Protein AF-A0A395NUU6-F1 (afdb_monomer_lite)

Organism: Trichoderma arundinaceum (NCBI:txid490622)

Secondary structure (DSSP, 8-state):
-EEEETTT--EEEEES--S--B----TT----BEEP---EEEE----TTPPPHHHHHSS--HHHHTSHHHHHHHHHHHHHHHTT-SEEEEHHHHS-TT-HHHHHHHHHHHHHHHHH-SEEEEEETT--SPSSPPTT--TTSS-GGGGBSTHHHHHHS-S-EEEEETT--EEEETTTTHHHHHHHH---HHHHTT--GGGS-HHHHHHTTTT-B-SSSTHHHHTTGGGGT------TT-TTHHHHHHHHHHHHH---GGGG------TTS-------S-B-SS-SSGGGGTTGGGEE--SSPPTTPPPPEEETTEEEEEEEEEE-TT-SSTTEEEEEEEEEESSSTT-EEEEEEEESSTT-SEEEEE-TT--EEEE-B-TTSPBP-SS--TTS-EEEEEETTT--EEEEEEEEEEEEEPP-S--PPSS-----S-SS-SS--EEEEEEESGGGB-TTT-PBPPPPTT--SPP-EEEEEEETTEEEEEEEEEEEETTEEEEEEEEEEE-SS--HHHHHHHHHHHHT-TT--S----S-----------------------S---TTHHHHHHHHHHHHHTTS--PPPEEEETTSTT-SHHHHHHHHHHHHHHT--EEEESTTTTSTTT----HHHHHHHHHHHHHTT-EEES-STT-S-EEEE--S-GGG----EEEEE-SSTTSBHHHHHHHHHHHHHT---TT-PPEEEEEEEBSB-TTS--HHHIIIIIHHHHHHHH--EEEEEEEE--BSSSS-B-EEEEEEEEPPPTT--PBP-PPP-PPTTGGGSEEEEEEEEEE-GGGHHHHHHHHHHHHHHH-TTPEEEEEEEEE-SSTT-EEEEEEEEETT--EEEEEEEE---SS-S-HHHHHHHHHHHHHHHHHHHHTT--SS-HHHHHHHHHHHHHSBSEEE---S--TTS-SSSSSSHHHHTTTTT--TTTS---BPP-SSS-SSS-HHHHHHHHHHHHH-TT-EEEGGGTEEE------

Foldseek 3Di:
DWWAFLPPRDIDAADADPDDFDFDDDPDDTDTHHHDDAEEEEDEDDDFQAQAQVCSVDPDNPVNCPGPNNVVSNVVSVVRVVVPGRIYHYPRRRFDPVDQVSVLVCLLCVLVVLQRHPEYEYEQALADDADDDDPPDDPSRDGLLLQALLSLSNQQRHQWYWYAYNVRDTRGILLVCVVRSCVSQVDDSCSNNVHDLVQFAPLLLLLSLQRHDDPAQLVSLSSCCVSLVHRDRDDRPPHLVSQVVSLLRSLVVDQRLCQQAFFDADPVSDDDPDPVPFAASHDSGSNRSNVVNQKGADPDDDPPADRWDQDPFFIWHKWWKFFDPPDPPRFKIKTWGRIAGHPQAFKTWIFIWGHDDPPALEIGTDPRHHTWIKFDADPVRDGDRDDDDRQAWDAWIAGVPVRDITGTIDIDTGGHGHDPDDPDPPADDDDDPPPDDDDKPKDWDDKPPCVQADPPHRGGNHDDPPDPDKDKMWIWIAIPNWIKIKIWIWDQDPVGTHIFIDIDTDPDPDDRVRVVVVVVVVVPDPDDDDDPPPPDRPPPPPPPDDDDDDDDDDDDDDDDDDPCPVVVVVVVVVVVLPVPDPQPAQEAECVFFQSACLLLLLLLLLCLAVLHKHKYAQRSVVDPPLHFDALLSLQLLVVSCVQQVWDKDQSDGSGRMMITGGRHHLCSRPAQEEETEGPFQQREQQSSCLSCVSSQQFNAYPVQAWRKYKYKHAQEHPPGDHPCCCVPPQVVCCCVFFVWDKDKDWQAHAYPWDPGHMTMMMMTTRHDHFPAFGAGDAFPQQDPPQQLQFAAKEKAWAAAPVCQVLLVVLLCVLLCVLRVNHHYHHPHDHHNVDQQWTKMKMWTAGPRGQIEIDMDTGHDDPDDPDPSVVSNVVSNVRSVVRSVQSLLVWSYGLVSLLSCLLVQQRGAFKDFTGSSPPPVDDRDDDPPNVVSVCRVPDPVVPDPWDWDDLPGQWADGDSSNSSSNNSSCSSRVVWIATDGRRMIRHPRDGD

Sequence (991 aa):
MRLLNTKTLQFEQFSNHGGYNTLLKKGSDLVGKRATPRYAILSHTWGEGEVILQDMQSRDRSAAKKKHGWRKLEDSCKRAT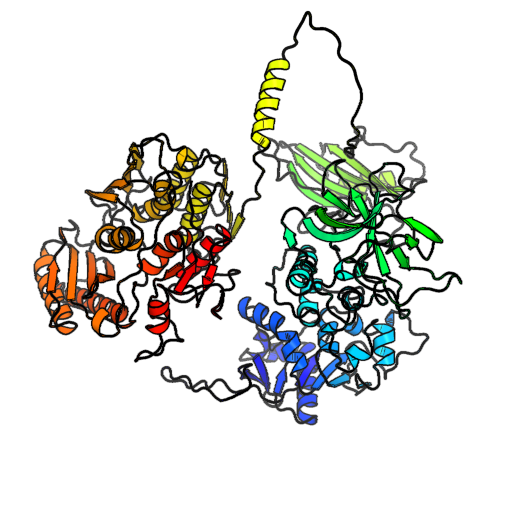RDGFDYIWIDTCCIDKTNAAELAEAINSMFQWYKDSALCYAFLEDCQGPLPYRKTSSSADIPRWYSRGWTLQELIAPKIVHFYSMEWQFLGTKDTHAAEISRVTGIDTYALGGGDVSRISVARRMSWVANRKTTRLEDMAYSVMGIFDISMPLLYGEGPKAFTRLQEEIMQKTDDQSVFCWNQVDAKGSFRGDNSEGNGLLAFSPSFFASASSIARFYSPRPGRRQTVVTSQGAVVNLLLCHDISSRSNDGFFAILDCQIGHVPGVLAGIRLKRKDASGNDFIRIDTSQIFQFARLERDGSVAVEGFDPTKEQRELVEVKSRAVCRNWSPRTIRVLQSSLPQLPPGFWLISPQTVSSSAEVSIQMAYPVKFWSSHNWLMQPPTAAALTPKTGAVQLKYNGRQYFLIFGAANTREGLKPWCAIEQSSGPATLEQWFTQFKAEMDKPNGGATRSPETEIDVKIRQTKVSGNDILAHNLNDDMPPHYEEYHAIQFMINRLQLQKMKPIVLDGRTGEGGGQLVRLAVALAALTSQPVKVANVRGNRPRGGGLKNQHVAAIEWLAKVTEADVEGLSVGSKTFTFTPKRPPTDLFQRNISIRTESGAASTMLVLQAMLPFLLFASNETNDPVVVELSGGTNTSFSPSYEYFDQVLLPTLEERFGVAVERQLKGRGWSLGPLSRGSIWLKIHPIAKGEKLKFVPPPRYIFPESYEVRSVDVSIITPMHSHKKLQETVVEHIGALWPSADITFKVVEDSCSNGRWSVLLVAQSVDGIRWAKDILTSSPKNIKGYDNFITLLSKKLCKSLYEEVSLGGQVDEHLQDQLICFQALCDGPSSFPRGDDPANEPLGGSLGPLIDAMGELNVEESKMRREKTLAPFGHGSTHAKTARWVVSELLPRAVFYNRGDLVKGVGFSM

Structure (mmCIF, N/CA/C/O backbone):
data_AF-A0A395NUU6-F1
#
_entry.id   AF-A0A395NUU6-F1
#
loop_
_atom_site.group_PDB
_atom_site.id
_atom_site.type_symbol
_atom_site.label_atom_id
_atom_site.label_alt_id
_atom_site.label_comp_id
_atom_site.label_asym_id
_atom_site.label_entity_id
_atom_site.label_seq_id
_atom_site.pdbx_PDB_ins_code
_atom_site.Cartn_x
_atom_site.Cartn_y
_atom_site.Cartn_z
_atom_site.occupancy
_atom_site.B_iso_or_equiv
_atom_site.auth_seq_id
_atom_site.auth_comp_id
_atom_site.auth_asym_id
_atom_site.auth_atom_id
_atom_site.pdbx_PDB_model_num
ATOM 1 N N . MET A 1 1 ? 11.271 -20.361 -4.073 1.00 86.50 1 MET A N 1
ATOM 2 C CA . MET A 1 1 ? 12.070 -20.803 -2.908 1.00 86.50 1 MET A CA 1
ATOM 3 C C . MET A 1 1 ? 13.522 -21.035 -3.320 1.00 86.50 1 MET A C 1
ATOM 5 O O . MET A 1 1 ? 13.752 -21.494 -4.433 1.00 86.50 1 MET A O 1
ATOM 9 N N . ARG A 1 2 ? 14.498 -20.712 -2.463 1.00 92.88 2 ARG A N 1
ATOM 10 C CA . ARG A 1 2 ? 15.926 -21.035 -2.661 1.00 92.88 2 ARG A CA 1
ATOM 11 C C . ARG A 1 2 ? 16.290 -22.214 -1.757 1.00 92.88 2 ARG A C 1
ATOM 13 O O . ARG A 1 2 ? 15.954 -22.162 -0.580 1.00 92.88 2 ARG A O 1
ATOM 20 N N . LEU A 1 3 ? 16.941 -23.247 -2.287 1.00 94.81 3 LEU A N 1
ATOM 21 C CA . LEU A 1 3 ? 17.403 -24.418 -1.530 1.00 94.81 3 LEU A CA 1
ATOM 22 C C . LEU A 1 3 ? 18.924 -24.548 -1.625 1.00 94.81 3 LEU A C 1
ATOM 24 O O . LEU A 1 3 ? 19.522 -24.143 -2.622 1.00 94.81 3 LEU A O 1
ATOM 28 N N . LEU A 1 4 ? 19.539 -25.126 -0.597 1.00 96.00 4 LEU A N 1
ATOM 29 C CA . LEU A 1 4 ? 20.962 -25.442 -0.553 1.00 96.00 4 LEU A CA 1
ATOM 30 C C . LEU A 1 4 ? 21.173 -26.907 -0.949 1.00 96.00 4 LEU A C 1
ATOM 32 O O . LEU A 1 4 ? 20.587 -27.802 -0.339 1.00 96.00 4 LEU A O 1
ATOM 36 N N . ASN A 1 5 ? 22.018 -27.156 -1.947 1.00 95.81 5 ASN A N 1
ATOM 37 C CA . ASN A 1 5 ? 22.443 -28.506 -2.297 1.00 95.81 5 ASN A CA 1
ATOM 38 C C . ASN A 1 5 ? 23.344 -29.070 -1.186 1.00 95.81 5 ASN A C 1
ATOM 40 O O . ASN A 1 5 ? 24.352 -28.458 -0.821 1.00 95.81 5 ASN A O 1
ATOM 44 N N . THR A 1 6 ? 22.990 -30.236 -0.657 1.00 95.94 6 THR A N 1
ATOM 45 C CA . THR A 1 6 ? 23.609 -30.819 0.543 1.00 95.94 6 THR A CA 1
ATOM 46 C C . THR A 1 6 ? 25.033 -31.328 0.311 1.00 95.94 6 THR A C 1
ATOM 48 O O . THR A 1 6 ? 25.806 -31.424 1.263 1.00 95.94 6 THR A O 1
ATOM 51 N N . LYS A 1 7 ? 25.410 -31.603 -0.945 1.00 91.88 7 LYS A N 1
ATOM 52 C CA . LYS A 1 7 ? 26.741 -32.101 -1.329 1.00 91.88 7 LYS A CA 1
ATOM 53 C C . LYS A 1 7 ? 27.660 -30.978 -1.801 1.00 91.88 7 LYS A C 1
ATOM 55 O O . LYS A 1 7 ? 28.822 -30.927 -1.411 1.00 91.88 7 LYS A O 1
ATOM 60 N N . THR A 1 8 ? 27.154 -30.077 -2.645 1.00 91.88 8 THR A N 1
ATOM 61 C CA . THR A 1 8 ? 27.971 -29.019 -3.269 1.00 91.88 8 THR A CA 1
ATOM 62 C C . THR A 1 8 ? 27.975 -27.709 -2.484 1.00 91.88 8 THR A C 1
ATOM 64 O O . THR A 1 8 ? 28.828 -26.852 -2.726 1.00 91.88 8 THR A O 1
ATOM 67 N N . LEU A 1 9 ? 27.032 -27.525 -1.552 1.00 91.31 9 LEU A N 1
ATOM 68 C CA . LEU A 1 9 ? 26.801 -26.267 -0.835 1.00 91.31 9 LEU A CA 1
ATOM 69 C C . LEU A 1 9 ? 26.593 -25.073 -1.788 1.00 91.31 9 LEU A C 1
ATOM 71 O O . LEU A 1 9 ? 27.064 -23.954 -1.536 1.00 91.31 9 LEU A O 1
ATOM 75 N N . GLN A 1 10 ? 25.928 -25.326 -2.917 1.00 91.19 10 GLN A N 1
ATOM 76 C CA . GLN A 1 10 ? 25.484 -24.317 -3.876 1.00 91.19 10 GLN A CA 1
ATOM 77 C C . GLN A 1 10 ? 23.978 -24.095 -3.749 1.00 91.19 10 GLN A C 1
ATOM 79 O O . GLN A 1 10 ? 23.233 -25.015 -3.413 1.00 91.19 10 GLN A O 1
ATOM 84 N N . PHE A 1 11 ? 23.534 -22.865 -4.006 1.00 92.50 11 PHE A N 1
ATOM 85 C CA . PHE A 1 11 ? 22.114 -22.537 -3.988 1.00 92.50 11 PHE A CA 1
ATOM 86 C C . PHE A 1 11 ? 21.472 -22.764 -5.350 1.00 92.50 11 PHE A C 1
ATOM 88 O O . PHE A 1 11 ? 22.018 -22.356 -6.372 1.00 92.50 11 PHE A O 1
ATOM 95 N N . GLU A 1 12 ? 20.264 -23.310 -5.334 1.00 90.94 12 GLU A N 1
ATOM 96 C CA . GLU A 1 12 ? 19.399 -23.437 -6.503 1.00 90.94 12 GLU A CA 1
ATOM 97 C C . GLU A 1 12 ? 18.026 -22.818 -6.210 1.00 90.94 12 GLU A C 1
ATOM 99 O O . GLU A 1 12 ? 17.554 -22.812 -5.068 1.00 90.94 12 GLU A O 1
ATOM 104 N N . GLN A 1 13 ? 17.389 -22.256 -7.239 1.00 87.00 13 GLN A N 1
ATOM 105 C CA . GLN A 1 13 ? 16.101 -21.575 -7.117 1.00 87.00 13 GLN A CA 1
ATOM 106 C C . GLN A 1 13 ? 14.992 -22.381 -7.796 1.00 87.00 13 GLN A C 1
ATOM 108 O O . GLN A 1 13 ? 15.117 -22.791 -8.947 1.00 87.00 13 GLN A O 1
ATOM 113 N N . PHE A 1 14 ? 13.884 -22.553 -7.078 1.00 83.81 14 PHE A N 1
ATOM 114 C CA . PHE A 1 14 ? 12.737 -23.362 -7.484 1.00 83.81 14 PHE A CA 1
ATOM 115 C C . PHE A 1 14 ? 11.428 -22.574 -7.363 1.00 83.81 14 PHE A C 1
ATOM 117 O O . PHE A 1 14 ? 11.311 -21.653 -6.542 1.00 83.81 14 PHE A O 1
ATOM 124 N N . SER A 1 15 ? 10.432 -22.925 -8.177 1.00 71.69 15 SER A N 1
ATOM 125 C CA . SER A 1 15 ? 9.088 -22.334 -8.139 1.00 71.69 15 SER A CA 1
ATOM 126 C C . SER A 1 15 ? 8.130 -23.155 -7.275 1.00 71.69 15 SER A C 1
ATOM 128 O O . SER A 1 15 ? 8.005 -24.358 -7.475 1.00 71.69 15 SER A O 1
ATOM 130 N N . ASN A 1 16 ? 7.383 -22.490 -6.386 1.00 56.59 16 ASN A N 1
ATOM 131 C CA . ASN A 1 16 ? 6.446 -23.120 -5.439 1.00 56.59 16 ASN A CA 1
ATOM 132 C C . ASN A 1 16 ? 5.157 -23.679 -6.088 1.00 56.59 16 ASN A C 1
ATOM 134 O O . ASN A 1 16 ? 4.269 -24.130 -5.372 1.00 56.59 16 ASN A O 1
ATOM 138 N N . HIS A 1 17 ? 5.009 -23.629 -7.416 1.00 48.84 17 HIS A N 1
ATOM 139 C CA . HIS A 1 17 ? 3.839 -24.177 -8.101 1.00 48.84 17 HIS A CA 1
ATOM 140 C C . HIS A 1 17 ? 4.092 -25.646 -8.445 1.00 48.84 17 HIS A C 1
ATOM 142 O O . HIS A 1 17 ? 4.940 -25.963 -9.278 1.00 48.84 17 HIS A O 1
ATOM 148 N N . GLY A 1 18 ? 3.373 -26.545 -7.772 1.00 40.19 18 GLY A N 1
ATOM 149 C CA . GLY A 1 18 ? 3.310 -27.946 -8.165 1.00 40.19 18 GLY A CA 1
ATOM 150 C C . GLY A 1 18 ? 2.692 -28.064 -9.559 1.00 40.19 18 GLY A C 1
ATOM 151 O O . GLY A 1 18 ? 1.543 -27.679 -9.750 1.00 40.19 18 GLY A O 1
ATOM 152 N N . GLY A 1 19 ? 3.462 -28.590 -10.513 1.00 35.91 19 GLY A N 1
ATOM 153 C CA . GLY A 1 19 ? 3.001 -28.912 -11.865 1.00 35.91 19 GLY A CA 1
ATOM 154 C C . GLY A 1 19 ? 3.701 -28.124 -12.978 1.00 35.91 19 GLY A C 1
ATOM 155 O O . GLY A 1 19 ? 3.425 -26.949 -13.177 1.00 35.91 19 GLY A O 1
ATOM 156 N N . TYR A 1 20 ? 4.527 -28.849 -13.741 1.00 32.94 20 TYR A N 1
ATOM 157 C CA . TYR A 1 20 ? 5.114 -28.540 -15.058 1.00 32.94 20 TYR A CA 1
ATOM 158 C C . TYR A 1 20 ? 6.235 -27.484 -15.152 1.00 32.94 20 TYR A C 1
ATOM 160 O O . TYR A 1 20 ? 6.091 -26.316 -14.801 1.00 32.94 20 TYR A O 1
ATOM 168 N N . ASN A 1 21 ? 7.368 -27.919 -15.726 1.00 36.66 21 ASN A N 1
ATOM 169 C CA . ASN A 1 21 ? 8.485 -27.071 -16.149 1.00 36.66 21 ASN A CA 1
ATOM 170 C C . ASN A 1 21 ? 8.002 -26.069 -17.208 1.00 36.66 21 ASN A C 1
ATOM 172 O O . ASN A 1 21 ? 7.745 -26.453 -18.346 1.00 36.66 21 ASN A O 1
ATOM 176 N N . THR A 1 22 ? 7.911 -24.787 -16.864 1.00 38.53 22 THR A N 1
ATOM 177 C CA . THR A 1 22 ? 7.628 -23.723 -17.838 1.00 38.53 22 THR A CA 1
ATOM 178 C C . THR A 1 22 ? 8.951 -23.140 -18.342 1.00 38.53 22 THR A C 1
ATOM 180 O O . THR A 1 22 ? 9.714 -22.543 -17.579 1.00 38.53 22 THR A O 1
ATOM 183 N N . LEU A 1 23 ? 9.255 -23.344 -19.628 1.00 34.75 23 LEU A N 1
ATOM 184 C CA . LEU A 1 23 ? 10.410 -22.745 -20.303 1.00 34.75 23 LEU A CA 1
ATOM 185 C C . LEU A 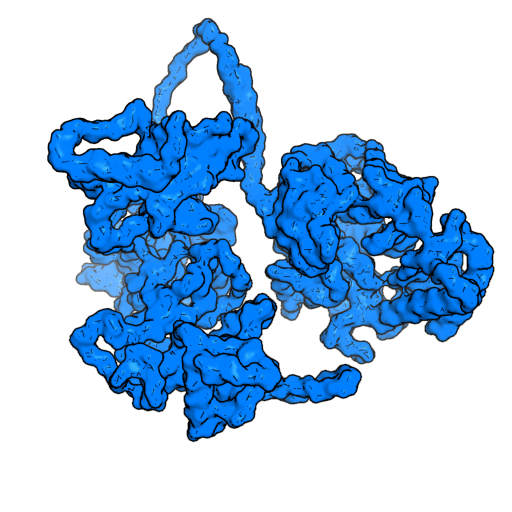1 23 ? 10.058 -21.308 -20.711 1.00 34.75 23 LEU A C 1
ATOM 187 O O . LEU A 1 23 ? 9.191 -21.103 -21.552 1.00 34.75 23 LEU A O 1
ATOM 191 N N . LEU A 1 24 ? 10.740 -20.314 -20.137 1.00 35.94 24 LEU A N 1
ATOM 192 C CA . LEU A 1 24 ? 10.651 -18.914 -20.564 1.00 35.94 24 LEU A CA 1
ATOM 193 C C . LEU A 1 24 ? 11.869 -18.579 -21.434 1.00 35.94 24 LEU A C 1
ATOM 195 O O . LEU A 1 24 ? 13.008 -18.714 -20.988 1.00 35.94 24 LEU A O 1
ATOM 199 N N . LYS A 1 25 ? 11.640 -18.136 -22.675 1.00 33.53 25 LYS A N 1
ATOM 200 C CA . LYS A 1 25 ? 12.690 -17.633 -23.575 1.00 33.53 25 LYS A CA 1
ATOM 201 C C . LYS A 1 25 ? 12.924 -16.138 -23.323 1.00 33.53 25 LYS A C 1
ATOM 203 O O . LYS A 1 25 ? 12.034 -15.325 -23.549 1.00 33.53 25 LYS A O 1
ATOM 208 N N . LYS A 1 26 ? 14.152 -15.764 -22.957 1.00 31.41 26 LYS A N 1
ATOM 209 C CA . LYS A 1 26 ? 14.746 -14.457 -23.285 1.00 31.41 26 LYS A CA 1
ATOM 210 C C . LYS A 1 26 ? 16.257 -14.624 -23.468 1.00 31.41 26 LYS A C 1
ATOM 212 O O . LYS A 1 26 ? 16.830 -15.576 -22.952 1.00 31.41 26 LYS A O 1
ATOM 217 N N . GLY A 1 27 ? 16.842 -13.748 -24.282 1.00 39.34 27 GLY A N 1
ATOM 218 C CA . GLY A 1 27 ? 18.184 -13.843 -24.864 1.00 39.34 27 GLY A CA 1
ATOM 219 C C . GLY A 1 27 ? 19.273 -14.470 -23.985 1.00 39.34 27 GLY A C 1
ATOM 220 O O . GLY A 1 27 ? 19.503 -14.046 -22.859 1.00 39.34 27 GLY A O 1
ATOM 221 N N . SER A 1 28 ? 19.921 -15.470 -24.583 1.00 37.91 28 SER A N 1
ATOM 222 C CA . SER A 1 28 ? 21.239 -16.048 -24.290 1.00 37.91 28 SER A CA 1
ATOM 223 C C . SER A 1 28 ? 21.577 -16.610 -22.906 1.00 37.91 28 SER A C 1
ATOM 225 O O . SER A 1 28 ? 22.731 -16.968 -22.750 1.00 37.91 28 SER A O 1
ATOM 227 N N . ASP A 1 29 ? 20.641 -16.814 -21.974 1.00 35.19 29 ASP A N 1
ATOM 228 C CA . ASP A 1 29 ? 20.849 -17.738 -20.841 1.00 35.19 29 ASP A CA 1
ATOM 229 C C . ASP A 1 29 ? 19.516 -18.358 -20.375 1.00 35.19 29 ASP A C 1
ATOM 231 O O . ASP A 1 29 ? 18.651 -17.703 -19.790 1.00 35.19 29 ASP A O 1
ATOM 235 N N . LEU A 1 30 ? 19.327 -19.651 -20.658 1.00 33.25 30 LEU A N 1
ATOM 236 C CA . LEU A 1 30 ? 18.147 -20.430 -20.269 1.00 33.25 30 LEU A CA 1
ATOM 237 C C . LEU A 1 30 ? 18.198 -20.775 -18.767 1.00 33.25 30 LEU A C 1
ATOM 239 O O . LEU A 1 30 ? 18.748 -21.807 -18.391 1.00 33.25 30 LEU A O 1
ATOM 243 N N . VAL A 1 31 ? 17.575 -19.973 -17.897 1.00 39.28 31 VAL A N 1
ATOM 244 C CA . VAL A 1 31 ? 17.275 -20.397 -16.512 1.00 39.28 31 VAL A CA 1
ATOM 245 C C . VAL A 1 31 ? 15.834 -20.907 -16.452 1.00 39.28 31 VAL A C 1
ATOM 247 O O . VAL A 1 31 ? 14.892 -20.153 -16.213 1.00 39.28 31 VAL A O 1
ATOM 250 N N . GLY A 1 32 ? 15.646 -22.205 -16.701 1.00 41.25 32 GLY A N 1
ATOM 251 C CA . GLY A 1 32 ? 14.358 -22.864 -16.477 1.00 41.25 32 GLY A CA 1
ATOM 252 C C . GLY A 1 32 ? 13.996 -22.838 -14.989 1.00 41.25 32 GLY A C 1
ATOM 253 O O . GLY A 1 32 ? 14.794 -23.265 -14.154 1.00 41.25 32 GLY A O 1
ATOM 254 N N . LYS A 1 33 ? 12.799 -22.352 -14.635 1.00 46.56 33 LYS A N 1
ATOM 255 C CA . LYS A 1 33 ? 12.285 -22.483 -13.264 1.00 46.56 33 LYS A CA 1
ATOM 256 C C . LYS A 1 33 ? 11.909 -23.948 -13.037 1.00 46.56 33 LYS A C 1
ATOM 258 O O . LYS A 1 33 ? 10.952 -24.443 -13.624 1.00 46.56 33 LYS A O 1
ATOM 263 N N . ARG A 1 34 ? 12.707 -24.644 -12.226 1.00 62.06 34 ARG A N 1
ATOM 264 C CA . ARG A 1 34 ? 12.491 -26.047 -11.855 1.00 62.06 34 ARG A CA 1
ATOM 265 C C . ARG A 1 34 ? 11.390 -26.143 -10.796 1.00 62.06 34 ARG A C 1
ATOM 267 O O . ARG A 1 34 ? 11.335 -25.312 -9.882 1.00 62.06 34 ARG A O 1
ATOM 274 N N . ALA A 1 35 ? 10.546 -27.168 -10.898 1.00 76.19 35 ALA A N 1
ATOM 275 C CA . ALA A 1 35 ? 9.620 -27.534 -9.827 1.00 76.19 35 ALA A CA 1
ATOM 276 C C . ALA A 1 35 ? 10.393 -27.826 -8.528 1.00 76.19 35 ALA A C 1
ATOM 278 O O . ALA A 1 35 ? 11.500 -28.368 -8.580 1.00 76.19 35 ALA A O 1
ATOM 279 N N . THR A 1 36 ? 9.830 -27.457 -7.374 1.00 83.44 36 THR A N 1
ATOM 280 C CA . THR A 1 36 ? 10.484 -27.681 -6.076 1.00 83.44 36 THR A CA 1
ATOM 281 C C . THR A 1 36 ? 10.705 -29.183 -5.836 1.00 83.44 36 THR A C 1
ATOM 283 O O . THR A 1 36 ? 9.731 -29.939 -5.844 1.00 83.44 36 THR A O 1
ATOM 286 N N . PRO A 1 37 ? 11.958 -29.640 -5.640 1.00 91.12 37 PRO A N 1
ATOM 287 C CA . PRO A 1 37 ? 12.264 -31.045 -5.397 1.00 91.12 37 PRO A CA 1
ATOM 288 C C . PRO A 1 37 ? 11.830 -31.455 -3.989 1.00 91.12 37 PRO A C 1
ATOM 290 O O . PRO A 1 37 ? 11.448 -30.624 -3.174 1.00 91.12 37 PRO A O 1
ATOM 293 N N . ARG A 1 38 ? 11.943 -32.741 -3.658 1.00 94.00 38 ARG A N 1
ATOM 294 C CA . ARG A 1 38 ? 11.829 -33.202 -2.269 1.00 94.00 38 ARG A CA 1
ATOM 295 C C . ARG A 1 38 ? 13.014 -32.652 -1.456 1.00 94.00 38 ARG A C 1
ATOM 297 O O . ARG A 1 38 ? 14.159 -32.870 -1.842 1.00 94.00 38 ARG A O 1
ATOM 304 N N . TYR A 1 39 ? 12.753 -31.968 -0.341 1.00 97.31 39 TYR A N 1
ATOM 305 C CA . TYR A 1 39 ? 13.791 -31.343 0.492 1.00 97.31 39 TYR A CA 1
ATOM 306 C C . TYR A 1 39 ? 13.578 -31.591 1.989 1.00 97.31 39 TYR A C 1
ATOM 308 O O . TYR A 1 39 ? 12.451 -31.815 2.446 1.00 97.31 39 TYR A O 1
ATOM 316 N N . ALA A 1 40 ? 14.676 -31.515 2.743 1.00 98.12 40 ALA A N 1
ATOM 317 C CA . ALA A 1 40 ? 14.659 -31.405 4.198 1.00 98.12 40 ALA A CA 1
ATOM 318 C C . ALA A 1 40 ? 14.665 -29.930 4.632 1.00 98.12 40 ALA A C 1
ATOM 320 O O . ALA A 1 40 ? 15.119 -29.057 3.892 1.00 98.12 40 ALA A O 1
ATOM 321 N N . ILE A 1 41 ? 14.196 -29.627 5.837 1.00 98.25 41 ILE A N 1
ATOM 322 C CA . ILE A 1 41 ? 14.189 -28.264 6.381 1.00 98.25 41 ILE A CA 1
ATOM 323 C C . ILE A 1 41 ? 14.791 -28.237 7.787 1.00 98.25 41 ILE A C 1
ATOM 325 O O . ILE A 1 41 ? 14.588 -29.168 8.563 1.00 98.25 41 ILE A O 1
ATOM 329 N N . LEU A 1 42 ? 15.553 -27.193 8.115 1.00 97.75 42 LEU A N 1
ATOM 330 C CA . LEU A 1 42 ? 16.137 -27.010 9.444 1.00 97.75 42 LEU A CA 1
ATOM 331 C C . LEU A 1 42 ? 15.318 -26.010 10.264 1.00 97.75 42 LEU A C 1
ATOM 333 O O . LEU A 1 42 ? 15.192 -24.855 9.870 1.00 97.75 42 LEU A O 1
ATOM 337 N N . SER A 1 43 ? 14.859 -26.448 11.433 1.00 96.94 43 SER A N 1
ATOM 338 C CA . SER A 1 43 ? 14.340 -25.608 12.510 1.00 96.94 43 SER A CA 1
ATOM 339 C C . SER A 1 43 ? 15.389 -25.497 13.614 1.00 96.94 43 SER A C 1
ATOM 341 O O . SER A 1 43 ? 15.873 -26.501 14.142 1.00 96.94 43 SER A O 1
ATOM 343 N N . HIS A 1 44 ? 15.752 -24.273 13.990 1.00 92.94 44 HIS A N 1
ATOM 344 C CA . HIS A 1 44 ? 16.791 -24.028 14.992 1.00 92.94 44 HIS A CA 1
ATOM 345 C C . HIS A 1 44 ? 16.591 -22.703 15.723 1.00 92.94 44 HIS A C 1
ATOM 347 O O . HIS A 1 44 ? 15.786 -21.855 15.344 1.00 92.94 44 HIS A O 1
ATOM 353 N N . THR A 1 45 ? 17.372 -22.488 16.774 1.00 89.50 45 THR A N 1
ATOM 354 C CA . THR A 1 45 ? 17.512 -21.162 17.379 1.00 89.50 45 THR A CA 1
ATOM 355 C C . THR A 1 45 ? 18.777 -20.491 16.872 1.00 89.50 45 THR A C 1
ATOM 357 O O . THR A 1 45 ? 19.815 -21.141 16.805 1.00 89.50 45 THR A O 1
ATOM 360 N N . TRP A 1 46 ? 18.713 -19.200 16.544 1.00 83.00 46 TRP A N 1
ATOM 361 C CA . TRP A 1 46 ? 19.907 -18.468 16.119 1.00 83.00 46 TRP A CA 1
ATOM 362 C C . TRP A 1 46 ? 20.862 -18.265 17.304 1.00 83.00 46 TRP A C 1
ATOM 364 O O . TRP A 1 46 ? 20.443 -17.854 18.398 1.00 83.00 46 TRP A O 1
ATOM 374 N N . GLY A 1 47 ? 22.135 -18.567 17.073 1.00 78.62 47 GLY A N 1
ATOM 375 C CA . GLY A 1 47 ? 23.256 -18.333 17.976 1.00 78.62 47 GLY A CA 1
ATOM 376 C C . GLY A 1 47 ? 24.169 -17.209 17.483 1.00 78.62 47 GLY A C 1
ATOM 377 O O . GLY A 1 47 ? 23.846 -16.466 16.552 1.00 78.62 47 GLY A O 1
ATOM 378 N N . GLU A 1 48 ? 25.329 -17.067 18.117 1.00 75.88 48 GLU A N 1
ATOM 379 C CA . GLU A 1 48 ? 26.362 -16.146 17.643 1.00 75.88 48 GLU A CA 1
ATOM 380 C C . GLU A 1 48 ? 27.079 -16.715 16.413 1.00 75.88 48 GLU A C 1
ATOM 382 O O . GLU A 1 48 ? 27.384 -17.905 16.333 1.00 75.88 48 GLU A O 1
ATOM 387 N N . GLY A 1 49 ? 27.365 -15.854 15.433 1.00 83.25 49 GLY A N 1
ATOM 388 C CA . GLY A 1 49 ? 28.097 -16.262 14.235 1.00 83.25 49 GLY A CA 1
ATOM 389 C C . GLY A 1 49 ? 27.319 -17.220 13.327 1.00 83.25 49 GLY A C 1
ATOM 390 O O . GLY A 1 49 ? 27.902 -18.160 12.795 1.00 83.25 49 GLY A O 1
ATOM 391 N N . GLU A 1 50 ? 26.018 -17.003 13.126 1.00 88.25 50 GLU A N 1
ATOM 392 C CA . GLU A 1 50 ? 25.271 -17.708 12.076 1.00 88.25 50 GLU A CA 1
ATOM 393 C C . GLU A 1 50 ? 25.847 -17.422 10.683 1.00 88.25 50 GLU A C 1
ATOM 395 O O . GLU A 1 50 ? 26.292 -16.307 10.385 1.00 88.25 50 GLU A O 1
ATOM 400 N N . VAL A 1 51 ? 25.795 -18.433 9.815 1.00 90.00 51 VAL A N 1
ATOM 401 C CA . VAL A 1 51 ? 26.138 -18.284 8.398 1.00 90.00 51 VAL A CA 1
ATOM 402 C C . VAL A 1 51 ? 24.932 -17.713 7.659 1.00 90.00 51 VAL A C 1
ATOM 404 O O . VAL A 1 51 ? 23.852 -18.304 7.675 1.00 90.00 51 VAL A O 1
ATOM 407 N N . ILE A 1 52 ? 25.115 -16.564 7.012 1.00 91.25 52 ILE A N 1
ATOM 408 C CA . ILE A 1 52 ? 24.085 -15.892 6.210 1.00 91.25 52 ILE A CA 1
ATOM 409 C C . ILE A 1 52 ? 24.285 -16.145 4.713 1.00 91.25 52 ILE A C 1
ATOM 411 O O . ILE A 1 52 ? 25.318 -16.661 4.285 1.00 91.25 52 ILE A O 1
ATOM 415 N N . LEU A 1 53 ? 23.302 -15.769 3.891 1.00 90.56 53 LEU A N 1
ATOM 416 C CA . LEU A 1 53 ? 23.355 -15.957 2.436 1.00 90.56 53 LEU A CA 1
ATOM 417 C C . LEU A 1 53 ? 24.636 -15.362 1.823 1.00 90.56 53 LEU A C 1
ATOM 419 O O . LEU A 1 53 ? 25.303 -16.007 1.016 1.00 90.56 53 LEU A O 1
ATOM 423 N N . GLN A 1 54 ? 25.006 -14.155 2.251 1.00 89.56 54 GLN A N 1
ATOM 424 C CA . GLN A 1 54 ? 26.163 -13.417 1.744 1.00 89.56 54 GLN A CA 1
ATOM 425 C C . GLN A 1 54 ? 27.483 -14.149 2.026 1.00 89.56 54 GLN A C 1
ATOM 427 O O . GLN A 1 54 ? 28.369 -14.169 1.172 1.00 89.56 54 GLN A O 1
ATOM 432 N N . ASP A 1 55 ? 27.595 -14.818 3.178 1.00 89.00 55 ASP A N 1
ATOM 433 C CA . ASP A 1 55 ? 28.773 -15.626 3.517 1.00 89.00 55 ASP A CA 1
ATOM 434 C C . ASP A 1 55 ? 28.960 -16.786 2.529 1.00 89.00 55 ASP A C 1
ATOM 436 O O . ASP A 1 55 ? 30.078 -17.127 2.146 1.00 89.00 55 ASP A O 1
ATOM 440 N N . MET A 1 56 ? 27.846 -17.388 2.106 1.00 88.56 56 MET A N 1
ATOM 441 C CA . MET A 1 56 ? 27.817 -18.532 1.197 1.00 88.56 56 MET A CA 1
ATOM 442 C C . MET A 1 56 ? 28.001 -18.124 -0.273 1.00 88.56 56 MET A C 1
ATOM 444 O O . MET A 1 56 ? 28.482 -18.926 -1.078 1.00 88.56 56 MET A O 1
ATOM 448 N N . GLN A 1 57 ? 27.643 -16.889 -0.633 1.00 86.81 57 GLN A N 1
ATOM 449 C CA . GLN A 1 57 ? 27.827 -16.327 -1.977 1.00 86.81 57 GLN A CA 1
ATOM 450 C C . GLN A 1 57 ? 29.233 -15.754 -2.216 1.00 86.81 57 GLN A C 1
ATOM 452 O O . GLN A 1 57 ? 29.613 -15.541 -3.368 1.00 86.81 57 GLN A O 1
ATOM 457 N N . SER A 1 58 ? 30.017 -15.523 -1.158 1.00 83.31 58 SER A N 1
ATOM 458 C CA . SER A 1 58 ? 31.405 -15.071 -1.288 1.00 83.31 58 SER A CA 1
ATOM 459 C C . SER A 1 58 ? 32.250 -16.066 -2.093 1.00 83.31 58 SER A C 1
ATOM 461 O O . SER A 1 58 ? 32.182 -17.279 -1.873 1.00 83.31 58 SER A O 1
ATOM 463 N N . ARG A 1 59 ? 33.093 -15.543 -3.000 1.00 78.75 59 ARG A N 1
ATOM 464 C CA . ARG A 1 59 ? 34.094 -16.340 -3.739 1.00 78.75 59 ARG A CA 1
ATOM 465 C C . ARG A 1 59 ? 35.109 -16.980 -2.792 1.00 78.75 59 ARG A C 1
ATOM 467 O O . ARG A 1 59 ? 35.534 -18.104 -3.034 1.00 78.75 59 ARG A O 1
ATOM 474 N N . ASP A 1 60 ? 35.456 -16.280 -1.712 1.00 85.00 60 ASP A N 1
ATOM 475 C CA . ASP A 1 60 ? 36.248 -16.825 -0.613 1.00 85.00 60 ASP A CA 1
ATOM 476 C C . ASP A 1 60 ? 35.357 -17.080 0.612 1.00 85.00 60 ASP A C 1
ATOM 478 O O . ASP A 1 60 ? 34.864 -16.152 1.257 1.00 85.00 60 ASP A O 1
ATOM 482 N N . ARG A 1 61 ? 35.162 -18.361 0.941 1.00 87.44 61 ARG A N 1
ATOM 483 C CA . ARG A 1 61 ? 34.378 -18.813 2.102 1.00 87.44 61 ARG A CA 1
ATOM 484 C C . ARG A 1 61 ? 35.242 -19.034 3.353 1.00 87.44 61 ARG A C 1
ATOM 486 O O . ARG A 1 61 ? 34.736 -19.544 4.349 1.00 87.44 61 ARG A O 1
ATOM 493 N N . SER A 1 62 ? 36.532 -18.684 3.337 1.00 87.25 62 SER A N 1
ATOM 494 C CA . SER A 1 62 ? 37.457 -18.894 4.463 1.00 87.25 62 SER A CA 1
ATOM 495 C C . SER A 1 62 ? 36.981 -18.221 5.757 1.00 87.25 62 SER A C 1
ATOM 497 O O . SER A 1 62 ? 37.030 -18.829 6.826 1.00 87.25 62 SER A O 1
ATOM 499 N N . ALA A 1 63 ? 36.453 -16.997 5.663 1.00 85.50 63 ALA A N 1
ATOM 500 C CA . ALA A 1 63 ? 35.882 -16.269 6.794 1.00 85.50 63 ALA A CA 1
ATOM 501 C C . ALA A 1 63 ? 34.580 -16.913 7.299 1.00 85.50 63 ALA A C 1
ATOM 503 O O . ALA A 1 63 ? 34.393 -17.055 8.506 1.00 85.50 63 ALA A O 1
ATOM 504 N N . ALA A 1 64 ? 33.713 -17.364 6.386 1.00 87.50 64 ALA A N 1
ATOM 505 C CA . ALA A 1 64 ? 32.475 -18.066 6.722 1.00 87.50 64 ALA A CA 1
ATOM 506 C C . ALA A 1 64 ? 32.751 -19.376 7.474 1.00 87.50 64 ALA A C 1
ATOM 508 O O . ALA A 1 64 ? 32.114 -19.643 8.486 1.00 87.50 64 ALA A O 1
ATOM 509 N N . LYS A 1 65 ? 33.761 -20.143 7.039 1.00 89.69 65 LYS A N 1
ATOM 510 C CA . LYS A 1 65 ? 34.193 -21.404 7.668 1.00 89.69 65 LYS A CA 1
ATOM 511 C C . LYS A 1 65 ? 34.676 -21.256 9.111 1.00 89.69 65 LYS A C 1
ATOM 513 O O . LYS A 1 65 ? 34.666 -22.233 9.851 1.00 89.69 65 LYS A O 1
ATOM 518 N N . LYS A 1 66 ? 35.100 -20.055 9.516 1.00 88.81 66 LYS A N 1
ATOM 519 C CA . LYS A 1 66 ? 35.517 -19.756 10.896 1.00 88.81 66 LYS A CA 1
ATOM 520 C C . LYS A 1 66 ? 34.339 -19.434 11.818 1.00 88.81 66 LYS A C 1
ATOM 522 O O . LYS A 1 66 ? 34.526 -19.367 13.029 1.00 88.81 66 LYS A O 1
ATOM 527 N N . LYS A 1 67 ? 33.142 -19.200 11.270 1.00 89.44 67 LYS A N 1
ATOM 528 C CA . LYS A 1 67 ? 31.950 -18.900 12.065 1.00 89.44 67 LYS A CA 1
ATOM 529 C C . LYS A 1 67 ? 31.445 -20.157 12.773 1.00 89.44 67 LYS A C 1
ATOM 531 O O . LYS A 1 67 ? 31.398 -21.227 12.172 1.00 89.44 67 LYS A O 1
ATOM 536 N N . HIS A 1 68 ? 30.986 -20.011 14.016 1.00 83.12 68 HIS A N 1
ATOM 537 C CA . HIS A 1 68 ? 30.417 -21.117 14.795 1.00 83.12 68 HIS A CA 1
ATOM 538 C C . HIS A 1 68 ? 29.246 -21.801 14.062 1.00 83.12 68 HIS A C 1
ATOM 540 O O . HIS A 1 68 ? 29.178 -23.028 13.988 1.00 83.12 68 HIS A O 1
ATOM 546 N N . GLY A 1 69 ? 28.383 -21.017 13.403 1.00 87.56 69 GLY A N 1
ATOM 547 C CA . GLY A 1 69 ? 27.260 -21.531 12.619 1.00 87.56 69 GLY A CA 1
ATOM 548 C C . GLY A 1 69 ? 27.647 -22.362 11.388 1.00 87.56 69 GLY A C 1
ATOM 549 O O . GLY A 1 69 ? 26.790 -23.065 10.854 1.00 87.56 69 GLY A O 1
ATOM 550 N N . TRP A 1 70 ? 28.911 -22.335 10.934 1.00 92.12 70 TRP A N 1
ATOM 551 C CA . TRP A 1 70 ? 29.352 -23.127 9.777 1.00 92.12 70 TRP A CA 1
ATOM 552 C C . TRP A 1 70 ? 29.254 -24.623 10.044 1.00 92.12 70 TRP A C 1
ATOM 554 O O . TRP A 1 70 ? 28.739 -25.368 9.212 1.00 92.12 70 TRP A O 1
ATOM 564 N N . ARG A 1 71 ? 29.695 -25.057 11.229 1.00 90.00 71 ARG A N 1
ATOM 565 C CA . ARG A 1 71 ? 29.626 -26.465 11.629 1.00 90.00 71 ARG A CA 1
ATOM 566 C C . ARG A 1 71 ? 28.182 -26.957 11.653 1.00 90.00 71 ARG A C 1
ATOM 568 O O . ARG A 1 71 ? 27.887 -28.004 11.092 1.00 90.00 71 ARG A O 1
ATOM 575 N N . LYS A 1 72 ? 27.271 -26.158 12.215 1.00 91.19 72 LYS A N 1
ATOM 576 C CA . LYS A 1 72 ? 25.834 -26.458 12.226 1.00 91.19 72 LYS A CA 1
ATOM 577 C C . LYS A 1 72 ? 25.272 -26.614 10.809 1.00 91.19 72 LYS A C 1
ATOM 579 O O . LYS A 1 72 ? 24.552 -27.576 10.554 1.00 91.19 72 LYS A O 1
ATOM 584 N N . LEU A 1 73 ? 25.609 -25.710 9.884 1.00 94.19 73 LEU A N 1
ATOM 585 C CA . LEU A 1 73 ? 25.189 -25.795 8.479 1.00 94.19 73 LEU A CA 1
ATOM 586 C C . LEU A 1 73 ? 25.721 -27.068 7.807 1.00 94.19 73 LEU A C 1
ATOM 588 O O . LEU A 1 73 ? 24.963 -27.779 7.147 1.00 94.19 73 LEU A O 1
ATOM 592 N N . GLU A 1 74 ? 27.008 -27.367 7.987 1.00 93.44 74 GLU A N 1
ATOM 593 C CA . GLU A 1 74 ? 27.653 -28.534 7.384 1.00 93.44 74 GLU A CA 1
ATOM 594 C C . GLU A 1 74 ? 27.069 -29.846 7.924 1.00 93.44 74 GLU A C 1
ATOM 596 O O . GLU A 1 74 ? 26.716 -30.733 7.147 1.00 93.44 74 GLU A O 1
ATOM 601 N N . ASP A 1 75 ? 26.897 -29.954 9.239 1.00 94.19 75 ASP A N 1
ATOM 602 C CA . ASP A 1 75 ? 26.337 -31.145 9.873 1.00 94.19 75 ASP A CA 1
ATOM 603 C C . ASP A 1 75 ? 24.847 -31.328 9.524 1.00 94.19 75 ASP A C 1
ATOM 605 O O . ASP A 1 75 ? 24.412 -32.459 9.291 1.00 94.19 75 ASP A O 1
ATOM 609 N N . SER A 1 76 ? 24.096 -30.232 9.331 1.00 95.38 76 SER A N 1
ATOM 610 C CA . SER A 1 76 ? 22.733 -30.277 8.771 1.00 95.38 76 SER A CA 1
ATOM 611 C C . SER A 1 76 ? 22.718 -30.863 7.357 1.00 95.38 76 SER A C 1
ATOM 613 O O . SER A 1 76 ? 21.883 -31.711 7.041 1.00 95.38 76 SER A O 1
ATOM 615 N N . CYS A 1 77 ? 23.660 -30.453 6.500 1.00 96.69 77 CYS A N 1
ATOM 616 C CA . CYS A 1 77 ? 23.776 -30.961 5.131 1.00 96.69 77 CYS A CA 1
ATOM 617 C C . CYS A 1 77 ? 24.205 -32.435 5.099 1.00 96.69 77 CYS A C 1
ATOM 619 O O . CYS A 1 77 ? 23.647 -33.225 4.332 1.00 96.69 77 CYS A O 1
ATOM 621 N N . LYS A 1 78 ? 25.148 -32.839 5.962 1.00 96.31 78 LYS A N 1
ATOM 622 C CA . LYS A 1 78 ? 25.551 -34.247 6.121 1.00 96.31 78 LYS A CA 1
ATOM 623 C C . LYS A 1 78 ? 24.378 -35.106 6.584 1.00 96.31 78 LYS A C 1
ATOM 625 O O . LYS A 1 78 ? 24.173 -36.193 6.043 1.00 96.31 78 LYS A O 1
ATOM 630 N N . ARG A 1 79 ? 23.592 -34.619 7.552 1.00 96.69 79 ARG A N 1
ATOM 631 C CA . ARG A 1 79 ? 22.387 -35.304 8.032 1.00 96.69 79 ARG A CA 1
ATOM 632 C C . ARG A 1 79 ? 21.361 -35.469 6.911 1.00 96.69 79 ARG A C 1
ATOM 634 O O . ARG A 1 79 ? 20.955 -36.595 6.648 1.00 96.69 79 ARG A O 1
ATOM 641 N N . ALA A 1 80 ? 21.038 -34.388 6.201 1.00 97.06 80 ALA A N 1
ATOM 642 C CA . ALA A 1 80 ? 20.134 -34.412 5.051 1.00 97.06 80 ALA A CA 1
ATOM 643 C C . ALA A 1 80 ? 20.588 -35.403 3.968 1.00 97.06 80 ALA A C 1
ATOM 645 O O . ALA A 1 80 ? 19.791 -36.208 3.494 1.00 97.06 80 ALA A O 1
ATOM 646 N N . THR A 1 81 ? 21.884 -35.414 3.642 1.00 97.06 81 THR A N 1
ATOM 647 C CA . THR A 1 81 ? 22.462 -36.358 2.672 1.00 97.06 81 THR A CA 1
ATOM 648 C C . THR A 1 81 ? 22.291 -37.808 3.125 1.00 97.06 81 THR A C 1
ATOM 650 O O . THR A 1 81 ? 21.901 -38.658 2.327 1.00 97.06 81 THR A O 1
ATOM 653 N N . ARG A 1 82 ? 22.559 -38.099 4.406 1.00 95.75 82 ARG A N 1
ATOM 654 C CA . ARG A 1 82 ? 22.417 -39.446 4.982 1.00 95.75 82 ARG A CA 1
ATOM 655 C C . ARG A 1 82 ? 20.973 -39.944 4.948 1.00 95.75 82 ARG A C 1
ATOM 657 O O . ARG A 1 82 ? 20.758 -41.134 4.742 1.00 95.75 82 ARG A O 1
ATOM 664 N N . ASP A 1 83 ? 20.013 -39.043 5.116 1.00 95.75 83 ASP A N 1
ATOM 665 C CA . ASP A 1 83 ? 18.585 -39.362 5.081 1.00 95.75 83 ASP A CA 1
ATOM 666 C C . ASP A 1 83 ? 18.007 -39.335 3.644 1.00 95.75 83 ASP A C 1
ATOM 668 O O . ASP A 1 83 ? 16.803 -39.511 3.451 1.00 95.75 83 ASP A O 1
ATOM 672 N N . GLY A 1 84 ? 18.859 -39.150 2.624 1.00 95.62 84 GLY A N 1
ATOM 673 C CA . GLY A 1 84 ? 18.498 -39.257 1.207 1.00 95.62 84 GLY A CA 1
ATOM 674 C C . GLY A 1 84 ? 17.996 -37.965 0.555 1.00 95.62 84 GLY A C 1
ATOM 675 O O . GLY A 1 84 ? 17.321 -38.031 -0.471 1.00 95.62 84 GLY A O 1
ATOM 676 N N . PHE A 1 85 ? 18.299 -36.797 1.126 1.00 97.06 85 PHE A N 1
ATOM 677 C CA . PHE A 1 85 ? 17.921 -35.495 0.575 1.00 97.06 85 PHE A CA 1
ATOM 678 C C . PHE A 1 85 ? 19.107 -34.797 -0.100 1.00 97.06 85 PHE A C 1
ATOM 680 O O . PHE A 1 85 ? 20.121 -34.496 0.534 1.00 97.06 85 PHE A O 1
ATOM 687 N N . ASP A 1 86 ? 18.948 -34.466 -1.382 1.00 97.00 86 ASP A N 1
ATOM 688 C CA . ASP A 1 86 ? 19.921 -33.650 -2.123 1.00 97.00 86 ASP A CA 1
ATOM 689 C C . ASP A 1 86 ? 19.802 -32.150 -1.805 1.00 97.00 86 ASP A C 1
ATOM 691 O O . ASP A 1 86 ? 20.731 -31.384 -2.061 1.00 97.00 86 ASP A O 1
ATOM 695 N N . TYR A 1 87 ? 18.676 -31.725 -1.222 1.00 97.56 87 TYR A N 1
ATOM 696 C CA . TYR A 1 87 ? 18.387 -30.326 -0.924 1.00 97.56 87 TYR A CA 1
ATOM 697 C C . TYR A 1 87 ? 17.911 -30.129 0.515 1.00 97.56 87 TYR A C 1
ATOM 699 O O . TYR A 1 87 ? 17.082 -30.889 1.024 1.00 97.56 87 TYR A O 1
ATOM 707 N N . ILE A 1 88 ? 18.402 -29.060 1.142 1.00 97.94 88 ILE A N 1
ATOM 708 C CA . ILE A 1 88 ? 17.958 -28.589 2.453 1.00 97.94 88 ILE A CA 1
ATOM 709 C C . ILE A 1 88 ? 17.608 -27.098 2.403 1.00 97.94 88 ILE A C 1
ATOM 711 O O . ILE A 1 88 ? 18.258 -26.316 1.706 1.00 97.94 88 ILE A O 1
ATOM 715 N N . TRP A 1 89 ? 16.585 -26.691 3.150 1.00 97.62 89 TRP A N 1
ATOM 716 C CA . TRP A 1 89 ? 16.290 -25.284 3.409 1.00 97.62 89 TRP A CA 1
ATOM 717 C C . TRP A 1 89 ? 16.705 -24.892 4.826 1.00 97.62 89 TRP A C 1
ATOM 719 O O . TRP A 1 89 ? 16.380 -25.582 5.791 1.00 97.62 89 TRP A O 1
ATOM 729 N N . ILE A 1 90 ? 17.411 -23.768 4.939 1.00 95.69 90 ILE A N 1
ATOM 730 C CA . ILE A 1 90 ? 17.880 -23.198 6.204 1.00 95.69 90 ILE A CA 1
ATOM 731 C C . ILE A 1 90 ? 17.619 -21.691 6.164 1.00 95.69 90 ILE A C 1
ATOM 733 O O . ILE A 1 90 ? 18.183 -20.989 5.324 1.00 95.69 90 ILE A O 1
ATOM 737 N N . ASP A 1 91 ? 16.783 -21.181 7.066 1.00 91.50 91 ASP A N 1
ATOM 738 C CA . ASP A 1 91 ? 16.329 -19.782 7.090 1.00 91.50 91 ASP A CA 1
ATOM 739 C C . ASP A 1 91 ? 17.477 -18.755 7.146 1.00 91.50 91 ASP A C 1
ATOM 741 O O . ASP A 1 91 ? 17.367 -17.648 6.611 1.00 91.50 91 ASP A O 1
ATOM 745 N N . THR A 1 92 ? 18.603 -19.110 7.771 1.00 90.06 92 THR A N 1
ATOM 746 C CA . THR A 1 92 ? 19.739 -18.202 7.930 1.00 90.06 92 THR A CA 1
ATOM 747 C C . THR A 1 92 ? 20.426 -17.868 6.618 1.00 90.06 92 THR A C 1
ATOM 749 O O . THR A 1 92 ? 20.773 -16.700 6.418 1.00 90.06 92 THR A O 1
ATOM 752 N N . CYS A 1 93 ? 20.571 -18.853 5.730 1.00 91.81 93 CYS A N 1
ATOM 753 C CA . CYS A 1 93 ? 21.342 -18.731 4.497 1.00 91.81 93 CYS A CA 1
ATOM 754 C C . CYS A 1 93 ? 20.523 -18.910 3.211 1.00 91.81 93 CYS A C 1
ATOM 756 O O . CYS A 1 93 ? 21.004 -18.536 2.149 1.00 91.81 93 CYS A O 1
ATOM 758 N N . CYS A 1 94 ? 19.292 -19.427 3.276 1.00 93.56 94 CYS A N 1
ATOM 759 C CA . CYS A 1 94 ? 18.420 -19.569 2.106 1.00 93.56 94 CYS A CA 1
ATOM 760 C C . CYS A 1 94 ? 17.565 -18.323 1.838 1.00 93.56 94 CYS A C 1
ATOM 762 O O . CYS A 1 94 ? 17.067 -18.177 0.723 1.00 93.56 94 CYS A O 1
ATOM 764 N N . ILE A 1 95 ? 17.420 -17.415 2.808 1.00 89.12 95 ILE A N 1
ATOM 765 C CA . ILE A 1 95 ? 16.670 -16.157 2.668 1.00 89.12 95 ILE A CA 1
ATOM 766 C C . ILE A 1 95 ? 17.648 -14.988 2.515 1.00 89.12 95 ILE A C 1
ATOM 768 O O . ILE A 1 95 ? 18.548 -14.812 3.341 1.00 89.12 95 ILE A O 1
ATOM 772 N N . ASP A 1 96 ? 17.435 -14.140 1.509 1.00 85.06 96 ASP A N 1
ATOM 773 C CA . ASP A 1 96 ? 18.111 -12.850 1.427 1.00 85.06 96 ASP A CA 1
ATOM 774 C C . ASP A 1 96 ? 17.447 -11.833 2.360 1.00 85.06 96 ASP A C 1
ATOM 776 O O . ASP A 1 96 ? 16.490 -11.141 2.016 1.00 85.06 96 ASP A O 1
ATOM 780 N N . LYS A 1 97 ? 17.999 -11.715 3.566 1.00 80.56 97 LYS A N 1
ATOM 781 C CA . LYS A 1 97 ? 17.523 -10.768 4.582 1.00 80.56 97 LYS A CA 1
ATOM 782 C C . LYS A 1 97 ? 17.832 -9.304 4.243 1.00 80.56 97 LYS A C 1
ATOM 784 O O . LYS A 1 97 ? 17.327 -8.420 4.930 1.00 80.56 97 LYS A O 1
ATOM 789 N N . THR A 1 98 ? 18.658 -9.033 3.227 1.00 76.12 98 THR A N 1
ATOM 790 C CA . THR A 1 98 ? 18.949 -7.664 2.763 1.00 76.12 98 THR A CA 1
ATOM 791 C C . THR A 1 98 ? 17.914 -7.163 1.760 1.00 76.12 98 THR A C 1
ATOM 793 O O . THR A 1 98 ? 17.757 -5.956 1.580 1.00 76.12 98 THR A O 1
ATOM 796 N N . ASN A 1 99 ? 17.150 -8.079 1.163 1.00 77.50 99 ASN A N 1
ATOM 797 C CA . ASN A 1 99 ? 16.067 -7.773 0.249 1.00 77.50 99 ASN A CA 1
ATOM 798 C C . ASN A 1 99 ? 14.720 -7.828 0.982 1.00 77.50 99 ASN A C 1
ATOM 800 O O . ASN A 1 99 ? 14.197 -8.899 1.281 1.00 77.50 99 ASN A O 1
ATOM 804 N N . ALA A 1 100 ? 14.129 -6.661 1.246 1.00 69.50 100 ALA A N 1
ATOM 805 C CA . ALA A 1 100 ? 12.870 -6.563 1.986 1.00 69.50 100 ALA A CA 1
ATOM 806 C C . ALA A 1 100 ? 11.693 -7.282 1.298 1.00 69.50 100 ALA A C 1
ATOM 808 O O . ALA A 1 100 ? 10.829 -7.819 1.990 1.00 69.50 100 ALA A O 1
ATOM 809 N N . ALA A 1 101 ? 11.664 -7.325 -0.040 1.00 72.50 101 ALA A N 1
ATOM 810 C CA . ALA A 1 101 ? 10.616 -8.021 -0.785 1.00 72.50 101 ALA A CA 1
ATOM 811 C C . ALA A 1 101 ? 10.758 -9.544 -0.653 1.00 72.50 101 ALA A C 1
ATOM 813 O O . ALA A 1 101 ? 9.778 -10.222 -0.353 1.00 72.50 101 ALA A O 1
ATOM 814 N N . GLU A 1 102 ? 11.981 -10.070 -0.799 1.00 82.25 102 GLU A N 1
ATOM 815 C CA . GLU A 1 102 ? 12.252 -11.501 -0.606 1.00 82.25 102 GLU A CA 1
ATOM 816 C C . GLU A 1 102 ? 11.992 -11.920 0.846 1.00 82.25 102 GLU A C 1
ATOM 818 O O . GLU A 1 102 ? 11.358 -12.943 1.090 1.00 82.25 102 GLU A O 1
ATOM 823 N N . LEU A 1 103 ? 12.418 -11.111 1.819 1.00 77.69 103 LEU A N 1
ATOM 824 C CA . LEU A 1 103 ? 12.169 -11.361 3.237 1.00 77.69 103 LEU A CA 1
ATOM 825 C C . LEU A 1 103 ? 10.665 -11.411 3.551 1.00 77.69 103 LEU A C 1
ATOM 827 O O . LEU A 1 103 ? 10.216 -12.304 4.271 1.00 77.69 103 LEU A O 1
ATOM 831 N N . ALA A 1 104 ? 9.882 -10.482 2.994 1.00 77.50 104 ALA A N 1
ATOM 832 C CA . ALA A 1 104 ? 8.432 -10.463 3.156 1.00 77.50 104 ALA A CA 1
ATOM 833 C C . ALA A 1 104 ? 7.758 -11.681 2.508 1.00 77.50 104 ALA A C 1
ATOM 835 O O . ALA A 1 104 ? 6.891 -12.298 3.132 1.00 77.50 104 ALA A O 1
ATOM 836 N N . GLU A 1 105 ? 8.165 -12.059 1.294 1.00 84.12 105 GLU A N 1
ATOM 837 C CA . GLU A 1 105 ? 7.673 -13.266 0.620 1.00 84.12 105 GLU A CA 1
ATOM 838 C C . GLU A 1 105 ? 8.019 -14.528 1.420 1.00 84.12 105 GLU A C 1
ATOM 840 O O . GLU A 1 105 ? 7.157 -15.384 1.635 1.00 84.12 105 GLU A O 1
ATOM 845 N N . ALA A 1 106 ? 9.257 -14.622 1.909 1.00 85.06 106 ALA A N 1
ATOM 846 C CA . ALA A 1 106 ? 9.748 -15.763 2.665 1.00 85.06 106 ALA A CA 1
ATOM 847 C C . ALA A 1 106 ? 8.997 -15.945 3.982 1.00 85.06 106 ALA A C 1
ATOM 849 O O . ALA A 1 106 ? 8.561 -17.051 4.281 1.00 85.06 106 ALA A O 1
ATOM 850 N N . ILE A 1 107 ? 8.785 -14.871 4.744 1.00 82.81 107 ILE A N 1
ATOM 851 C CA . ILE A 1 107 ? 8.044 -14.938 6.007 1.00 82.81 107 ILE A CA 1
ATOM 852 C C . ILE A 1 107 ? 6.571 -15.309 5.775 1.00 82.81 107 ILE A C 1
ATOM 854 O O . ILE A 1 107 ? 6.048 -16.153 6.500 1.00 82.81 107 ILE A O 1
ATOM 858 N N . ASN A 1 108 ? 5.917 -14.763 4.742 1.00 87.94 108 ASN A N 1
ATOM 859 C CA . ASN A 1 108 ? 4.539 -15.146 4.401 1.00 87.94 108 ASN A CA 1
ATOM 860 C C . ASN A 1 108 ? 4.430 -16.588 3.864 1.00 87.94 108 ASN A C 1
ATOM 862 O O . ASN A 1 108 ? 3.369 -17.196 3.965 1.00 87.94 108 ASN A O 1
ATOM 866 N N . SER A 1 109 ? 5.515 -17.150 3.321 1.00 90.44 109 SER A N 1
ATOM 867 C CA . SER A 1 109 ? 5.548 -18.513 2.766 1.00 90.44 109 SER A CA 1
ATOM 868 C C . SER A 1 109 ? 6.105 -19.564 3.732 1.00 90.44 109 SER A C 1
ATOM 870 O O . SER A 1 109 ? 5.994 -20.758 3.463 1.00 90.44 109 SER A O 1
ATOM 872 N N . MET A 1 110 ? 6.702 -19.147 4.852 1.00 90.62 110 MET A N 1
ATOM 873 C CA . MET A 1 110 ? 7.493 -20.009 5.734 1.00 90.62 110 MET A CA 1
ATOM 874 C C . MET A 1 110 ? 6.685 -21.199 6.256 1.00 90.62 110 MET A C 1
ATOM 876 O O . MET A 1 110 ? 7.145 -22.334 6.169 1.00 90.62 110 MET A O 1
ATOM 880 N N . PHE A 1 111 ? 5.456 -20.966 6.723 1.00 94.12 111 PHE A N 1
ATOM 881 C CA . PHE A 1 111 ? 4.574 -22.037 7.193 1.00 94.12 111 PHE A CA 1
ATOM 882 C C . PHE A 1 111 ? 4.335 -23.097 6.113 1.00 94.12 111 PHE A C 1
ATOM 884 O O . PHE A 1 111 ? 4.429 -24.291 6.386 1.00 94.12 111 PHE A O 1
ATOM 891 N N . GLN A 1 112 ? 4.085 -22.665 4.874 1.00 93.12 112 GLN A N 1
ATOM 892 C CA . GLN A 1 112 ? 3.880 -23.569 3.747 1.00 93.12 112 GLN A CA 1
ATOM 893 C C . GLN A 1 112 ? 5.164 -24.342 3.412 1.00 93.12 112 GLN A C 1
ATOM 895 O O . GLN A 1 112 ? 5.107 -25.545 3.192 1.00 93.12 112 GLN A O 1
ATOM 900 N N . TRP A 1 113 ? 6.335 -23.700 3.465 1.00 94.69 113 TRP A N 1
ATOM 901 C CA . TRP A 1 113 ? 7.622 -24.375 3.249 1.00 94.69 113 TRP A CA 1
ATOM 902 C C . TRP A 1 113 ? 7.948 -25.418 4.319 1.00 94.69 113 TRP A C 1
ATOM 904 O O . TRP A 1 113 ? 8.501 -26.469 3.999 1.00 94.69 113 TRP A O 1
ATOM 914 N N . TYR A 1 114 ? 7.586 -25.173 5.577 1.00 96.31 114 TYR A N 1
ATOM 915 C CA . TYR A 1 114 ? 7.684 -26.185 6.628 1.00 96.31 114 TYR A CA 1
ATOM 916 C C . TYR A 1 114 ? 6.670 -27.315 6.416 1.00 96.31 114 TYR A C 1
ATOM 918 O O . TYR A 1 114 ? 7.031 -28.487 6.524 1.00 96.31 114 TYR A O 1
ATOM 926 N N . LYS A 1 115 ? 5.430 -26.985 6.042 1.00 94.44 115 LYS A N 1
ATOM 927 C CA . LYS A 1 115 ? 4.365 -27.958 5.761 1.00 94.44 115 LYS A CA 1
ATOM 928 C C . LYS A 1 115 ? 4.682 -28.894 4.593 1.00 94.44 115 LYS A C 1
ATOM 930 O O . LYS A 1 115 ? 4.395 -30.086 4.689 1.00 94.44 115 LYS A O 1
ATOM 935 N N . ASP A 1 116 ? 5.282 -28.365 3.529 1.00 94.06 116 ASP A N 1
ATOM 936 C CA . ASP A 1 116 ? 5.634 -29.110 2.312 1.00 94.06 116 ASP A CA 1
ATOM 937 C C . ASP A 1 116 ? 6.993 -29.816 2.405 1.00 94.06 116 ASP A C 1
ATOM 939 O O . ASP A 1 116 ? 7.334 -30.625 1.540 1.00 94.06 116 ASP A O 1
ATOM 943 N N . SER A 1 117 ? 7.772 -29.543 3.457 1.00 96.19 117 SER A N 1
ATOM 944 C CA . SER A 1 117 ? 9.025 -30.256 3.694 1.00 96.19 117 SER A CA 1
ATOM 945 C C . SER A 1 117 ? 8.770 -31.748 3.914 1.00 96.19 117 SER A C 1
ATOM 947 O O . SER A 1 117 ? 7.805 -32.159 4.564 1.00 96.19 117 SER A O 1
ATOM 949 N N . ALA A 1 118 ? 9.661 -32.583 3.384 1.00 96.56 118 ALA A N 1
ATOM 950 C CA . ALA A 1 118 ? 9.554 -34.024 3.575 1.00 96.56 118 ALA A CA 1
ATOM 951 C C . ALA A 1 118 ? 10.029 -34.462 4.969 1.00 96.56 118 ALA A C 1
ATOM 953 O O . ALA A 1 118 ? 9.575 -35.487 5.474 1.00 96.56 118 ALA A O 1
ATOM 954 N N . LEU A 1 119 ? 10.948 -33.701 5.569 1.00 97.38 119 LEU A N 1
ATOM 955 C CA . LEU A 1 119 ? 11.462 -33.923 6.915 1.00 97.38 119 LEU A CA 1
ATOM 956 C C . LEU A 1 119 ? 11.970 -32.607 7.509 1.00 97.38 119 LEU A C 1
ATOM 958 O O . LEU A 1 119 ? 12.765 -31.910 6.877 1.00 97.38 119 LEU A O 1
ATOM 962 N N . CYS A 1 120 ? 11.548 -32.297 8.734 1.00 98.25 120 CYS A N 1
ATOM 963 C CA . CYS A 1 120 ? 12.072 -31.180 9.510 1.00 98.25 120 CYS A CA 1
ATOM 964 C C . CYS A 1 120 ? 13.051 -31.668 10.584 1.00 98.25 120 CYS A C 1
ATOM 966 O O . CYS A 1 120 ? 12.708 -32.506 11.420 1.00 98.25 120 CYS A O 1
ATOM 968 N N . TYR A 1 121 ? 14.254 -31.104 10.599 1.00 98.06 121 TYR A N 1
ATOM 969 C CA . TYR A 1 121 ? 15.236 -31.294 11.661 1.00 98.06 121 TYR A CA 1
ATOM 970 C C . TYR A 1 121 ? 15.071 -30.195 12.708 1.00 98.06 121 TYR A C 1
ATOM 972 O O . TYR A 1 121 ? 15.329 -29.033 12.415 1.00 98.06 121 TYR A O 1
ATOM 980 N N . ALA A 1 122 ? 14.649 -30.547 13.921 1.00 96.19 122 ALA A N 1
ATOM 981 C CA . ALA A 1 122 ? 14.629 -29.637 15.062 1.00 96.19 122 ALA A CA 1
ATOM 982 C C . ALA A 1 122 ? 15.948 -29.769 15.836 1.00 96.19 122 ALA A C 1
ATOM 984 O O . ALA A 1 122 ? 16.157 -30.740 16.568 1.00 96.19 122 ALA A O 1
ATOM 985 N N . PHE A 1 123 ? 16.851 -28.808 15.643 1.00 94.00 123 PHE A N 1
ATOM 986 C CA . PHE A 1 123 ? 18.169 -28.791 16.277 1.00 94.00 123 PHE A CA 1
ATOM 987 C C . PHE A 1 123 ? 18.123 -28.058 17.625 1.00 94.00 123 PHE A C 1
ATOM 989 O O . PHE A 1 123 ? 17.832 -26.858 17.688 1.00 94.00 123 PHE A O 1
ATOM 996 N N . LEU A 1 124 ? 18.414 -28.791 18.701 1.00 90.94 124 LEU A N 1
ATOM 997 C CA . LEU A 1 124 ? 18.376 -28.325 20.086 1.00 90.94 124 LEU A CA 1
ATOM 998 C C . LEU A 1 124 ? 19.806 -28.060 20.584 1.00 90.94 124 LEU A C 1
ATOM 1000 O O . LEU A 1 124 ? 20.457 -28.938 21.146 1.00 90.94 124 LEU A O 1
ATOM 1004 N N . GLU A 1 125 ? 20.291 -26.839 20.354 1.00 85.44 125 GLU A N 1
ATOM 1005 C CA . GLU A 1 125 ? 21.676 -26.417 20.641 1.00 85.44 125 GLU A CA 1
ATOM 1006 C C . GLU A 1 125 ? 22.040 -26.443 22.139 1.00 85.44 125 GLU A C 1
ATOM 1008 O O . GLU A 1 125 ? 23.211 -26.513 22.492 1.00 85.44 125 GLU A O 1
ATOM 1013 N N . ASP A 1 126 ? 21.045 -26.407 23.023 1.00 82.62 126 ASP A N 1
ATOM 1014 C CA . ASP A 1 126 ? 21.184 -26.369 24.481 1.00 82.62 126 ASP A CA 1
ATOM 1015 C C . ASP A 1 126 ? 20.700 -27.658 25.175 1.00 82.62 126 ASP A C 1
ATOM 1017 O O . ASP A 1 126 ? 20.433 -27.661 26.375 1.00 82.62 126 ASP A O 1
ATOM 1021 N N . CYS A 1 127 ? 20.592 -28.771 24.438 1.00 77.69 127 CYS A N 1
ATOM 1022 C CA . CYS A 1 127 ? 20.151 -30.060 24.975 1.00 77.69 127 CYS A CA 1
ATOM 1023 C C . CYS A 1 127 ? 21.284 -31.099 24.972 1.00 77.69 127 CYS A C 1
ATOM 1025 O O . CYS A 1 127 ? 21.805 -31.440 23.913 1.00 77.69 127 CYS A O 1
ATOM 1027 N N . GLN A 1 128 ? 21.625 -31.627 26.155 1.00 61.00 128 GLN A N 1
ATOM 1028 C CA . GLN A 1 128 ? 22.740 -32.569 26.367 1.00 61.00 128 GLN A CA 1
ATOM 1029 C C . GLN A 1 128 ? 22.305 -34.039 26.579 1.00 61.00 128 GLN A C 1
ATOM 1031 O O . GLN A 1 128 ? 23.138 -34.879 26.911 1.00 61.00 128 GLN A O 1
ATOM 1036 N N . GLY A 1 129 ? 21.020 -34.389 26.424 1.00 59.84 129 GLY A N 1
ATOM 1037 C CA . GLY A 1 129 ? 20.533 -35.749 26.705 1.00 59.84 129 GLY A CA 1
ATOM 1038 C C . GLY A 1 129 ? 19.215 -36.125 26.013 1.00 59.84 129 GLY A C 1
ATOM 1039 O O . GLY A 1 129 ? 18.558 -35.257 25.435 1.00 59.84 129 GLY A O 1
ATOM 1040 N N . PRO A 1 130 ? 18.825 -37.416 26.046 1.00 56.88 130 PRO A N 1
ATOM 1041 C CA . PRO A 1 130 ? 17.625 -37.918 25.379 1.00 56.88 130 PRO A CA 1
ATOM 1042 C C . PRO A 1 130 ? 16.337 -37.349 25.989 1.00 56.88 130 PRO A C 1
ATOM 1044 O O . PRO A 1 130 ? 16.222 -37.176 27.201 1.00 56.88 130 PRO A O 1
ATOM 1047 N N . LEU A 1 131 ? 15.349 -37.103 25.129 1.00 60.25 131 LEU A N 1
ATOM 1048 C CA . LEU A 1 131 ? 13.963 -36.847 25.523 1.00 60.25 131 LEU A CA 1
ATOM 1049 C C . LEU A 1 131 ? 13.349 -38.135 26.119 1.00 60.25 131 LEU A C 1
ATOM 1051 O O . LEU A 1 131 ? 13.690 -39.222 25.644 1.00 60.25 131 LEU A O 1
ATOM 1055 N N . PRO A 1 132 ? 12.446 -38.065 27.123 1.00 58.75 132 PRO A N 1
ATOM 1056 C CA . PRO A 1 132 ? 11.772 -36.879 27.672 1.00 58.75 132 PRO A CA 1
ATOM 1057 C C . PRO A 1 132 ? 12.498 -36.209 28.857 1.00 58.75 132 PRO A C 1
ATOM 1059 O O . PRO A 1 132 ? 13.216 -36.855 29.620 1.00 58.75 132 PRO A O 1
ATOM 1062 N N . TYR A 1 133 ? 12.237 -34.912 29.070 1.00 58.94 133 TYR A N 1
ATOM 1063 C CA . TYR A 1 133 ? 12.713 -34.170 30.246 1.00 58.94 133 TYR A CA 1
ATOM 1064 C C . TYR A 1 133 ? 12.118 -34.776 31.528 1.00 58.94 133 TYR A C 1
ATOM 1066 O O . TYR A 1 133 ? 10.911 -35.006 31.624 1.00 58.94 133 TYR A O 1
ATOM 1074 N N . ARG A 1 134 ? 12.955 -35.082 32.528 1.00 52.44 134 ARG A N 1
ATOM 1075 C CA . ARG A 1 134 ? 12.503 -35.717 33.780 1.00 52.44 134 ARG A CA 1
ATOM 1076 C C . ARG A 1 134 ? 11.484 -34.814 34.494 1.00 52.44 134 ARG A C 1
ATOM 1078 O O . ARG A 1 134 ? 11.620 -33.599 34.508 1.00 52.44 134 ARG A O 1
ATOM 1085 N N . LYS A 1 135 ? 10.489 -35.407 35.170 1.00 44.78 135 LYS A N 1
ATOM 1086 C CA . LYS A 1 135 ? 9.426 -34.694 35.927 1.00 44.78 135 LYS A CA 1
ATOM 1087 C C . LYS A 1 135 ? 9.926 -33.640 36.935 1.00 44.78 135 LYS A C 1
ATOM 1089 O O . LYS A 1 135 ? 9.146 -32.789 37.339 1.00 44.78 135 LYS A O 1
ATOM 1094 N N . THR A 1 136 ? 11.187 -33.719 37.356 1.00 45.06 136 THR A N 1
ATOM 1095 C CA . THR A 1 136 ? 11.842 -32.825 38.326 1.00 45.06 136 THR A CA 1
ATOM 1096 C C . THR A 1 136 ? 12.656 -31.701 37.678 1.00 45.06 136 THR A C 1
ATOM 1098 O O . THR A 1 136 ? 13.332 -30.966 38.392 1.00 45.06 136 THR A O 1
ATOM 1101 N N . SER A 1 137 ? 12.647 -31.594 36.349 1.00 52.31 137 SER A N 1
ATOM 1102 C CA . SER A 1 137 ? 13.428 -30.607 35.609 1.00 52.31 137 SER A CA 1
ATOM 1103 C C . SER A 1 137 ? 13.004 -29.181 35.954 1.00 52.31 137 SER A C 1
ATOM 1105 O O . SER A 1 137 ? 11.824 -28.827 35.891 1.00 52.31 137 SER A O 1
ATOM 1107 N N . SER A 1 138 ? 13.985 -28.360 36.323 1.00 54.47 138 SER A N 1
ATOM 1108 C CA . SER A 1 138 ? 13.790 -26.926 36.519 1.00 54.47 138 SER A CA 1
ATOM 1109 C C . SER A 1 138 ? 13.446 -26.269 35.174 1.00 54.47 138 SER A C 1
ATOM 1111 O O . SER A 1 138 ? 13.737 -26.820 34.112 1.00 54.47 138 SER A O 1
ATOM 1113 N N . SER A 1 139 ? 12.869 -25.062 35.170 1.00 56.84 139 SER A N 1
ATOM 1114 C CA . SER A 1 139 ? 12.623 -24.325 33.915 1.00 56.84 139 SER A CA 1
ATOM 1115 C C . SER A 1 139 ? 13.896 -24.066 33.092 1.00 56.84 139 SER A C 1
ATOM 1117 O O . SER A 1 139 ? 13.789 -23.677 31.934 1.00 56.84 139 SER A O 1
ATOM 1119 N N . ALA A 1 140 ? 15.081 -24.244 33.690 1.00 54.78 140 ALA A N 1
ATOM 1120 C CA . ALA A 1 140 ? 16.376 -24.109 33.033 1.00 54.78 140 ALA A CA 1
ATOM 1121 C C . ALA A 1 140 ? 16.758 -25.324 32.163 1.00 54.78 140 ALA A C 1
ATOM 1123 O O . ALA A 1 140 ? 17.639 -25.186 31.323 1.00 54.78 140 ALA A O 1
ATOM 1124 N N . ASP A 1 141 ? 16.086 -26.472 32.314 1.00 66.50 141 ASP A N 1
ATOM 1125 C CA . ASP A 1 141 ? 16.402 -27.702 31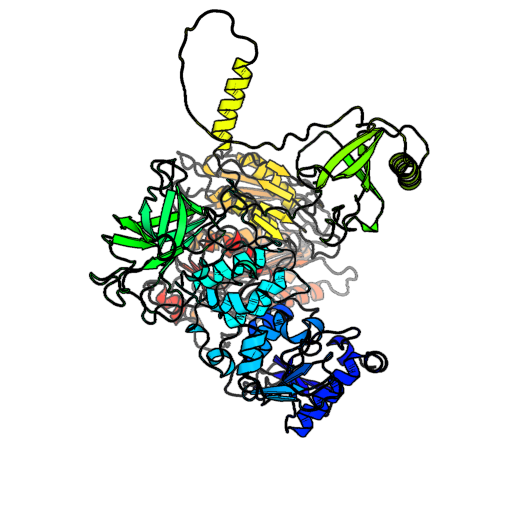.567 1.00 66.50 141 ASP A CA 1
ATOM 1126 C C . ASP A 1 141 ? 15.591 -27.846 30.264 1.00 66.50 141 ASP A C 1
ATOM 1128 O O . ASP A 1 141 ? 15.820 -28.766 29.478 1.00 66.50 141 ASP A O 1
ATOM 1132 N N . ILE A 1 142 ? 14.608 -26.965 30.035 1.00 77.81 142 ILE A N 1
ATOM 1133 C CA . ILE A 1 142 ? 13.796 -26.956 28.813 1.00 77.81 142 ILE A CA 1
ATOM 1134 C C . ILE A 1 142 ? 14.567 -26.181 27.739 1.00 77.81 142 ILE A C 1
ATOM 1136 O O . ILE A 1 142 ? 14.837 -24.995 27.948 1.00 77.81 142 ILE A O 1
ATOM 1140 N N . PRO A 1 143 ? 14.853 -26.781 26.567 1.00 85.56 143 PRO A N 1
ATOM 1141 C CA . PRO A 1 143 ? 15.560 -26.094 25.501 1.00 85.56 143 PRO A CA 1
ATOM 1142 C C . PRO A 1 143 ? 14.882 -24.791 25.130 1.00 85.56 143 PRO A C 1
ATOM 1144 O O . PRO A 1 143 ? 13.658 -24.723 24.938 1.00 85.56 143 PRO A O 1
ATOM 1147 N N . ARG A 1 144 ? 15.704 -23.772 24.897 1.00 88.50 144 ARG A N 1
ATOM 1148 C CA . ARG A 1 144 ? 15.290 -22.461 24.406 1.00 88.50 144 ARG A CA 1
ATOM 1149 C C . ARG A 1 144 ? 14.387 -22.588 23.185 1.00 88.50 144 ARG A C 1
ATOM 1151 O O . ARG A 1 144 ? 13.457 -21.792 23.051 1.00 88.50 144 ARG A O 1
ATOM 1158 N N . TRP A 1 145 ? 14.608 -23.603 22.347 1.00 92.06 145 TRP A N 1
ATOM 1159 C CA . TRP A 1 145 ? 13.792 -23.921 21.176 1.00 92.06 145 TRP A CA 1
ATOM 1160 C C . TRP A 1 145 ? 12.284 -23.979 21.478 1.00 92.06 145 TRP A C 1
ATOM 1162 O O . TRP A 1 145 ? 11.512 -23.376 20.739 1.00 92.06 145 TRP A O 1
ATOM 1172 N N . TYR A 1 146 ? 11.839 -24.567 22.597 1.00 89.69 146 TYR A N 1
ATOM 1173 C CA . TYR A 1 146 ? 10.408 -24.629 22.959 1.00 89.69 146 TYR A CA 1
ATOM 1174 C C . TYR A 1 146 ? 9.804 -23.281 23.368 1.00 89.69 146 TYR A C 1
ATOM 1176 O O . TYR A 1 146 ? 8.586 -23.125 23.380 1.00 89.69 146 TYR A O 1
ATOM 1184 N N . SER A 1 147 ? 10.642 -22.298 23.696 1.00 88.12 147 SER A N 1
ATOM 1185 C CA . SER A 1 147 ? 10.210 -20.967 24.130 1.00 88.12 147 SER A CA 1
ATOM 1186 C C . SER A 1 147 ? 10.327 -19.902 23.039 1.00 88.12 147 SER A C 1
ATOM 1188 O O . SER A 1 147 ? 9.896 -18.775 23.249 1.00 88.12 147 SER A O 1
ATOM 1190 N N . ARG A 1 148 ? 10.897 -20.201 21.865 1.00 91.94 148 ARG A N 1
ATOM 1191 C CA . ARG A 1 148 ? 11.031 -19.221 20.770 1.00 91.94 148 ARG A CA 1
ATOM 1192 C C . ARG A 1 148 ? 9.738 -19.103 19.962 1.00 91.94 148 ARG A C 1
ATOM 1194 O O . ARG A 1 148 ? 9.041 -20.090 19.766 1.00 91.94 148 ARG A O 1
ATOM 1201 N N . GLY A 1 149 ? 9.415 -17.888 19.508 1.00 92.00 149 GLY A N 1
ATOM 1202 C CA . GLY A 1 149 ? 8.201 -17.622 18.718 1.00 92.00 149 GLY A CA 1
ATOM 1203 C C . GLY A 1 149 ? 8.166 -18.395 17.399 1.00 92.00 149 GLY A C 1
ATOM 1204 O O . GLY A 1 149 ? 7.275 -19.209 17.190 1.00 92.00 149 GLY A O 1
ATOM 1205 N N . TRP A 1 150 ? 9.183 -18.203 16.553 1.00 93.62 150 TRP A N 1
ATOM 1206 C CA . TRP A 1 150 ? 9.268 -18.819 15.221 1.00 93.62 150 TRP A CA 1
ATOM 1207 C C . TRP A 1 150 ? 9.175 -20.347 15.244 1.00 93.62 150 TRP A C 1
ATOM 1209 O O . TRP A 1 150 ? 8.431 -20.908 14.451 1.00 93.62 150 TRP A O 1
ATOM 1219 N N . THR A 1 151 ? 9.798 -21.016 16.216 1.00 94.94 151 THR A N 1
ATOM 1220 C CA . THR A 1 151 ? 9.803 -22.487 16.311 1.00 94.94 151 THR A CA 1
ATOM 1221 C C . THR A 1 151 ? 8.416 -23.096 16.542 1.00 94.94 151 THR A C 1
ATOM 1223 O O . THR A 1 151 ? 8.232 -24.295 16.348 1.00 94.94 151 THR A O 1
ATOM 1226 N N . LEU A 1 152 ? 7.411 -22.303 16.939 1.00 95.50 152 LEU A N 1
ATOM 1227 C CA . LEU A 1 152 ? 6.040 -22.785 17.107 1.00 95.50 152 LEU A CA 1
ATOM 1228 C C . LEU A 1 152 ? 5.442 -23.263 15.776 1.00 95.50 152 LEU A C 1
ATOM 1230 O O . LEU A 1 152 ? 4.932 -24.380 15.697 1.00 95.50 152 LEU A O 1
ATOM 1234 N N . GLN A 1 153 ? 5.526 -22.446 14.724 1.00 95.00 153 GLN A N 1
ATOM 1235 C CA . GLN A 1 153 ? 5.046 -22.862 13.404 1.00 95.00 153 GLN A CA 1
ATOM 1236 C C . GLN A 1 153 ? 5.939 -23.938 12.777 1.00 95.00 153 GLN A C 1
ATOM 1238 O O . GLN A 1 153 ? 5.435 -24.804 12.070 1.00 95.00 153 GLN A O 1
ATOM 1243 N N . GLU A 1 154 ? 7.235 -23.936 13.089 1.00 95.81 154 GLU A N 1
ATOM 1244 C CA . GLU A 1 154 ? 8.197 -24.944 12.620 1.00 95.81 154 GLU A CA 1
ATOM 1245 C C . GLU A 1 154 ? 7.942 -26.326 13.242 1.00 95.81 154 GLU A C 1
ATOM 1247 O O . GLU A 1 154 ? 8.297 -27.344 12.661 1.00 95.81 154 GLU A O 1
ATOM 1252 N N . LEU A 1 155 ? 7.284 -26.374 14.404 1.00 95.88 155 LEU A N 1
ATOM 1253 C CA . LEU A 1 155 ? 6.830 -27.605 15.052 1.00 95.88 155 LEU A CA 1
ATOM 1254 C C . LEU A 1 155 ? 5.484 -28.102 14.501 1.00 95.88 155 LEU A C 1
ATOM 1256 O O . LEU A 1 155 ? 5.286 -29.305 14.299 1.00 95.88 155 LEU A O 1
ATOM 1260 N N . ILE A 1 156 ? 4.538 -27.175 14.316 1.00 95.94 156 ILE A N 1
ATOM 1261 C CA . ILE A 1 156 ? 3.149 -27.489 13.955 1.00 95.94 156 ILE A CA 1
ATOM 1262 C C . ILE A 1 156 ? 3.016 -27.800 12.461 1.00 95.94 156 ILE A C 1
ATOM 1264 O O . ILE A 1 156 ? 2.315 -28.744 12.105 1.00 95.94 156 ILE A O 1
ATOM 1268 N N . ALA A 1 157 ? 3.669 -27.029 11.588 1.00 95.81 157 ALA A N 1
ATOM 1269 C CA . ALA A 1 157 ? 3.450 -27.112 10.146 1.00 95.81 157 ALA A CA 1
ATOM 1270 C C . ALA A 1 157 ? 3.963 -28.416 9.500 1.00 95.81 157 ALA A C 1
ATOM 1272 O O . ALA A 1 157 ? 3.199 -29.010 8.732 1.00 95.81 157 ALA A O 1
ATOM 1273 N N . PRO A 1 158 ? 5.196 -28.901 9.770 1.00 96.06 158 PRO A N 1
ATOM 1274 C CA . PRO A 1 158 ? 5.696 -30.122 9.145 1.00 96.06 158 PRO A CA 1
ATOM 1275 C C . PRO A 1 158 ? 4.951 -31.359 9.629 1.00 96.06 158 PRO A C 1
ATOM 1277 O O . PRO A 1 158 ? 4.649 -31.505 10.816 1.00 96.06 158 PRO A O 1
ATOM 1280 N N . LYS A 1 159 ? 4.744 -32.320 8.727 1.00 92.50 159 LYS A N 1
ATOM 1281 C CA . LYS A 1 159 ? 4.191 -33.631 9.099 1.00 92.50 159 LYS A CA 1
ATOM 1282 C C . LYS A 1 159 ? 5.166 -34.421 9.973 1.00 92.50 159 LYS A C 1
ATOM 1284 O O . LYS A 1 159 ? 4.760 -34.946 11.000 1.00 92.50 159 LYS A O 1
ATOM 1289 N N . ILE A 1 160 ? 6.448 -34.443 9.601 1.00 95.31 160 ILE A N 1
ATOM 1290 C CA . ILE A 1 160 ? 7.490 -35.228 10.274 1.00 95.31 160 ILE A CA 1
ATOM 1291 C C . ILE A 1 160 ? 8.560 -34.284 10.829 1.00 95.31 160 ILE A C 1
ATOM 1293 O O . ILE A 1 160 ? 9.150 -33.500 10.083 1.00 95.31 160 ILE A O 1
ATOM 1297 N N . VAL A 1 161 ? 8.830 -34.383 12.134 1.00 97.25 161 VAL A N 1
ATOM 1298 C CA . VAL A 1 161 ? 9.893 -33.629 12.816 1.00 97.25 161 VAL A CA 1
ATOM 1299 C C . VAL A 1 161 ? 10.768 -34.595 13.606 1.00 97.25 161 VAL A C 1
ATOM 1301 O O . VAL A 1 161 ? 10.258 -35.376 14.414 1.00 97.25 161 VAL A O 1
ATOM 1304 N N . HIS A 1 162 ? 12.078 -34.530 13.381 1.00 95.81 162 HIS A N 1
ATOM 1305 C CA . HIS A 1 162 ? 13.096 -35.277 14.115 1.00 95.81 162 HIS A CA 1
ATOM 1306 C C . HIS A 1 162 ? 13.910 -34.323 14.989 1.00 95.81 162 HIS A C 1
ATOM 1308 O O . HIS A 1 162 ? 14.426 -33.319 14.498 1.00 95.81 162 HIS A O 1
ATOM 1314 N N . PHE A 1 163 ? 14.049 -34.651 16.271 1.00 93.88 163 PHE A N 1
ATOM 1315 C CA . PHE A 1 163 ? 14.812 -33.856 17.229 1.00 93.88 163 PHE A CA 1
ATOM 1316 C C . PHE A 1 163 ? 16.262 -34.328 17.294 1.00 93.88 163 PHE A C 1
ATOM 1318 O O . PHE A 1 163 ? 16.523 -35.533 17.362 1.00 93.88 163 PHE A O 1
ATOM 1325 N N . TYR A 1 164 ? 17.193 -33.376 17.310 1.00 92.00 164 TYR A N 1
ATOM 1326 C CA . TYR A 1 164 ? 18.627 -33.634 17.407 1.00 92.00 164 TYR A CA 1
ATOM 1327 C C . TYR A 1 164 ? 19.283 -32.775 18.493 1.00 92.00 164 TYR A C 1
ATOM 1329 O O . TYR A 1 164 ? 18.912 -31.612 18.655 1.00 92.00 164 TYR A O 1
ATOM 1337 N N . SER A 1 165 ? 20.255 -33.341 19.218 1.00 88.81 165 SER A N 1
ATOM 1338 C CA . SER A 1 165 ? 21.092 -32.601 20.180 1.00 88.81 165 SER A CA 1
ATOM 1339 C C . SER A 1 165 ? 22.111 -31.701 19.479 1.00 88.81 165 SER A C 1
ATOM 1341 O O . SER A 1 165 ? 22.269 -31.765 18.255 1.00 88.81 165 SER A O 1
ATOM 1343 N N . MET A 1 166 ? 22.867 -30.922 20.259 1.00 85.88 166 MET A N 1
ATOM 1344 C CA . MET A 1 166 ? 23.984 -30.122 19.749 1.00 85.88 166 MET A CA 1
ATOM 1345 C C . MET A 1 166 ? 25.082 -30.964 19.062 1.00 85.88 166 MET A C 1
ATOM 1347 O O . MET A 1 166 ? 25.729 -30.490 18.130 1.00 85.88 166 MET A O 1
ATOM 1351 N N . GLU A 1 167 ? 25.243 -32.237 19.442 1.00 86.75 167 GLU A N 1
ATOM 1352 C CA . GLU A 1 167 ? 26.130 -33.224 18.802 1.00 86.75 167 GLU A CA 1
ATOM 1353 C C . GLU A 1 167 ? 25.464 -34.005 17.654 1.00 86.75 167 GLU A C 1
ATOM 1355 O O . GLU A 1 167 ? 26.008 -35.011 17.192 1.00 86.75 167 GLU A O 1
ATOM 1360 N N . TRP A 1 168 ? 24.282 -33.587 17.187 1.00 90.31 168 TRP A N 1
ATOM 1361 C CA . TRP A 1 168 ? 23.512 -34.277 16.144 1.00 90.31 168 TRP A CA 1
ATOM 1362 C C . TRP A 1 168 ? 23.142 -35.731 16.484 1.00 90.31 168 TRP A C 1
ATOM 1364 O O . TRP A 1 168 ? 22.955 -36.565 15.582 1.00 90.31 168 TRP A O 1
ATOM 1374 N N . GLN A 1 169 ? 22.984 -36.037 17.776 1.00 89.19 169 GLN A N 1
ATOM 1375 C CA . GLN A 1 169 ? 22.405 -37.298 18.237 1.00 89.19 169 GLN A CA 1
ATOM 1376 C C . GLN A 1 169 ? 20.887 -37.259 18.080 1.00 89.19 169 GLN A C 1
ATOM 1378 O O . GLN A 1 169 ? 20.257 -36.257 18.404 1.00 89.19 169 GLN A O 1
ATOM 1383 N N . PHE A 1 170 ? 20.298 -38.336 17.560 1.00 91.12 170 PHE A N 1
ATOM 1384 C CA . PHE A 1 170 ? 18.852 -38.427 17.379 1.00 91.12 170 PHE A CA 1
ATOM 1385 C C . PHE A 1 170 ? 18.163 -38.599 18.734 1.00 91.12 170 PHE A C 1
ATOM 1387 O O . PHE A 1 170 ? 18.441 -39.557 19.451 1.00 91.12 170 PHE A O 1
ATOM 1394 N N . LEU A 1 171 ? 17.263 -37.677 19.064 1.00 87.62 171 LEU A N 1
ATOM 1395 C CA . LEU A 1 171 ? 16.562 -37.647 20.346 1.00 87.62 171 LEU A CA 1
ATOM 1396 C C . LEU A 1 171 ? 15.164 -38.258 20.263 1.00 87.62 171 LEU A C 1
ATOM 1398 O O . LEU A 1 171 ? 14.616 -38.610 21.296 1.00 87.62 171 LEU A O 1
ATOM 1402 N N . GLY A 1 172 ? 14.601 -38.385 19.057 1.00 89.81 172 GLY A N 1
ATOM 1403 C CA . GLY A 1 172 ? 13.287 -38.965 18.770 1.00 89.81 172 GLY A CA 1
ATOM 1404 C C . GLY A 1 172 ? 12.459 -38.095 17.821 1.00 89.81 172 GLY A C 1
ATOM 1405 O O . GLY A 1 172 ? 12.966 -37.152 17.212 1.00 89.81 172 GLY A O 1
ATOM 1406 N N . THR A 1 173 ? 11.173 -38.410 17.681 1.00 92.38 173 THR A N 1
ATOM 1407 C CA . THR A 1 173 ? 10.259 -37.750 16.730 1.00 92.38 173 THR A CA 1
ATOM 1408 C C . THR A 1 173 ? 9.185 -36.923 17.436 1.00 92.38 173 THR A C 1
ATOM 1410 O O . THR A 1 173 ? 8.968 -37.069 18.642 1.00 92.38 173 THR A O 1
ATOM 1413 N N . LYS A 1 174 ? 8.480 -36.065 16.689 1.00 93.38 174 LYS A N 1
ATOM 1414 C CA . LYS A 1 174 ? 7.276 -35.376 17.187 1.00 93.38 174 LYS A CA 1
ATOM 1415 C C . LYS A 1 174 ? 6.202 -36.354 17.657 1.00 93.38 174 LYS A C 1
ATOM 1417 O O . LYS A 1 174 ? 5.648 -36.137 18.729 1.00 93.38 174 LYS A O 1
ATOM 1422 N N . ASP A 1 175 ? 5.969 -37.438 16.924 1.00 90.00 175 ASP A N 1
ATOM 1423 C CA . ASP A 1 175 ? 4.917 -38.406 17.254 1.00 90.00 175 ASP A CA 1
ATOM 1424 C C . ASP A 1 175 ? 5.232 -39.157 18.550 1.00 90.00 175 ASP A C 1
ATOM 1426 O O . ASP A 1 175 ? 4.393 -39.244 19.446 1.00 90.00 175 ASP A O 1
ATOM 1430 N N . THR A 1 176 ? 6.481 -39.606 18.713 1.00 88.44 176 THR A N 1
ATOM 1431 C CA . THR A 1 176 ? 6.929 -40.297 19.935 1.00 88.44 176 THR A CA 1
ATOM 1432 C C . THR A 1 176 ? 6.928 -39.395 21.171 1.00 88.44 176 THR A C 1
ATOM 1434 O O . THR A 1 176 ? 6.869 -39.897 22.290 1.00 88.44 176 THR A O 1
ATOM 1437 N N . HIS A 1 177 ? 6.977 -38.070 20.994 1.00 88.44 177 HIS A N 1
ATOM 1438 C CA . HIS A 1 177 ? 7.025 -37.093 22.087 1.00 88.44 177 HIS A CA 1
ATOM 1439 C C . HIS A 1 177 ? 5.792 -36.197 22.189 1.00 88.44 177 HIS A C 1
ATOM 1441 O O . HIS A 1 177 ? 5.811 -35.241 22.962 1.00 88.44 177 HIS A O 1
ATOM 1447 N N . ALA A 1 178 ? 4.710 -36.486 21.464 1.00 90.19 178 ALA A N 1
ATOM 1448 C CA . ALA A 1 178 ? 3.560 -35.588 21.376 1.00 90.19 178 ALA A CA 1
ATOM 1449 C C . ALA A 1 178 ? 2.982 -35.220 22.756 1.00 90.19 178 ALA A C 1
ATOM 1451 O O . ALA A 1 178 ? 2.687 -34.054 23.009 1.00 90.19 178 ALA A O 1
ATOM 1452 N N . ALA A 1 179 ? 2.881 -36.190 23.672 1.00 87.56 179 ALA A N 1
ATOM 1453 C CA . ALA A 1 179 ? 2.394 -35.958 25.034 1.00 87.56 179 ALA A CA 1
ATOM 1454 C C . ALA A 1 179 ? 3.308 -35.015 25.839 1.00 87.56 179 ALA A C 1
ATOM 1456 O O . ALA A 1 179 ? 2.829 -34.113 26.522 1.00 87.56 179 ALA A O 1
ATOM 1457 N N . GLU A 1 180 ? 4.624 -35.192 25.727 1.00 85.25 180 GLU A N 1
ATOM 1458 C CA . GLU A 1 180 ? 5.611 -34.377 26.439 1.00 85.25 180 GLU A CA 1
ATOM 1459 C C . GLU A 1 180 ? 5.700 -32.961 25.855 1.00 85.25 180 GLU A C 1
ATOM 1461 O O . GLU A 1 180 ? 5.693 -31.975 26.590 1.00 85.25 180 GLU A O 1
ATOM 1466 N N . ILE A 1 181 ? 5.688 -32.847 24.526 1.00 90.25 181 ILE A N 1
ATOM 1467 C CA . ILE A 1 181 ? 5.633 -31.563 23.824 1.00 90.25 181 ILE A CA 1
ATOM 1468 C C . ILE A 1 181 ? 4.359 -30.813 24.221 1.00 90.25 181 ILE A C 1
ATOM 1470 O O . ILE A 1 181 ? 4.430 -29.630 24.554 1.00 90.25 181 ILE A O 1
ATOM 1474 N N . SER A 1 182 ? 3.208 -31.490 24.235 1.00 91.75 182 SER A N 1
ATOM 1475 C CA . SER A 1 182 ? 1.931 -30.910 24.661 1.00 91.75 182 SER A CA 1
ATOM 1476 C C . SER A 1 182 ? 1.997 -30.406 26.104 1.00 91.75 182 SER A C 1
ATOM 1478 O O . SER A 1 182 ? 1.624 -29.265 26.374 1.00 91.75 182 SER A O 1
ATOM 1480 N N . ARG A 1 183 ? 2.577 -31.196 27.017 1.00 87.81 183 ARG A N 1
ATOM 1481 C CA . ARG A 1 183 ? 2.773 -30.819 28.424 1.00 87.81 183 ARG A CA 1
ATOM 1482 C C . ARG A 1 183 ? 3.631 -29.562 28.589 1.00 87.81 183 ARG A C 1
ATOM 1484 O O . ARG A 1 183 ? 3.304 -28.714 29.413 1.00 87.81 183 ARG A O 1
ATOM 1491 N N . VAL A 1 184 ? 4.729 -29.448 27.840 1.00 85.94 184 VAL A N 1
ATOM 1492 C CA . VAL A 1 184 ? 5.680 -28.326 27.950 1.00 85.94 184 VAL A CA 1
ATOM 1493 C C . VAL A 1 184 ? 5.163 -27.060 27.264 1.00 85.94 184 VAL A C 1
ATOM 1495 O O . VAL A 1 184 ? 5.379 -25.955 27.756 1.00 85.94 184 VAL A O 1
ATOM 1498 N N . THR A 1 185 ? 4.498 -27.203 26.119 1.00 89.44 185 THR A N 1
ATOM 1499 C CA . THR A 1 185 ? 4.147 -26.067 25.248 1.00 89.44 185 THR A CA 1
ATOM 1500 C C . THR A 1 185 ? 2.683 -25.645 25.328 1.00 89.44 185 THR A C 1
ATOM 1502 O O . THR A 1 185 ? 2.346 -24.559 24.862 1.00 89.44 185 THR A O 1
ATOM 1505 N N . GLY A 1 186 ? 1.809 -26.494 25.871 1.00 90.25 186 GLY A N 1
ATOM 1506 C CA . GLY A 1 186 ? 0.358 -26.314 25.837 1.00 90.25 186 GLY A CA 1
ATOM 1507 C C . GLY A 1 186 ? -0.284 -26.596 24.473 1.00 90.25 186 GLY A C 1
ATOM 1508 O O . GLY A 1 186 ? -1.485 -26.386 24.325 1.00 90.25 186 GLY A O 1
ATOM 1509 N N . ILE A 1 187 ? 0.482 -27.053 23.473 1.00 94.00 187 ILE A N 1
ATOM 1510 C CA . ILE A 1 187 ? -0.042 -27.364 22.136 1.00 94.00 187 ILE A CA 1
ATOM 1511 C C . ILE A 1 187 ? -0.868 -28.647 22.189 1.00 94.00 187 ILE A C 1
ATOM 1513 O O . ILE A 1 187 ? -0.460 -29.646 22.780 1.00 94.00 187 ILE A O 1
ATOM 1517 N N . ASP A 1 188 ? -2.015 -28.640 21.524 1.00 91.06 188 ASP A N 1
ATOM 1518 C CA . ASP A 1 188 ? -2.880 -29.805 21.392 1.00 91.06 188 ASP A CA 1
ATOM 1519 C C . ASP A 1 188 ? -2.188 -30.985 20.702 1.00 91.06 188 ASP A C 1
ATOM 1521 O O . ASP A 1 188 ? -1.620 -30.839 19.619 1.00 91.06 188 ASP A O 1
ATOM 1525 N N . THR A 1 189 ? -2.322 -32.189 21.264 1.00 92.62 189 THR A N 1
ATOM 1526 C CA . THR A 1 189 ? -1.836 -33.425 20.621 1.00 92.62 189 THR A CA 1
ATOM 1527 C C . THR A 1 189 ? -2.471 -33.643 19.248 1.00 92.62 189 THR A C 1
ATOM 1529 O O . THR A 1 189 ? -1.797 -34.116 18.337 1.00 92.62 189 THR A O 1
ATOM 1532 N N . TYR A 1 190 ? -3.723 -33.211 19.063 1.00 90.94 190 TYR A N 1
ATOM 1533 C CA . TYR A 1 190 ? -4.388 -33.180 17.758 1.00 90.94 190 TYR A CA 1
ATOM 1534 C C . TYR A 1 190 ? -3.633 -32.311 16.738 1.00 90.94 190 TYR A C 1
ATOM 1536 O O . TYR A 1 190 ? -3.427 -32.740 15.606 1.00 90.94 190 TYR A O 1
ATOM 1544 N N . ALA A 1 191 ? -3.170 -31.117 17.129 1.00 93.06 191 ALA A N 1
ATOM 1545 C CA . ALA A 1 191 ? -2.383 -30.251 16.250 1.00 93.06 191 ALA A CA 1
ATOM 1546 C C . ALA A 1 191 ? -0.982 -30.831 15.994 1.00 93.06 191 ALA A C 1
ATOM 1548 O O . ALA A 1 191 ? -0.499 -30.809 14.863 1.00 93.06 191 ALA A O 1
ATOM 1549 N N . LEU A 1 192 ? -0.343 -31.403 17.023 1.00 93.50 192 LEU A N 1
ATOM 1550 C CA . LEU A 1 192 ? 0.967 -32.050 16.888 1.00 93.50 192 LEU A CA 1
ATOM 1551 C C . LEU A 1 192 ? 0.924 -33.234 15.916 1.00 93.50 192 LEU A C 1
ATOM 1553 O O . LEU A 1 192 ? 1.836 -33.364 15.101 1.00 93.50 192 LEU A O 1
ATOM 1557 N N . GLY A 1 193 ? -0.155 -34.020 15.935 1.00 89.69 193 GLY A N 1
ATOM 1558 C CA . GLY A 1 193 ? -0.398 -35.131 15.010 1.00 89.69 193 GLY A CA 1
ATOM 1559 C C . GLY A 1 193 ? -0.794 -34.720 13.584 1.00 89.69 193 GLY A C 1
ATOM 1560 O O . GLY A 1 193 ? -1.214 -35.570 12.805 1.00 89.69 193 GLY A O 1
ATOM 1561 N N . GLY A 1 194 ? -0.702 -33.433 13.227 1.00 87.31 194 GLY A N 1
ATOM 1562 C CA . GLY A 1 194 ? -1.030 -32.938 11.885 1.00 87.31 194 GLY A CA 1
ATOM 1563 C C . GLY A 1 194 ? -2.522 -32.702 11.644 1.00 87.31 194 GLY A C 1
ATOM 1564 O O . GLY A 1 194 ? -2.948 -32.584 10.493 1.00 87.31 194 GLY A O 1
ATOM 1565 N N . GLY A 1 195 ? -3.322 -32.634 12.710 1.00 87.75 195 GLY A N 1
ATOM 1566 C CA . GLY A 1 195 ? -4.725 -32.259 12.638 1.00 87.75 195 GLY A CA 1
ATOM 1567 C C . GLY A 1 195 ? -4.925 -30.837 12.108 1.00 87.75 195 GLY A C 1
ATOM 1568 O O . GLY A 1 195 ? -4.076 -29.957 12.243 1.00 87.75 195 GLY A O 1
ATOM 1569 N N . ASP A 1 196 ? -6.089 -30.603 11.508 1.00 87.81 196 ASP A N 1
ATOM 1570 C CA . ASP A 1 196 ? -6.466 -29.298 10.969 1.00 87.81 196 ASP A CA 1
ATOM 1571 C C . ASP A 1 196 ? -6.649 -28.260 12.089 1.00 87.81 196 ASP A C 1
ATOM 1573 O O . ASP A 1 196 ? -7.670 -28.244 12.786 1.00 87.81 196 ASP A O 1
ATOM 1577 N N . VAL A 1 197 ? -5.658 -27.377 12.242 1.00 91.06 197 VAL A N 1
ATOM 1578 C CA . VAL A 1 197 ? -5.633 -26.318 13.261 1.00 91.06 197 VAL A CA 1
ATOM 1579 C C . VAL A 1 197 ? -6.767 -25.302 13.113 1.00 91.06 197 VAL A C 1
ATOM 1581 O O . VAL A 1 197 ? -7.092 -24.635 14.091 1.00 91.06 197 VAL A O 1
ATOM 1584 N N . SER A 1 198 ? -7.422 -25.200 11.948 1.00 87.31 198 SER A N 1
ATOM 1585 C CA . SER A 1 198 ? -8.582 -24.313 11.770 1.00 87.31 198 SER A CA 1
ATOM 1586 C C . SER A 1 198 ? -9.792 -24.751 12.610 1.00 87.31 198 SER A C 1
ATOM 1588 O O . SER A 1 198 ? -10.651 -23.931 12.946 1.00 87.31 198 SER A O 1
ATOM 1590 N N . ARG A 1 199 ? -9.837 -26.029 13.019 1.00 85.50 199 ARG A N 1
ATOM 1591 C CA . ARG A 1 199 ? -10.855 -26.584 13.928 1.00 85.50 199 ARG A CA 1
ATOM 1592 C C . ARG A 1 199 ? -10.628 -26.217 15.393 1.00 85.50 199 ARG A C 1
ATOM 1594 O O . ARG A 1 199 ? -11.513 -26.438 16.215 1.00 85.50 199 ARG A O 1
ATOM 1601 N N . ILE A 1 200 ? -9.468 -25.657 15.723 1.00 90.25 200 ILE A N 1
ATOM 1602 C CA . ILE A 1 200 ? -9.134 -25.201 17.070 1.00 90.25 200 ILE A CA 1
ATOM 1603 C C . ILE A 1 200 ? -9.457 -23.711 17.173 1.00 90.25 200 ILE A C 1
ATOM 1605 O O . ILE A 1 200 ? -9.165 -22.930 16.262 1.00 90.25 200 ILE A O 1
ATOM 1609 N N . SER A 1 201 ? -10.065 -23.318 18.294 1.00 91.44 201 SER A N 1
ATOM 1610 C CA . SER A 1 201 ? -10.452 -21.929 18.542 1.00 91.44 201 SER A CA 1
ATOM 1611 C C . SER A 1 201 ? -9.251 -20.982 18.440 1.00 91.44 201 SER A C 1
ATOM 1613 O O . SER A 1 201 ? -8.109 -21.351 18.745 1.00 91.44 201 SER A O 1
ATOM 1615 N N . VAL A 1 202 ? -9.497 -19.745 18.012 1.00 94.44 202 VAL A N 1
ATOM 1616 C CA . VAL A 1 202 ? -8.475 -18.692 17.967 1.00 94.44 202 VAL A CA 1
ATOM 1617 C C . VAL A 1 202 ? -7.829 -18.511 19.341 1.00 94.44 202 VAL A C 1
ATOM 1619 O O . VAL A 1 202 ? -6.603 -18.476 19.421 1.00 94.44 202 VAL A O 1
ATOM 1622 N N . ALA A 1 203 ? -8.611 -18.475 20.425 1.00 94.56 203 ALA A N 1
ATOM 1623 C CA . ALA A 1 203 ? -8.077 -18.298 21.780 1.00 94.56 203 ALA A CA 1
ATOM 1624 C C . ALA A 1 203 ? -7.120 -19.421 22.200 1.00 94.56 203 ALA A C 1
ATOM 1626 O O . ALA A 1 203 ? -6.051 -19.161 22.752 1.00 94.56 203 ALA A O 1
ATOM 1627 N N . ARG A 1 204 ? -7.480 -20.678 21.911 1.00 93.94 204 ARG A N 1
ATOM 1628 C CA . ARG A 1 204 ? -6.652 -21.838 22.254 1.00 93.94 204 ARG A CA 1
ATOM 1629 C C . ARG A 1 204 ? -5.371 -21.855 21.430 1.00 93.94 204 ARG A C 1
ATOM 1631 O O . ARG A 1 204 ? -4.306 -22.066 22.000 1.00 93.94 204 ARG A O 1
ATOM 1638 N N . ARG A 1 205 ? -5.432 -21.503 20.141 1.00 95.56 205 ARG A N 1
ATOM 1639 C CA . ARG A 1 205 ? -4.226 -21.290 19.320 1.00 95.56 205 ARG A CA 1
ATOM 1640 C C . ARG A 1 205 ? -3.347 -20.158 19.863 1.00 95.56 205 ARG A C 1
ATOM 1642 O O . ARG A 1 205 ? -2.135 -20.327 19.950 1.00 95.56 205 ARG A O 1
ATOM 1649 N N . MET A 1 206 ? -3.939 -19.039 20.293 1.00 95.19 206 MET A N 1
ATOM 1650 C CA . MET A 1 206 ? -3.211 -17.932 20.938 1.00 95.19 206 MET A CA 1
ATOM 1651 C C . MET A 1 206 ? -2.549 -18.356 22.257 1.00 95.19 206 MET A C 1
ATOM 1653 O O . MET A 1 206 ? -1.459 -17.878 22.571 1.00 95.19 206 MET A O 1
ATOM 1657 N N . SER A 1 207 ? -3.142 -19.297 23.001 1.00 94.69 207 SER A N 1
ATOM 1658 C CA . SER A 1 207 ? -2.547 -19.823 24.238 1.00 94.69 207 SER A CA 1
ATOM 1659 C C . SER A 1 207 ? -1.195 -20.513 24.010 1.00 94.69 207 SER A C 1
ATOM 1661 O O . SER A 1 207 ? -0.307 -20.411 24.854 1.00 94.69 207 SER A O 1
ATOM 1663 N N . TRP A 1 208 ? -0.974 -21.115 22.834 1.00 95.25 208 TRP A N 1
ATOM 1664 C CA . TRP A 1 208 ? 0.314 -21.720 22.455 1.00 95.25 208 TRP A CA 1
ATOM 1665 C C . TRP A 1 208 ? 1.429 -20.681 22.259 1.00 95.25 208 TRP A C 1
ATOM 1667 O O . TRP A 1 208 ? 2.619 -20.999 22.339 1.00 95.25 208 TRP A O 1
ATOM 1677 N N . VAL A 1 209 ? 1.035 -19.434 21.983 1.00 94.31 209 VAL A N 1
ATOM 1678 C CA . VAL A 1 209 ? 1.916 -18.281 21.755 1.00 94.31 209 VAL A CA 1
ATOM 1679 C C . VAL A 1 209 ? 2.235 -17.562 23.068 1.00 94.31 209 VAL A C 1
ATOM 1681 O O . VAL A 1 209 ? 3.281 -16.928 23.183 1.00 94.31 209 VAL A O 1
ATOM 1684 N N . ALA A 1 210 ? 1.372 -17.684 24.080 1.00 89.88 210 ALA A N 1
ATOM 1685 C CA . ALA A 1 210 ? 1.394 -16.873 25.299 1.00 89.88 210 ALA A CA 1
ATOM 1686 C C . ALA A 1 210 ? 2.735 -16.880 26.056 1.00 89.88 210 ALA A C 1
ATOM 1688 O O . ALA A 1 210 ? 3.129 -15.854 26.608 1.00 89.88 210 ALA A O 1
ATOM 1689 N N . ASN A 1 211 ? 3.442 -18.014 26.051 1.00 86.62 211 ASN A N 1
ATOM 1690 C CA . ASN A 1 211 ? 4.725 -18.192 26.742 1.00 86.62 211 ASN A CA 1
ATOM 1691 C C . ASN A 1 211 ? 5.945 -18.118 25.806 1.00 86.62 211 ASN A C 1
ATOM 1693 O O . ASN A 1 211 ? 7.074 -18.391 26.225 1.00 86.62 211 ASN A O 1
ATOM 1697 N N . ARG A 1 212 ? 5.738 -17.775 24.529 1.00 89.44 212 ARG A N 1
ATOM 1698 C CA . ARG A 1 212 ? 6.818 -17.659 23.546 1.00 89.44 212 ARG A CA 1
ATOM 1699 C C . ARG A 1 212 ? 7.545 -16.319 23.681 1.00 89.44 212 ARG A C 1
ATOM 1701 O O . ARG A 1 212 ? 7.008 -15.329 24.167 1.00 89.44 212 ARG A O 1
ATOM 1708 N N . LYS A 1 213 ? 8.800 -16.288 23.233 1.00 87.62 213 LYS A N 1
ATOM 1709 C CA . LYS A 1 213 ? 9.704 -15.135 23.268 1.00 87.62 213 LYS A CA 1
ATOM 1710 C C . LYS A 1 213 ? 10.264 -14.858 21.880 1.00 87.62 213 LYS A C 1
ATOM 1712 O O . LYS A 1 213 ? 10.719 -15.766 21.175 1.00 87.62 213 LYS A O 1
ATOM 1717 N N . THR A 1 214 ? 10.308 -13.584 21.521 1.00 85.44 214 THR A N 1
ATOM 1718 C CA . THR A 1 214 ? 10.886 -13.089 20.270 1.00 85.44 214 THR A CA 1
ATOM 1719 C C . THR A 1 214 ? 11.925 -12.012 20.557 1.00 85.44 214 THR A C 1
ATOM 1721 O O . THR A 1 214 ? 11.946 -11.422 21.634 1.00 85.44 214 THR A O 1
ATOM 1724 N N . THR A 1 215 ? 12.847 -11.801 19.616 1.00 80.50 215 THR A N 1
ATOM 1725 C CA . THR A 1 215 ? 13.880 -10.761 19.755 1.00 80.50 215 THR A CA 1
ATOM 1726 C C . THR A 1 215 ? 13.323 -9.391 19.373 1.00 80.50 215 THR A C 1
ATOM 1728 O O . THR A 1 215 ? 13.576 -8.410 20.063 1.00 80.50 215 THR A O 1
ATOM 1731 N N . ARG A 1 216 ? 12.538 -9.330 18.289 1.00 77.06 216 ARG A N 1
ATOM 1732 C CA . ARG A 1 216 ? 11.742 -8.155 17.919 1.00 77.06 216 ARG A CA 1
ATOM 1733 C C . ARG A 1 216 ? 10.322 -8.315 18.448 1.00 77.06 216 ARG A C 1
ATOM 1735 O O . ARG A 1 216 ? 9.807 -9.433 18.485 1.00 77.06 216 ARG A O 1
ATOM 1742 N N . LEU A 1 217 ? 9.693 -7.215 18.854 1.00 78.06 217 LEU A N 1
ATOM 1743 C CA . LEU A 1 217 ? 8.334 -7.249 19.405 1.00 78.06 217 LEU A CA 1
ATOM 1744 C C . LEU A 1 217 ? 7.320 -7.691 18.343 1.00 78.06 217 LEU A C 1
ATOM 1746 O O . LEU A 1 217 ? 6.433 -8.488 18.627 1.00 78.06 217 LEU A O 1
ATOM 1750 N N . GLU A 1 218 ? 7.501 -7.228 17.108 1.00 85.75 218 GLU A N 1
ATOM 1751 C CA . GLU A 1 218 ? 6.614 -7.491 15.975 1.00 85.75 218 GLU A CA 1
ATOM 1752 C C . GLU A 1 218 ? 6.637 -8.958 15.533 1.00 85.75 218 GLU A C 1
ATOM 1754 O O . GLU A 1 218 ? 5.616 -9.500 15.111 1.00 85.75 218 GLU A O 1
ATOM 1759 N N . ASP A 1 219 ? 7.778 -9.638 15.705 1.00 87.25 219 ASP A N 1
ATOM 1760 C CA . ASP A 1 219 ? 7.916 -11.064 15.389 1.00 87.25 219 ASP A CA 1
ATOM 1761 C C . ASP A 1 219 ? 6.949 -11.929 16.206 1.00 87.25 219 ASP A C 1
ATOM 1763 O O . ASP A 1 219 ? 6.655 -13.053 15.806 1.00 87.25 219 ASP A O 1
ATOM 1767 N N . MET A 1 220 ? 6.427 -11.428 17.331 1.00 90.62 220 MET A N 1
ATOM 1768 C CA . MET A 1 220 ? 5.393 -12.125 18.094 1.00 90.62 220 MET A CA 1
ATOM 1769 C C . MET A 1 220 ? 4.130 -12.360 17.256 1.00 90.62 220 MET A C 1
ATOM 1771 O O . MET A 1 220 ? 3.495 -13.402 17.376 1.00 90.62 220 MET A O 1
ATOM 1775 N N . ALA A 1 221 ? 3.792 -11.413 16.378 1.00 91.88 221 ALA A N 1
ATOM 1776 C CA . ALA A 1 221 ? 2.695 -11.548 15.431 1.00 91.88 221 ALA A CA 1
ATOM 1777 C C . ALA A 1 221 ? 3.124 -12.327 14.180 1.00 91.88 221 ALA A C 1
ATOM 1779 O O . ALA A 1 221 ? 2.427 -13.238 13.735 1.00 91.88 221 ALA A O 1
ATOM 1780 N N . TYR A 1 222 ? 4.295 -12.003 13.621 1.00 93.00 222 TYR A N 1
ATOM 1781 C CA . TYR A 1 222 ? 4.729 -12.579 12.345 1.00 93.00 222 TYR A CA 1
ATOM 1782 C C . TYR A 1 222 ? 5.045 -14.076 12.436 1.00 93.00 222 TYR A C 1
ATOM 1784 O O . TYR A 1 222 ? 4.748 -14.822 11.505 1.00 93.00 222 TYR A O 1
ATOM 1792 N N . SER A 1 223 ? 5.573 -14.535 13.574 1.00 92.94 223 SER A N 1
ATOM 1793 C CA . SER A 1 223 ? 5.931 -15.944 13.793 1.00 92.94 223 SER A CA 1
ATOM 1794 C C . SER A 1 223 ? 4.747 -16.909 13.857 1.00 92.94 223 SER A C 1
ATOM 1796 O O . SER A 1 223 ? 4.950 -18.122 13.834 1.00 92.94 223 SER A O 1
ATOM 1798 N N . VAL A 1 224 ? 3.519 -16.391 13.932 1.00 94.31 224 VAL A N 1
ATOM 1799 C CA . VAL A 1 224 ? 2.305 -17.203 14.093 1.00 94.31 224 VAL A CA 1
ATOM 1800 C C . VAL A 1 224 ? 1.300 -17.015 12.963 1.00 94.31 224 VAL A C 1
ATOM 1802 O O . VAL A 1 224 ? 0.257 -17.663 12.974 1.00 94.31 224 VAL A O 1
ATOM 1805 N N . MET A 1 225 ? 1.607 -16.192 11.956 1.00 94.19 225 MET A N 1
ATOM 1806 C CA . MET A 1 225 ? 0.698 -15.914 10.836 1.00 94.19 225 MET A CA 1
ATOM 1807 C C . MET A 1 225 ? 0.203 -17.192 10.155 1.00 94.19 225 MET A C 1
ATOM 1809 O O . MET A 1 225 ? -0.994 -17.340 9.932 1.00 94.19 225 MET A O 1
ATOM 1813 N N . GLY A 1 226 ? 1.093 -18.156 9.906 1.00 91.75 226 GLY A N 1
ATOM 1814 C CA . GLY A 1 226 ? 0.715 -19.416 9.269 1.00 91.75 226 GLY A CA 1
ATOM 1815 C C . GLY A 1 226 ? -0.216 -20.300 10.106 1.00 91.75 226 GLY A C 1
ATOM 1816 O O . GLY A 1 226 ? -1.062 -20.991 9.550 1.00 91.75 226 GLY A O 1
ATOM 1817 N N . ILE A 1 227 ? -0.138 -20.225 11.441 1.00 94.12 227 ILE A N 1
ATOM 1818 C CA . ILE A 1 227 ? -1.034 -20.961 12.356 1.00 94.12 227 ILE A CA 1
ATOM 1819 C C . ILE A 1 227 ? -2.474 -20.444 12.241 1.00 94.12 227 ILE A C 1
ATOM 1821 O O . ILE A 1 227 ? -3.430 -21.198 12.448 1.00 94.12 227 ILE A O 1
ATOM 1825 N N . PHE A 1 228 ? -2.626 -19.164 11.903 1.00 94.62 228 PHE A N 1
ATOM 1826 C CA . PHE A 1 228 ? -3.911 -18.500 11.704 1.00 94.62 228 PHE A CA 1
ATOM 1827 C C . PHE A 1 228 ? -4.318 -18.376 10.231 1.00 94.62 228 PHE A C 1
ATOM 1829 O O . PHE A 1 228 ? -5.371 -17.806 9.962 1.00 94.62 228 PHE A O 1
ATOM 1836 N N . ASP A 1 229 ? -3.528 -18.925 9.300 1.00 91.50 229 ASP A N 1
ATOM 1837 C CA . ASP A 1 229 ? -3.684 -18.717 7.856 1.00 91.50 229 ASP A CA 1
ATOM 1838 C C . ASP A 1 229 ? -3.776 -17.220 7.497 1.00 91.50 229 ASP A C 1
ATOM 1840 O O . ASP A 1 229 ? -4.676 -16.780 6.796 1.00 91.50 229 ASP A O 1
ATOM 1844 N N . ILE A 1 230 ? -2.873 -16.388 8.012 1.00 92.44 230 ILE A N 1
ATOM 1845 C CA . ILE A 1 230 ? -2.835 -14.944 7.741 1.00 92.44 230 ILE A CA 1
ATOM 1846 C C . ILE A 1 230 ? -1.648 -14.598 6.845 1.00 92.44 230 ILE A C 1
ATOM 1848 O O . ILE A 1 230 ? -0.584 -15.208 6.917 1.00 92.44 230 ILE A O 1
ATOM 1852 N N . SER A 1 231 ? -1.826 -13.588 5.995 1.00 86.19 231 SER A N 1
ATOM 1853 C CA . SER A 1 231 ? -0.730 -12.952 5.266 1.00 86.19 231 SER A CA 1
ATOM 1854 C C . SER A 1 231 ? -0.849 -11.444 5.414 1.00 86.19 231 SER A C 1
ATOM 1856 O O . SER A 1 231 ? -1.788 -10.851 4.890 1.00 86.19 231 SER A O 1
ATOM 1858 N N . MET A 1 232 ? 0.107 -10.827 6.104 1.00 84.69 232 MET A N 1
ATOM 1859 C CA . MET A 1 232 ? 0.106 -9.392 6.399 1.00 84.69 232 MET A CA 1
ATOM 1860 C C . MET A 1 232 ? 1.507 -8.789 6.170 1.00 84.69 232 MET A C 1
ATOM 1862 O O . MET A 1 232 ? 2.509 -9.492 6.320 1.00 84.69 232 MET A O 1
ATOM 1866 N N . PRO A 1 233 ? 1.622 -7.498 5.790 1.00 80.06 233 PRO A N 1
ATOM 1867 C CA . PRO A 1 233 ? 2.918 -6.840 5.598 1.00 80.06 233 PRO A CA 1
ATOM 1868 C C . PRO A 1 233 ? 3.781 -6.838 6.858 1.00 80.06 233 PRO A C 1
ATOM 1870 O O . PRO A 1 233 ? 3.254 -6.692 7.962 1.00 80.06 233 PRO A O 1
ATOM 1873 N N . LEU A 1 234 ? 5.101 -6.913 6.688 1.00 78.88 234 LEU A N 1
ATOM 1874 C CA . LEU A 1 234 ? 6.064 -6.791 7.783 1.00 78.88 234 LEU A CA 1
ATOM 1875 C C . LEU A 1 234 ? 6.436 -5.320 7.981 1.00 78.88 234 LEU A C 1
ATOM 1877 O O . LEU A 1 234 ? 7.095 -4.722 7.133 1.00 78.88 234 LEU A O 1
ATOM 1881 N N . LEU A 1 235 ? 6.024 -4.743 9.104 1.00 74.31 235 LEU A N 1
ATOM 1882 C CA . LEU A 1 235 ? 6.250 -3.350 9.481 1.00 74.31 235 LEU A CA 1
ATOM 1883 C C . LEU A 1 235 ? 7.104 -3.289 10.754 1.00 74.31 235 LEU A C 1
ATOM 1885 O O . LEU A 1 235 ? 6.638 -2.921 11.831 1.00 74.31 235 LEU A O 1
ATOM 1889 N N . TYR A 1 236 ? 8.381 -3.653 10.635 1.00 68.69 236 TYR A N 1
ATOM 1890 C CA . TYR A 1 236 ? 9.322 -3.531 11.750 1.00 68.69 236 TYR A CA 1
ATOM 1891 C C . TYR A 1 236 ? 9.443 -2.068 12.208 1.00 68.69 236 TYR A C 1
ATOM 1893 O O . TYR A 1 236 ? 9.756 -1.191 11.404 1.00 68.69 236 TYR A O 1
ATOM 1901 N N . GLY A 1 237 ? 9.205 -1.815 13.498 1.00 63.22 237 GLY A N 1
ATOM 1902 C CA . GLY A 1 237 ? 9.090 -0.481 14.089 1.00 63.22 237 GLY A CA 1
ATOM 1903 C C . GLY A 1 237 ? 7.673 -0.126 14.561 1.00 63.22 237 GLY A C 1
ATOM 1904 O O . GLY A 1 237 ? 7.508 0.875 15.256 1.00 63.22 237 GLY A O 1
ATOM 1905 N N . GLU A 1 238 ? 6.649 -0.926 14.232 1.00 65.25 238 GLU A N 1
ATOM 1906 C CA . GLU A 1 238 ? 5.273 -0.713 14.716 1.00 65.25 238 GLU A CA 1
ATOM 1907 C C . GLU A 1 238 ? 5.056 -1.167 16.177 1.00 65.25 238 GLU A C 1
ATOM 1909 O O . GLU A 1 238 ? 4.056 -0.796 16.804 1.00 65.25 238 GLU A O 1
ATOM 1914 N N . GLY A 1 239 ? 5.990 -1.944 16.740 1.00 75.56 239 GLY A N 1
ATOM 1915 C CA . GLY A 1 239 ? 5.940 -2.426 18.117 1.00 75.56 239 GLY A CA 1
ATOM 1916 C C . GLY A 1 239 ? 4.742 -3.353 18.392 1.00 75.56 239 GLY A C 1
ATOM 1917 O O . GLY A 1 239 ? 4.383 -4.170 17.542 1.00 75.56 239 GLY A O 1
ATOM 1918 N N . PRO A 1 240 ? 4.081 -3.245 19.564 1.00 69.00 240 PRO A N 1
ATOM 1919 C CA . PRO A 1 240 ? 2.949 -4.106 19.935 1.00 69.00 240 PRO A CA 1
ATOM 1920 C C . PRO A 1 240 ? 1.743 -4.040 18.983 1.00 69.00 240 PRO A C 1
ATOM 1922 O O . PRO A 1 240 ? 0.916 -4.950 18.980 1.00 69.00 240 PRO A O 1
ATOM 1925 N N . LYS A 1 241 ? 1.648 -2.997 18.144 1.00 77.12 241 LYS A N 1
ATOM 1926 C CA . LYS A 1 241 ? 0.566 -2.844 17.158 1.00 77.12 241 LYS A CA 1
ATOM 1927 C C . LYS A 1 241 ? 0.523 -3.988 16.145 1.00 77.12 241 LYS A C 1
ATOM 1929 O O . LYS A 1 241 ? -0.560 -4.312 15.668 1.00 77.12 241 LYS A O 1
ATOM 1934 N N . ALA A 1 242 ? 1.657 -4.646 15.887 1.00 80.75 242 ALA A N 1
ATOM 1935 C CA . ALA A 1 242 ? 1.720 -5.830 15.033 1.00 80.75 242 ALA A CA 1
ATOM 1936 C C . ALA A 1 242 ? 0.750 -6.928 15.504 1.00 80.75 242 ALA A C 1
ATOM 1938 O O . ALA A 1 242 ? 0.086 -7.568 14.692 1.00 80.75 242 ALA A O 1
ATOM 1939 N N . PHE A 1 243 ? 0.629 -7.122 16.824 1.00 87.88 243 PHE A N 1
ATOM 1940 C CA . PHE A 1 243 ? -0.253 -8.134 17.409 1.00 87.88 243 PHE A CA 1
ATOM 1941 C C . PHE A 1 243 ? -1.731 -7.727 17.373 1.00 87.88 243 PHE A C 1
ATOM 1943 O O . PHE A 1 243 ? -2.608 -8.575 17.205 1.00 87.88 243 PHE A O 1
ATOM 1950 N N . THR A 1 244 ? -2.027 -6.431 17.488 1.00 86.12 244 THR A N 1
ATOM 1951 C CA . THR A 1 244 ? -3.381 -5.912 17.243 1.00 86.12 244 THR A CA 1
ATOM 1952 C C . THR A 1 244 ? -3.782 -6.155 15.792 1.00 86.12 244 THR A C 1
ATOM 1954 O O . THR A 1 244 ? -4.826 -6.749 15.551 1.00 86.12 244 THR A O 1
ATOM 1957 N N . ARG A 1 245 ? -2.905 -5.823 14.838 1.00 88.88 245 ARG A N 1
ATOM 1958 C CA . ARG A 1 245 ? -3.143 -6.038 13.407 1.00 88.88 245 ARG A CA 1
ATOM 1959 C C . ARG A 1 245 ? -3.332 -7.516 13.062 1.00 88.88 245 ARG A C 1
ATOM 1961 O O . ARG A 1 245 ? -4.216 -7.846 12.286 1.00 88.88 245 ARG A O 1
ATOM 1968 N N . LEU A 1 246 ? -2.586 -8.424 13.699 1.00 93.19 246 LEU A N 1
ATOM 1969 C CA . LEU A 1 246 ? -2.828 -9.867 13.568 1.00 93.19 246 LEU A CA 1
ATOM 1970 C C . LEU A 1 246 ? -4.261 -10.249 13.975 1.00 93.19 246 LEU A C 1
ATOM 1972 O O . LEU A 1 246 ? -4.908 -11.005 13.260 1.00 93.19 246 LEU A O 1
ATOM 1976 N N . GLN A 1 247 ? -4.766 -9.741 15.105 1.00 92.75 247 GLN A N 1
ATOM 1977 C CA . GLN A 1 247 ? -6.144 -10.015 15.534 1.00 92.75 247 GLN A CA 1
ATOM 1978 C C . GLN A 1 247 ? -7.175 -9.426 14.562 1.00 92.75 247 GLN A C 1
ATOM 1980 O O . GLN A 1 247 ? -8.169 -10.084 14.271 1.00 92.75 247 GLN A O 1
ATOM 1985 N N . GLU A 1 248 ? -6.926 -8.231 14.023 1.00 89.69 248 GLU A N 1
ATOM 1986 C CA . GLU A 1 248 ? -7.789 -7.609 13.011 1.00 89.69 248 GLU A CA 1
ATOM 1987 C C . GLU A 1 248 ? -7.857 -8.454 11.729 1.00 89.69 248 GLU A C 1
ATOM 1989 O O . GLU A 1 248 ? -8.948 -8.720 11.229 1.00 89.69 248 GLU A O 1
ATOM 1994 N N . GLU A 1 249 ? -6.716 -8.941 11.236 1.00 91.31 249 GLU A N 1
ATOM 1995 C CA . GLU A 1 249 ? -6.640 -9.834 10.071 1.00 91.31 249 GLU A CA 1
ATOM 1996 C C . GLU A 1 249 ? -7.336 -11.183 10.331 1.00 91.31 249 GLU A C 1
ATOM 1998 O O . GLU A 1 249 ? -8.050 -11.696 9.469 1.00 91.31 249 GLU A O 1
ATOM 2003 N N . ILE A 1 250 ? -7.203 -11.742 11.542 1.00 91.00 250 ILE A N 1
ATOM 2004 C CA . ILE A 1 250 ? -7.945 -12.946 11.956 1.00 91.00 250 ILE A CA 1
ATOM 2005 C C . ILE A 1 250 ? -9.454 -12.698 11.865 1.00 91.00 250 ILE A C 1
ATOM 2007 O O . ILE A 1 250 ? -10.172 -13.500 11.272 1.00 91.00 250 ILE A O 1
ATOM 2011 N N . MET A 1 251 ? -9.939 -11.572 12.387 1.00 88.44 251 MET A N 1
ATOM 2012 C CA . MET A 1 251 ? -11.368 -11.235 12.380 1.00 88.44 251 MET A CA 1
ATOM 2013 C C . MET A 1 251 ? -11.934 -10.982 10.975 1.00 88.44 251 MET A C 1
ATOM 2015 O O . MET A 1 251 ? -13.131 -11.165 10.748 1.00 88.44 251 MET A O 1
ATOM 2019 N N . GLN A 1 252 ? -11.092 -10.600 10.011 1.00 85.38 252 GLN A N 1
ATOM 2020 C CA . GLN A 1 252 ? -11.500 -10.505 8.606 1.00 85.38 252 GLN A CA 1
ATOM 2021 C C . GLN A 1 252 ? -11.712 -11.884 7.964 1.00 85.38 252 GLN A C 1
ATOM 2023 O O . GLN A 1 252 ? -12.543 -12.013 7.064 1.00 85.38 252 GLN A O 1
ATOM 2028 N N . LYS A 1 253 ? -10.995 -12.920 8.425 1.00 83.44 253 LYS A N 1
ATOM 2029 C CA . LYS A 1 253 ? -11.079 -14.287 7.884 1.00 83.44 253 LYS A CA 1
ATOM 2030 C C . LYS A 1 253 ? -12.035 -15.218 8.631 1.00 83.44 253 LYS A C 1
ATOM 2032 O O . LYS A 1 253 ? -12.501 -16.190 8.041 1.00 83.44 253 LYS A O 1
ATOM 2037 N N . THR A 1 254 ? -12.300 -14.976 9.914 1.00 83.25 254 THR A N 1
ATOM 2038 C CA . THR A 1 254 ? -13.144 -15.845 10.747 1.00 83.25 254 THR A CA 1
ATOM 2039 C C . THR A 1 254 ? -14.080 -15.051 11.656 1.00 83.25 254 THR A C 1
ATOM 2041 O O . THR A 1 254 ? -13.768 -13.946 12.091 1.00 83.25 254 THR A O 1
ATOM 2044 N N . ASP A 1 255 ? -15.236 -15.637 11.965 1.00 82.44 255 ASP A N 1
ATOM 2045 C CA . ASP A 1 255 ? -16.222 -15.144 12.927 1.00 82.44 255 ASP A CA 1
ATOM 2046 C C . ASP A 1 255 ? -16.029 -15.717 14.348 1.00 82.44 255 ASP A C 1
ATOM 2048 O O . ASP A 1 255 ? -16.885 -15.526 15.215 1.00 82.44 255 ASP A O 1
ATOM 2052 N N . ASP A 1 256 ? -14.907 -16.399 14.602 1.00 87.81 256 ASP A N 1
ATOM 2053 C CA . ASP A 1 256 ? -14.573 -17.001 15.893 1.00 87.81 256 ASP A CA 1
ATOM 2054 C C . ASP A 1 256 ? -14.363 -15.936 16.988 1.00 87.81 256 ASP A C 1
ATOM 2056 O O . ASP A 1 256 ? -13.284 -15.359 17.156 1.00 87.81 256 ASP A O 1
ATOM 2060 N N . GLN A 1 257 ? -15.411 -15.706 17.785 1.00 89.81 257 GLN A N 1
ATOM 2061 C CA . GLN A 1 257 ? -15.407 -14.752 18.898 1.00 89.81 257 GLN A CA 1
ATOM 2062 C C . GLN A 1 257 ? -14.497 -15.147 20.065 1.00 89.81 257 GLN A C 1
ATOM 2064 O O . GLN A 1 257 ? -14.289 -14.333 20.968 1.00 89.81 257 GLN A O 1
ATOM 2069 N N . SER A 1 258 ? -13.896 -16.342 20.049 1.00 92.44 258 SER A N 1
ATOM 2070 C CA . SER A 1 258 ? -12.892 -16.711 21.047 1.00 92.44 258 SER A CA 1
ATOM 2071 C C . SER A 1 258 ? -11.668 -15.785 21.009 1.00 92.44 258 SER A C 1
ATOM 2073 O O . SER A 1 258 ? -10.975 -15.653 22.013 1.00 92.44 258 SER A O 1
ATOM 2075 N N . VAL A 1 259 ? -11.439 -15.034 19.924 1.00 92.69 259 VAL A N 1
ATOM 2076 C CA . VAL A 1 259 ? -10.427 -13.958 19.886 1.00 92.69 259 VAL A CA 1
ATOM 2077 C C . VAL A 1 259 ? -10.598 -12.926 21.020 1.00 92.69 259 VAL A C 1
ATOM 2079 O O . VAL A 1 259 ? -9.633 -12.286 21.427 1.00 92.69 259 VAL A O 1
ATOM 2082 N N . PHE A 1 260 ? -11.794 -12.811 21.607 1.00 92.56 260 PHE A N 1
ATOM 2083 C CA . PHE A 1 260 ? -12.072 -11.937 22.750 1.00 92.56 260 PHE A CA 1
ATOM 2084 C C . PHE A 1 260 ? -11.901 -12.630 24.121 1.00 92.56 260 PHE A C 1
ATOM 2086 O O . PHE A 1 260 ? -11.969 -11.966 25.159 1.00 92.56 260 PHE A O 1
ATOM 2093 N N . CYS A 1 261 ? -11.621 -13.938 24.162 1.00 92.62 261 CYS A N 1
ATOM 2094 C CA . CYS A 1 261 ? -11.405 -14.735 25.378 1.00 92.62 261 CYS A CA 1
ATOM 2095 C C . CYS A 1 261 ? -9.981 -14.608 25.937 1.00 92.62 261 CYS A C 1
ATOM 2097 O O . CYS A 1 261 ? -9.250 -15.590 26.064 1.00 92.62 261 CYS A O 1
ATOM 2099 N N . TRP A 1 262 ? -9.597 -13.391 26.299 1.00 91.69 262 TRP A N 1
ATOM 2100 C CA . TRP A 1 262 ? -8.335 -13.092 26.971 1.00 91.69 262 TRP A CA 1
ATOM 2101 C C . TRP A 1 262 ? -8.576 -12.463 28.345 1.00 91.69 262 TRP A C 1
ATOM 2103 O O . TRP A 1 262 ? -9.616 -11.839 28.567 1.00 91.69 262 TRP A O 1
ATOM 2113 N N . ASN A 1 263 ? -7.623 -12.602 29.265 1.00 86.38 263 ASN A N 1
ATOM 2114 C CA . ASN A 1 263 ? -7.643 -11.951 30.572 1.00 86.38 263 ASN A CA 1
ATOM 2115 C C . ASN A 1 263 ? -6.270 -11.369 30.956 1.00 86.38 263 ASN A C 1
ATOM 2117 O O . ASN A 1 263 ? -5.225 -11.770 30.453 1.00 86.38 263 ASN A O 1
ATOM 2121 N N . GLN A 1 264 ? -6.275 -10.384 31.847 1.00 75.88 264 GLN A N 1
ATOM 2122 C CA . GLN A 1 264 ? -5.094 -9.700 32.354 1.00 75.88 264 GLN A CA 1
ATOM 2123 C C . GLN A 1 264 ? -4.885 -10.091 33.819 1.00 75.88 264 GLN A C 1
ATOM 2125 O O . GLN A 1 264 ? -5.637 -9.672 34.697 1.00 75.88 264 GLN A O 1
ATOM 2130 N N . VAL A 1 265 ? -3.855 -10.897 34.071 1.00 61.09 265 VAL A N 1
ATOM 2131 C CA . VAL A 1 265 ? -3.440 -11.335 35.412 1.00 61.09 265 VAL A CA 1
ATOM 2132 C C . VAL A 1 265 ? -2.139 -10.606 35.765 1.00 61.09 265 VAL A C 1
ATOM 2134 O O . VAL A 1 265 ? -1.257 -10.495 34.911 1.00 61.09 265 VAL A O 1
ATOM 2137 N N . ASP A 1 266 ? -2.016 -10.050 36.973 1.00 49.12 266 ASP A N 1
ATOM 2138 C CA . ASP A 1 266 ? -0.788 -9.359 37.383 1.00 49.12 266 ASP A CA 1
ATOM 2139 C C . ASP A 1 266 ? 0.344 -10.339 37.766 1.00 49.12 266 ASP A C 1
ATOM 2141 O O . ASP A 1 266 ? 0.126 -11.531 37.990 1.00 49.12 266 ASP A O 1
ATOM 2145 N N . ALA A 1 267 ? 1.580 -9.831 37.848 1.00 36.91 267 ALA A N 1
ATOM 2146 C CA . ALA A 1 267 ? 2.786 -10.621 38.127 1.00 36.91 267 ALA A CA 1
ATOM 2147 C C . ALA A 1 267 ? 2.864 -11.207 39.557 1.00 36.91 267 ALA A C 1
ATOM 2149 O O . ALA A 1 267 ? 3.830 -11.901 39.870 1.00 36.91 267 ALA A O 1
ATOM 2150 N N . LYS A 1 268 ? 1.887 -10.929 40.432 1.00 31.55 268 LYS A N 1
ATOM 2151 C CA . LYS A 1 268 ? 1.791 -11.481 41.793 1.00 31.55 268 LYS A CA 1
ATOM 2152 C C . LYS A 1 268 ? 0.557 -12.371 41.987 1.00 31.55 268 LYS A C 1
ATOM 2154 O O . LYS A 1 268 ? 0.329 -12.828 43.103 1.00 31.55 268 LYS A O 1
ATOM 2159 N N . GLY A 1 269 ? -0.232 -12.620 40.938 1.00 32.72 269 GLY A N 1
ATOM 2160 C CA . GLY A 1 269 ? -1.511 -13.326 41.059 1.00 32.72 269 GLY A CA 1
ATOM 2161 C C . GLY A 1 269 ? -2.549 -12.562 41.893 1.00 32.72 269 GLY A C 1
ATOM 2162 O O . GLY A 1 269 ? -3.507 -13.165 42.365 1.00 32.72 269 GLY A O 1
ATOM 2163 N N . SER A 1 270 ? -2.353 -11.255 42.093 1.00 31.52 270 SER A N 1
ATOM 2164 C CA . SER A 1 270 ? -3.240 -10.374 42.846 1.00 31.52 270 SER A CA 1
ATOM 2165 C C . SER A 1 270 ? -4.124 -9.557 41.903 1.00 31.52 270 SER A C 1
ATOM 2167 O O . SER A 1 270 ? -3.753 -9.175 40.796 1.00 31.52 270 SER A O 1
ATOM 2169 N N . PHE A 1 271 ? -5.349 -9.298 42.337 1.00 38.25 271 PHE A N 1
ATOM 2170 C CA . PHE A 1 271 ? -6.353 -8.606 41.545 1.00 38.25 271 PHE A CA 1
ATOM 2171 C C . PHE A 1 271 ? -6.114 -7.093 41.619 1.00 38.25 271 PHE A C 1
ATOM 2173 O O . PHE A 1 271 ? -6.221 -6.500 42.692 1.00 38.25 271 PHE A O 1
ATOM 2180 N N . ARG A 1 272 ? -5.833 -6.430 40.488 1.00 37.72 272 ARG A N 1
ATOM 2181 C CA . ARG A 1 272 ? -6.004 -4.972 40.425 1.00 37.72 272 ARG A CA 1
ATOM 2182 C C . ARG A 1 272 ? -7.495 -4.666 40.393 1.00 37.72 272 ARG A C 1
ATOM 2184 O O . ARG A 1 272 ? -8.173 -4.986 39.419 1.00 37.72 272 ARG A O 1
ATOM 2191 N N . GLY A 1 273 ? -7.978 -4.053 41.469 1.00 31.05 273 GLY A N 1
ATOM 2192 C CA . GLY A 1 273 ? -9.266 -3.379 41.482 1.00 31.05 273 GLY A CA 1
ATOM 2193 C C . GLY A 1 273 ? -9.325 -2.328 40.375 1.00 31.05 273 GLY A C 1
ATOM 2194 O O . GLY A 1 273 ? -8.385 -1.557 40.200 1.00 31.05 273 GLY A O 1
ATOM 2195 N N . ASP A 1 274 ? -10.420 -2.379 39.624 1.00 33.03 274 ASP A N 1
ATOM 2196 C CA . ASP A 1 274 ? -11.043 -1.286 38.878 1.00 33.03 274 ASP A CA 1
ATOM 2197 C C . ASP A 1 274 ? -10.074 -0.282 38.212 1.00 33.03 274 ASP A C 1
ATOM 2199 O O . ASP A 1 274 ? -9.927 0.868 38.627 1.00 33.03 274 ASP A O 1
ATOM 2203 N N . ASN A 1 275 ? -9.406 -0.711 37.133 1.00 38.81 275 ASN A N 1
ATOM 2204 C CA . ASN A 1 275 ? -8.828 0.235 36.177 1.00 38.81 275 ASN A CA 1
ATOM 2205 C C . ASN A 1 275 ? -9.991 0.893 35.412 1.00 38.81 275 ASN A C 1
ATOM 2207 O O . ASN A 1 275 ? -10.448 0.387 34.388 1.00 38.81 275 ASN A O 1
ATOM 2211 N N . SER A 1 276 ? -10.452 2.042 35.903 1.00 35.59 276 SER A N 1
ATOM 2212 C CA . SER A 1 276 ? -11.539 2.861 35.348 1.00 35.59 276 SER A CA 1
ATOM 2213 C C . SER A 1 276 ? -11.254 3.495 33.969 1.00 35.59 276 SER A C 1
ATOM 2215 O O . SER A 1 276 ? -12.016 4.344 33.508 1.00 35.59 276 SER A O 1
ATOM 2217 N N . GLU A 1 277 ? -10.183 3.091 33.282 1.00 42.16 277 GLU A N 1
ATOM 2218 C CA . GLU A 1 277 ? -9.853 3.497 31.912 1.00 42.16 277 GLU A CA 1
ATOM 2219 C C . GLU A 1 277 ? -9.988 2.280 30.990 1.00 42.16 277 GLU A C 1
ATOM 2221 O O . GLU A 1 277 ? -9.105 1.429 30.914 1.00 42.16 277 GLU A O 1
ATOM 2226 N N . GLY A 1 278 ? -11.158 2.182 30.350 1.00 48.69 278 GLY A N 1
ATOM 2227 C CA . GLY A 1 278 ? -11.634 1.016 29.603 1.00 48.69 278 GLY A CA 1
ATOM 2228 C C . GLY A 1 278 ? -10.602 0.358 28.689 1.00 48.69 278 GLY A C 1
ATOM 2229 O O . GLY A 1 278 ? -9.988 0.998 27.829 1.00 48.69 278 GLY A O 1
ATOM 2230 N N . ASN A 1 279 ? -10.480 -0.958 28.840 1.00 59.91 279 ASN A N 1
ATOM 2231 C CA . ASN A 1 279 ? -9.757 -1.792 27.898 1.00 59.91 279 ASN A CA 1
ATOM 2232 C C . ASN A 1 279 ? -10.598 -1.967 26.623 1.00 59.91 279 ASN A C 1
ATOM 2234 O O . ASN A 1 279 ? -11.832 -2.019 26.666 1.00 59.91 279 ASN A O 1
ATOM 2238 N N . GLY A 1 280 ? -9.923 -2.038 25.475 1.00 72.38 280 GLY A N 1
ATOM 2239 C CA . GLY A 1 280 ? -10.565 -2.381 24.210 1.00 72.38 280 GLY A CA 1
ATOM 2240 C C . GLY A 1 280 ? -11.015 -3.843 24.152 1.00 72.38 280 GLY A C 1
ATOM 2241 O O . GLY A 1 280 ? -10.818 -4.615 25.092 1.00 72.38 280 GLY A O 1
ATOM 2242 N N . LEU A 1 281 ? -11.620 -4.240 23.032 1.00 85.12 281 LEU A N 1
ATOM 2243 C CA . LEU A 1 281 ? -12.059 -5.621 22.820 1.00 85.12 281 LEU A CA 1
ATOM 2244 C C . LEU A 1 281 ? -10.880 -6.555 22.476 1.00 85.12 281 LEU A C 1
ATOM 2246 O O . LEU A 1 281 ? -10.901 -7.733 22.836 1.00 85.12 281 LEU A O 1
ATOM 2250 N N . LEU A 1 282 ? -9.836 -6.023 21.828 1.00 87.88 282 LEU A N 1
ATOM 2251 C CA . LEU A 1 282 ? -8.639 -6.767 21.416 1.00 87.88 282 LEU A CA 1
ATOM 2252 C C . LEU A 1 282 ? -7.555 -6.786 22.495 1.00 87.88 282 LEU A C 1
ATOM 2254 O O . LEU A 1 282 ? -7.354 -5.798 23.205 1.00 87.88 282 LEU A O 1
ATOM 2258 N N . ALA A 1 283 ? -6.818 -7.894 22.566 1.00 86.31 283 ALA A N 1
ATOM 2259 C CA . ALA A 1 283 ? -5.691 -8.055 23.476 1.00 86.31 283 ALA A CA 1
ATOM 2260 C C . ALA A 1 283 ? -4.455 -7.290 22.980 1.00 86.31 283 ALA A C 1
ATOM 2262 O O . ALA A 1 283 ? -4.201 -7.192 21.781 1.00 86.31 283 ALA A O 1
ATOM 2263 N N . PHE A 1 284 ? -3.618 -6.813 23.900 1.00 78.31 284 PHE A N 1
ATOM 2264 C CA . PHE A 1 284 ? -2.351 -6.153 23.549 1.00 78.31 284 PHE A CA 1
ATOM 2265 C C . PHE A 1 284 ? -1.170 -7.121 23.407 1.00 78.31 284 PHE A C 1
ATOM 2267 O O . PHE A 1 284 ? -0.144 -6.764 22.835 1.00 78.31 284 PHE A O 1
ATOM 2274 N N . SER A 1 285 ? -1.295 -8.334 23.947 1.00 84.75 285 SER A N 1
ATOM 2275 C CA . SER A 1 285 ? -0.234 -9.340 23.976 1.00 84.75 285 SER A CA 1
ATOM 2276 C C . SER A 1 285 ? -0.837 -10.746 23.973 1.00 84.75 285 SER A C 1
ATOM 2278 O O . SER A 1 285 ? -1.865 -10.955 24.628 1.00 84.75 285 SER A O 1
ATOM 2280 N N . PRO A 1 286 ? -0.191 -11.737 23.329 1.00 88.06 286 PRO A N 1
ATOM 2281 C CA . PRO A 1 286 ? -0.623 -13.130 23.408 1.00 88.06 286 PRO A CA 1
ATOM 2282 C C . PRO A 1 286 ? -0.560 -13.688 24.835 1.00 88.06 286 PRO A C 1
ATOM 2284 O O . PRO A 1 286 ? -1.283 -14.627 25.150 1.00 88.06 286 PRO A O 1
ATOM 2287 N N . SER A 1 287 ? 0.239 -13.094 25.731 1.00 87.88 287 SER A N 1
ATOM 2288 C CA . SER A 1 287 ? 0.306 -13.501 27.143 1.00 87.88 287 SER A CA 1
ATOM 2289 C C . SER A 1 287 ? -1.052 -13.435 27.854 1.00 87.88 287 SER A C 1
ATOM 2291 O O . SER A 1 287 ? -1.277 -14.171 28.809 1.00 87.88 287 SER A O 1
ATOM 2293 N N . PHE A 1 288 ? -1.983 -12.600 27.378 1.00 88.94 288 PHE A N 1
ATOM 2294 C CA . PHE A 1 288 ? -3.345 -12.518 27.920 1.00 88.94 288 PHE A CA 1
ATOM 2295 C C . PHE A 1 288 ? -4.227 -13.723 27.550 1.00 88.94 288 PHE A C 1
ATOM 2297 O O . PHE A 1 288 ? -5.325 -13.873 28.078 1.00 88.94 288 PHE A O 1
ATOM 2304 N N . PHE A 1 289 ? -3.750 -14.616 26.680 1.00 92.12 289 PHE A N 1
ATOM 2305 C CA . PHE A 1 289 ? -4.403 -15.884 26.348 1.00 92.12 289 PHE A CA 1
ATOM 2306 C C . PHE A 1 289 ? -3.798 -17.082 27.094 1.00 92.12 289 PHE A C 1
ATOM 2308 O O . PHE A 1 289 ? -4.172 -18.219 26.817 1.00 92.12 289 PHE A O 1
ATOM 2315 N N . ALA A 1 290 ? -2.892 -16.874 28.059 1.00 88.94 290 ALA A N 1
ATOM 2316 C CA . ALA A 1 290 ? -2.240 -17.971 28.788 1.00 88.94 290 ALA A CA 1
ATOM 2317 C C . ALA A 1 290 ? -3.237 -18.931 29.471 1.00 88.94 290 ALA A C 1
ATOM 2319 O O . ALA A 1 290 ? -2.964 -20.121 29.592 1.00 88.94 290 ALA A O 1
ATOM 2320 N N . SER A 1 291 ? -4.411 -18.428 29.873 1.00 87.38 291 SER A N 1
ATOM 2321 C CA . SER A 1 291 ? -5.483 -19.222 30.497 1.00 87.38 291 SER A CA 1
ATOM 2322 C C . SER A 1 291 ? -6.549 -19.721 29.507 1.00 87.38 291 SER A C 1
ATOM 2324 O O . SER A 1 291 ? -7.562 -20.273 29.927 1.00 87.38 291 SER A O 1
ATOM 2326 N N . ALA A 1 292 ? -6.360 -19.519 28.198 1.00 90.88 292 ALA A N 1
ATOM 2327 C CA . ALA A 1 292 ? -7.372 -19.788 27.173 1.00 90.88 292 ALA A CA 1
ATOM 2328 C C . ALA A 1 292 ? -7.285 -21.197 26.550 1.00 90.88 292 ALA A C 1
ATOM 2330 O O . ALA A 1 292 ? -7.966 -21.485 25.565 1.00 90.88 292 ALA A O 1
ATOM 2331 N N . SER A 1 293 ? -6.474 -22.096 27.115 1.00 88.31 293 SER A N 1
ATOM 2332 C CA . SER A 1 293 ? -6.271 -23.457 26.594 1.00 88.31 293 SER A CA 1
ATOM 2333 C C . SER A 1 293 ? -7.542 -24.317 26.606 1.00 88.31 293 SER A C 1
ATOM 2335 O O . SER A 1 293 ? -7.674 -25.241 25.809 1.00 88.31 293 SER A O 1
ATOM 2337 N N . SER A 1 294 ? -8.507 -24.007 27.474 1.00 88.06 294 SER A N 1
ATOM 2338 C CA . SER A 1 294 ? -9.790 -24.709 27.559 1.00 88.06 294 SER A CA 1
ATOM 2339 C C . SER A 1 294 ? -10.868 -24.148 26.627 1.00 88.06 294 SER A C 1
ATOM 2341 O O . SER A 1 294 ? -11.932 -24.752 26.523 1.00 88.06 294 SER A O 1
ATOM 2343 N N . ILE A 1 295 ? -10.630 -23.027 25.939 1.00 90.69 295 ILE A N 1
ATOM 2344 C CA . ILE A 1 295 ? -11.642 -22.397 25.084 1.00 90.69 295 ILE A CA 1
ATOM 2345 C C . ILE A 1 295 ? -11.828 -23.211 23.801 1.00 90.69 295 ILE A C 1
ATOM 2347 O O . ILE A 1 295 ? -10.874 -23.475 23.066 1.00 90.69 295 ILE A O 1
ATOM 2351 N N . ALA A 1 296 ? -13.067 -23.573 23.490 1.00 84.69 296 ALA A N 1
ATOM 2352 C CA . ALA A 1 296 ? -13.425 -24.355 22.315 1.00 84.69 296 ALA A CA 1
ATOM 2353 C C . ALA A 1 296 ? -14.401 -23.590 21.413 1.00 84.69 296 ALA A C 1
ATOM 2355 O O . ALA A 1 296 ? -15.260 -22.845 21.883 1.00 84.69 296 ALA A O 1
ATOM 2356 N N . ARG A 1 297 ? -14.279 -23.789 20.097 1.00 80.25 297 ARG A N 1
ATOM 2357 C CA . ARG A 1 297 ? -15.247 -23.280 19.116 1.00 80.25 297 ARG A CA 1
ATOM 2358 C C . ARG A 1 297 ? -16.430 -24.239 18.994 1.00 80.25 297 ARG A C 1
ATOM 2360 O O . ARG A 1 297 ? -16.274 -25.441 19.204 1.00 80.25 297 ARG A O 1
ATOM 2367 N N . PHE A 1 298 ? -17.594 -23.732 18.599 1.00 73.56 298 PHE A N 1
ATOM 2368 C CA . PHE A 1 298 ? -18.709 -24.598 18.216 1.00 73.56 298 PHE A CA 1
ATOM 2369 C C . PHE A 1 298 ? -18.390 -25.364 16.917 1.00 73.56 298 PHE A C 1
ATOM 2371 O O . PHE A 1 298 ? -17.694 -24.865 16.030 1.00 73.56 298 PHE A O 1
ATOM 2378 N N . TYR A 1 299 ? -18.890 -26.599 16.808 1.00 56.41 299 TYR A N 1
ATOM 2379 C CA . TYR A 1 299 ? -18.616 -27.476 15.662 1.00 56.41 299 TYR A CA 1
ATOM 2380 C C . TYR A 1 299 ? -19.338 -27.051 14.372 1.00 56.41 299 TYR A C 1
ATOM 2382 O O . TYR A 1 299 ? -18.806 -27.300 13.291 1.00 56.41 299 TYR A O 1
ATOM 2390 N N . SER A 1 300 ? -20.491 -26.378 14.471 1.00 57.00 300 SER A N 1
ATOM 2391 C CA . SER A 1 300 ? -21.317 -25.991 13.317 1.00 57.00 300 SER A CA 1
ATOM 2392 C C . SER A 1 300 ? -21.441 -24.467 13.189 1.00 57.00 300 SER A C 1
ATOM 2394 O O . SER A 1 300 ? -21.770 -23.819 14.187 1.00 57.00 300 SER A O 1
ATOM 2396 N N . PRO A 1 301 ? -21.232 -23.890 11.989 1.00 53.94 301 PRO A N 1
ATOM 2397 C CA . PRO A 1 301 ? -21.571 -22.496 11.710 1.00 53.94 301 PRO A CA 1
ATOM 2398 C C . PRO A 1 301 ? -23.066 -22.270 11.962 1.00 53.94 301 PRO A C 1
ATOM 2400 O O . PRO A 1 301 ? -23.893 -23.043 11.477 1.00 53.94 301 PRO A O 1
ATOM 2403 N N . ARG A 1 302 ? -23.432 -21.234 12.725 1.00 62.34 302 ARG A N 1
ATOM 2404 C CA . ARG A 1 302 ? -24.842 -20.916 13.004 1.00 62.34 302 ARG A CA 1
ATOM 2405 C C . ARG A 1 302 ? -25.383 -19.952 11.929 1.00 62.34 302 ARG A C 1
ATOM 2407 O O . ARG A 1 302 ? -24.840 -18.853 11.797 1.00 62.34 302 ARG A O 1
ATOM 2414 N N . PRO A 1 303 ? -26.419 -20.327 11.150 1.00 49.19 303 PRO A N 1
ATOM 2415 C CA . PRO A 1 303 ? -26.984 -19.473 10.100 1.00 49.19 303 PRO A CA 1
ATOM 2416 C C . PRO A 1 303 ? -27.510 -18.136 10.648 1.00 49.19 303 PRO A C 1
ATOM 2418 O O . PRO A 1 303 ? -28.121 -18.104 11.712 1.00 49.19 303 PRO A O 1
ATOM 2421 N N . GLY A 1 304 ? -27.312 -17.037 9.908 1.00 52.09 304 GLY A N 1
ATOM 2422 C CA . GLY A 1 304 ? -27.882 -15.715 10.229 1.00 52.09 304 GLY A CA 1
ATOM 2423 C C . GLY A 1 304 ? -26.980 -14.767 11.031 1.00 52.09 304 GLY A C 1
ATOM 2424 O O . GLY A 1 304 ? -27.391 -13.654 11.365 1.00 52.09 304 GLY A O 1
ATOM 2425 N N . ARG A 1 305 ? -25.739 -15.163 11.328 1.00 62.12 305 ARG A N 1
ATOM 2426 C CA . ARG A 1 305 ? -24.798 -14.328 12.079 1.00 62.12 305 ARG A CA 1
ATOM 2427 C C . ARG A 1 305 ? -24.130 -13.263 11.202 1.00 62.12 305 ARG A C 1
ATOM 2429 O O . ARG A 1 305 ? -23.659 -13.548 10.107 1.00 62.12 305 ARG A O 1
ATOM 2436 N N . ARG A 1 306 ? -24.036 -12.035 11.723 1.00 64.31 306 ARG A N 1
ATOM 2437 C CA . ARG A 1 306 ? -23.274 -10.934 11.112 1.00 64.31 306 ARG A CA 1
ATOM 2438 C C . ARG A 1 306 ? -21.801 -11.009 11.520 1.00 64.31 306 ARG A C 1
ATOM 2440 O O . ARG A 1 306 ? -21.509 -11.176 12.705 1.00 64.31 306 ARG A O 1
ATOM 2447 N N . GLN A 1 307 ? -20.900 -10.863 10.551 1.00 69.94 307 GLN A N 1
ATOM 2448 C CA . GLN A 1 307 ? -19.456 -10.818 10.785 1.00 69.94 307 GLN A CA 1
ATOM 2449 C C . GLN A 1 307 ? -19.081 -9.585 11.623 1.00 69.94 307 GLN A C 1
ATOM 2451 O O . GLN A 1 307 ? -19.678 -8.517 11.472 1.00 69.94 307 GLN A O 1
ATOM 2456 N N . THR A 1 308 ? -18.097 -9.733 12.512 1.00 78.50 308 THR A N 1
ATOM 2457 C CA . THR A 1 308 ? -17.569 -8.604 13.290 1.00 78.50 308 THR A CA 1
ATOM 2458 C C . THR A 1 308 ? -16.832 -7.640 12.363 1.00 78.50 308 THR A C 1
ATOM 2460 O O . THR A 1 308 ? -15.958 -8.062 11.610 1.00 78.50 308 THR A O 1
ATOM 2463 N N . VAL A 1 309 ? -17.148 -6.346 12.441 1.00 78.62 309 VAL A N 1
ATOM 2464 C CA . VAL A 1 309 ? -16.503 -5.307 11.625 1.00 78.62 309 VAL A CA 1
ATOM 2465 C C . VAL A 1 309 ? -15.583 -4.476 12.509 1.00 78.62 309 VAL A C 1
ATOM 2467 O O . VAL A 1 309 ? -16.033 -3.837 13.461 1.00 78.62 309 VAL A O 1
ATOM 2470 N N . VAL A 1 310 ? -14.289 -4.467 12.194 1.00 74.38 310 VAL A N 1
ATOM 2471 C CA . VAL A 1 310 ? -13.328 -3.564 12.839 1.00 74.38 310 VAL A CA 1
ATOM 2472 C C . VAL A 1 310 ? -13.396 -2.203 12.152 1.00 74.38 310 VAL A C 1
ATOM 2474 O O . VAL A 1 310 ? -13.324 -2.107 10.930 1.00 74.38 310 VAL A O 1
ATOM 2477 N N . THR A 1 311 ? -13.542 -1.144 12.942 1.00 69.69 311 THR A N 1
ATOM 2478 C CA . THR A 1 311 ? -13.557 0.248 12.481 1.00 69.69 311 THR A CA 1
ATOM 2479 C C . THR A 1 311 ? -12.455 1.039 13.176 1.00 69.69 311 THR A C 1
ATOM 2481 O O . THR A 1 311 ? -11.937 0.626 14.213 1.00 69.69 311 THR A O 1
ATOM 2484 N N . SER A 1 312 ? -12.150 2.235 12.670 1.00 58.78 312 SER A N 1
ATOM 2485 C CA . SER A 1 312 ? -11.207 3.161 13.311 1.00 58.78 312 SER A CA 1
ATOM 2486 C C . SER A 1 312 ? -11.615 3.594 14.731 1.00 58.78 312 SER A C 1
ATOM 2488 O O . SER A 1 312 ? -10.776 4.116 15.464 1.00 58.78 312 SER A O 1
ATOM 2490 N N . GLN A 1 313 ? -12.876 3.381 15.129 1.00 63.59 313 GLN A N 1
ATOM 2491 C CA . GLN A 1 313 ? -13.417 3.738 16.447 1.00 63.59 313 GLN A CA 1
ATOM 2492 C C . GLN A 1 313 ? -13.582 2.535 17.397 1.00 63.59 313 GLN A C 1
ATOM 2494 O O . GLN A 1 313 ? -13.863 2.725 18.578 1.00 63.59 313 GLN A O 1
ATOM 2499 N N . GLY A 1 314 ? -13.407 1.300 16.917 1.00 77.00 314 GLY A N 1
ATOM 2500 C CA . GLY A 1 314 ? -13.634 0.081 17.698 1.00 77.00 314 GLY A CA 1
ATOM 2501 C C . GLY A 1 314 ? -14.235 -1.057 16.876 1.00 77.00 314 GLY A C 1
ATOM 2502 O O . GLY A 1 314 ? -14.351 -0.964 15.653 1.00 77.00 314 GLY A O 1
ATOM 2503 N N . ALA A 1 315 ? -14.639 -2.132 17.547 1.00 84.12 315 ALA A N 1
ATOM 2504 C CA . ALA A 1 315 ? -15.226 -3.308 16.911 1.00 84.12 315 ALA A CA 1
ATOM 2505 C C . ALA A 1 315 ? -16.757 -3.285 17.017 1.00 84.12 315 ALA A C 1
ATOM 2507 O O . ALA A 1 315 ? -17.306 -3.197 18.117 1.00 84.12 315 ALA A O 1
ATOM 2508 N N . VAL A 1 316 ? -17.444 -3.389 15.879 1.00 88.62 316 VAL A N 1
ATOM 2509 C CA . VAL A 1 316 ? -18.895 -3.588 15.817 1.00 88.62 316 VAL A CA 1
ATOM 2510 C C . VAL A 1 316 ? -19.171 -5.086 15.838 1.00 88.62 316 VAL A C 1
ATOM 2512 O O . VAL A 1 316 ? -18.831 -5.796 14.891 1.00 88.62 316 VAL A O 1
ATOM 2515 N N . VAL A 1 317 ? -19.766 -5.566 16.928 1.00 88.25 317 VAL A N 1
ATOM 2516 C CA . VAL A 1 317 ? -19.952 -6.991 17.224 1.00 88.25 317 VAL A CA 1
ATOM 2517 C C . VAL A 1 317 ? -21.391 -7.268 17.660 1.00 88.25 317 VAL A C 1
ATOM 2519 O O . VAL A 1 317 ? -22.012 -6.461 18.350 1.00 88.25 317 VAL A O 1
ATOM 2522 N N . ASN A 1 318 ? -21.932 -8.416 17.250 1.00 89.44 318 ASN A N 1
ATOM 2523 C CA . ASN A 1 318 ? -23.217 -8.912 17.738 1.00 89.44 318 ASN A CA 1
ATOM 2524 C C . ASN A 1 318 ? -22.991 -9.863 18.923 1.00 89.44 318 ASN A C 1
ATOM 2526 O O . ASN A 1 318 ? -22.287 -10.869 18.772 1.00 89.44 318 ASN A O 1
ATOM 2530 N N . LEU A 1 319 ? -23.561 -9.534 20.082 1.00 90.25 319 LEU A N 1
ATOM 2531 C CA . LEU A 1 319 ? -23.415 -10.285 21.332 1.00 90.25 319 LEU A CA 1
ATOM 2532 C C . LEU A 1 319 ? -24.772 -10.469 22.015 1.00 90.25 319 LEU A C 1
ATOM 2534 O O . LEU A 1 319 ? -25.661 -9.632 21.881 1.00 90.25 319 LEU A O 1
ATOM 2538 N N . LEU A 1 320 ? -24.913 -11.545 22.785 1.00 91.06 320 LEU A N 1
ATOM 2539 C CA . LEU A 1 320 ? -26.052 -11.749 23.677 1.00 91.06 320 LEU A CA 1
ATOM 2540 C C . LEU A 1 320 ? -25.766 -11.032 25.002 1.00 91.06 320 LEU A C 1
ATOM 2542 O O . LEU A 1 320 ? -24.861 -11.447 25.727 1.00 91.06 320 LEU A O 1
ATOM 2546 N N . LEU A 1 321 ? -26.509 -9.962 25.304 1.00 93.50 321 LEU A N 1
ATOM 2547 C CA . LEU A 1 321 ? -26.297 -9.139 26.499 1.00 93.50 321 LEU A CA 1
ATOM 2548 C C . LEU A 1 321 ? -27.406 -9.305 27.536 1.00 93.50 321 LEU A C 1
ATOM 2550 O O . LEU A 1 321 ? -28.586 -9.330 27.179 1.00 93.50 321 LEU A O 1
ATOM 2554 N N . CYS A 1 322 ? -27.035 -9.289 28.815 1.00 91.75 322 CYS A N 1
ATOM 2555 C CA . CYS A 1 322 ? -27.953 -9.011 29.918 1.00 91.75 322 CYS A CA 1
ATOM 2556 C C . CYS A 1 322 ? -27.419 -7.879 30.790 1.00 91.75 322 CYS A C 1
ATOM 2558 O O . CYS A 1 322 ? -26.214 -7.622 30.855 1.00 91.75 322 CYS A O 1
ATOM 2560 N N . HIS A 1 323 ? -28.336 -7.209 31.478 1.00 88.38 323 HIS A N 1
ATOM 2561 C CA . HIS A 1 323 ? -27.966 -6.225 32.481 1.00 88.38 323 HIS A CA 1
ATOM 2562 C C . HIS A 1 323 ? -27.303 -6.911 33.677 1.00 88.38 323 HIS A C 1
ATOM 2564 O O . HIS A 1 323 ? -27.739 -7.982 34.110 1.00 88.38 323 HIS A O 1
ATOM 2570 N N . ASP A 1 324 ? -26.237 -6.305 34.184 1.00 84.06 324 ASP A N 1
ATOM 2571 C CA . ASP A 1 324 ? -25.588 -6.762 35.398 1.00 84.06 324 ASP A CA 1
ATOM 2572 C C . ASP A 1 324 ? -26.159 -6.024 36.611 1.00 84.06 324 ASP A C 1
ATOM 2574 O O . ASP A 1 324 ? -25.761 -4.905 36.940 1.00 84.06 324 ASP A O 1
ATOM 2578 N N . ILE A 1 325 ? -27.075 -6.700 37.301 1.00 73.81 325 ILE A N 1
ATOM 2579 C CA . ILE A 1 325 ? -27.802 -6.179 38.465 1.00 73.81 325 ILE A CA 1
ATOM 2580 C C . ILE A 1 325 ? -26.847 -5.857 39.630 1.00 73.81 325 ILE A C 1
ATOM 2582 O O . ILE A 1 325 ? -27.177 -5.050 40.495 1.00 73.81 325 ILE A O 1
ATOM 2586 N N . SER A 1 326 ? -25.642 -6.442 39.653 1.00 68.44 326 SER A N 1
ATOM 2587 C CA . SER A 1 326 ? -24.628 -6.130 40.668 1.00 68.44 326 SER A CA 1
ATOM 2588 C C . SER A 1 326 ? -23.947 -4.771 40.450 1.00 68.44 326 SER A C 1
ATOM 2590 O O . SER A 1 326 ? -23.261 -4.267 41.344 1.00 68.44 326 SER A O 1
ATOM 2592 N N . SER A 1 327 ? -24.121 -4.159 39.273 1.00 66.31 327 SER A N 1
ATOM 2593 C CA . SER A 1 327 ? -23.541 -2.861 38.944 1.00 66.31 327 SER A CA 1
ATOM 2594 C C . SER A 1 327 ? -24.287 -1.724 39.648 1.00 66.31 327 SER A C 1
ATOM 2596 O O . SER A 1 327 ? -25.488 -1.542 39.465 1.00 66.31 327 SER A O 1
ATOM 2598 N N . ARG A 1 328 ? -23.562 -0.912 40.433 1.00 64.00 328 ARG A N 1
ATOM 2599 C CA . ARG A 1 328 ? -24.129 0.247 41.158 1.00 64.00 328 ARG A CA 1
ATOM 2600 C C . ARG A 1 328 ? -24.629 1.345 40.218 1.00 64.00 328 ARG A C 1
ATOM 2602 O O . ARG A 1 328 ? -25.606 2.021 40.518 1.00 64.00 328 ARG A O 1
ATOM 2609 N N . SER A 1 329 ? -23.942 1.533 39.097 1.00 65.50 329 SER A N 1
ATOM 2610 C CA . SER A 1 329 ? -24.373 2.365 37.980 1.00 65.50 329 SER A CA 1
ATOM 2611 C C . SER A 1 329 ? -25.095 1.462 36.983 1.00 65.50 329 SER A C 1
ATOM 2613 O O . SER A 1 329 ? -24.605 0.384 36.655 1.00 65.50 329 SER A O 1
ATOM 2615 N N . ASN A 1 330 ? -26.277 1.852 36.509 1.00 72.62 330 ASN A N 1
ATOM 2616 C CA . ASN A 1 330 ? -27.148 1.050 35.634 1.00 72.62 330 ASN A CA 1
ATOM 2617 C C . ASN A 1 330 ? -26.591 0.895 34.187 1.00 72.62 330 ASN A C 1
ATOM 2619 O O . ASN A 1 330 ? -27.325 0.937 33.199 1.00 72.62 330 ASN A O 1
ATOM 2623 N N . ASP A 1 331 ? -25.270 0.792 34.051 1.00 85.25 331 ASP A N 1
ATOM 2624 C CA . ASP A 1 331 ? -24.477 0.816 32.824 1.00 85.25 331 ASP A CA 1
ATOM 2625 C C . ASP A 1 331 ? -23.604 -0.440 32.632 1.00 85.25 331 ASP A C 1
ATOM 2627 O O . ASP A 1 331 ? -22.965 -0.565 31.588 1.00 85.25 331 ASP A O 1
ATOM 2631 N N . GLY A 1 332 ? -23.594 -1.374 33.589 1.00 89.25 332 GLY A N 1
ATOM 2632 C CA . GLY A 1 332 ? -22.886 -2.654 33.507 1.00 89.25 332 GLY A CA 1
ATOM 2633 C C . GLY A 1 332 ? -23.703 -3.752 32.819 1.00 89.25 332 GLY A C 1
ATOM 2634 O O . GLY A 1 332 ? -24.899 -3.909 33.066 1.00 89.25 332 GLY A O 1
ATOM 2635 N N . PHE A 1 333 ? -23.049 -4.531 31.957 1.00 92.25 333 PHE A N 1
ATOM 2636 C CA . PHE A 1 333 ? -23.658 -5.631 31.210 1.00 92.25 333 PHE A CA 1
ATOM 2637 C C . PHE A 1 333 ? -22.730 -6.847 31.160 1.00 92.25 333 PHE A C 1
ATOM 2639 O O . PHE A 1 333 ? -21.516 -6.705 31.001 1.00 92.25 333 PHE A O 1
ATOM 2646 N N . PHE A 1 334 ? -23.307 -8.046 31.208 1.00 93.75 334 PHE A N 1
ATOM 2647 C CA . PHE A 1 334 ? -22.624 -9.263 30.773 1.00 93.75 334 PHE A CA 1
ATOM 2648 C C . PHE A 1 334 ? -22.912 -9.510 29.298 1.00 93.75 334 PHE A C 1
ATOM 2650 O O . PHE A 1 334 ? -24.027 -9.280 28.831 1.00 93.75 334 PHE A O 1
ATOM 2657 N N . ALA A 1 335 ? -21.910 -9.993 28.571 1.00 93.88 335 ALA A N 1
ATOM 2658 C CA . ALA A 1 335 ? -22.026 -10.366 27.173 1.00 93.88 335 ALA A CA 1
ATOM 2659 C C . ALA A 1 335 ? -21.465 -11.773 26.948 1.00 93.88 335 ALA A C 1
ATOM 2661 O O . ALA A 1 335 ? -20.329 -12.055 27.335 1.00 93.88 335 ALA A O 1
ATOM 2662 N N . ILE A 1 336 ? -22.248 -12.646 26.313 1.00 92.25 336 ILE A N 1
ATOM 2663 C CA . ILE A 1 336 ? -21.816 -14.000 25.945 1.00 92.25 336 ILE A CA 1
ATOM 2664 C C . ILE A 1 336 ? -21.056 -13.963 24.622 1.00 92.25 336 ILE A C 1
ATOM 2666 O O . ILE A 1 336 ? -21.532 -13.401 23.634 1.00 92.25 336 ILE A O 1
ATOM 2670 N N . LEU A 1 337 ? -19.890 -14.602 24.616 1.00 90.94 337 LEU A N 1
ATOM 2671 C CA . LEU A 1 337 ? -19.107 -14.909 23.428 1.00 90.94 337 LEU A CA 1
ATOM 2672 C C . LEU A 1 337 ? -19.534 -16.275 22.887 1.00 90.94 337 LEU A C 1
ATOM 2674 O O . LEU A 1 337 ? -19.782 -17.210 23.649 1.00 90.94 337 LEU A O 1
ATOM 2678 N N . ASP A 1 338 ? -19.586 -16.415 21.567 1.00 86.00 338 ASP A N 1
ATOM 2679 C CA . ASP A 1 338 ? -19.963 -17.678 20.917 1.00 86.00 338 ASP A CA 1
ATOM 2680 C C . ASP A 1 338 ? -18.812 -18.693 20.891 1.00 86.00 338 ASP A C 1
ATOM 2682 O O . ASP A 1 338 ? -18.278 -19.070 19.848 1.00 86.00 338 ASP A O 1
ATOM 2686 N N . CYS A 1 339 ? -18.407 -19.119 22.078 1.00 87.19 339 CYS A N 1
ATOM 2687 C CA . CYS A 1 339 ? -17.428 -20.169 22.297 1.00 87.19 339 CYS A CA 1
ATOM 2688 C C . CYS A 1 339 ? -17.668 -20.835 23.655 1.00 87.19 339 CYS A C 1
ATOM 2690 O O . CYS A 1 339 ? -18.225 -20.239 24.581 1.00 87.19 339 CYS A O 1
ATOM 2692 N N . GLN A 1 340 ? -17.232 -22.084 23.765 1.00 85.25 340 GLN A N 1
ATOM 2693 C CA . GLN A 1 340 ? -17.407 -22.911 24.951 1.00 85.25 340 GLN A CA 1
ATOM 2694 C C . GLN A 1 340 ? -16.152 -22.924 25.823 1.00 85.25 340 GLN A C 1
ATOM 2696 O O . GLN A 1 340 ? -15.045 -22.661 25.346 1.00 85.25 340 GLN A O 1
ATOM 2701 N N . ILE A 1 341 ? -16.324 -23.270 27.096 1.00 86.00 341 ILE A N 1
ATOM 2702 C CA . ILE A 1 341 ? -15.234 -23.438 28.057 1.00 86.00 341 ILE A CA 1
ATOM 2703 C C . ILE A 1 341 ? -15.151 -24.899 28.493 1.00 86.00 341 ILE A C 1
ATOM 2705 O O . ILE A 1 341 ? -16.075 -25.441 29.092 1.00 86.00 341 ILE A O 1
ATOM 2709 N N . GLY A 1 342 ? -13.987 -25.504 28.276 1.00 77.00 342 GLY A N 1
ATOM 2710 C CA . GLY A 1 342 ? -13.671 -26.855 28.720 1.00 77.00 342 GLY A CA 1
ATOM 2711 C C . GLY A 1 342 ? -14.214 -27.948 27.802 1.00 77.00 342 GLY A C 1
ATOM 2712 O O . GLY A 1 342 ? -14.559 -27.720 26.646 1.00 77.00 342 GLY A O 1
ATOM 2713 N N . HIS A 1 343 ? -14.235 -29.168 28.337 1.00 62.47 343 HIS A N 1
ATOM 2714 C CA . HIS A 1 343 ? -14.726 -30.368 27.651 1.00 62.47 343 HIS A CA 1
ATOM 2715 C C . HIS A 1 343 ? -16.197 -30.675 27.957 1.00 62.47 343 HIS A C 1
ATOM 2717 O O . HIS A 1 343 ? -16.726 -31.651 27.436 1.00 62.47 343 HIS A O 1
ATOM 2723 N N . VAL A 1 344 ? -16.838 -29.872 28.813 1.00 63.16 344 VAL A N 1
ATOM 2724 C CA . VAL A 1 344 ? -18.248 -30.021 29.177 1.00 63.16 344 VAL A CA 1
ATOM 2725 C C . VAL A 1 344 ? -19.060 -29.143 28.227 1.00 63.16 344 VAL A C 1
ATOM 2727 O O . VAL A 1 344 ? -18.961 -27.916 28.320 1.00 63.16 344 VAL A O 1
ATOM 2730 N N . PRO A 1 345 ? -19.834 -29.726 27.297 1.00 68.12 345 PRO A N 1
ATOM 2731 C CA . PRO A 1 345 ? -20.644 -28.921 26.399 1.00 68.12 345 PRO A CA 1
ATOM 2732 C C . PRO A 1 345 ? -21.681 -28.120 27.207 1.00 68.12 345 PRO A C 1
ATOM 2734 O O . PRO A 1 345 ? -22.114 -28.536 28.279 1.00 68.12 345 PRO A O 1
ATOM 2737 N N . GLY A 1 346 ? -22.051 -26.936 26.720 1.00 75.06 346 GLY A N 1
ATOM 2738 C CA . GLY A 1 346 ? -23.062 -26.083 27.365 1.00 75.06 346 GLY A CA 1
ATOM 2739 C C . GLY A 1 346 ? -22.530 -25.006 28.320 1.00 75.06 346 GLY A C 1
ATOM 2740 O O . GLY A 1 346 ? -23.302 -24.130 28.707 1.00 75.06 346 GLY A O 1
ATOM 2741 N N . VAL A 1 347 ? -21.230 -24.993 28.649 1.00 85.62 347 VAL A N 1
ATOM 2742 C CA . VAL A 1 347 ? -20.602 -23.882 29.395 1.00 85.62 347 VAL A CA 1
ATOM 2743 C C . VAL A 1 347 ? -19.988 -22.873 28.426 1.00 85.62 347 VAL A C 1
ATOM 2745 O O . VAL A 1 347 ? -19.163 -23.228 27.587 1.00 85.62 347 VAL A O 1
ATOM 2748 N N . LEU A 1 348 ? -20.372 -21.606 28.553 1.00 87.00 348 LEU A N 1
ATOM 2749 C CA . LEU A 1 348 ? -20.087 -20.530 27.606 1.00 87.00 348 LEU A CA 1
ATOM 2750 C C . LEU A 1 348 ? -19.170 -19.475 28.208 1.00 87.00 348 LEU A C 1
ATOM 2752 O O . LEU A 1 348 ? -19.245 -19.179 29.402 1.00 87.00 348 LEU A O 1
ATOM 2756 N N . ALA A 1 349 ? -18.348 -18.864 27.360 1.00 91.38 349 ALA A N 1
ATOM 2757 C CA . ALA A 1 349 ? -17.506 -17.749 27.763 1.00 91.38 349 ALA A CA 1
ATOM 2758 C C . ALA A 1 349 ? -18.286 -16.430 27.782 1.00 91.38 349 ALA A C 1
ATOM 2760 O O . ALA A 1 349 ? -18.989 -16.098 26.832 1.00 91.38 349 ALA A O 1
ATOM 2761 N N . GLY A 1 350 ? -18.116 -15.649 28.846 1.00 92.75 350 GLY A N 1
ATOM 2762 C CA . GLY A 1 350 ? -18.687 -14.315 28.985 1.00 92.75 350 GLY A CA 1
ATOM 2763 C C . GLY A 1 350 ? -17.639 -13.253 29.304 1.00 92.75 350 GLY A C 1
ATOM 2764 O O . GLY A 1 350 ? -16.624 -13.523 29.952 1.00 92.75 350 GLY A O 1
ATOM 2765 N N . ILE A 1 351 ? -17.907 -12.025 28.870 1.00 93.25 351 ILE A N 1
ATOM 2766 C CA . ILE A 1 351 ? -17.142 -10.821 29.217 1.00 93.25 351 ILE A CA 1
ATOM 2767 C C . ILE A 1 351 ? -18.066 -9.780 29.846 1.00 93.25 351 ILE A C 1
ATOM 2769 O O . ILE A 1 351 ? -19.277 -9.800 29.628 1.00 93.25 351 ILE A O 1
ATOM 2773 N N . ARG A 1 352 ? -17.492 -8.854 30.616 1.00 91.12 352 ARG A N 1
ATOM 2774 C CA . ARG A 1 352 ? -18.230 -7.739 31.213 1.00 91.12 352 ARG A CA 1
ATOM 2775 C C . ARG A 1 352 ? -17.962 -6.456 30.430 1.00 91.12 352 ARG A C 1
ATOM 2777 O O . ARG A 1 352 ? -16.822 -6.152 30.069 1.00 91.12 352 ARG A O 1
ATOM 2784 N N . LEU A 1 353 ? -19.022 -5.715 30.147 1.00 91.06 353 LEU A N 1
ATOM 2785 C CA . LEU A 1 353 ? -18.998 -4.478 29.380 1.00 91.06 353 LEU A CA 1
ATOM 2786 C C . LEU A 1 353 ? -19.640 -3.356 30.190 1.00 91.06 353 LEU A C 1
ATOM 2788 O O . LEU A 1 353 ? -20.585 -3.581 30.943 1.00 91.06 353 LEU A O 1
ATOM 2792 N N . LYS A 1 354 ? -19.149 -2.135 29.994 1.00 88.88 354 LYS A N 1
ATOM 2793 C CA . LYS A 1 354 ? -19.760 -0.918 30.522 1.00 88.88 354 LYS A CA 1
ATOM 2794 C C . LYS A 1 354 ? -20.216 -0.045 29.367 1.00 88.88 354 LYS A C 1
ATOM 2796 O O . LYS A 1 354 ? -19.428 0.245 28.466 1.00 88.88 354 LYS A O 1
ATOM 2801 N N . ARG A 1 355 ? -21.476 0.367 29.390 1.00 88.94 355 ARG A N 1
ATOM 2802 C CA . ARG A 1 355 ? -22.046 1.302 28.423 1.00 88.94 355 ARG A CA 1
ATOM 2803 C C . ARG A 1 355 ? -21.525 2.715 28.704 1.00 88.94 355 ARG A C 1
ATOM 2805 O O . ARG A 1 355 ? -21.487 3.133 29.857 1.00 88.94 355 ARG A O 1
ATOM 2812 N N . LYS A 1 356 ? -21.107 3.435 27.661 1.00 83.06 356 LYS A N 1
ATOM 2813 C CA . LYS A 1 356 ? -20.574 4.806 27.772 1.00 83.06 356 LYS A CA 1
ATOM 2814 C C . LYS A 1 356 ? -21.677 5.845 27.970 1.00 83.06 356 LYS A C 1
ATOM 2816 O O . LYS A 1 356 ? -21.570 6.659 28.878 1.00 83.06 356 LYS A O 1
ATOM 2821 N N . ASP A 1 357 ? -22.740 5.745 27.175 1.00 75.06 357 ASP A N 1
ATOM 2822 C CA . ASP A 1 357 ? -23.830 6.721 27.145 1.00 75.06 357 ASP A CA 1
ATOM 2823 C C . ASP A 1 357 ? -25.174 6.039 27.418 1.00 75.06 357 ASP A C 1
ATOM 2825 O O . ASP A 1 357 ? -25.445 4.952 26.904 1.00 75.06 357 ASP A O 1
ATOM 2829 N N . ALA A 1 358 ? -26.055 6.674 28.195 1.00 66.31 358 ALA A N 1
ATOM 2830 C CA . ALA A 1 358 ? -27.328 6.079 28.621 1.00 66.31 358 ALA A CA 1
ATOM 2831 C C . ALA A 1 358 ? -28.248 5.644 27.454 1.00 66.31 358 ALA A C 1
ATOM 2833 O O . ALA A 1 358 ? -29.037 4.710 27.616 1.00 66.31 358 ALA A O 1
ATOM 2834 N N . SER A 1 359 ? -28.111 6.270 26.279 1.00 61.94 359 SER A N 1
ATOM 2835 C CA . SER A 1 359 ? -28.878 6.006 25.050 1.00 61.94 359 SER A CA 1
ATOM 2836 C C . SER A 1 359 ? -28.059 5.382 23.906 1.00 61.94 359 SER A C 1
ATOM 2838 O O . SER A 1 359 ? -28.623 5.075 22.858 1.00 61.94 359 SER A O 1
ATOM 2840 N N . GLY A 1 360 ? -26.747 5.191 24.079 1.00 74.00 360 GLY A N 1
ATOM 2841 C CA . GLY A 1 360 ? -25.838 4.768 23.010 1.00 74.00 360 GLY A CA 1
ATOM 2842 C C . GLY A 1 360 ? -25.632 3.252 22.907 1.00 74.00 360 GLY A C 1
ATOM 2843 O O . GLY A 1 360 ? -25.845 2.505 23.864 1.00 74.00 360 GLY A O 1
ATOM 2844 N N . ASN A 1 361 ? -25.135 2.810 21.747 1.00 86.31 361 ASN A N 1
ATOM 2845 C CA . ASN A 1 361 ? -24.657 1.439 21.501 1.00 86.31 361 ASN A CA 1
ATOM 2846 C C . ASN A 1 361 ? -23.137 1.294 21.710 1.00 86.31 361 ASN A C 1
ATOM 2848 O O . ASN A 1 361 ? -22.540 0.326 21.234 1.00 86.31 361 ASN A O 1
ATOM 2852 N N . ASP A 1 362 ? -22.525 2.244 22.419 1.00 88.88 362 ASP A N 1
ATOM 2853 C CA . ASP A 1 362 ? -21.087 2.299 22.657 1.00 88.88 362 ASP A CA 1
ATOM 2854 C C . ASP A 1 362 ? -20.728 1.728 24.024 1.00 88.88 362 ASP A C 1
ATOM 2856 O O . ASP A 1 362 ? -21.232 2.155 25.068 1.00 88.88 362 ASP A O 1
ATOM 2860 N N . PHE A 1 363 ? -19.821 0.761 24.007 1.00 89.69 363 PHE A N 1
ATOM 2861 C CA . PHE A 1 363 ? -19.380 0.020 25.176 1.00 89.69 363 PHE A CA 1
ATOM 2862 C C . PHE A 1 363 ? -17.858 0.032 25.281 1.00 89.69 363 PHE A C 1
ATOM 2864 O O . PHE A 1 363 ? -17.135 0.200 24.300 1.00 89.69 363 PHE A O 1
ATOM 2871 N N . ILE A 1 364 ? -17.366 -0.190 26.490 1.00 86.75 364 ILE A N 1
ATOM 2872 C CA . ILE A 1 364 ? -15.965 -0.493 26.783 1.00 86.75 364 ILE A CA 1
ATOM 2873 C C . ILE A 1 364 ? -15.897 -1.806 27.553 1.00 86.75 364 ILE A C 1
ATOM 2875 O O . ILE A 1 364 ? -16.823 -2.141 28.297 1.00 86.75 364 ILE A O 1
ATOM 2879 N N . ARG A 1 365 ? -14.806 -2.557 27.392 1.00 86.69 365 ARG A N 1
ATOM 2880 C CA . ARG A 1 365 ? -14.601 -3.773 28.173 1.00 86.69 365 ARG A CA 1
ATOM 2881 C C . ARG A 1 365 ? -14.095 -3.412 29.568 1.00 86.69 365 ARG A C 1
ATOM 2883 O O . ARG A 1 365 ? -13.160 -2.624 29.715 1.00 86.69 365 ARG A O 1
ATOM 2890 N N . ILE A 1 366 ? -14.714 -4.016 30.575 1.00 84.00 366 ILE A N 1
ATOM 2891 C CA . ILE A 1 366 ? -14.340 -3.900 31.989 1.00 84.00 366 ILE A CA 1
ATOM 2892 C C . ILE A 1 366 ? -14.068 -5.294 32.565 1.00 84.00 366 ILE A C 1
ATOM 2894 O O . ILE A 1 366 ? -14.282 -6.297 31.884 1.00 84.00 366 ILE A O 1
ATOM 2898 N N . ASP A 1 367 ? -13.545 -5.358 33.790 1.00 78.56 367 ASP A N 1
ATOM 2899 C CA . ASP A 1 367 ? -13.210 -6.609 34.487 1.00 78.56 367 ASP A CA 1
ATOM 2900 C C . ASP A 1 367 ? -12.410 -7.596 33.638 1.00 78.56 367 ASP A C 1
ATOM 2902 O O . ASP A 1 367 ? -12.732 -8.777 33.498 1.00 78.56 367 ASP A O 1
ATOM 2906 N N . THR A 1 368 ? -11.309 -7.113 33.066 1.00 80.56 368 THR A N 1
ATOM 2907 C CA . THR A 1 368 ? -10.432 -7.933 32.227 1.00 80.56 368 THR A CA 1
ATOM 2908 C C . THR A 1 368 ? -9.654 -8.992 33.004 1.00 80.56 368 THR A C 1
ATOM 2910 O O . THR A 1 368 ? -8.871 -9.708 32.397 1.00 80.56 368 THR A O 1
ATOM 2913 N N . SER A 1 369 ? -9.848 -9.140 34.315 1.00 77.62 369 SER A N 1
ATOM 2914 C CA . SER A 1 369 ? -9.167 -10.144 35.142 1.00 77.62 369 SER A CA 1
ATOM 2915 C C . SER A 1 369 ? -9.663 -11.573 34.902 1.00 77.62 369 SER A C 1
ATOM 2917 O O . SER A 1 369 ? -8.943 -12.532 35.189 1.00 77.62 369 SER A O 1
ATOM 2919 N N . GLN A 1 370 ? -10.863 -11.749 34.341 1.00 82.81 370 GLN A N 1
ATOM 2920 C CA . GLN A 1 370 ? -11.436 -13.073 34.120 1.00 82.81 370 GLN A CA 1
ATOM 2921 C C . GLN A 1 370 ? -12.323 -13.164 32.879 1.00 82.81 370 GLN A C 1
ATOM 2923 O O . GLN A 1 370 ? -12.811 -12.171 32.344 1.00 82.81 370 GLN A O 1
ATOM 2928 N N . ILE A 1 371 ? -12.539 -14.408 32.455 1.00 90.06 371 ILE A N 1
ATOM 2929 C CA . ILE A 1 371 ? -13.623 -14.803 31.562 1.00 90.06 371 ILE A CA 1
ATOM 2930 C C . ILE A 1 371 ? -14.693 -15.464 32.432 1.00 90.06 371 ILE A C 1
ATOM 2932 O O . ILE A 1 371 ? -14.398 -16.400 33.184 1.00 90.06 371 ILE A O 1
ATOM 2936 N N . PHE A 1 372 ? -15.914 -14.947 32.351 1.00 90.88 372 PHE A N 1
ATOM 2937 C CA . PHE A 1 372 ? -17.066 -15.470 33.077 1.00 90.88 372 PHE A CA 1
ATOM 2938 C C . PHE A 1 372 ? -17.553 -16.759 32.421 1.00 90.88 372 PHE A C 1
ATOM 2940 O O . PHE A 1 372 ? -17.372 -16.955 31.218 1.00 90.88 372 PHE A O 1
ATOM 2947 N N . GLN A 1 373 ? -18.150 -17.644 33.213 1.00 91.12 373 GLN A N 1
ATOM 2948 C CA . GLN A 1 373 ? -18.651 -18.927 32.730 1.00 91.12 373 GLN A CA 1
ATOM 2949 C C . GLN A 1 373 ? -20.158 -18.942 32.898 1.00 91.12 373 GLN A C 1
ATOM 2951 O O . GLN A 1 373 ? -20.635 -18.864 34.024 1.00 91.12 373 GLN A O 1
ATOM 2956 N N . PHE A 1 374 ? -20.901 -19.043 31.802 1.00 90.25 374 PHE A N 1
ATOM 2957 C CA . PHE A 1 374 ? -22.359 -19.079 31.841 1.00 90.25 374 PHE A CA 1
ATOM 2958 C C . PHE A 1 374 ? -22.880 -20.418 31.352 1.00 90.25 374 PHE A C 1
ATOM 2960 O O . PHE A 1 374 ? -22.380 -20.967 30.374 1.00 90.25 374 PHE A O 1
ATOM 2967 N N . ALA A 1 375 ? -23.901 -20.930 32.022 1.00 88.19 375 ALA A N 1
ATOM 2968 C CA . ALA A 1 375 ? -24.572 -22.161 31.644 1.00 88.19 375 ALA A CA 1
ATOM 2969 C C . ALA A 1 375 ? -26.078 -22.027 31.867 1.00 88.19 375 ALA A C 1
ATOM 2971 O O . ALA A 1 375 ? -26.538 -21.221 32.679 1.00 88.19 375 ALA A O 1
ATOM 2972 N N . ARG A 1 376 ? -26.854 -22.852 31.169 1.00 85.81 376 ARG A N 1
ATOM 2973 C CA . ARG A 1 376 ? -28.250 -23.100 31.526 1.00 85.81 376 ARG A CA 1
ATOM 2974 C C . ARG A 1 376 ? -28.294 -24.293 32.481 1.00 85.81 376 ARG A C 1
ATOM 2976 O O . ARG A 1 376 ? -27.575 -25.265 32.262 1.00 85.81 376 ARG A O 1
ATOM 2983 N N . LEU A 1 377 ? -29.118 -24.216 33.524 1.00 80.06 377 LEU A N 1
ATOM 2984 C CA . LEU A 1 377 ? -29.336 -25.323 34.455 1.00 80.06 377 LEU A CA 1
ATOM 2985 C C . LEU A 1 377 ? -30.689 -25.991 34.192 1.00 80.06 377 LEU A C 1
ATOM 2987 O O . LEU A 1 377 ? -31.676 -25.310 33.912 1.00 80.06 377 LEU A O 1
ATOM 2991 N N . GLU A 1 378 ? -30.723 -27.315 34.283 1.00 80.31 378 GLU A N 1
ATOM 2992 C CA . GLU A 1 378 ? -31.952 -28.105 34.329 1.00 80.31 378 GLU A CA 1
ATOM 2993 C C . GLU A 1 378 ? -32.551 -28.100 35.747 1.00 80.31 378 GLU A C 1
ATOM 2995 O O . GLU A 1 378 ? -31.931 -27.638 36.710 1.00 80.31 378 GLU A O 1
ATOM 3000 N N . ARG A 1 379 ? -33.787 -28.601 35.895 1.00 77.81 379 ARG A N 1
ATOM 3001 C CA . ARG A 1 379 ? -34.516 -28.596 37.184 1.00 77.81 379 ARG A CA 1
ATOM 3002 C C . ARG A 1 379 ? -33.794 -29.352 38.305 1.00 77.81 379 ARG A C 1
ATOM 3004 O O . ARG A 1 379 ? -34.038 -29.067 39.472 1.00 77.81 379 ARG A O 1
ATOM 3011 N N . ASP A 1 380 ? -32.939 -30.304 37.953 1.00 78.69 380 ASP A N 1
ATOM 3012 C CA . ASP A 1 380 ? -32.119 -31.095 38.874 1.00 78.69 380 ASP A CA 1
ATOM 3013 C C . ASP A 1 380 ? -30.772 -30.427 39.225 1.00 78.69 380 ASP A C 1
ATOM 3015 O O . ASP A 1 380 ? -29.988 -30.977 39.997 1.00 78.69 380 ASP A O 1
ATOM 3019 N N . GLY A 1 381 ? -30.495 -29.236 38.679 1.00 72.38 381 GLY A N 1
ATOM 3020 C CA . GLY A 1 381 ? -29.253 -28.493 38.886 1.00 72.38 381 GLY A CA 1
ATOM 3021 C C . GLY A 1 381 ? -28.094 -28.903 37.970 1.00 72.38 381 GLY A C 1
ATOM 3022 O O . GLY A 1 381 ? -26.994 -28.362 38.128 1.00 72.38 381 GLY A O 1
ATOM 3023 N N . SER A 1 382 ? -28.312 -29.819 37.020 1.00 77.50 382 SER A N 1
ATOM 3024 C CA . SER A 1 382 ? -27.322 -30.201 36.004 1.00 77.50 382 SER A CA 1
ATOM 3025 C C . SER A 1 382 ? -27.211 -29.161 34.877 1.00 77.50 382 SER A C 1
ATOM 3027 O O . SER A 1 382 ? -28.112 -28.348 34.674 1.00 77.50 382 SER A O 1
ATOM 3029 N N . VAL A 1 383 ? -26.082 -29.137 34.155 1.00 79.06 383 VAL A N 1
ATOM 3030 C CA . VAL A 1 383 ? -25.860 -28.208 33.030 1.00 79.06 383 VAL A CA 1
ATOM 3031 C C . VAL A 1 383 ? -26.578 -28.717 31.783 1.00 79.06 383 VAL A C 1
ATOM 3033 O O . VAL A 1 383 ? -26.299 -29.816 31.306 1.00 79.06 383 VAL A O 1
ATOM 3036 N N . ALA A 1 384 ? -27.454 -27.889 31.220 1.00 75.81 384 ALA A N 1
ATOM 3037 C CA . ALA A 1 384 ? -28.116 -28.173 29.958 1.00 75.81 384 ALA A CA 1
ATOM 3038 C C . ALA A 1 384 ? -27.108 -28.092 28.801 1.00 75.81 384 ALA A C 1
ATOM 3040 O O . ALA A 1 384 ? -26.490 -27.055 28.550 1.00 75.81 384 ALA A O 1
ATOM 3041 N N . VAL A 1 385 ? -26.969 -29.201 28.082 1.00 67.62 385 VAL A N 1
ATOM 3042 C CA . VAL A 1 385 ? -26.042 -29.370 26.952 1.00 67.62 385 VAL A CA 1
ATOM 3043 C C . VAL A 1 385 ? -26.658 -28.985 25.599 1.00 67.62 385 VAL A C 1
ATOM 3045 O O . VAL A 1 385 ? -25.922 -28.733 24.646 1.00 67.62 385 VAL A O 1
ATOM 3048 N N . GLU A 1 386 ? -27.989 -28.877 25.511 1.00 63.09 386 GLU A N 1
ATOM 3049 C CA . GLU A 1 386 ? -28.733 -28.623 24.268 1.00 63.09 386 GLU A CA 1
ATOM 3050 C C . GLU A 1 386 ? -29.716 -27.440 24.380 1.00 63.09 386 GLU A C 1
ATOM 3052 O O . GLU A 1 386 ? -30.154 -27.053 25.464 1.00 63.09 386 GLU A O 1
ATOM 3057 N N . GLY A 1 387 ? -30.074 -26.845 23.234 1.00 60.62 387 GLY A N 1
ATOM 3058 C CA . GLY A 1 387 ? -31.126 -25.820 23.137 1.00 60.62 387 GLY A CA 1
ATOM 3059 C C . GLY A 1 387 ? -30.692 -24.366 23.368 1.00 60.62 387 GLY A C 1
ATOM 3060 O O . GLY A 1 387 ? -31.538 -23.476 23.309 1.00 60.62 387 GLY A O 1
ATOM 3061 N N . PHE A 1 388 ? -29.401 -24.099 23.594 1.00 69.06 388 PHE A N 1
ATOM 3062 C CA . PHE A 1 388 ? -28.873 -22.734 23.661 1.00 69.06 388 PHE A CA 1
ATOM 3063 C C . PHE A 1 388 ? -28.468 -22.202 22.278 1.00 69.06 388 PHE A C 1
ATOM 3065 O O . PHE A 1 388 ? -27.713 -22.833 21.522 1.00 69.06 388 PHE A O 1
ATOM 3072 N N . ASP A 1 389 ? -28.930 -20.991 21.980 1.00 73.56 389 ASP A N 1
ATOM 3073 C CA . ASP A 1 389 ? -28.594 -20.254 20.771 1.00 73.56 389 ASP A CA 1
ATOM 3074 C C . ASP A 1 389 ? -28.218 -18.809 21.137 1.00 73.56 389 ASP A C 1
ATOM 3076 O O . ASP A 1 389 ? -29.108 -18.029 21.485 1.00 73.56 389 ASP A O 1
ATOM 3080 N N . PRO A 1 390 ? -26.926 -18.425 21.062 1.00 72.88 390 PRO A N 1
ATOM 3081 C CA . PRO A 1 390 ? -26.492 -17.071 21.403 1.00 72.88 390 PRO A CA 1
ATOM 3082 C C . PRO A 1 390 ? -27.012 -16.021 20.414 1.00 72.88 390 PRO A C 1
ATOM 3084 O O . PRO A 1 390 ? -26.873 -14.826 20.657 1.00 72.88 390 PRO A O 1
ATOM 3087 N N . THR A 1 391 ? -27.616 -16.448 19.300 1.00 73.94 391 THR A N 1
ATOM 3088 C CA . THR A 1 391 ? -28.283 -15.556 18.345 1.00 73.94 391 THR A CA 1
ATOM 3089 C C . THR A 1 391 ? -29.741 -15.269 18.708 1.00 73.94 391 THR A C 1
ATOM 3091 O O . THR A 1 391 ? -30.368 -14.427 18.068 1.00 73.94 391 THR A O 1
ATOM 3094 N N . LYS A 1 392 ? -30.283 -15.929 19.740 1.00 81.38 392 LYS A N 1
ATOM 3095 C CA . LYS A 1 392 ? -31.669 -15.788 20.202 1.00 81.38 392 LYS A CA 1
ATOM 3096 C C . LYS A 1 392 ? -31.723 -15.317 21.647 1.00 81.38 392 LYS A C 1
ATOM 3098 O O . LYS A 1 392 ? -30.786 -15.510 22.418 1.00 81.38 392 LYS A O 1
ATOM 3103 N N . GLU A 1 393 ? -32.850 -14.722 22.013 1.00 86.12 393 GLU A N 1
ATOM 3104 C CA . GLU A 1 393 ? -33.119 -14.325 23.392 1.00 86.12 393 GLU A CA 1
ATOM 3105 C C . GLU A 1 393 ? -33.090 -15.527 24.338 1.00 86.12 393 GLU A C 1
ATOM 3107 O O . GLU A 1 393 ? -33.543 -16.622 23.997 1.00 86.12 393 GLU A O 1
ATOM 3112 N N . GLN A 1 394 ? -32.569 -15.307 25.544 1.00 86.69 394 GLN A N 1
ATOM 3113 C CA . GLN A 1 394 ? -32.530 -16.322 26.593 1.00 86.69 394 GLN A CA 1
ATOM 3114 C C . GLN A 1 394 ? -33.195 -15.774 27.848 1.00 86.69 394 GLN A C 1
ATOM 3116 O O . GLN A 1 394 ? -32.926 -14.653 28.288 1.00 86.69 394 GLN A O 1
ATOM 3121 N N . ARG A 1 395 ? -34.074 -16.580 28.447 1.00 85.12 395 ARG A N 1
ATOM 3122 C CA . ARG A 1 395 ? -34.797 -16.173 29.657 1.00 85.12 395 ARG A CA 1
ATOM 3123 C C . ARG A 1 395 ? -33.856 -16.040 30.846 1.00 85.12 395 ARG A C 1
ATOM 3125 O O . ARG A 1 395 ? -33.896 -15.028 31.540 1.00 85.12 395 ARG A O 1
ATOM 3132 N N . GLU A 1 396 ? -33.020 -17.051 31.055 1.00 88.00 396 GLU A N 1
ATOM 3133 C CA . GLU A 1 396 ? -32.190 -17.181 32.247 1.00 88.00 396 GLU A CA 1
ATOM 3134 C C . GLU A 1 396 ? -30.913 -17.974 31.948 1.00 88.00 396 GLU A C 1
ATOM 3136 O O . GLU A 1 396 ? -30.968 -19.016 31.294 1.00 88.00 396 GLU A O 1
ATOM 3141 N N . LEU A 1 397 ? -29.779 -17.477 32.445 1.00 89.00 397 LEU A N 1
ATOM 3142 C CA . LEU A 1 397 ? -28.494 -18.176 32.494 1.00 89.00 397 LEU A CA 1
ATOM 3143 C C . LEU A 1 397 ? -27.880 -17.983 33.880 1.00 89.00 397 LEU A C 1
ATOM 3145 O O . LEU A 1 397 ? -28.111 -16.965 34.533 1.00 89.00 397 LEU A O 1
ATOM 3149 N N . VAL A 1 398 ? -27.065 -18.944 34.300 1.00 88.44 398 VAL A N 1
ATOM 3150 C CA . VAL A 1 398 ? -26.376 -18.929 35.591 1.00 88.44 398 VAL A CA 1
ATOM 3151 C C . VAL A 1 398 ? -24.885 -18.734 35.370 1.00 88.44 398 VAL A C 1
ATOM 3153 O O . VAL A 1 398 ? -24.277 -19.451 34.573 1.00 88.44 398 VAL A O 1
ATOM 3156 N N . GLU A 1 399 ? -24.291 -17.783 36.089 1.00 90.69 399 GLU A N 1
ATOM 3157 C CA . GLU A 1 399 ? -22.837 -17.666 36.178 1.00 90.69 399 GLU A CA 1
ATOM 3158 C C . GLU A 1 399 ? -22.318 -18.779 37.101 1.00 90.69 399 GLU A C 1
ATOM 3160 O O . GLU A 1 399 ? -22.678 -18.869 38.276 1.00 90.69 399 GLU A O 1
ATOM 3165 N N . VAL A 1 400 ? -21.519 -19.688 36.546 1.00 85.69 400 VAL A N 1
ATOM 3166 C CA . VAL A 1 400 ? -21.210 -20.994 37.146 1.00 85.69 400 VAL A CA 1
ATOM 3167 C C . VAL A 1 400 ? -20.461 -20.864 38.475 1.00 85.69 400 VAL A C 1
ATOM 3169 O O . VAL A 1 400 ? -20.680 -21.679 39.373 1.00 85.69 400 VAL A O 1
ATOM 3172 N N . LYS A 1 401 ? -19.592 -19.856 38.628 1.00 84.00 401 LYS A N 1
ATOM 3173 C CA . LYS A 1 401 ? -18.736 -19.713 39.816 1.00 84.00 401 LYS A CA 1
ATOM 3174 C C . LYS A 1 401 ? -19.474 -19.103 41.006 1.00 84.00 401 LYS A C 1
ATOM 3176 O O . LYS A 1 401 ? -19.378 -19.615 42.115 1.00 84.00 401 LYS A O 1
ATOM 3181 N N . SER A 1 402 ? -20.194 -18.014 40.777 1.00 84.62 402 SER A N 1
ATOM 3182 C CA . SER A 1 402 ? -20.955 -17.258 41.776 1.00 84.62 402 SER A CA 1
ATOM 3183 C C . SER A 1 402 ? -22.350 -17.825 42.016 1.00 84.62 402 SER A C 1
ATOM 3185 O O . SER A 1 402 ? -22.988 -17.459 42.999 1.00 84.62 402 SER A O 1
ATOM 3187 N N . ARG A 1 403 ? -22.832 -18.701 41.120 1.00 83.19 403 ARG A N 1
ATOM 3188 C CA . ARG A 1 403 ? -24.221 -19.187 41.067 1.00 83.19 403 ARG A CA 1
ATOM 3189 C C . ARG A 1 403 ? -25.245 -18.057 40.907 1.00 83.19 403 ARG A C 1
ATOM 3191 O O . ARG A 1 403 ? -26.426 -18.255 41.185 1.00 83.19 403 ARG A O 1
ATOM 3198 N N . ALA A 1 404 ? -24.812 -16.887 40.438 1.00 85.19 404 ALA A N 1
ATOM 3199 C CA . ALA A 1 404 ? -25.693 -15.761 40.185 1.00 85.19 404 ALA A CA 1
ATOM 3200 C C . ALA A 1 404 ? -26.586 -16.038 38.971 1.00 85.19 404 ALA A C 1
ATOM 3202 O O . ALA A 1 404 ? -26.118 -16.452 37.909 1.00 85.19 404 ALA A O 1
ATOM 3203 N N . VAL A 1 405 ? -27.881 -15.783 39.141 1.00 86.38 405 VAL A N 1
ATOM 3204 C CA . VAL A 1 405 ? -28.891 -15.919 38.095 1.00 86.38 405 VAL A CA 1
ATOM 3205 C C . VAL A 1 405 ? -29.026 -14.597 37.343 1.00 86.38 405 VAL A C 1
ATOM 3207 O O . VAL A 1 405 ? -29.392 -13.576 37.925 1.00 86.38 405 VAL A O 1
ATOM 3210 N N . CYS A 1 406 ? -28.791 -14.627 36.035 1.00 88.00 406 CYS A N 1
ATOM 3211 C CA . CYS A 1 406 ? -28.934 -13.483 35.143 1.00 88.00 406 CYS A CA 1
ATOM 3212 C C . CYS A 1 406 ? -30.110 -13.707 34.191 1.00 88.00 406 CYS A C 1
ATOM 3214 O O . CYS A 1 406 ? -30.190 -14.739 33.519 1.00 88.00 406 CYS A O 1
ATOM 3216 N N . ARG A 1 407 ? -31.016 -12.729 34.108 1.00 88.75 407 ARG A N 1
ATOM 3217 C CA . ARG A 1 407 ? -32.254 -12.812 33.319 1.00 88.75 407 ARG A CA 1
ATOM 3218 C C . ARG A 1 407 ? -32.270 -11.810 32.166 1.00 88.75 407 ARG A C 1
ATOM 3220 O O . ARG A 1 407 ? -31.517 -10.839 32.177 1.00 88.75 407 ARG A O 1
ATOM 3227 N N . ASN A 1 408 ? -33.191 -12.017 31.224 1.00 87.62 408 ASN A N 1
ATOM 3228 C CA . ASN A 1 408 ? -33.493 -11.099 30.115 1.00 87.62 408 ASN A CA 1
ATOM 3229 C C . ASN A 1 408 ? -32.309 -10.879 29.161 1.00 87.62 408 ASN A C 1
ATOM 3231 O O . ASN A 1 408 ? -31.899 -9.748 28.890 1.00 87.62 408 ASN A O 1
ATOM 3235 N N . TRP A 1 409 ? -31.749 -11.972 28.651 1.00 91.12 409 TRP A N 1
ATOM 3236 C CA . TRP A 1 409 ? -30.670 -11.913 27.676 1.00 91.12 409 TRP A CA 1
ATOM 3237 C C . TRP A 1 409 ? -31.221 -11.611 26.285 1.00 91.12 409 TRP A C 1
ATOM 3239 O O . TRP A 1 409 ? -32.102 -12.320 25.798 1.00 91.12 409 TRP A O 1
ATOM 3249 N N . SER A 1 410 ? -30.667 -10.594 25.627 1.00 90.50 410 SER A N 1
ATOM 3250 C CA . SER A 1 410 ? -31.097 -10.153 24.295 1.00 90.50 410 SER A CA 1
ATOM 3251 C C . SER A 1 410 ? -29.904 -9.985 23.346 1.00 90.50 410 SER A C 1
ATOM 3253 O O . SER A 1 410 ? -28.896 -9.394 23.747 1.00 90.50 410 SER A O 1
ATOM 3255 N N . PRO A 1 411 ? -29.969 -10.503 22.104 1.00 89.69 411 PRO A N 1
ATOM 3256 C CA . PRO A 1 411 ? -28.948 -10.254 21.092 1.00 89.69 411 PRO A CA 1
ATOM 3257 C C . PRO A 1 411 ? -28.941 -8.779 20.695 1.00 89.69 411 PRO A C 1
ATOM 3259 O O . PRO A 1 411 ? -29.988 -8.215 20.374 1.00 89.69 411 PRO A O 1
ATOM 3262 N N . ARG A 1 412 ? -27.772 -8.137 20.696 1.00 89.50 412 ARG A N 1
ATOM 3263 C CA . ARG A 1 412 ? -27.625 -6.747 20.251 1.00 89.50 412 ARG A CA 1
ATOM 3264 C C . ARG A 1 412 ? -26.339 -6.560 19.467 1.00 89.50 412 ARG A C 1
ATOM 3266 O O . ARG A 1 412 ? -25.279 -7.070 19.828 1.00 89.50 412 ARG A O 1
ATOM 3273 N N . THR A 1 413 ? -26.436 -5.744 18.421 1.00 90.31 413 THR A N 1
ATOM 3274 C CA . THR A 1 413 ? -25.260 -5.209 17.733 1.00 90.31 413 THR A CA 1
ATOM 3275 C C . THR A 1 413 ? -24.774 -3.983 18.487 1.00 90.31 413 THR A C 1
ATOM 3277 O O . THR A 1 413 ? -25.501 -2.998 18.604 1.00 90.31 413 THR A O 1
ATOM 3280 N N . ILE A 1 414 ? -23.551 -4.055 18.995 1.00 89.94 414 ILE A N 1
ATOM 3281 C CA . ILE A 1 414 ? -22.926 -2.993 19.777 1.00 89.94 414 ILE A CA 1
ATOM 3282 C C . ILE A 1 414 ? -21.576 -2.619 19.176 1.00 89.94 414 ILE A C 1
ATOM 3284 O O . ILE A 1 414 ? -20.959 -3.411 18.460 1.00 89.94 414 ILE A O 1
ATOM 3288 N N . ARG A 1 415 ? -21.091 -1.424 19.504 1.00 90.00 415 ARG A N 1
ATOM 3289 C CA . ARG A 1 415 ? -19.729 -0.992 19.205 1.00 90.00 415 ARG A CA 1
ATOM 3290 C C . ARG A 1 415 ? -18.918 -0.995 20.493 1.00 90.00 415 ARG A C 1
ATOM 3292 O O . ARG A 1 415 ? -19.214 -0.252 21.423 1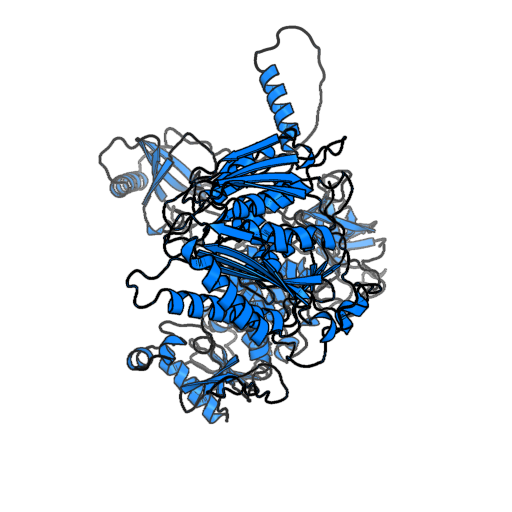.00 90.00 415 ARG A O 1
ATOM 3299 N N . VAL A 1 416 ? -17.882 -1.826 20.550 1.00 87.81 416 VAL A N 1
ATOM 3300 C CA . VAL A 1 416 ? -16.923 -1.820 21.658 1.00 87.81 416 VAL A CA 1
ATOM 3301 C C . VAL A 1 416 ? -15.730 -0.966 21.252 1.00 87.81 416 VAL A C 1
ATOM 3303 O O . VAL A 1 416 ? -14.999 -1.307 20.320 1.00 87.81 416 VAL A O 1
ATOM 3306 N N . LEU A 1 417 ? -15.555 0.163 21.931 1.00 83.75 417 LEU A N 1
ATOM 3307 C CA . LEU A 1 417 ? -14.499 1.126 21.641 1.00 83.75 417 LEU A CA 1
ATOM 3308 C C . LEU A 1 417 ? -13.126 0.517 21.951 1.00 83.75 417 LEU A C 1
ATOM 3310 O O . LEU A 1 417 ? -12.934 -0.104 22.997 1.00 83.75 417 LEU A O 1
ATOM 3314 N N . GLN A 1 418 ? -12.155 0.722 21.060 1.00 71.44 418 GLN A N 1
ATOM 3315 C CA . GLN A 1 418 ? -10.770 0.297 21.276 1.00 71.44 418 GLN A CA 1
ATOM 3316 C C . GLN A 1 418 ? -9.952 1.496 21.775 1.00 71.44 418 GLN A C 1
ATOM 3318 O O . GLN A 1 418 ? -9.851 2.511 21.087 1.00 71.44 418 GLN A O 1
ATOM 3323 N N . SER A 1 419 ? -9.351 1.406 22.965 1.00 54.69 419 SER A N 1
ATOM 3324 C CA . SER A 1 419 ? -8.450 2.454 23.455 1.00 54.69 419 SER A CA 1
ATOM 3325 C C . SER A 1 419 ? -7.155 2.459 22.634 1.00 54.69 419 SER A C 1
ATOM 3327 O O . SER A 1 419 ? -6.431 1.470 22.549 1.00 54.69 419 SER A O 1
ATOM 3329 N N . SER A 1 420 ? -6.868 3.587 21.981 1.00 41.09 420 SER A N 1
ATOM 3330 C CA . SER A 1 420 ? -5.723 3.746 21.072 1.00 41.09 420 SER A CA 1
ATOM 3331 C C . SER A 1 420 ? -4.416 4.162 21.762 1.00 41.09 420 SER A C 1
ATOM 3333 O O . SER A 1 420 ? -3.468 4.557 21.080 1.00 41.09 420 SER A O 1
ATOM 3335 N N . LEU A 1 421 ? -4.360 4.136 23.096 1.00 35.66 421 LEU A N 1
ATOM 3336 C CA . LEU A 1 421 ? -3.177 4.523 23.865 1.00 35.66 421 LEU A CA 1
ATOM 3337 C C . LEU A 1 421 ? -2.571 3.276 24.522 1.00 35.66 421 LEU A C 1
ATOM 3339 O O . LEU A 1 421 ? -3.254 2.635 25.320 1.00 35.66 421 LEU A O 1
ATOM 3343 N N . PRO A 1 422 ? -1.315 2.904 24.211 1.00 36.72 422 PRO A N 1
ATOM 3344 C CA . PRO A 1 422 ? -0.634 1.876 24.979 1.00 36.72 422 PRO A CA 1
ATOM 3345 C C . PRO A 1 422 ? -0.477 2.373 26.419 1.00 36.72 422 PRO A C 1
ATOM 3347 O O . PRO A 1 422 ? 0.062 3.457 26.644 1.00 36.72 422 PRO A O 1
ATOM 3350 N N . GLN A 1 423 ? -0.922 1.578 27.395 1.00 36.19 423 GLN A N 1
ATOM 3351 C CA . GLN A 1 423 ? -0.469 1.761 28.770 1.00 36.19 423 GLN A CA 1
ATOM 3352 C C . GLN A 1 423 ? 1.050 1.582 28.774 1.00 36.19 423 GLN A C 1
ATOM 3354 O O . GLN A 1 423 ? 1.570 0.514 28.441 1.00 36.19 423 GLN A O 1
ATOM 3359 N N . LEU A 1 424 ? 1.760 2.661 29.088 1.00 34.50 424 LEU A N 1
ATOM 3360 C CA . LEU A 1 424 ? 3.201 2.631 29.265 1.00 34.50 424 LEU A CA 1
ATOM 3361 C C . LEU A 1 424 ? 3.530 1.664 30.425 1.00 34.50 424 LEU A C 1
ATOM 3363 O O . LEU A 1 424 ? 2.840 1.701 31.448 1.00 34.50 424 LEU A O 1
ATOM 3367 N N . PRO A 1 425 ? 4.539 0.780 30.297 1.00 33.72 425 PRO A N 1
ATOM 3368 C CA . PRO A 1 425 ? 4.984 -0.068 31.401 1.00 33.72 425 PRO A CA 1
ATOM 3369 C C . PRO A 1 425 ? 5.236 0.738 32.696 1.00 33.72 425 PRO A C 1
ATOM 3371 O O . PRO A 1 425 ? 5.552 1.927 32.629 1.00 33.72 425 PRO A O 1
ATOM 3374 N N . PRO A 1 426 ? 5.159 0.131 33.893 1.00 37.03 426 PRO A N 1
ATOM 3375 C CA . PRO A 1 426 ? 5.543 0.815 35.128 1.00 37.03 426 PRO A CA 1
ATOM 3376 C C . PRO A 1 426 ? 7.005 1.274 35.022 1.00 37.03 426 PRO A C 1
ATOM 3378 O O . PRO A 1 426 ? 7.878 0.429 34.862 1.00 37.03 426 PRO A O 1
ATOM 3381 N N . GLY A 1 427 ? 7.276 2.581 35.066 1.00 41.59 427 GLY A N 1
ATOM 3382 C CA . GLY A 1 427 ? 8.603 3.171 34.854 1.00 41.59 427 GLY A CA 1
ATOM 3383 C C . GLY A 1 427 ? 8.542 4.701 34.784 1.00 41.59 427 GLY A C 1
ATOM 3384 O O . GLY A 1 427 ? 7.453 5.271 34.753 1.00 41.59 427 GLY A O 1
ATOM 3385 N N . PHE A 1 428 ? 9.697 5.371 34.778 1.00 44.66 428 PHE A N 1
ATOM 3386 C CA . PHE A 1 428 ? 9.764 6.818 34.560 1.00 44.66 428 PHE A CA 1
ATOM 3387 C C . PHE A 1 428 ? 9.879 7.105 33.064 1.00 44.66 428 PHE A C 1
ATOM 3389 O O . PHE A 1 428 ? 10.828 6.671 32.407 1.00 44.66 428 PHE A O 1
ATOM 3396 N N . TRP A 1 429 ? 8.909 7.846 32.537 1.00 45.09 429 TRP A N 1
ATOM 3397 C CA . TRP A 1 429 ? 8.815 8.191 31.124 1.00 45.09 429 TRP A CA 1
ATOM 3398 C C . TRP A 1 429 ? 9.112 9.676 30.961 1.00 45.09 429 TRP A C 1
ATOM 3400 O O . TRP A 1 429 ? 8.312 10.516 31.366 1.00 45.09 429 TRP A O 1
ATOM 3410 N N . LEU A 1 430 ? 10.254 10.007 30.360 1.00 42.44 430 LEU A N 1
ATOM 3411 C CA . LEU A 1 430 ? 10.515 11.362 29.888 1.00 42.44 430 LEU A CA 1
ATOM 3412 C C . LEU A 1 430 ? 10.024 11.474 28.452 1.00 42.44 430 LEU A C 1
ATOM 3414 O O . LEU A 1 430 ? 10.675 11.012 27.519 1.00 42.44 430 LEU A O 1
ATOM 3418 N N . ILE A 1 431 ? 8.853 12.077 28.274 1.00 40.91 431 ILE A N 1
ATOM 3419 C CA . ILE A 1 431 ? 8.380 12.456 26.947 1.00 40.91 431 ILE A CA 1
ATOM 3420 C C . ILE A 1 431 ? 9.040 13.795 26.625 1.00 40.91 431 ILE A C 1
ATOM 3422 O O . ILE A 1 431 ? 8.714 14.815 27.230 1.00 40.91 431 ILE A O 1
ATOM 3426 N N . SER A 1 432 ? 9.999 13.789 25.697 1.00 37.75 432 SER A N 1
ATOM 3427 C CA . SER A 1 432 ? 10.556 15.032 25.162 1.00 37.75 432 SER A CA 1
ATOM 3428 C C . SER A 1 432 ? 9.412 15.856 24.554 1.00 37.75 432 SER A C 1
ATOM 3430 O O . SER A 1 432 ? 8.631 15.297 23.775 1.00 37.75 432 SER A O 1
ATOM 3432 N N . PRO A 1 433 ? 9.275 17.152 24.887 1.00 35.44 433 PRO A N 1
ATOM 3433 C CA . PRO A 1 433 ? 8.242 18.009 24.324 1.00 35.44 433 PRO A CA 1
ATOM 3434 C C . PRO A 1 433 ? 8.596 18.332 22.867 1.00 35.44 433 PRO A C 1
ATOM 3436 O O . PRO A 1 433 ? 9.027 19.427 22.542 1.00 35.44 433 PRO A O 1
ATOM 3439 N N . GLN A 1 434 ? 8.435 17.366 21.967 1.00 34.22 434 GLN A N 1
ATOM 3440 C CA . GLN A 1 434 ? 8.511 17.595 20.520 1.00 34.22 434 GLN A CA 1
ATOM 3441 C C . GLN A 1 434 ? 7.117 17.799 19.905 1.00 34.22 434 GLN A C 1
ATOM 3443 O O . GLN A 1 434 ? 6.975 17.836 18.688 1.00 34.22 434 GLN A O 1
ATOM 3448 N N . THR A 1 435 ? 6.077 17.931 20.738 1.00 34.06 435 THR A N 1
ATOM 3449 C CA . THR A 1 435 ? 4.666 17.990 20.314 1.00 34.06 435 THR A CA 1
ATOM 3450 C C . THR A 1 435 ? 3.897 19.209 20.834 1.00 34.06 435 THR A C 1
ATOM 3452 O O . THR A 1 435 ? 2.669 19.173 20.881 1.00 34.06 435 THR A O 1
ATOM 3455 N N . VAL A 1 436 ? 4.580 20.296 21.205 1.00 31.02 436 VAL A N 1
ATOM 3456 C CA . VAL A 1 436 ? 3.937 21.600 21.454 1.00 31.02 436 VAL A CA 1
ATOM 3457 C C . VAL A 1 436 ? 4.732 22.669 20.711 1.00 31.02 436 VAL A C 1
ATOM 3459 O O . VAL A 1 436 ? 5.938 22.799 20.908 1.00 31.02 436 VAL A O 1
ATOM 3462 N N . SER A 1 437 ? 4.079 23.383 19.799 1.00 31.27 437 SER A N 1
ATOM 3463 C CA . SER A 1 437 ? 4.708 24.414 18.978 1.00 31.27 437 SER A CA 1
ATOM 3464 C C . SER A 1 437 ? 5.216 25.591 19.818 1.00 31.27 437 SER A C 1
ATOM 3466 O O . SER A 1 437 ? 4.534 26.059 20.726 1.00 31.27 437 SER A O 1
ATOM 3468 N N . SER A 1 438 ? 6.390 26.090 19.420 1.00 42.41 438 SER A N 1
ATOM 3469 C CA . SER A 1 438 ? 6.880 27.471 19.553 1.00 42.41 438 SER A CA 1
ATOM 3470 C C . SER A 1 438 ? 6.833 28.128 20.943 1.00 42.41 438 SER A C 1
ATOM 3472 O O . SER A 1 438 ? 5.878 28.822 21.285 1.00 42.41 438 SER A O 1
ATOM 3474 N N . SER A 1 439 ? 7.935 27.983 21.689 1.00 39.88 439 SER A N 1
ATOM 3475 C CA . SER A 1 439 ? 8.683 29.095 22.337 1.00 39.88 439 SER A CA 1
ATOM 3476 C C . SER A 1 439 ? 9.722 28.622 23.375 1.00 39.88 439 SER A C 1
ATOM 3478 O O . SER A 1 439 ? 10.427 29.446 23.949 1.00 39.88 439 SER A O 1
ATOM 3480 N N . ALA A 1 440 ? 9.887 27.311 23.586 1.00 40.56 440 ALA A N 1
ATOM 3481 C CA . ALA A 1 440 ? 10.762 26.764 24.624 1.00 40.56 440 ALA A CA 1
ATOM 3482 C C . ALA A 1 440 ? 11.738 25.696 24.079 1.00 40.56 440 ALA A C 1
ATOM 3484 O O . ALA A 1 440 ? 11.364 24.535 23.926 1.00 40.56 440 ALA A O 1
ATOM 3485 N N . GLU A 1 441 ? 13.001 26.057 23.805 1.00 55.00 441 GLU A N 1
ATOM 3486 C CA . GLU A 1 441 ? 14.070 25.089 23.492 1.00 55.00 441 GLU A CA 1
ATOM 3487 C C . GLU A 1 441 ? 14.500 24.345 24.769 1.00 55.00 441 GLU A C 1
ATOM 3489 O O . GLU A 1 441 ? 15.411 24.774 25.478 1.00 55.00 441 GLU A O 1
ATOM 3494 N N . VAL A 1 442 ? 13.839 23.229 25.086 1.00 52.97 442 VAL A N 1
ATOM 3495 C CA . VAL A 1 442 ? 14.299 22.274 26.109 1.00 52.97 442 VAL A CA 1
ATOM 3496 C C . VAL A 1 442 ? 15.044 21.133 25.413 1.00 52.97 442 VAL A C 1
ATOM 3498 O O . VAL A 1 442 ? 14.452 20.400 24.624 1.00 52.97 442 VAL A O 1
ATOM 3501 N N . SER A 1 443 ? 16.329 20.938 25.716 1.00 56.88 443 SER A N 1
ATOM 3502 C CA . SER A 1 443 ? 17.123 19.809 25.201 1.00 56.88 443 SER A CA 1
ATOM 3503 C C . SER A 1 443 ? 17.709 18.966 26.331 1.00 56.88 443 SER A C 1
ATOM 3505 O O . SER A 1 443 ? 18.301 19.496 27.268 1.00 56.88 443 SER A O 1
ATOM 3507 N N . ILE A 1 444 ? 17.557 17.643 26.235 1.00 62.91 444 ILE A N 1
ATOM 3508 C CA . ILE A 1 444 ? 18.243 16.685 27.111 1.00 62.91 444 ILE A CA 1
ATOM 3509 C C . ILE A 1 444 ? 19.686 16.558 26.621 1.00 62.91 444 ILE A C 1
ATOM 3511 O O . ILE A 1 444 ? 19.911 16.227 25.460 1.00 62.91 444 ILE A O 1
ATOM 3515 N N . GLN A 1 445 ? 20.650 16.840 27.491 1.00 68.38 445 GLN A N 1
ATOM 3516 C CA . GLN A 1 445 ? 22.073 16.837 27.157 1.00 68.38 445 GLN A CA 1
ATOM 3517 C C . GLN A 1 445 ? 22.737 15.514 27.548 1.00 68.38 445 GLN A C 1
ATOM 3519 O O . GLN A 1 445 ? 23.468 14.934 26.752 1.00 68.38 445 GLN A O 1
ATOM 3524 N N . MET A 1 446 ? 22.477 15.022 28.764 1.00 71.38 446 MET A N 1
ATOM 3525 C CA . MET A 1 446 ? 23.107 13.814 29.310 1.00 71.38 446 MET A CA 1
ATOM 3526 C C . MET A 1 446 ? 22.197 13.126 30.333 1.00 71.38 446 MET A C 1
ATOM 3528 O O . MET A 1 446 ? 21.306 13.761 30.894 1.00 71.38 446 MET A O 1
ATOM 3532 N N . ALA A 1 447 ? 22.455 11.850 30.629 1.00 74.69 447 ALA A N 1
ATOM 3533 C CA . ALA A 1 447 ? 21.787 11.105 31.696 1.00 74.69 447 ALA A CA 1
ATOM 3534 C C . ALA A 1 447 ? 22.782 10.213 32.451 1.00 74.69 447 ALA A C 1
ATOM 3536 O O . ALA A 1 447 ? 23.703 9.658 31.849 1.00 74.69 447 ALA A O 1
ATOM 3537 N N . TYR A 1 448 ? 22.594 10.052 33.760 1.00 71.69 448 TYR A N 1
ATOM 3538 C CA . TYR A 1 448 ? 23.482 9.276 34.625 1.00 71.69 448 TYR A CA 1
ATOM 3539 C C . TYR A 1 448 ? 22.697 8.511 35.711 1.00 71.69 448 TYR A C 1
ATOM 3541 O O . TYR A 1 448 ? 21.702 9.034 36.212 1.00 71.69 448 TYR A O 1
ATOM 3549 N N . PRO A 1 449 ? 23.098 7.285 36.106 1.00 70.62 449 PRO A N 1
ATOM 3550 C CA . PRO A 1 449 ? 24.084 6.420 35.456 1.00 70.62 449 PRO A CA 1
ATOM 3551 C C . PRO A 1 449 ? 23.579 5.926 34.096 1.00 70.62 449 PRO A C 1
ATOM 3553 O O . PRO A 1 449 ? 22.476 5.389 34.022 1.00 70.62 449 PRO A O 1
ATOM 3556 N N . VAL A 1 450 ? 24.391 6.031 33.036 1.00 66.94 450 VAL A N 1
ATOM 3557 C CA . VAL A 1 450 ? 23.996 5.714 31.640 1.00 66.94 450 VAL A CA 1
ATOM 3558 C C . VAL A 1 450 ? 23.323 4.341 31.503 1.00 66.94 450 VAL A C 1
ATOM 3560 O O . VAL A 1 450 ? 22.353 4.201 30.771 1.00 66.94 450 VAL A O 1
ATOM 3563 N N . LYS A 1 451 ? 23.769 3.339 32.272 1.00 64.19 451 LYS A N 1
ATOM 3564 C CA . LYS A 1 451 ? 23.204 1.975 32.289 1.00 64.19 451 LYS A CA 1
ATOM 3565 C C . LYS A 1 451 ? 21.710 1.887 32.629 1.00 64.19 451 LYS A C 1
ATOM 3567 O O . LYS A 1 451 ? 21.097 0.860 32.364 1.00 64.19 451 LYS A O 1
ATOM 3572 N N . PHE A 1 452 ? 21.134 2.909 33.261 1.00 61.59 452 PHE A N 1
ATOM 3573 C CA . PHE A 1 452 ? 19.705 2.953 33.574 1.00 61.59 452 PHE A CA 1
ATOM 3574 C C . PHE A 1 452 ? 18.879 3.617 32.477 1.00 61.59 452 PHE A C 1
ATOM 3576 O O . PHE A 1 452 ? 17.661 3.614 32.585 1.00 61.59 452 PHE A O 1
ATOM 3583 N N . TRP A 1 453 ? 19.506 4.133 31.421 1.00 64.56 453 TRP A N 1
ATOM 3584 C CA . TRP A 1 453 ? 18.856 4.918 30.381 1.00 64.56 453 TRP A CA 1
ATOM 3585 C C . TRP A 1 453 ? 19.032 4.263 29.008 1.00 64.56 453 TRP A C 1
ATOM 3587 O O . TRP A 1 453 ? 20.106 3.773 28.661 1.00 64.56 453 TRP A O 1
ATOM 3597 N N . SER A 1 454 ? 17.976 4.239 28.195 1.00 56.22 454 SER A N 1
ATOM 3598 C CA . SER A 1 454 ? 18.078 3.774 26.809 1.00 56.22 454 SER A CA 1
ATOM 3599 C C . SER A 1 454 ? 18.888 4.776 25.981 1.00 56.22 454 SER A C 1
ATOM 3601 O O . SER A 1 454 ? 18.549 5.961 25.971 1.00 56.22 454 SER A O 1
ATOM 3603 N N . SER A 1 455 ? 19.860 4.303 25.203 1.00 45.38 455 SER A N 1
ATOM 3604 C CA . SER A 1 455 ? 20.704 5.148 24.342 1.00 45.38 455 SER A CA 1
ATOM 3605 C C . SER A 1 455 ? 19.962 5.847 23.194 1.00 45.38 455 SER A C 1
ATOM 3607 O O . SER A 1 455 ? 20.498 6.787 22.623 1.00 45.38 455 SER A O 1
ATOM 3609 N N . HIS A 1 456 ? 18.748 5.402 22.850 1.00 41.00 456 HIS A N 1
ATOM 3610 C CA . HIS A 1 456 ? 18.008 5.900 21.684 1.00 41.00 456 HIS A CA 1
ATOM 3611 C C . HIS A 1 456 ? 16.877 6.882 22.036 1.00 41.00 456 HIS A C 1
ATOM 3613 O O . HIS A 1 456 ? 16.565 7.737 21.218 1.00 41.00 456 HIS A O 1
ATOM 3619 N N . ASN A 1 457 ? 16.289 6.792 23.241 1.00 46.19 457 ASN A N 1
ATOM 3620 C CA . ASN A 1 457 ? 15.076 7.542 23.614 1.00 46.19 457 ASN A CA 1
ATOM 3621 C C . ASN A 1 457 ? 15.127 8.198 25.012 1.00 46.19 457 ASN A C 1
ATOM 3623 O O . ASN A 1 457 ? 14.098 8.672 25.481 1.00 46.19 457 ASN A O 1
ATOM 3627 N N . TRP A 1 458 ? 16.273 8.184 25.709 1.00 50.12 458 TRP A N 1
ATOM 3628 C CA . TRP A 1 458 ? 16.409 8.680 27.096 1.00 50.12 458 TRP A CA 1
ATOM 3629 C C . TRP A 1 458 ? 15.364 8.111 28.074 1.00 50.12 458 TRP A C 1
ATOM 3631 O O . TRP A 1 458 ? 14.932 8.772 29.016 1.00 50.12 458 TRP A O 1
ATOM 3641 N N . LEU A 1 459 ? 14.954 6.859 27.854 1.00 49.94 459 LEU A N 1
ATOM 3642 C CA . LEU A 1 459 ? 13.999 6.158 28.698 1.00 49.94 459 LEU A CA 1
ATOM 3643 C C . LEU A 1 459 ? 14.706 5.528 29.898 1.00 49.94 459 LEU A C 1
ATOM 3645 O O . LEU A 1 459 ? 15.624 4.729 29.686 1.00 49.94 459 LEU A O 1
ATOM 3649 N N . MET A 1 460 ? 14.266 5.812 31.130 1.00 51.41 460 MET A N 1
ATOM 3650 C CA . MET A 1 460 ? 14.788 5.084 32.286 1.00 51.41 460 MET A CA 1
ATOM 3651 C C . MET A 1 460 ? 14.223 3.662 32.280 1.00 51.41 460 MET A C 1
ATOM 3653 O O . MET A 1 460 ? 13.009 3.465 32.342 1.00 51.41 460 MET A O 1
ATOM 3657 N N . GLN A 1 461 ? 15.092 2.658 32.199 1.00 51.44 461 GLN A N 1
ATOM 3658 C CA . GLN A 1 461 ? 14.682 1.263 32.274 1.00 51.44 461 GLN A CA 1
ATOM 3659 C C . GLN A 1 461 ? 14.020 1.001 33.633 1.00 51.44 461 GLN A C 1
ATOM 3661 O O . GLN A 1 461 ? 14.604 1.336 34.672 1.00 51.44 461 GLN A O 1
ATOM 3666 N N . PRO A 1 462 ? 12.824 0.391 33.658 1.00 46.84 462 PRO A N 1
ATOM 3667 C CA . PRO A 1 462 ? 12.146 0.129 34.912 1.00 46.84 462 PRO A CA 1
ATOM 3668 C C . PRO A 1 462 ? 12.982 -0.812 35.789 1.00 46.84 462 PRO A C 1
ATOM 3670 O O . PRO A 1 462 ? 13.738 -1.644 35.271 1.00 46.84 462 PRO A O 1
ATOM 3673 N N . PRO A 1 463 ? 12.909 -0.686 37.125 1.00 44.69 463 PRO A N 1
ATOM 3674 C CA . PRO A 1 463 ? 13.567 -1.636 38.006 1.00 44.69 463 PRO A CA 1
ATOM 3675 C C . PRO A 1 463 ? 13.055 -3.048 37.694 1.00 44.69 463 PRO A C 1
ATOM 3677 O O . PRO A 1 463 ? 11.855 -3.313 37.716 1.00 44.69 463 PRO A O 1
ATOM 3680 N N . THR A 1 464 ? 13.970 -3.962 37.368 1.00 41.84 464 THR A N 1
ATOM 3681 C CA . THR A 1 464 ? 13.663 -5.389 37.293 1.00 41.84 464 THR A CA 1
ATOM 3682 C C . THR A 1 464 ? 13.203 -5.850 38.672 1.00 41.84 464 THR A C 1
ATOM 3684 O O . THR A 1 464 ? 13.795 -5.464 39.678 1.00 41.84 464 THR A O 1
ATOM 3687 N N . ALA A 1 465 ? 12.157 -6.680 38.722 1.00 39.72 465 ALA A N 1
ATOM 3688 C CA . ALA A 1 465 ? 11.451 -7.069 39.951 1.00 39.72 465 ALA A CA 1
ATOM 3689 C C . ALA A 1 465 ? 12.339 -7.647 41.078 1.00 39.72 465 ALA A C 1
ATOM 3691 O O . ALA A 1 465 ? 11.896 -7.724 42.218 1.00 39.72 465 ALA A O 1
ATOM 3692 N N . ALA A 1 466 ? 13.583 -8.035 40.779 1.00 35.12 466 ALA A N 1
ATOM 3693 C CA . ALA A 1 466 ? 14.542 -8.576 41.738 1.00 35.12 466 ALA A CA 1
ATOM 3694 C C . ALA A 1 466 ? 15.375 -7.517 42.497 1.00 35.12 466 ALA A C 1
ATOM 3696 O O . ALA A 1 466 ? 16.045 -7.863 43.465 1.00 35.12 466 ALA A O 1
ATOM 3697 N N . ALA A 1 467 ? 15.366 -6.241 42.093 1.00 40.62 467 ALA A N 1
ATOM 3698 C CA . ALA A 1 467 ? 16.167 -5.199 42.741 1.00 40.62 467 ALA A CA 1
ATOM 3699 C C . ALA A 1 467 ? 15.315 -4.378 43.725 1.00 40.62 467 ALA A C 1
ATOM 3701 O O . ALA A 1 467 ? 14.674 -3.406 43.340 1.00 40.62 467 ALA A O 1
ATOM 3702 N N . LEU A 1 468 ? 15.334 -4.756 45.007 1.00 43.16 468 LEU A N 1
ATOM 3703 C CA . LEU A 1 468 ? 14.741 -4.002 46.129 1.00 43.16 468 LEU A CA 1
ATOM 3704 C C . LEU A 1 468 ? 15.521 -2.721 46.493 1.00 43.16 468 LEU A C 1
ATOM 3706 O O . LEU A 1 468 ? 15.219 -2.074 47.494 1.00 43.16 468 LEU A O 1
ATOM 3710 N N . THR A 1 469 ? 16.537 -2.349 45.714 1.00 48.03 469 THR A N 1
ATOM 3711 C CA . THR A 1 469 ? 17.351 -1.159 45.964 1.00 48.03 469 THR A CA 1
ATOM 3712 C C . THR A 1 469 ? 16.740 0.080 45.299 1.00 48.03 469 THR A C 1
ATOM 3714 O O . THR A 1 469 ? 16.366 0.017 44.123 1.00 48.03 469 THR A O 1
ATOM 3717 N N . PRO A 1 470 ? 16.646 1.223 46.009 1.00 55.22 470 PRO A N 1
ATOM 3718 C CA . PRO A 1 470 ? 16.206 2.478 45.412 1.00 55.22 470 PRO A CA 1
ATOM 3719 C C . PRO A 1 470 ? 17.146 2.834 44.254 1.00 55.22 470 PRO A C 1
ATOM 3721 O O . PRO A 1 470 ? 18.355 2.995 44.430 1.00 55.22 470 PRO A O 1
ATOM 3724 N N . LYS A 1 471 ? 16.602 2.892 43.034 1.00 55.78 471 LYS A N 1
ATOM 3725 C CA . LYS A 1 471 ? 17.340 3.384 41.870 1.00 55.78 471 LYS A CA 1
ATOM 3726 C C . LYS A 1 471 ? 17.135 4.885 41.785 1.00 55.78 471 LYS A C 1
ATOM 3728 O O . LYS A 1 471 ? 16.011 5.332 41.571 1.00 55.78 471 LYS A O 1
ATOM 3733 N N . THR A 1 472 ? 18.227 5.623 41.913 1.00 65.19 472 THR A N 1
ATOM 3734 C CA . THR A 1 472 ? 18.269 7.064 41.675 1.00 65.19 472 THR A CA 1
ATOM 3735 C C . THR A 1 472 ? 19.042 7.323 40.384 1.00 65.19 472 THR A C 1
ATOM 3737 O O . THR A 1 472 ? 20.032 6.641 40.103 1.00 65.19 472 THR A O 1
ATOM 3740 N N . GLY A 1 473 ? 18.581 8.267 39.575 1.00 71.88 473 GLY A N 1
ATOM 3741 C CA . GLY A 1 473 ? 19.227 8.692 38.335 1.00 71.88 473 GLY A CA 1
ATOM 3742 C C . GLY A 1 473 ? 18.948 10.166 38.077 1.00 71.88 473 GLY A C 1
ATOM 3743 O O . GLY A 1 473 ? 18.004 10.717 38.630 1.00 71.88 473 GLY A O 1
ATOM 3744 N N . ALA A 1 474 ? 19.761 10.816 37.255 1.00 75.75 474 ALA A N 1
ATOM 3745 C CA . ALA A 1 474 ? 19.582 12.218 36.908 1.00 75.75 474 ALA A CA 1
ATOM 3746 C C . ALA A 1 474 ? 19.765 12.450 35.406 1.00 75.75 474 ALA A C 1
ATOM 3748 O O . ALA A 1 474 ? 20.530 11.747 34.742 1.00 75.75 474 ALA A O 1
ATOM 3749 N N . VAL A 1 475 ? 19.062 13.448 34.879 1.00 73.94 475 VAL A N 1
ATOM 3750 C CA . VAL A 1 475 ? 19.108 13.892 33.486 1.00 73.94 475 VAL A CA 1
ATOM 3751 C C . VAL A 1 475 ? 19.437 15.376 33.455 1.00 73.94 475 VAL A C 1
ATOM 3753 O O . VAL A 1 475 ? 18.800 16.172 34.135 1.00 73.94 475 VAL A O 1
ATOM 3756 N N . GLN A 1 476 ? 20.413 15.767 32.647 1.00 76.19 476 GLN A N 1
ATOM 3757 C CA . GLN A 1 476 ? 20.745 17.166 32.422 1.00 76.19 476 GLN A CA 1
ATOM 3758 C C . GLN A 1 476 ? 19.893 17.733 31.287 1.00 76.19 476 GLN A C 1
ATOM 3760 O O . GLN A 1 476 ? 19.906 17.216 30.169 1.00 76.19 476 GLN A O 1
ATOM 3765 N N . LEU A 1 477 ? 19.183 18.818 31.572 1.00 71.12 477 LEU A N 1
ATOM 3766 C CA . LEU A 1 477 ? 18.358 19.583 30.647 1.00 71.12 477 LEU A CA 1
ATOM 3767 C C . LEU A 1 477 ? 18.993 20.954 30.401 1.00 71.12 477 LEU A C 1
ATOM 3769 O O . LEU A 1 477 ? 19.529 21.578 31.316 1.00 71.12 477 LEU A O 1
ATOM 3773 N N . LYS A 1 478 ? 18.892 21.460 29.174 1.00 66.19 478 LYS A N 1
ATOM 3774 C CA . LYS A 1 478 ? 19.189 22.853 28.833 1.00 66.19 478 LYS A CA 1
ATOM 3775 C C . LYS A 1 478 ? 17.900 23.523 28.387 1.00 66.19 478 LYS A C 1
ATOM 3777 O O . LYS A 1 478 ? 17.275 23.042 27.446 1.00 66.19 478 LYS A O 1
ATOM 3782 N N . TYR A 1 479 ? 17.529 24.609 29.056 1.00 62.59 479 TYR A N 1
ATOM 3783 C CA . TYR A 1 479 ? 16.349 25.408 28.739 1.00 62.59 479 TYR A CA 1
ATOM 3784 C C . TYR A 1 479 ? 16.712 26.894 28.734 1.00 62.59 479 TYR A C 1
ATOM 3786 O O . TYR A 1 479 ? 17.270 27.390 29.713 1.00 62.59 479 TYR A O 1
ATOM 3794 N N . ASN A 1 480 ? 16.453 27.591 27.620 1.00 63.34 480 ASN A N 1
ATOM 3795 C CA . ASN A 1 480 ? 16.744 29.023 27.441 1.00 63.34 480 ASN A CA 1
ATOM 3796 C C . ASN A 1 480 ? 18.163 29.430 27.897 1.00 63.34 480 ASN A C 1
ATOM 3798 O O . ASN A 1 480 ? 18.363 30.418 28.601 1.00 63.34 480 ASN A O 1
ATOM 3802 N N . GLY A 1 481 ? 19.167 28.620 27.541 1.00 60.12 481 GLY A N 1
ATOM 3803 C CA . GLY A 1 481 ? 20.576 28.866 27.875 1.00 60.12 481 GLY A CA 1
ATOM 3804 C C . GLY A 1 481 ? 21.010 28.475 29.295 1.00 60.12 481 GLY A C 1
ATOM 3805 O O . GLY A 1 481 ? 22.211 28.440 29.550 1.00 60.12 481 GLY A O 1
ATOM 3806 N N . ARG A 1 482 ? 20.083 28.115 30.193 1.00 63.81 482 ARG A N 1
ATOM 3807 C CA . ARG A 1 482 ? 20.367 27.668 31.570 1.00 63.81 482 ARG A CA 1
ATOM 3808 C C . ARG A 1 482 ? 20.347 26.143 31.678 1.00 63.81 482 ARG A C 1
ATOM 3810 O O . ARG A 1 482 ? 19.629 25.473 30.934 1.00 63.81 482 ARG A O 1
ATOM 3817 N N . GLN A 1 483 ? 21.152 25.597 32.588 1.00 69.75 483 GLN A N 1
ATOM 3818 C CA . GLN A 1 483 ? 21.245 24.157 32.831 1.00 69.75 483 GLN A CA 1
ATOM 3819 C C . GLN A 1 483 ? 20.417 23.748 34.050 1.00 69.75 483 GLN A C 1
ATOM 3821 O O . GLN A 1 483 ? 20.473 24.394 35.095 1.00 69.75 483 GLN A O 1
ATOM 3826 N N . TYR A 1 484 ? 19.689 22.646 33.916 1.00 71.44 484 TYR A N 1
ATOM 3827 C CA . TYR A 1 484 ? 18.878 22.043 34.966 1.00 71.44 484 TYR A CA 1
ATOM 3828 C C . TYR A 1 484 ? 19.219 20.556 35.091 1.00 71.44 484 TYR A C 1
ATOM 3830 O O . TYR A 1 484 ? 19.501 19.895 34.092 1.00 71.44 484 TYR A O 1
ATOM 3838 N N . PHE A 1 485 ? 19.176 20.016 36.300 1.00 71.56 485 PHE A N 1
ATOM 3839 C CA . PHE A 1 485 ? 19.272 18.592 36.586 1.00 71.56 485 PHE A CA 1
ATOM 3840 C C . PHE A 1 485 ? 17.903 18.091 37.036 1.00 71.56 485 PHE A C 1
ATOM 3842 O O . PHE A 1 485 ? 17.339 18.574 38.011 1.00 71.56 485 PHE A O 1
ATOM 3849 N N . LEU A 1 486 ? 17.356 17.138 36.291 1.00 67.44 486 LEU A N 1
ATOM 3850 C CA . LEU A 1 486 ? 16.109 16.459 36.599 1.00 67.44 486 LEU A CA 1
ATOM 3851 C C . LEU A 1 486 ? 16.447 15.128 37.272 1.00 67.44 486 LEU A C 1
ATOM 3853 O O . LEU A 1 486 ? 17.100 14.280 36.667 1.00 67.44 486 LEU A O 1
ATOM 3857 N N . ILE A 1 487 ? 16.057 14.965 38.527 1.00 70.62 487 ILE A N 1
ATOM 3858 C CA . ILE A 1 487 ? 16.484 13.867 39.395 1.00 70.62 487 ILE A CA 1
ATOM 3859 C C . ILE A 1 487 ? 15.296 12.938 39.602 1.00 70.62 487 ILE A C 1
ATOM 3861 O O . ILE A 1 487 ? 14.201 13.393 39.910 1.00 70.62 487 ILE A O 1
ATOM 3865 N N . PHE A 1 488 ? 15.517 11.640 39.464 1.00 67.88 488 PHE A N 1
ATOM 3866 C CA . PHE A 1 488 ? 14.510 10.599 39.616 1.00 67.88 488 PHE A CA 1
ATOM 3867 C C . PHE A 1 488 ? 14.953 9.641 40.699 1.00 67.88 488 PHE A C 1
ATOM 3869 O O . PHE A 1 488 ? 16.105 9.205 40.698 1.00 67.88 488 PHE A O 1
ATOM 3876 N N . GLY A 1 489 ? 14.039 9.251 41.575 1.00 64.62 489 GLY A N 1
ATOM 3877 C CA . GLY A 1 489 ? 14.306 8.221 42.565 1.00 64.62 489 GLY A CA 1
ATOM 3878 C C . GLY A 1 489 ? 13.050 7.469 42.955 1.00 64.62 489 GLY A C 1
ATOM 3879 O O . GLY A 1 489 ? 11.940 7.841 42.594 1.00 64.62 489 GLY A O 1
ATOM 3880 N N . ALA A 1 490 ? 13.219 6.383 43.697 1.00 57.59 490 ALA A N 1
ATOM 3881 C CA . ALA A 1 490 ? 12.098 5.652 44.263 1.00 57.59 490 ALA A CA 1
ATOM 3882 C C . ALA A 1 490 ? 12.279 5.550 45.775 1.00 57.59 490 ALA A C 1
ATOM 3884 O O . ALA A 1 490 ? 13.313 5.076 46.242 1.00 57.59 490 ALA A O 1
ATOM 3885 N N . ALA A 1 491 ? 11.286 6.011 46.531 1.00 55.66 491 ALA A N 1
ATOM 3886 C CA . ALA A 1 491 ? 11.263 5.914 47.982 1.00 55.66 491 ALA A CA 1
ATOM 3887 C C . ALA A 1 491 ? 10.440 4.694 48.398 1.00 55.66 491 ALA A C 1
ATOM 3889 O O . ALA A 1 491 ? 9.378 4.419 47.836 1.00 55.66 491 ALA A O 1
ATOM 3890 N N . ASN A 1 492 ? 10.919 3.954 49.393 1.00 49.41 492 ASN A N 1
ATOM 3891 C CA . ASN A 1 492 ? 10.141 2.866 49.963 1.00 49.41 492 ASN A CA 1
ATOM 3892 C C . ASN A 1 492 ? 9.104 3.459 50.926 1.00 49.41 492 ASN A C 1
ATOM 3894 O O . ASN A 1 492 ? 9.468 4.090 51.916 1.00 49.41 492 ASN A O 1
ATOM 3898 N N . THR A 1 493 ? 7.820 3.290 50.626 1.00 51.72 493 THR A N 1
ATOM 3899 C CA . THR A 1 493 ? 6.718 3.765 51.472 1.00 51.72 493 THR A CA 1
ATOM 3900 C C . THR A 1 493 ? 5.928 2.581 52.016 1.00 51.72 493 THR A C 1
ATOM 3902 O O . THR A 1 493 ? 6.055 1.460 51.525 1.00 51.72 493 THR A O 1
ATOM 3905 N N . ARG A 1 494 ? 5.068 2.812 53.018 1.00 39.78 494 ARG A N 1
ATOM 3906 C CA . ARG A 1 494 ? 4.179 1.765 53.560 1.00 39.78 494 ARG A CA 1
ATOM 3907 C C . ARG A 1 494 ? 3.241 1.160 52.497 1.00 39.78 494 ARG A C 1
ATOM 3909 O O . ARG A 1 494 ? 2.776 0.043 52.677 1.00 39.78 494 ARG A O 1
ATOM 3916 N N . GLU A 1 495 ? 3.016 1.864 51.386 1.00 41.19 495 GLU A N 1
ATOM 3917 C CA . GLU A 1 495 ? 2.205 1.434 50.233 1.00 41.19 495 GLU A CA 1
ATOM 3918 C C . GLU A 1 495 ? 3.045 0.799 49.101 1.00 41.19 495 GLU A C 1
ATOM 3920 O O . GLU A 1 495 ? 2.528 0.503 48.025 1.00 41.19 495 GLU A O 1
ATOM 3925 N N . GLY A 1 496 ? 4.347 0.586 49.325 1.00 46.91 496 GLY A N 1
ATOM 3926 C CA . GLY A 1 496 ? 5.302 0.082 48.339 1.00 46.91 496 GLY A CA 1
ATOM 3927 C C . GLY A 1 496 ? 6.262 1.156 47.819 1.00 46.91 496 GLY A C 1
ATOM 3928 O O . GLY A 1 496 ? 6.356 2.263 48.354 1.00 46.91 496 GLY A O 1
ATOM 3929 N N . LEU A 1 497 ? 7.013 0.818 46.771 1.00 47.50 497 LEU A N 1
ATOM 3930 C CA . LEU A 1 497 ? 7.989 1.718 46.155 1.00 47.50 497 LEU A CA 1
ATOM 3931 C C . LEU A 1 497 ? 7.251 2.862 45.427 1.00 47.50 497 LEU A C 1
ATOM 3933 O O . LEU A 1 497 ? 6.615 2.615 44.401 1.00 47.50 497 LEU A O 1
ATOM 3937 N N . LYS A 1 498 ? 7.324 4.100 45.935 1.00 50.66 498 LYS A N 1
ATOM 3938 C CA . LYS A 1 498 ? 6.756 5.282 45.266 1.00 50.66 498 LYS A CA 1
ATOM 3939 C C . LYS A 1 498 ? 7.834 6.025 44.467 1.00 50.66 498 LYS A C 1
ATOM 3941 O O . LYS A 1 498 ? 8.868 6.380 45.038 1.00 50.66 498 LYS A O 1
ATOM 3946 N N . PRO A 1 499 ? 7.622 6.258 43.161 1.00 53.28 499 PRO A N 1
ATOM 3947 C CA . PRO A 1 499 ? 8.507 7.092 42.358 1.00 53.28 499 PRO A CA 1
ATOM 3948 C C . PRO A 1 499 ? 8.408 8.569 42.776 1.00 53.28 499 PRO A C 1
ATOM 3950 O O . PRO A 1 499 ? 7.319 9.042 43.087 1.00 53.28 499 PRO A O 1
ATOM 3953 N N . TRP A 1 500 ? 9.520 9.301 42.730 1.00 56.81 500 TRP A N 1
ATOM 3954 C CA . TRP A 1 500 ? 9.579 10.756 42.890 1.00 56.81 500 TRP A CA 1
ATOM 3955 C C . TRP A 1 500 ? 10.487 11.389 41.823 1.00 56.81 500 TRP A C 1
ATOM 3957 O O . TRP A 1 500 ? 11.355 10.720 41.252 1.00 56.81 500 TRP A O 1
ATOM 3967 N N . CYS A 1 501 ? 10.269 12.676 41.541 1.00 55.97 501 CYS A N 1
ATOM 3968 C CA . CYS A 1 501 ? 11.068 13.473 40.610 1.00 55.97 501 CYS A CA 1
ATOM 3969 C C . CYS A 1 501 ? 11.346 14.861 41.202 1.00 55.97 501 CYS A C 1
ATOM 3971 O O . CYS A 1 501 ? 10.497 15.416 41.891 1.00 55.97 501 CYS A O 1
ATOM 3973 N N . ALA A 1 502 ? 12.510 15.425 40.899 1.00 56.69 502 ALA A N 1
ATOM 3974 C CA . ALA A 1 502 ? 12.934 16.753 41.322 1.00 56.69 502 ALA A CA 1
ATOM 3975 C C . ALA A 1 502 ? 13.601 17.510 40.176 1.00 56.69 502 ALA A C 1
ATOM 3977 O O . ALA A 1 502 ? 14.143 16.882 39.266 1.00 56.69 502 ALA A O 1
ATOM 3978 N N . ILE A 1 503 ? 13.617 18.840 40.244 1.00 60.84 503 ILE A N 1
ATOM 3979 C CA . ILE A 1 503 ? 14.403 19.683 39.342 1.00 60.84 503 ILE A CA 1
ATOM 3980 C C . ILE A 1 503 ? 15.321 20.597 40.156 1.00 60.84 503 ILE A C 1
ATOM 3982 O O . ILE A 1 503 ? 14.892 21.204 41.130 1.00 60.84 503 ILE A O 1
ATOM 3986 N N . GLU A 1 504 ? 16.579 20.709 39.749 1.00 63.59 504 GLU A N 1
ATOM 3987 C CA . GLU A 1 504 ? 17.553 21.612 40.361 1.00 63.59 504 GLU A CA 1
ATOM 3988 C C . GLU A 1 504 ? 18.253 22.422 39.271 1.00 63.59 504 GLU A C 1
ATOM 3990 O O . GLU A 1 504 ? 18.624 21.887 38.227 1.00 63.59 504 GLU A O 1
ATOM 3995 N N . GLN A 1 505 ? 18.414 23.729 39.465 1.00 69.19 505 GLN A N 1
ATOM 3996 C CA . GLN A 1 505 ? 19.132 24.566 38.506 1.00 69.19 505 GLN A CA 1
ATOM 3997 C C . GLN A 1 505 ? 20.636 24.502 38.798 1.00 69.19 505 GLN A C 1
ATOM 3999 O O . GLN A 1 505 ? 21.071 24.870 39.885 1.00 69.19 505 GLN A O 1
ATOM 4004 N N . SER A 1 506 ? 21.441 24.087 37.817 1.00 65.56 506 SER A N 1
ATOM 4005 C CA . SER A 1 506 ? 22.897 24.039 37.969 1.00 65.56 506 SER A CA 1
ATOM 4006 C C . SER A 1 506 ? 23.512 25.414 37.712 1.00 65.56 506 SER A C 1
ATOM 4008 O O . SER A 1 506 ? 23.339 25.992 36.635 1.00 65.56 506 SER A O 1
ATOM 4010 N N . SER A 1 507 ? 24.241 25.939 38.697 1.00 56.16 507 SER A N 1
ATOM 4011 C CA . SER A 1 507 ? 24.998 27.198 38.618 1.00 56.16 507 SER A CA 1
ATOM 4012 C C . SER A 1 507 ? 26.522 27.001 38.666 1.00 56.16 507 SER A C 1
ATOM 4014 O O . SER A 1 507 ? 27.260 27.983 38.592 1.00 56.16 507 SER A O 1
ATOM 4016 N N . GLY A 1 508 ? 27.008 25.756 38.771 1.00 59.84 508 GLY A N 1
ATOM 4017 C CA . GLY A 1 508 ? 28.425 25.435 38.982 1.00 59.84 508 GLY A CA 1
ATOM 4018 C C . GLY A 1 508 ? 29.115 24.717 37.807 1.00 59.84 508 GLY A C 1
ATOM 4019 O O . GLY A 1 508 ? 28.447 24.224 36.901 1.00 59.84 508 GLY A O 1
ATOM 4020 N N . PRO A 1 509 ? 30.460 24.601 37.829 1.00 52.56 509 PRO A N 1
ATOM 4021 C CA . PRO A 1 509 ? 31.256 23.926 36.793 1.00 52.56 509 PRO A CA 1
ATOM 4022 C C . PRO A 1 509 ? 31.254 22.387 36.897 1.00 52.56 509 PRO A C 1
ATOM 4024 O O . PRO A 1 509 ? 31.963 21.720 36.143 1.00 52.56 509 PRO A O 1
ATOM 4027 N N . ALA A 1 510 ? 30.509 21.810 37.845 1.00 59.97 510 ALA A N 1
ATOM 4028 C CA . ALA A 1 510 ? 30.496 20.372 38.095 1.00 59.97 510 ALA A CA 1
ATOM 4029 C C . ALA A 1 510 ? 29.750 19.606 36.989 1.00 59.97 510 ALA A C 1
ATOM 4031 O O . ALA A 1 510 ? 28.665 19.993 36.553 1.00 59.97 510 ALA A O 1
ATOM 4032 N N . THR A 1 511 ? 30.320 18.482 36.556 1.00 73.50 511 THR A N 1
ATOM 4033 C CA . THR A 1 511 ? 29.668 17.573 35.598 1.00 73.50 511 THR A CA 1
ATOM 4034 C C . THR A 1 511 ? 28.485 16.837 36.247 1.00 73.50 511 THR A C 1
ATOM 4036 O O . THR A 1 511 ? 28.481 16.622 37.460 1.00 73.50 511 THR A O 1
ATOM 4039 N N . LEU A 1 512 ? 27.495 16.399 35.451 1.00 74.62 512 LEU A N 1
ATOM 4040 C CA . LEU A 1 512 ? 26.328 15.635 35.941 1.00 74.62 512 LEU A CA 1
ATOM 4041 C C . LEU A 1 512 ? 26.740 14.413 36.785 1.00 74.62 512 LEU A C 1
ATOM 4043 O O . LEU A 1 512 ? 26.089 14.099 37.776 1.00 74.62 512 LEU A O 1
ATOM 4047 N N . GLU A 1 513 ? 27.830 13.741 36.409 1.00 77.38 513 GLU A N 1
ATOM 4048 C CA . GLU A 1 513 ? 28.385 12.595 37.135 1.00 77.38 513 GLU A CA 1
ATOM 4049 C C . GLU A 1 513 ? 28.971 12.986 38.501 1.00 77.38 513 GLU A C 1
ATOM 4051 O O . GLU A 1 513 ? 28.683 12.325 39.502 1.00 77.38 513 GLU A O 1
ATOM 4056 N N . GLN A 1 514 ? 29.750 14.072 38.571 1.00 75.56 514 GLN A N 1
ATOM 4057 C CA . GLN A 1 514 ? 30.312 14.576 39.831 1.00 75.56 514 GLN A CA 1
ATOM 4058 C C . GLN A 1 514 ? 29.207 15.030 40.789 1.00 75.56 514 GLN A C 1
ATOM 4060 O O . GLN A 1 514 ? 29.206 14.633 41.954 1.00 75.56 514 GLN A O 1
ATOM 4065 N N . TRP A 1 515 ? 28.235 15.792 40.280 1.00 77.38 515 TRP A N 1
ATOM 4066 C CA . TRP A 1 515 ? 27.079 16.237 41.057 1.00 77.38 515 TRP A CA 1
ATOM 4067 C C . TRP A 1 515 ? 26.254 15.042 41.559 1.00 77.38 515 TRP A C 1
ATOM 4069 O O . TRP A 1 515 ? 25.971 14.946 42.751 1.00 77.38 515 TRP A O 1
ATOM 4079 N N . PHE A 1 516 ? 25.946 14.069 40.690 1.00 73.44 516 PHE A N 1
ATOM 4080 C CA . PHE A 1 516 ? 25.169 12.886 41.075 1.00 73.44 516 PHE A CA 1
ATOM 4081 C C . PHE A 1 516 ? 25.895 12.032 42.123 1.00 73.44 516 PHE A C 1
ATOM 4083 O O . PHE A 1 516 ? 25.262 11.490 43.027 1.00 73.44 516 PHE A O 1
ATOM 4090 N N . THR A 1 517 ? 27.222 11.918 42.026 1.00 74.19 517 THR A N 1
ATOM 4091 C CA . THR A 1 517 ? 28.037 11.179 43.001 1.00 74.19 517 THR A CA 1
ATOM 4092 C C . THR A 1 517 ? 28.004 11.851 44.374 1.00 74.19 517 THR A C 1
ATOM 4094 O O . THR A 1 517 ? 27.835 11.162 45.380 1.00 74.19 517 THR A O 1
ATOM 4097 N N . GLN A 1 518 ? 28.088 13.184 44.424 1.00 69.56 518 GLN A N 1
ATOM 4098 C CA . GLN A 1 518 ? 27.962 13.954 45.663 1.00 69.56 518 GLN A CA 1
ATOM 4099 C C . GLN A 1 518 ? 26.547 13.855 46.256 1.00 69.56 518 GLN A C 1
ATOM 4101 O O . GLN A 1 518 ? 26.400 13.536 47.433 1.00 69.56 518 GLN A O 1
ATOM 4106 N N . PHE A 1 519 ? 25.513 14.029 45.429 1.00 70.06 519 PHE A N 1
ATOM 4107 C CA . PHE A 1 519 ? 24.108 13.879 45.819 1.00 70.06 519 PHE A CA 1
ATOM 4108 C C . PHE A 1 519 ? 23.815 12.488 46.397 1.00 70.06 519 PHE A C 1
ATOM 4110 O O . PHE A 1 519 ? 23.172 12.347 47.437 1.00 70.06 519 PHE A O 1
ATOM 4117 N N . LYS A 1 520 ? 24.332 11.437 45.751 1.00 67.50 520 LYS A N 1
ATOM 4118 C CA . LYS A 1 520 ? 24.172 10.063 46.225 1.00 67.50 520 LYS A CA 1
ATOM 4119 C C . LYS A 1 520 ? 24.909 9.824 47.548 1.00 67.50 520 LYS A C 1
ATOM 4121 O O . LYS A 1 520 ? 24.341 9.214 48.447 1.00 67.50 520 LYS A O 1
ATOM 4126 N N . ALA A 1 521 ? 26.128 10.344 47.695 1.00 67.81 521 ALA A N 1
ATOM 4127 C CA . ALA A 1 521 ? 26.887 10.255 48.943 1.00 67.81 521 ALA A CA 1
ATOM 4128 C C . ALA A 1 521 ? 26.218 11.010 50.106 1.00 67.81 521 ALA A C 1
ATOM 4130 O O . ALA A 1 521 ? 26.392 10.628 51.260 1.00 67.81 521 ALA A O 1
ATOM 4131 N N . GLU A 1 522 ? 25.452 12.068 49.826 1.00 63.31 522 GLU A N 1
ATOM 4132 C CA . GLU A 1 522 ? 24.619 12.752 50.820 1.00 63.31 522 GLU A CA 1
ATOM 4133 C C . GLU A 1 522 ? 23.364 11.948 51.188 1.00 63.31 522 GLU A C 1
ATOM 4135 O O . GLU A 1 522 ? 23.052 11.848 52.373 1.00 63.31 522 GLU A O 1
ATOM 4140 N N . MET A 1 523 ? 22.700 11.325 50.207 1.00 59.25 523 MET A N 1
ATOM 4141 C CA . MET A 1 523 ? 21.542 10.438 50.414 1.00 59.25 523 MET A CA 1
ATOM 4142 C C . MET A 1 523 ? 21.880 9.169 51.214 1.00 59.25 523 MET A C 1
ATOM 4144 O O . MET A 1 523 ? 21.035 8.676 51.957 1.00 59.25 523 MET A O 1
ATOM 4148 N N . ASP A 1 524 ? 23.107 8.655 51.093 1.00 58.28 524 ASP A N 1
ATOM 4149 C CA . ASP A 1 524 ? 23.556 7.429 51.767 1.00 58.28 524 ASP A CA 1
ATOM 4150 C C . ASP A 1 524 ? 24.078 7.676 53.214 1.00 58.28 524 ASP A C 1
ATOM 4152 O O . ASP A 1 524 ? 24.539 6.741 53.874 1.00 58.28 524 ASP A O 1
ATOM 4156 N N . LYS A 1 525 ? 24.017 8.912 53.755 1.00 58.28 525 LYS A N 1
ATOM 4157 C CA . LYS A 1 525 ? 24.466 9.224 55.133 1.00 58.28 525 LYS A CA 1
ATOM 4158 C C . LYS A 1 525 ? 23.478 8.694 56.197 1.00 58.28 525 LYS A C 1
ATOM 4160 O O . LYS A 1 525 ? 22.311 9.076 56.175 1.00 58.28 525 LYS A O 1
ATOM 4165 N N . PRO A 1 526 ? 23.932 7.927 57.211 1.00 46.03 526 PRO A N 1
ATOM 4166 C CA . PRO A 1 526 ? 23.033 7.223 58.133 1.00 46.03 526 PRO A CA 1
ATOM 4167 C C . PRO A 1 526 ? 22.224 8.097 59.111 1.00 46.03 526 PRO A C 1
ATOM 4169 O O . PRO A 1 526 ? 21.256 7.599 59.668 1.00 46.03 526 PRO A O 1
ATOM 4172 N N . ASN A 1 527 ? 22.598 9.364 59.343 1.00 45.66 527 ASN A N 1
ATOM 4173 C CA . ASN A 1 527 ? 22.007 10.217 60.394 1.00 45.66 527 ASN A CA 1
ATOM 4174 C C . ASN A 1 527 ? 21.702 11.669 59.947 1.00 45.66 527 ASN A C 1
ATOM 4176 O O . ASN A 1 527 ? 21.648 12.580 60.771 1.00 45.66 527 ASN A O 1
ATOM 4180 N N . GLY A 1 528 ? 21.496 11.916 58.651 1.00 39.28 528 GLY A N 1
ATOM 4181 C CA . GLY A 1 528 ? 21.044 13.221 58.147 1.00 39.28 528 GLY A CA 1
ATOM 4182 C C . GLY A 1 528 ? 19.520 13.318 58.146 1.00 39.28 528 GLY A C 1
ATOM 4183 O O . GLY A 1 528 ? 18.878 12.829 57.222 1.00 39.28 528 GLY A O 1
ATOM 4184 N N . GLY A 1 529 ? 18.954 13.905 59.202 1.00 34.75 529 GLY A N 1
ATOM 4185 C CA . GLY A 1 529 ? 17.518 14.127 59.367 1.00 34.75 529 GLY A CA 1
ATOM 4186 C C . GLY A 1 529 ? 16.893 14.993 58.272 1.00 34.75 529 GLY A C 1
ATOM 4187 O O . GLY A 1 529 ? 17.566 15.820 57.669 1.00 34.75 529 GLY A O 1
ATOM 4188 N N . ALA A 1 530 ? 15.586 14.786 58.084 1.00 37.44 530 ALA A N 1
ATOM 4189 C CA . ALA A 1 530 ? 14.734 15.406 57.075 1.00 37.44 530 ALA A CA 1
ATOM 4190 C C . ALA A 1 530 ? 15.280 15.224 55.655 1.00 37.44 530 ALA A C 1
ATOM 4192 O O . ALA A 1 530 ? 16.221 15.885 55.226 1.00 37.44 530 ALA A O 1
ATOM 4193 N N . THR A 1 531 ? 14.627 14.335 54.902 1.00 40.50 531 THR A N 1
ATOM 4194 C CA . THR A 1 531 ? 14.618 14.383 53.440 1.00 40.50 531 THR A CA 1
ATOM 4195 C C . THR A 1 531 ? 14.670 15.840 53.012 1.00 40.50 531 THR A C 1
ATOM 4197 O O . THR A 1 531 ? 13.725 16.588 53.266 1.00 40.50 531 THR A O 1
ATOM 4200 N N . ARG A 1 532 ? 15.782 16.253 52.403 1.00 41.16 532 ARG A N 1
ATOM 4201 C CA . ARG A 1 532 ? 15.824 17.477 51.619 1.00 41.16 532 ARG A CA 1
ATOM 4202 C C . ARG A 1 532 ? 14.919 17.188 50.427 1.00 41.16 532 ARG A C 1
ATOM 4204 O O . ARG A 1 532 ? 15.381 16.779 49.366 1.00 41.16 532 ARG A O 1
ATOM 4211 N N . SER A 1 533 ? 13.607 17.249 50.655 1.00 41.00 533 SER A N 1
ATOM 4212 C CA . SER A 1 533 ? 12.643 17.380 49.585 1.00 41.00 533 SER A CA 1
ATOM 4213 C C . SER A 1 533 ? 13.138 18.596 48.811 1.00 41.00 533 SER A C 1
ATOM 4215 O O . SER A 1 533 ? 13.390 19.632 49.436 1.00 41.00 533 SER A O 1
ATOM 4217 N N . PRO A 1 534 ? 13.403 18.466 47.508 1.00 39.31 534 PRO A N 1
ATOM 4218 C CA . PRO A 1 534 ? 13.771 19.612 46.698 1.00 39.31 534 PRO A CA 1
ATOM 4219 C C . PRO A 1 534 ? 12.748 20.709 46.984 1.00 39.31 534 PRO A C 1
ATOM 4221 O O . PRO A 1 534 ? 11.553 20.422 47.011 1.00 39.31 534 PRO A O 1
ATOM 4224 N N . GLU A 1 535 ? 13.194 21.945 47.217 1.00 36.41 535 GLU A N 1
ATOM 4225 C CA . GLU A 1 535 ? 12.320 23.086 47.563 1.00 36.41 535 GLU A CA 1
ATOM 4226 C C . GLU A 1 535 ? 11.222 23.349 46.510 1.00 36.41 535 GLU A C 1
ATOM 4228 O O . GLU A 1 535 ? 10.303 24.132 46.726 1.00 36.41 535 GLU A O 1
ATOM 4233 N N . THR A 1 536 ? 11.284 22.647 45.378 1.00 35.34 536 THR A N 1
ATOM 4234 C CA . THR A 1 536 ? 10.219 22.497 44.392 1.00 35.34 536 THR A CA 1
ATOM 4235 C C . THR A 1 536 ? 9.857 21.021 44.226 1.00 35.34 536 THR A C 1
ATOM 4237 O O . THR A 1 536 ? 10.287 20.341 43.293 1.00 35.34 536 THR A O 1
ATOM 4240 N N . GLU A 1 537 ? 9.025 20.506 45.129 1.00 33.59 537 GLU A N 1
ATOM 4241 C CA . GLU A 1 537 ? 8.217 19.330 44.823 1.00 33.59 537 GLU A CA 1
ATOM 4242 C C . GLU A 1 537 ? 7.248 19.758 43.711 1.00 33.59 537 GLU A C 1
ATOM 4244 O O . GLU A 1 537 ? 6.285 20.491 43.939 1.00 33.59 537 GLU A O 1
ATOM 4249 N N . ILE A 1 538 ? 7.553 19.403 42.461 1.00 32.09 538 ILE A N 1
ATOM 4250 C CA . ILE A 1 538 ? 6.575 19.560 41.388 1.00 32.09 538 ILE A CA 1
ATOM 4251 C C . ILE A 1 538 ? 5.509 18.513 41.678 1.00 32.09 538 ILE A C 1
ATOM 4253 O O . ILE A 1 538 ? 5.726 17.326 41.438 1.00 32.09 538 ILE A O 1
ATOM 4257 N N . ASP A 1 539 ? 4.372 18.960 42.206 1.00 29.61 539 ASP A N 1
ATOM 4258 C CA . ASP A 1 539 ? 3.163 18.156 42.311 1.00 29.61 539 ASP A CA 1
ATOM 4259 C C . ASP A 1 539 ? 2.776 17.733 40.889 1.00 29.61 539 ASP A C 1
ATOM 4261 O O . ASP A 1 539 ? 2.167 18.482 40.116 1.00 29.61 539 ASP A O 1
ATOM 4265 N N . VAL A 1 540 ? 3.228 16.545 40.481 1.00 31.34 540 VAL A N 1
ATOM 4266 C CA . VAL A 1 540 ? 2.824 15.935 39.221 1.00 31.34 540 VAL A CA 1
ATOM 4267 C C . VAL A 1 540 ? 1.374 15.524 39.423 1.00 31.34 540 VAL A C 1
ATOM 4269 O O . VAL A 1 540 ? 1.075 14.374 39.738 1.00 31.34 540 VAL A O 1
ATOM 4272 N N . LYS A 1 541 ? 0.455 16.482 39.250 1.00 26.27 541 LYS A N 1
ATOM 4273 C CA . LYS A 1 541 ? -0.975 16.219 39.125 1.00 26.27 541 LYS A CA 1
ATOM 4274 C C . LYS A 1 541 ? -1.162 15.271 37.951 1.00 26.27 541 LYS A C 1
ATOM 4276 O O . LYS A 1 541 ? -1.275 15.686 36.798 1.00 26.27 541 LYS A O 1
ATOM 4281 N N . ILE A 1 542 ? -1.208 13.981 38.259 1.00 27.78 542 ILE A N 1
ATOM 4282 C CA . ILE A 1 542 ? -1.797 12.955 37.413 1.00 27.78 542 ILE A CA 1
ATOM 4283 C C . ILE A 1 542 ? -3.228 13.441 37.173 1.00 27.78 542 ILE A C 1
ATOM 4285 O O . ILE A 1 542 ? -4.072 13.346 38.062 1.00 27.78 542 ILE A O 1
ATOM 4289 N N . ARG A 1 543 ? -3.497 14.058 36.015 1.00 25.20 543 ARG A N 1
ATOM 4290 C CA . ARG A 1 543 ? -4.853 14.477 35.637 1.00 25.20 543 ARG A CA 1
ATOM 4291 C C . ARG A 1 543 ? -5.701 13.223 35.422 1.00 25.20 543 ARG A C 1
ATOM 4293 O O . ARG A 1 543 ? -5.870 12.754 34.302 1.00 25.20 543 ARG A O 1
ATOM 4300 N N . GLN A 1 544 ? -6.252 12.704 36.515 1.00 25.03 544 GLN A N 1
ATOM 4301 C CA . GLN A 1 544 ? -7.486 11.936 36.510 1.00 25.03 544 GLN A CA 1
ATOM 4302 C C . GLN A 1 544 ? -8.589 12.862 36.004 1.00 25.03 544 GLN A C 1
ATOM 4304 O O . GLN A 1 544 ? -8.983 13.799 36.695 1.00 25.03 544 GLN A O 1
ATOM 4309 N N . THR A 1 545 ? -9.097 12.610 34.802 1.00 22.80 545 THR A N 1
ATOM 4310 C CA . THR A 1 545 ? -10.317 13.279 34.344 1.00 22.80 545 THR A CA 1
ATOM 4311 C C . THR A 1 545 ? -11.478 12.326 34.601 1.00 22.80 545 THR A C 1
ATOM 4313 O O . THR A 1 545 ? -11.839 11.512 33.755 1.00 22.80 545 THR A O 1
ATOM 4316 N N . LYS A 1 546 ? -12.025 12.388 35.820 1.00 22.66 546 LYS A N 1
ATOM 4317 C CA . LYS A 1 546 ? -13.359 11.867 36.134 1.00 22.66 546 LYS A CA 1
ATOM 4318 C C . LYS A 1 546 ? -14.374 12.758 35.420 1.00 22.66 546 LYS A C 1
ATOM 4320 O O . LYS A 1 546 ? -14.457 13.945 35.715 1.00 22.66 546 LYS A O 1
ATOM 4325 N N . VAL A 1 547 ? -15.148 12.185 34.507 1.00 25.08 547 VAL A N 1
ATOM 4326 C CA . VAL A 1 547 ? -16.419 12.773 34.078 1.00 25.08 547 VAL A CA 1
ATOM 4327 C C . VAL A 1 547 ? -17.478 12.237 35.037 1.00 25.08 547 VAL A C 1
ATOM 4329 O O . VAL A 1 547 ? -17.833 11.063 34.975 1.00 25.08 547 VAL A O 1
ATOM 4332 N N . SER A 1 548 ? -17.947 13.078 35.952 1.00 26.89 548 SER A N 1
ATOM 4333 C CA . SER A 1 548 ? -19.228 12.892 36.633 1.00 26.89 548 SER A CA 1
ATOM 4334 C C . SER A 1 548 ? -20.036 14.160 36.407 1.00 26.89 548 SER A C 1
ATOM 4336 O O . SER A 1 548 ? -19.599 15.241 36.800 1.00 26.89 548 SER A O 1
ATOM 4338 N N . GLY A 1 549 ? -21.156 14.018 35.702 1.00 23.95 549 GLY A N 1
ATOM 4339 C CA . GLY A 1 549 ? -22.127 15.085 35.504 1.00 23.95 549 GLY A CA 1
ATOM 4340 C C . GLY A 1 549 ? -23.041 15.273 36.716 1.00 23.95 549 GLY A C 1
ATOM 4341 O O . GLY A 1 549 ? -23.122 14.388 37.570 1.00 23.95 549 GLY A O 1
ATOM 4342 N N . ASN A 1 550 ? -23.754 16.404 36.664 1.00 24.88 550 ASN A N 1
ATOM 4343 C CA . ASN A 1 550 ? -24.861 16.880 37.506 1.00 24.88 550 ASN A CA 1
ATOM 4344 C C . ASN A 1 550 ? -24.427 17.370 38.907 1.00 24.88 550 ASN A C 1
ATOM 4346 O O . ASN A 1 550 ? -23.701 16.684 39.611 1.00 24.88 550 ASN A O 1
ATOM 4350 N N . ASP A 1 551 ? -24.743 18.591 39.353 1.00 25.14 551 ASP A N 1
ATOM 4351 C CA . ASP A 1 551 ? -26.057 19.239 39.354 1.00 25.14 551 ASP A CA 1
ATOM 4352 C C . ASP A 1 551 ? -25.973 20.775 39.606 1.00 25.14 551 ASP A C 1
ATOM 4354 O O . ASP A 1 551 ? -25.105 21.223 40.348 1.00 25.14 551 ASP A O 1
ATOM 4358 N N . ILE A 1 552 ? -26.918 21.513 38.983 1.00 23.78 552 ILE A N 1
ATOM 4359 C CA . ILE A 1 552 ? -27.775 22.641 39.465 1.00 23.78 552 ILE A CA 1
ATOM 4360 C C . ILE A 1 552 ? -27.044 23.885 40.069 1.00 23.78 552 ILE A C 1
ATOM 4362 O O . ILE A 1 552 ? -26.317 23.778 41.044 1.00 23.78 552 ILE A O 1
ATOM 4366 N N . LEU A 1 553 ? -27.176 25.123 39.558 1.00 23.86 553 LEU A N 1
ATOM 4367 C CA . LEU A 1 553 ? -28.303 26.054 39.775 1.00 23.86 553 LEU A CA 1
ATOM 4368 C C . LEU A 1 553 ? -28.177 27.313 38.904 1.00 23.86 553 LEU A C 1
ATOM 4370 O O . LEU A 1 553 ? -27.122 27.936 38.821 1.00 23.86 553 LEU A O 1
ATOM 4374 N N . ALA A 1 554 ? -29.309 27.712 38.325 1.00 31.16 554 ALA A N 1
ATOM 4375 C CA . ALA A 1 554 ? -29.545 29.046 37.802 1.00 31.16 554 ALA A CA 1
ATOM 4376 C C . ALA A 1 554 ? -29.556 30.075 38.944 1.00 31.16 554 ALA A C 1
ATOM 4378 O O . ALA A 1 554 ? -30.267 29.872 39.925 1.00 31.16 554 ALA A O 1
ATOM 4379 N N . HIS A 1 555 ? -28.853 31.198 38.780 1.00 24.77 555 HIS A N 1
ATOM 4380 C CA . HIS A 1 555 ? -29.260 32.472 39.370 1.00 24.77 555 HIS A CA 1
ATOM 4381 C C . HIS A 1 555 ? -28.724 33.667 38.567 1.00 24.77 555 HIS A C 1
ATOM 4383 O O . HIS A 1 555 ? -27.525 33.817 38.376 1.00 24.77 555 HIS A O 1
ATOM 4389 N N . ASN A 1 556 ? -29.689 34.480 38.130 1.00 25.23 556 ASN A N 1
ATOM 4390 C CA . ASN A 1 556 ? -29.705 35.933 37.960 1.00 25.23 556 ASN A CA 1
ATOM 4391 C C . ASN A 1 556 ? -28.551 36.642 37.233 1.00 25.23 556 ASN A C 1
ATOM 4393 O O . ASN A 1 556 ? -27.469 36.868 37.761 1.00 25.23 556 ASN A O 1
ATOM 4397 N N . LEU A 1 557 ? -28.919 37.136 36.050 1.00 31.66 557 LEU A N 1
ATOM 4398 C CA . LEU A 1 557 ? -28.376 38.321 35.398 1.00 31.66 557 LEU A CA 1
ATOM 4399 C C . LEU A 1 557 ? -28.583 39.557 36.292 1.00 31.66 557 LEU A C 1
ATOM 4401 O O . LEU A 1 557 ? -29.727 39.897 36.593 1.00 31.66 557 LEU A O 1
ATOM 4405 N N . ASN A 1 558 ? -27.495 40.200 36.714 1.00 29.56 558 ASN A N 1
ATOM 4406 C CA . ASN A 1 558 ? -27.203 41.616 36.453 1.00 29.56 558 ASN A CA 1
ATOM 4407 C C . ASN A 1 558 ? -25.922 42.062 37.176 1.00 29.56 558 ASN A C 1
ATOM 4409 O O . ASN A 1 558 ? -25.647 41.635 38.294 1.00 29.56 558 ASN A O 1
ATOM 4413 N N . ASP A 1 559 ? -25.235 42.973 36.488 1.00 33.91 559 ASP A N 1
ATOM 4414 C CA . ASP A 1 559 ? -24.109 43.824 36.876 1.00 33.91 559 ASP A CA 1
ATOM 4415 C C . ASP A 1 559 ? -22.701 43.202 36.975 1.00 33.91 559 ASP A C 1
ATOM 4417 O O . ASP A 1 559 ? -22.438 42.229 37.675 1.00 33.91 559 ASP A O 1
ATOM 4421 N N . ASP A 1 560 ? -21.803 43.844 36.219 1.00 34.09 560 ASP A N 1
ATOM 4422 C CA . ASP A 1 560 ? -20.353 43.663 36.090 1.00 34.09 560 ASP A CA 1
ATOM 4423 C C . ASP A 1 560 ? -19.840 42.378 35.421 1.00 34.09 560 ASP A C 1
ATOM 4425 O O . ASP A 1 560 ? -19.433 41.395 36.038 1.00 34.09 560 ASP A O 1
ATOM 4429 N N . MET A 1 561 ? -19.750 42.446 34.090 1.00 28.77 561 MET A N 1
ATOM 4430 C CA . MET A 1 561 ? -19.013 41.487 33.267 1.00 28.77 561 MET A CA 1
ATOM 4431 C C . MET A 1 561 ? -17.494 41.748 33.306 1.00 28.77 561 MET A C 1
ATOM 4433 O O . MET A 1 561 ? -17.057 42.823 32.886 1.00 28.77 561 MET A O 1
ATOM 4437 N N . PRO A 1 562 ? -16.660 40.772 33.724 1.00 35.59 562 PRO A N 1
ATOM 4438 C CA . PRO A 1 562 ? -15.205 40.872 33.635 1.00 35.59 562 PRO A CA 1
ATOM 4439 C C . PRO A 1 562 ? -14.691 40.659 32.193 1.00 35.59 562 PRO A C 1
ATOM 4441 O O . PRO A 1 562 ? -15.392 40.061 31.371 1.00 35.59 562 PRO A O 1
ATOM 4444 N N . PRO A 1 563 ? -13.423 41.015 31.891 1.00 34.94 563 PRO A N 1
ATOM 4445 C CA . PRO A 1 563 ? -12.818 40.970 30.546 1.00 34.94 563 PRO A CA 1
ATOM 4446 C C . PRO A 1 563 ? -12.717 39.581 29.883 1.00 34.94 563 PRO A C 1
ATOM 4448 O O . PRO A 1 563 ? -12.214 39.467 28.771 1.00 34.94 563 PRO A O 1
ATOM 4451 N N . HIS A 1 564 ? -13.173 38.512 30.537 1.00 41.53 564 HIS A N 1
ATOM 4452 C CA . HIS A 1 564 ? -13.002 37.132 30.072 1.00 41.53 564 HIS A CA 1
ATOM 4453 C C . HIS A 1 564 ? -14.188 36.573 29.266 1.00 41.53 564 HIS A C 1
ATOM 4455 O O . HIS A 1 564 ? -14.148 35.419 28.841 1.00 41.53 564 HIS A O 1
ATOM 4461 N N . TYR A 1 565 ? -15.237 37.361 29.006 1.00 34.97 565 TYR A N 1
ATOM 4462 C CA . TYR A 1 565 ? -16.404 36.884 28.249 1.00 34.97 565 TYR A CA 1
ATOM 4463 C C . TYR A 1 565 ? -16.190 36.878 26.721 1.00 34.97 565 TYR A C 1
ATOM 4465 O O . TYR A 1 565 ? -16.709 35.997 26.032 1.00 34.97 565 TYR A O 1
ATOM 4473 N N . GLU A 1 566 ? -15.365 37.786 26.183 1.00 35.09 566 GLU A N 1
ATOM 4474 C CA . GLU A 1 566 ? -14.955 37.744 24.768 1.00 35.09 566 GLU A CA 1
ATOM 4475 C C . GLU A 1 566 ? -13.994 36.577 24.485 1.00 35.09 566 GLU A C 1
ATOM 4477 O O . GLU A 1 566 ? -14.119 35.908 23.458 1.00 35.09 566 GLU A O 1
ATOM 4482 N N . GLU A 1 567 ? -13.108 36.244 25.430 1.00 37.25 567 GLU A N 1
ATOM 4483 C CA . GLU A 1 567 ? -12.259 35.049 25.346 1.00 37.25 567 GLU A CA 1
ATOM 4484 C C . GLU A 1 567 ? -13.080 33.759 25.419 1.00 37.25 567 GLU A C 1
ATOM 4486 O O . GLU A 1 567 ? -12.816 32.823 24.667 1.00 37.25 567 GLU A O 1
ATOM 4491 N N . TYR A 1 568 ? -14.117 33.705 26.259 1.00 34.16 568 TYR A N 1
ATOM 4492 C CA . TYR A 1 568 ? -14.978 32.527 26.370 1.00 34.16 568 TYR A CA 1
ATOM 4493 C C . TYR A 1 568 ? -15.807 32.294 25.096 1.00 34.16 568 TYR A C 1
ATOM 4495 O O . TYR A 1 568 ? -15.913 31.157 24.638 1.00 34.16 568 TYR A O 1
ATOM 4503 N N . HIS A 1 569 ? -16.322 33.351 24.453 1.00 35.66 569 HIS A N 1
ATOM 4504 C CA . HIS A 1 569 ? -17.007 33.236 23.159 1.00 35.66 569 HIS A CA 1
ATOM 4505 C C . HIS A 1 569 ? -16.050 32.910 22.001 1.00 35.66 569 HIS A C 1
ATOM 4507 O O . HIS A 1 569 ? -16.409 32.108 21.135 1.00 35.66 569 HIS A O 1
ATOM 4513 N N . ALA A 1 570 ? -14.823 33.441 22.003 1.00 34.28 570 ALA A N 1
ATOM 4514 C CA . ALA A 1 570 ? -13.784 33.072 21.038 1.00 34.28 570 ALA A CA 1
ATOM 4515 C C . ALA A 1 570 ? -13.344 31.605 21.200 1.00 34.28 570 ALA A C 1
ATOM 4517 O O . ALA A 1 570 ? -13.165 30.893 20.210 1.00 34.28 570 ALA A O 1
ATOM 4518 N N . ILE A 1 571 ? -13.257 31.118 22.442 1.00 34.88 571 ILE A N 1
ATOM 4519 C CA . ILE A 1 571 ? -12.942 29.726 22.773 1.00 34.88 571 ILE A CA 1
ATOM 4520 C C . ILE A 1 571 ? -14.122 28.805 22.438 1.00 34.88 571 ILE A C 1
ATOM 4522 O O . ILE A 1 571 ? -13.897 27.746 21.865 1.00 34.88 571 ILE A O 1
ATOM 4526 N N . GLN A 1 572 ? -15.376 29.202 22.675 1.00 31.98 572 GLN A N 1
ATOM 4527 C CA . GLN A 1 572 ? -16.558 28.412 22.307 1.00 31.98 572 GLN A CA 1
ATOM 4528 C C . GLN A 1 572 ? -16.764 28.348 20.778 1.00 31.98 572 GLN A C 1
ATOM 4530 O O . GLN A 1 572 ? -17.124 27.298 20.241 1.00 31.98 572 GLN A O 1
ATOM 4535 N N . PHE A 1 573 ? -16.455 29.431 20.054 1.00 32.00 573 PHE A N 1
ATOM 4536 C CA . PHE A 1 573 ? -16.426 29.464 18.586 1.00 32.00 573 PHE A CA 1
ATOM 4537 C C . PHE A 1 573 ? -15.262 28.624 18.018 1.00 32.00 573 PHE A C 1
ATOM 4539 O O . PHE A 1 573 ? -15.442 27.897 17.038 1.00 32.00 573 PHE A O 1
ATOM 4546 N N . MET A 1 574 ? -14.094 28.615 18.680 1.00 32.22 574 MET A N 1
ATOM 4547 C CA . MET A 1 574 ? -12.988 27.688 18.388 1.00 32.22 574 MET A CA 1
ATOM 4548 C C . MET A 1 574 ? -13.343 26.226 18.694 1.00 32.22 574 MET A C 1
ATOM 4550 O O . MET A 1 574 ? -12.992 25.348 17.911 1.00 32.22 574 MET A O 1
ATOM 4554 N N . ILE A 1 575 ? -14.058 25.943 19.785 1.00 31.19 575 ILE A N 1
ATOM 4555 C CA . ILE A 1 575 ? -14.475 24.591 20.196 1.00 31.19 575 ILE A CA 1
ATOM 4556 C C . ILE A 1 575 ? -15.488 24.001 19.207 1.00 31.19 575 ILE A C 1
ATOM 4558 O O . ILE A 1 575 ? -15.359 22.833 18.838 1.00 31.19 575 ILE A O 1
ATOM 4562 N N . ASN A 1 576 ? -16.417 24.808 18.688 1.00 29.33 576 ASN A N 1
ATOM 4563 C CA . ASN A 1 576 ? -17.341 24.371 17.637 1.00 29.33 576 ASN A CA 1
ATOM 4564 C C . ASN A 1 576 ? -16.629 24.119 16.290 1.00 29.33 576 ASN A C 1
ATOM 4566 O O . ASN A 1 576 ? -17.036 23.231 15.544 1.00 29.33 576 ASN A O 1
ATOM 4570 N N . ARG A 1 577 ? -15.510 24.807 15.997 1.00 32.62 577 ARG A N 1
ATOM 4571 C CA . ARG A 1 577 ? -14.630 24.484 14.850 1.00 32.62 577 ARG A CA 1
ATOM 4572 C C . ARG A 1 577 ? -13.693 23.291 15.097 1.00 32.62 577 ARG A C 1
ATOM 4574 O O . ARG A 1 577 ? -13.284 22.642 14.140 1.00 32.62 577 ARG A O 1
ATOM 4581 N N . LEU A 1 578 ? -13.377 22.968 16.353 1.00 32.28 578 LEU A N 1
ATOM 4582 C CA . LEU A 1 578 ? -12.551 21.815 16.751 1.00 32.28 578 LEU A CA 1
ATOM 4583 C C . LEU A 1 578 ? -13.303 20.470 16.688 1.00 32.28 578 LEU A C 1
ATOM 4585 O O . LEU A 1 578 ? -12.681 19.419 16.851 1.00 32.28 578 LEU A O 1
ATOM 4589 N N . GLN A 1 579 ? -14.615 20.486 16.419 1.00 30.05 579 GLN A N 1
ATOM 4590 C CA . GLN A 1 579 ? -15.415 19.285 16.148 1.00 30.05 579 GLN A CA 1
ATOM 4591 C C . GLN A 1 579 ? -15.304 18.765 14.701 1.00 30.05 579 GLN A C 1
ATOM 4593 O O . GLN A 1 579 ? -15.739 17.642 14.437 1.00 30.05 579 GLN A O 1
ATOM 4598 N N . LEU A 1 580 ? -14.639 19.486 13.786 1.00 35.03 580 LEU A N 1
ATOM 4599 C CA . LEU A 1 580 ? -14.067 18.858 12.590 1.00 35.03 580 LEU A CA 1
ATOM 4600 C C . LEU A 1 580 ? -12.879 18.010 13.052 1.00 35.03 580 LEU A C 1
ATOM 4602 O O . LEU A 1 580 ? -11.785 18.513 13.301 1.00 35.03 580 LEU A O 1
ATOM 4606 N N . GLN A 1 581 ? -13.168 16.727 13.273 1.00 35.56 581 GLN A N 1
ATOM 4607 C CA . GLN A 1 581 ? -12.262 15.682 13.739 1.00 35.56 581 GLN A CA 1
ATOM 4608 C C . GLN A 1 581 ? -10.821 15.931 13.272 1.00 35.56 581 GLN A C 1
ATOM 4610 O O . GLN A 1 581 ? -10.581 16.048 12.072 1.00 35.56 581 GLN A O 1
ATOM 4615 N N . LYS A 1 582 ? -9.846 15.950 14.198 1.00 42.06 582 LYS A N 1
ATOM 4616 C CA . LYS A 1 582 ? -8.418 15.812 13.861 1.00 42.06 582 LYS A CA 1
ATOM 4617 C C . LYS A 1 582 ? -8.215 14.461 13.167 1.00 42.06 582 LYS A C 1
ATOM 4619 O O . LYS A 1 582 ? -7.826 13.478 13.802 1.00 42.06 582 LYS A O 1
ATOM 4624 N N . MET A 1 583 ? -8.513 14.397 11.873 1.00 50.69 583 MET A N 1
ATOM 4625 C CA . MET A 1 583 ? -8.163 13.272 11.030 1.00 50.69 583 MET A CA 1
ATOM 4626 C C . MET A 1 583 ? -6.646 13.169 11.068 1.00 50.69 583 MET A C 1
ATOM 4628 O O . MET A 1 583 ? -5.927 14.136 10.808 1.00 50.69 583 MET A O 1
ATOM 4632 N N . LYS A 1 584 ? -6.146 12.009 11.495 1.00 69.12 584 LYS A N 1
ATOM 4633 C CA . LYS A 1 584 ? -4.705 11.778 11.535 1.00 69.12 584 LYS A CA 1
ATOM 4634 C C . LYS A 1 584 ? -4.170 11.886 10.103 1.00 69.12 584 LYS A C 1
ATOM 4636 O O . LYS A 1 584 ? -4.785 11.298 9.211 1.00 69.12 584 LYS A O 1
ATOM 4641 N N . PRO A 1 585 ? -3.051 12.597 9.875 1.00 82.25 585 PRO A N 1
ATOM 4642 C CA . PRO A 1 585 ? -2.468 12.668 8.548 1.00 82.25 585 PRO A CA 1
ATOM 4643 C C . PRO A 1 585 ? -2.112 11.279 8.027 1.00 82.25 585 PRO A C 1
ATOM 4645 O O . PRO A 1 585 ? -1.467 10.504 8.738 1.00 82.25 585 PRO A O 1
ATOM 4648 N N . ILE A 1 586 ? -2.494 10.982 6.785 1.00 87.12 586 ILE A N 1
ATOM 4649 C CA . ILE A 1 586 ? -1.995 9.803 6.073 1.00 87.12 586 ILE A CA 1
ATOM 4650 C C . ILE A 1 586 ? -0.497 10.009 5.867 1.00 87.12 586 ILE A C 1
ATOM 4652 O O . ILE A 1 586 ? -0.077 11.030 5.324 1.00 87.12 586 ILE A O 1
ATOM 4656 N N . VAL A 1 587 ? 0.319 9.068 6.341 1.00 92.50 587 VAL A N 1
ATOM 4657 C CA . VAL A 1 587 ? 1.778 9.182 6.268 1.00 92.50 587 VAL A CA 1
ATOM 4658 C C . VAL A 1 587 ? 2.288 8.402 5.065 1.00 92.50 587 VAL A C 1
ATOM 4660 O O . VAL A 1 587 ? 2.198 7.180 5.036 1.00 92.50 587 VAL A O 1
ATOM 4663 N N . LEU A 1 588 ? 2.870 9.108 4.100 1.00 90.44 588 LEU A N 1
ATOM 4664 C CA . LEU A 1 588 ? 3.470 8.528 2.902 1.00 90.44 588 LEU A CA 1
ATOM 4665 C C . LEU A 1 588 ? 4.998 8.645 2.962 1.00 90.44 588 LEU A C 1
ATOM 4667 O O . LEU A 1 588 ? 5.542 9.691 3.322 1.00 90.44 588 LEU A O 1
ATOM 4671 N N . ASP A 1 589 ? 5.706 7.586 2.570 1.00 90.56 589 ASP A N 1
ATOM 4672 C CA . ASP A 1 589 ? 7.159 7.625 2.385 1.00 90.56 589 ASP A CA 1
ATOM 4673 C C . ASP A 1 589 ? 7.491 8.007 0.934 1.00 90.56 589 ASP A C 1
ATOM 4675 O O . ASP A 1 589 ? 7.213 7.273 -0.009 1.00 90.56 589 ASP A O 1
ATOM 4679 N N . GLY A 1 590 ? 8.124 9.161 0.746 1.00 87.38 590 GLY A N 1
ATOM 4680 C CA . GLY A 1 590 ? 8.579 9.702 -0.533 1.00 87.38 590 GLY A CA 1
ATOM 4681 C C . GLY A 1 590 ? 9.721 8.924 -1.197 1.00 87.38 590 GLY A C 1
ATOM 4682 O O . GLY A 1 590 ? 10.212 9.363 -2.241 1.00 87.38 590 GLY A O 1
ATOM 4683 N N . ARG A 1 591 ? 10.161 7.801 -0.609 1.00 87.75 591 ARG A N 1
ATOM 4684 C CA . ARG A 1 591 ? 11.022 6.776 -1.231 1.00 87.75 591 ARG A CA 1
ATOM 4685 C C . ARG A 1 591 ? 10.229 5.639 -1.876 1.00 87.75 591 ARG A C 1
ATOM 4687 O O . ARG A 1 591 ? 10.811 4.862 -2.628 1.00 87.75 591 ARG A O 1
ATOM 4694 N N . THR A 1 592 ? 8.938 5.518 -1.585 1.00 83.31 592 THR A N 1
ATOM 4695 C CA . THR A 1 592 ? 8.091 4.466 -2.148 1.00 83.31 592 THR A CA 1
ATOM 4696 C C . THR A 1 592 ? 7.946 4.651 -3.661 1.00 83.31 592 THR A C 1
ATOM 4698 O O . THR A 1 592 ? 7.821 5.774 -4.156 1.00 83.31 592 THR A O 1
ATOM 4701 N N . GLY A 1 593 ? 7.985 3.544 -4.409 1.00 84.75 593 GLY A N 1
ATOM 4702 C CA . GLY A 1 593 ? 7.854 3.564 -5.867 1.00 84.75 593 GLY A CA 1
ATOM 4703 C C . GLY A 1 593 ? 9.056 4.218 -6.548 1.00 84.75 593 GLY A C 1
ATOM 4704 O O . GLY A 1 593 ? 10.202 3.898 -6.232 1.00 84.75 593 GLY A O 1
ATOM 4705 N N . GLU A 1 594 ? 8.829 5.153 -7.477 1.00 82.44 594 GLU A N 1
ATOM 4706 C CA . GLU A 1 594 ? 9.952 5.823 -8.148 1.00 82.44 594 GLU A CA 1
ATOM 4707 C C . GLU A 1 594 ? 10.709 6.804 -7.235 1.00 82.44 594 GLU A C 1
ATOM 4709 O O . GLU A 1 594 ? 11.773 7.307 -7.609 1.00 82.44 594 GLU A O 1
ATOM 4714 N N . GLY A 1 595 ? 10.169 7.109 -6.047 1.00 69.75 595 GLY A N 1
ATOM 4715 C CA . GLY A 1 595 ? 10.716 8.118 -5.138 1.00 69.75 595 GLY A CA 1
ATOM 4716 C C . GLY A 1 595 ? 10.871 9.481 -5.820 1.00 69.75 595 GLY A C 1
ATOM 4717 O O . GLY A 1 595 ? 11.900 10.157 -5.699 1.00 69.75 595 GLY A O 1
ATOM 4718 N N . GLY A 1 596 ? 9.880 9.832 -6.643 1.00 77.56 596 GLY A N 1
ATOM 4719 C CA . GLY A 1 596 ? 9.846 10.994 -7.519 1.00 77.56 596 GLY A CA 1
ATOM 4720 C C . GLY A 1 596 ? 8.938 12.103 -6.999 1.00 77.56 596 GLY A C 1
ATOM 4721 O O . GLY A 1 596 ? 8.490 12.107 -5.858 1.00 77.56 596 GLY A O 1
ATOM 4722 N N . GLY A 1 597 ? 8.718 13.113 -7.842 1.00 84.62 597 GLY A N 1
ATOM 4723 C CA . GLY A 1 597 ? 7.814 14.217 -7.510 1.00 84.62 597 GLY A CA 1
ATOM 4724 C C . GLY A 1 597 ? 6.332 13.883 -7.695 1.00 84.62 597 GLY A C 1
ATOM 4725 O O . GLY A 1 597 ? 5.495 14.639 -7.219 1.00 84.62 597 GLY A O 1
ATOM 4726 N N . GLN A 1 598 ? 5.996 12.790 -8.390 1.00 89.50 598 GLN A N 1
ATOM 4727 C CA . GLN A 1 598 ? 4.609 12.437 -8.709 1.00 89.50 598 GLN A CA 1
ATOM 4728 C C . GLN A 1 598 ? 3.816 12.051 -7.470 1.00 89.50 598 GLN A C 1
ATOM 4730 O O . GLN A 1 598 ? 2.705 12.543 -7.298 1.00 89.50 598 GLN A O 1
ATOM 4735 N N . LEU A 1 599 ? 4.432 11.284 -6.564 1.00 93.00 599 LEU A N 1
ATOM 4736 C CA . LEU A 1 599 ? 3.860 10.972 -5.255 1.00 93.00 599 LEU A CA 1
ATOM 4737 C C . LEU A 1 599 ? 3.411 12.238 -4.523 1.00 93.00 599 LEU A C 1
ATOM 4739 O O . LEU A 1 599 ? 2.281 12.308 -4.058 1.00 93.00 599 LEU A O 1
ATOM 4743 N N . VAL A 1 600 ? 4.271 13.261 -4.474 1.00 94.25 600 VAL A N 1
ATOM 4744 C CA . VAL A 1 600 ? 3.965 14.537 -3.807 1.00 94.25 600 VAL A CA 1
ATOM 4745 C C . VAL A 1 600 ? 2.767 15.225 -4.457 1.00 94.25 600 VAL A C 1
ATOM 4747 O O . VAL A 1 600 ? 1.876 15.691 -3.755 1.00 94.25 600 VAL A O 1
ATOM 4750 N N . ARG A 1 601 ? 2.737 15.285 -5.793 1.00 95.25 601 ARG A N 1
ATOM 4751 C CA . ARG A 1 601 ? 1.675 15.973 -6.537 1.00 95.25 601 ARG A CA 1
ATOM 4752 C C . ARG A 1 601 ? 0.319 15.305 -6.348 1.00 95.25 601 ARG A C 1
ATOM 4754 O O . ARG A 1 601 ? -0.635 15.994 -6.015 1.00 95.25 601 ARG A O 1
ATOM 4761 N N . LEU A 1 602 ? 0.253 13.982 -6.500 1.00 95.62 602 LEU A N 1
ATOM 4762 C CA . LEU A 1 602 ? -0.982 13.220 -6.300 1.00 95.62 602 LEU A CA 1
ATOM 4763 C C . LEU A 1 602 ? -1.450 13.273 -4.846 1.00 95.62 602 LEU A C 1
ATOM 4765 O O . LEU A 1 602 ? -2.635 13.473 -4.597 1.00 95.62 602 LEU A O 1
ATOM 4769 N N . ALA A 1 603 ? -0.522 13.155 -3.892 1.00 95.38 603 ALA A N 1
ATOM 4770 C CA . ALA A 1 603 ? -0.848 13.192 -2.474 1.00 95.38 603 ALA A CA 1
ATOM 4771 C C . ALA A 1 603 ? -1.512 14.510 -2.069 1.00 95.38 603 ALA A C 1
ATOM 4773 O O . ALA A 1 603 ? -2.542 14.500 -1.404 1.00 95.38 603 ALA A O 1
ATOM 4774 N N . VAL A 1 604 ? -0.946 15.642 -2.496 1.00 96.38 604 VAL A N 1
ATOM 4775 C CA . VAL A 1 604 ? -1.478 16.964 -2.143 1.00 96.38 604 VAL A CA 1
ATOM 4776 C C . VAL A 1 604 ? -2.737 17.292 -2.940 1.00 96.38 604 VAL A C 1
ATOM 4778 O O . VAL A 1 604 ? -3.664 17.852 -2.365 1.00 96.38 604 VAL A O 1
ATOM 4781 N N . ALA A 1 605 ? -2.818 16.891 -4.214 1.00 96.50 605 ALA A N 1
ATOM 4782 C CA . ALA A 1 605 ? -4.029 17.052 -5.017 1.00 96.50 605 ALA A CA 1
ATOM 4783 C C . ALA A 1 605 ? -5.233 16.351 -4.368 1.00 96.50 605 ALA A C 1
ATOM 4785 O O . ALA A 1 605 ? -6.275 16.968 -4.159 1.00 96.50 605 ALA A O 1
ATOM 4786 N N . LEU A 1 606 ? -5.074 15.075 -3.997 1.00 96.06 606 LEU A N 1
ATOM 4787 C CA . LEU A 1 606 ? -6.138 14.290 -3.372 1.00 96.06 606 LEU A CA 1
ATOM 4788 C C . LEU A 1 606 ? -6.420 14.730 -1.937 1.00 96.06 606 LEU A C 1
ATOM 4790 O O . LEU A 1 606 ? -7.581 14.763 -1.546 1.00 96.06 606 LEU A O 1
ATOM 4794 N N . ALA A 1 607 ? -5.400 15.109 -1.162 1.00 94.88 607 ALA A N 1
ATOM 4795 C CA . ALA A 1 607 ? -5.596 15.682 0.168 1.00 94.88 607 ALA A CA 1
ATOM 4796 C C . ALA A 1 607 ? -6.444 16.957 0.096 1.00 94.88 607 ALA A C 1
ATOM 4798 O O . ALA A 1 607 ? -7.438 17.073 0.809 1.00 94.88 607 ALA A O 1
ATOM 4799 N N . ALA A 1 608 ? -6.095 17.883 -0.804 1.00 95.12 608 ALA A N 1
ATOM 4800 C CA . ALA A 1 608 ? -6.841 19.120 -1.021 1.00 95.12 608 ALA A CA 1
ATOM 4801 C C . ALA A 1 608 ? -8.281 18.849 -1.481 1.00 95.12 608 ALA A C 1
ATOM 4803 O O . ALA A 1 608 ? -9.207 19.492 -1.000 1.00 95.12 608 ALA A O 1
ATOM 4804 N N . LEU A 1 609 ? -8.470 17.869 -2.369 1.00 92.50 609 LEU A N 1
ATOM 4805 C CA . LEU A 1 609 ? -9.782 17.476 -2.878 1.00 92.50 609 LEU A CA 1
ATOM 4806 C C . LEU A 1 609 ? -10.679 16.850 -1.795 1.00 92.50 609 LEU A C 1
ATOM 4808 O O . LEU A 1 609 ? -11.853 17.181 -1.697 1.00 92.50 609 LEU A O 1
ATOM 4812 N N . THR A 1 610 ? -10.128 15.951 -0.977 1.00 88.44 610 THR A N 1
ATOM 4813 C CA . THR A 1 610 ? -10.880 15.141 0.006 1.00 88.44 610 THR A CA 1
ATOM 4814 C C . THR A 1 610 ? -10.911 15.743 1.411 1.00 88.44 610 THR A C 1
ATOM 4816 O O . THR A 1 610 ? -11.511 15.168 2.316 1.00 88.44 610 THR A O 1
ATOM 4819 N N . SER A 1 611 ? -10.222 16.868 1.621 1.00 88.19 611 SER A N 1
ATOM 4820 C CA . SER A 1 611 ? -9.939 17.437 2.945 1.00 88.19 611 SER A CA 1
ATOM 4821 C C . SER A 1 611 ? -9.245 16.460 3.917 1.00 88.19 611 SER A C 1
ATOM 4823 O O . SER A 1 611 ? -9.313 16.628 5.133 1.00 88.19 611 SER A O 1
ATOM 4825 N N . GLN A 1 612 ? -8.552 15.437 3.401 1.00 88.38 612 GLN A N 1
ATOM 4826 C CA . GLN A 1 612 ? -7.791 14.469 4.192 1.00 88.38 612 GLN A CA 1
ATOM 4827 C C . GLN A 1 612 ? -6.364 14.979 4.440 1.00 88.38 612 GLN A C 1
ATOM 4829 O O . GLN A 1 612 ? -5.606 15.145 3.483 1.00 88.38 612 GLN A O 1
ATOM 4834 N N . PRO A 1 613 ? -5.934 15.178 5.700 1.00 92.31 613 PRO A N 1
ATOM 4835 C CA . PRO A 1 613 ? -4.561 15.573 5.986 1.00 92.31 613 PRO A CA 1
ATOM 4836 C C . PRO A 1 613 ? -3.552 14.521 5.513 1.00 92.31 613 PRO A C 1
ATOM 4838 O O . PRO A 1 613 ? -3.791 13.313 5.634 1.00 92.31 613 PRO A O 1
ATOM 4841 N N . VAL A 1 614 ? -2.400 14.977 5.020 1.00 94.25 614 VAL A N 1
ATOM 4842 C CA . VAL A 1 614 ? -1.319 14.115 4.523 1.00 94.25 614 VAL A CA 1
ATOM 4843 C C . VAL A 1 614 ? 0.042 14.590 5.027 1.00 94.25 614 VAL A C 1
ATOM 4845 O O . VAL A 1 614 ? 0.322 15.784 5.099 1.00 94.25 614 VAL A O 1
ATOM 4848 N N . LYS A 1 615 ? 0.914 13.645 5.374 1.00 96.06 615 LYS A N 1
ATOM 4849 C CA . LYS A 1 615 ? 2.319 13.885 5.709 1.00 96.06 615 LYS A CA 1
ATOM 4850 C C . LYS A 1 615 ? 3.195 13.061 4.784 1.00 96.06 615 LYS A C 1
ATOM 4852 O O . LYS A 1 615 ? 3.124 11.837 4.798 1.00 96.06 615 LYS A O 1
ATOM 4857 N N . VAL A 1 616 ? 4.066 13.712 4.024 1.00 94.69 616 VAL A N 1
ATOM 4858 C CA . VAL A 1 616 ? 5.027 13.021 3.157 1.00 94.69 616 VAL A CA 1
ATOM 4859 C C . VAL A 1 616 ? 6.414 13.140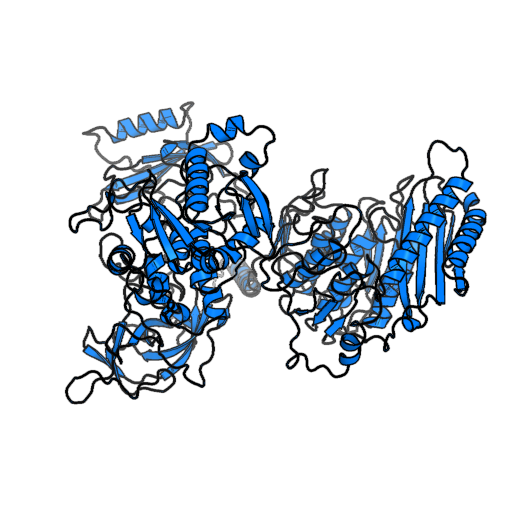 3.772 1.00 94.69 616 VAL A C 1
ATOM 4861 O O . VAL A 1 616 ? 6.966 14.237 3.843 1.00 94.69 616 VAL A O 1
ATOM 4864 N N . ALA A 1 617 ? 6.981 12.021 4.220 1.00 93.44 617 ALA A N 1
ATOM 4865 C CA . ALA A 1 617 ? 8.363 11.925 4.694 1.00 93.44 617 ALA A CA 1
ATOM 4866 C C . ALA A 1 617 ? 9.313 11.563 3.543 1.00 93.44 617 ALA A C 1
ATOM 4868 O O . ALA A 1 617 ? 8.873 11.076 2.511 1.00 93.44 617 ALA A O 1
ATOM 4869 N N . ASN A 1 618 ? 10.622 11.772 3.707 1.00 92.81 618 ASN A N 1
ATOM 4870 C CA . ASN A 1 618 ? 11.660 11.422 2.722 1.00 92.81 618 ASN A CA 1
ATOM 4871 C C . ASN A 1 618 ? 11.337 11.845 1.276 1.00 92.81 618 ASN A C 1
ATOM 4873 O O . ASN A 1 618 ? 11.566 11.090 0.327 1.00 92.81 618 ASN A O 1
ATOM 4877 N N . VAL A 1 619 ? 10.789 13.048 1.102 1.00 90.50 619 VAL A N 1
ATOM 4878 C CA . VAL A 1 619 ? 10.387 13.600 -0.193 1.00 90.50 619 VAL A CA 1
ATOM 4879 C C . VAL A 1 619 ? 11.513 13.424 -1.206 1.00 90.50 619 VAL A C 1
ATOM 4881 O O . VAL A 1 619 ? 12.623 13.923 -1.014 1.00 90.50 619 VAL A O 1
ATOM 4884 N N . ARG A 1 620 ? 11.225 12.722 -2.307 1.00 89.00 620 ARG A N 1
ATOM 4885 C CA . ARG A 1 620 ? 12.182 12.448 -3.390 1.00 89.00 620 ARG A CA 1
ATOM 4886 C C . ARG A 1 620 ? 13.474 11.770 -2.916 1.00 89.00 620 ARG A C 1
ATOM 4888 O O . ARG A 1 620 ? 14.541 12.008 -3.487 1.00 89.00 620 ARG A O 1
ATOM 4895 N N . GLY A 1 621 ? 13.390 10.952 -1.867 1.00 84.69 621 GLY A N 1
ATOM 4896 C CA . GLY A 1 621 ? 14.538 10.378 -1.161 1.00 84.69 621 GLY A CA 1
ATOM 4897 C C . GLY A 1 621 ? 15.420 9.459 -2.011 1.00 84.69 621 GLY A C 1
ATOM 4898 O O . GLY A 1 621 ? 16.602 9.328 -1.714 1.00 84.69 621 GLY A O 1
ATOM 4899 N N . ASN A 1 622 ? 14.896 8.906 -3.111 1.00 81.31 622 ASN A N 1
ATOM 4900 C CA . ASN A 1 622 ? 15.660 8.053 -4.035 1.00 81.31 622 ASN A CA 1
ATOM 4901 C C . ASN A 1 622 ? 16.529 8.851 -5.025 1.00 81.31 622 ASN A C 1
ATOM 4903 O O . ASN A 1 622 ? 17.228 8.268 -5.855 1.00 81.31 622 ASN A O 1
ATOM 4907 N N . ARG A 1 623 ? 16.484 10.193 -5.003 1.00 79.12 623 ARG A N 1
ATOM 4908 C CA . ARG A 1 623 ? 17.243 11.019 -5.952 1.00 79.12 623 ARG A CA 1
ATOM 4909 C C . ARG A 1 623 ? 18.684 11.241 -5.468 1.00 79.12 623 ARG A C 1
ATOM 4911 O O . ARG A 1 623 ? 18.875 11.733 -4.357 1.00 79.12 623 ARG A O 1
ATOM 4918 N N . PRO A 1 624 ? 19.697 11.041 -6.335 1.00 62.41 624 PRO A N 1
ATOM 4919 C CA . PRO A 1 624 ? 21.115 11.029 -5.948 1.00 62.41 624 PRO A CA 1
ATOM 4920 C C . PRO A 1 624 ? 21.661 12.363 -5.406 1.00 62.41 624 PRO A C 1
ATOM 4922 O O . PRO A 1 624 ? 22.723 12.384 -4.800 1.00 62.41 624 PRO A O 1
ATOM 4925 N N . ARG A 1 625 ? 20.951 13.487 -5.589 1.00 63.56 625 ARG A N 1
ATOM 4926 C CA . ARG A 1 625 ? 21.355 14.828 -5.114 1.00 63.56 625 ARG A CA 1
ATOM 4927 C C . ARG A 1 625 ? 20.589 15.299 -3.867 1.00 63.56 625 ARG A C 1
ATOM 4929 O O . ARG A 1 625 ? 20.233 16.469 -3.777 1.00 63.56 625 ARG A O 1
ATOM 4936 N N . GLY A 1 626 ? 20.282 14.394 -2.937 1.00 63.25 626 GLY A N 1
ATOM 4937 C CA . GLY A 1 626 ? 19.749 14.757 -1.614 1.00 63.25 626 GLY A CA 1
ATOM 4938 C C . GLY A 1 626 ? 18.235 14.998 -1.526 1.00 63.25 626 GLY A C 1
ATOM 4939 O O . GLY A 1 626 ? 17.772 15.513 -0.510 1.00 63.25 626 GLY A O 1
ATOM 4940 N N . GLY A 1 627 ? 17.466 14.591 -2.544 1.00 83.75 627 GLY A N 1
ATOM 4941 C CA . GLY A 1 627 ? 15.998 14.628 -2.533 1.00 83.75 627 GLY A CA 1
ATOM 4942 C C . GLY A 1 627 ? 15.383 16.021 -2.353 1.00 83.75 627 GLY A C 1
ATOM 4943 O O . GLY A 1 627 ? 15.889 17.013 -2.883 1.00 83.75 627 GLY A O 1
ATOM 4944 N N . GLY A 1 628 ? 14.239 16.062 -1.677 1.00 90.94 628 GLY A N 1
ATOM 4945 C CA . GLY A 1 628 ? 13.529 17.261 -1.247 1.00 90.94 628 GLY A CA 1
ATOM 4946 C C . GLY A 1 628 ? 12.562 17.874 -2.263 1.00 90.94 628 GLY A C 1
ATOM 4947 O O . GLY A 1 628 ? 12.611 17.587 -3.473 1.00 90.94 628 GLY A O 1
ATOM 4948 N N . LEU A 1 629 ? 11.679 18.739 -1.749 1.00 92.81 629 LEU A N 1
ATOM 4949 C CA . LEU A 1 629 ? 10.766 19.566 -2.540 1.00 92.81 629 LEU A CA 1
ATOM 4950 C C . LEU A 1 629 ? 11.544 20.425 -3.552 1.00 92.81 629 LEU A C 1
ATOM 4952 O O . LEU A 1 629 ? 12.716 20.759 -3.382 1.00 92.81 629 LEU A O 1
ATOM 4956 N N . LYS A 1 630 ? 10.881 20.756 -4.657 1.00 91.12 630 LYS A N 1
ATOM 4957 C CA . LYS A 1 630 ? 11.422 21.559 -5.764 1.00 91.12 630 LYS A CA 1
ATOM 4958 C C . LYS A 1 630 ? 10.455 22.700 -6.028 1.00 91.12 630 LYS A C 1
ATOM 4960 O O . LYS A 1 630 ? 9.312 22.607 -5.596 1.00 91.12 630 LYS A O 1
ATOM 4965 N N . ASN A 1 631 ? 10.891 23.716 -6.762 1.00 88.44 631 ASN A N 1
ATOM 4966 C CA . ASN A 1 631 ? 10.108 24.930 -7.009 1.00 88.44 631 ASN A CA 1
ATOM 4967 C C . ASN A 1 631 ? 8.702 24.634 -7.552 1.00 88.44 631 ASN A C 1
ATOM 4969 O O . ASN A 1 631 ? 7.743 25.235 -7.095 1.00 88.44 631 ASN A O 1
ATOM 4973 N N . GLN A 1 632 ? 8.553 23.652 -8.449 1.00 87.69 632 GLN A N 1
ATOM 4974 C CA . GLN A 1 632 ? 7.237 23.230 -8.942 1.00 87.69 632 GLN A CA 1
ATOM 4975 C C . GLN A 1 632 ? 6.358 22.567 -7.866 1.00 87.69 632 GLN A C 1
ATOM 4977 O O . GLN A 1 632 ? 5.145 22.714 -7.899 1.00 87.69 632 GLN A O 1
ATOM 4982 N N . HIS A 1 633 ? 6.949 21.847 -6.903 1.00 93.50 633 HIS A N 1
ATOM 4983 C CA . HIS A 1 633 ? 6.190 21.277 -5.786 1.00 93.50 633 HIS A CA 1
ATOM 4984 C C . HIS A 1 633 ? 5.758 22.383 -4.828 1.00 93.50 633 HIS A C 1
ATOM 4986 O O . HIS A 1 633 ? 4.594 22.435 -4.462 1.00 93.50 633 HIS A O 1
ATOM 4992 N N . VAL A 1 634 ? 6.686 23.272 -4.457 1.00 93.00 634 VAL A N 1
ATOM 4993 C CA . VAL A 1 634 ? 6.400 24.382 -3.541 1.00 93.00 634 VAL A CA 1
ATOM 4994 C C . VAL A 1 634 ? 5.312 25.277 -4.125 1.00 93.00 634 VAL A C 1
ATOM 4996 O O . VAL A 1 634 ? 4.314 25.477 -3.454 1.00 93.00 634 VAL A O 1
ATOM 4999 N N . ALA A 1 635 ? 5.420 25.680 -5.396 1.00 92.31 635 ALA A N 1
ATOM 5000 C CA . ALA A 1 635 ? 4.415 26.520 -6.050 1.00 92.31 635 ALA A CA 1
ATOM 5001 C C . ALA A 1 635 ? 3.007 25.895 -6.044 1.00 92.31 635 ALA A C 1
ATOM 5003 O O . ALA A 1 635 ? 2.028 26.582 -5.763 1.00 92.31 635 ALA A O 1
ATOM 5004 N N . ALA A 1 636 ? 2.894 24.591 -6.325 1.00 93.94 636 ALA A N 1
ATOM 5005 C CA . ALA A 1 636 ? 1.606 23.902 -6.300 1.00 93.94 636 ALA A CA 1
ATOM 5006 C C . ALA A 1 636 ? 1.039 23.772 -4.875 1.00 93.94 636 ALA A C 1
ATOM 5008 O O . ALA A 1 636 ? -0.142 24.032 -4.660 1.00 93.94 636 ALA A O 1
ATOM 5009 N N . ILE A 1 637 ? 1.874 23.381 -3.904 1.00 95.94 637 ILE A N 1
ATOM 5010 C CA . ILE A 1 637 ? 1.453 23.182 -2.509 1.00 95.94 637 ILE A CA 1
ATOM 5011 C C . ILE A 1 637 ? 1.096 24.516 -1.859 1.00 95.94 637 ILE A C 1
ATOM 5013 O O . ILE A 1 637 ? 0.106 24.584 -1.148 1.00 95.94 637 ILE A O 1
ATOM 5017 N N . GLU A 1 638 ? 1.866 25.570 -2.109 1.00 95.50 638 GLU A N 1
ATOM 5018 C CA . GLU A 1 638 ? 1.614 26.914 -1.591 1.00 95.50 638 GLU A CA 1
ATOM 5019 C C . GLU A 1 638 ? 0.280 27.462 -2.098 1.00 95.50 638 GLU A C 1
ATOM 5021 O O . GLU A 1 638 ? -0.530 27.956 -1.312 1.00 95.50 638 GLU A O 1
ATOM 5026 N N . TRP A 1 639 ? 0.001 27.301 -3.396 1.00 95.62 639 TRP A N 1
ATOM 5027 C CA . TRP A 1 639 ? -1.290 27.693 -3.947 1.00 95.62 639 TRP A CA 1
ATOM 5028 C C . TRP A 1 639 ? -2.439 26.862 -3.361 1.00 95.62 639 TRP A C 1
ATOM 5030 O O . TRP A 1 639 ? -3.413 27.443 -2.882 1.00 95.62 639 TRP A O 1
ATOM 5040 N N . LEU A 1 640 ? -2.312 25.527 -3.321 1.00 96.44 640 LEU A N 1
ATOM 5041 C CA . LEU A 1 640 ? -3.325 24.647 -2.723 1.00 96.44 640 LEU A CA 1
ATOM 5042 C C . LEU A 1 640 ? -3.544 24.961 -1.238 1.00 96.44 640 LEU A C 1
ATOM 5044 O O . LEU A 1 640 ? -4.681 24.969 -0.776 1.00 96.44 640 LEU A O 1
ATOM 5048 N N . ALA A 1 641 ? -2.485 25.280 -0.496 1.00 95.75 641 ALA A N 1
ATOM 5049 C CA . ALA A 1 641 ? -2.562 25.654 0.910 1.00 95.75 641 ALA A CA 1
ATOM 5050 C C . ALA A 1 641 ? -3.330 26.953 1.107 1.00 95.75 641 ALA A C 1
ATOM 5052 O O . ALA A 1 641 ? -4.188 27.032 1.981 1.00 95.75 641 ALA A O 1
ATOM 5053 N N . LYS A 1 642 ? -3.076 27.946 0.250 1.00 94.44 642 LYS A N 1
ATOM 5054 C CA . LYS A 1 642 ? -3.804 29.210 0.273 1.00 94.44 642 LYS A CA 1
ATOM 5055 C C . LYS A 1 642 ? -5.297 29.001 0.018 1.00 94.44 642 LYS A C 1
ATOM 5057 O O . LYS A 1 642 ? -6.108 29.504 0.786 1.00 94.44 642 LYS A O 1
ATOM 5062 N N . VAL A 1 643 ? -5.667 28.272 -1.038 1.00 93.44 643 VAL A N 1
ATOM 5063 C CA . VAL A 1 643 ? -7.086 28.131 -1.426 1.00 93.44 643 VAL A CA 1
ATOM 5064 C C . VAL A 1 643 ? -7.872 27.175 -0.530 1.00 93.44 643 VAL A C 1
ATOM 5066 O O . VAL A 1 643 ? -9.081 27.329 -0.403 1.00 93.44 643 VAL A O 1
ATOM 5069 N N . THR A 1 644 ? -7.200 26.229 0.131 1.00 92.94 644 THR A N 1
ATOM 5070 C CA . THR A 1 644 ? -7.830 25.311 1.099 1.00 92.94 644 THR A CA 1
ATOM 5071 C C . THR A 1 644 ? -7.675 25.755 2.557 1.00 92.94 644 THR A C 1
ATOM 5073 O O . THR A 1 644 ? -8.084 25.022 3.456 1.00 92.94 644 THR A O 1
ATOM 5076 N N . GLU A 1 645 ? -7.067 26.920 2.813 1.00 91.12 645 GLU A N 1
ATOM 5077 C CA . GLU A 1 645 ? -6.655 27.391 4.149 1.00 91.12 645 GLU A CA 1
ATOM 5078 C C . GLU A 1 645 ? -5.886 26.338 4.967 1.00 91.12 645 GLU A C 1
ATOM 5080 O O . GLU A 1 645 ? -6.091 26.180 6.174 1.00 91.12 645 GLU A O 1
ATOM 5085 N N . ALA A 1 646 ? -5.017 25.579 4.300 1.00 91.94 646 ALA A N 1
ATOM 5086 C CA . ALA A 1 646 ? -4.325 24.464 4.921 1.00 91.94 646 ALA A CA 1
ATOM 5087 C C . ALA A 1 646 ? -3.293 24.913 5.963 1.00 91.94 646 ALA A C 1
ATOM 5089 O O . ALA A 1 646 ? -2.523 25.844 5.722 1.00 91.94 646 ALA A O 1
ATOM 5090 N N . ASP A 1 647 ? -3.186 24.166 7.066 1.00 90.81 647 ASP A N 1
ATOM 5091 C CA . ASP A 1 647 ? -1.984 24.221 7.902 1.00 90.81 647 ASP A CA 1
ATOM 5092 C C . ASP A 1 647 ? -0.881 23.411 7.221 1.00 90.81 647 ASP A C 1
ATOM 5094 O O . ASP A 1 647 ? -1.058 22.218 6.933 1.00 90.81 647 ASP A O 1
ATOM 5098 N N . VAL A 1 648 ? 0.257 24.055 6.954 1.00 90.88 648 VAL A N 1
ATOM 5099 C CA . VAL A 1 648 ? 1.384 23.420 6.269 1.00 90.88 648 VAL A CA 1
ATOM 5100 C C . VAL A 1 648 ? 2.663 23.551 7.078 1.00 90.88 648 VAL A C 1
ATOM 5102 O O . VAL A 1 648 ? 3.086 24.643 7.443 1.00 90.88 648 VAL A O 1
ATOM 5105 N N . GLU A 1 649 ? 3.319 22.418 7.305 1.00 92.94 649 GLU A N 1
ATOM 5106 C CA . GLU A 1 649 ? 4.633 22.343 7.939 1.00 92.94 649 GLU A CA 1
ATOM 5107 C C . GLU A 1 649 ? 5.666 21.869 6.917 1.00 92.94 649 GLU A C 1
ATOM 5109 O O . GLU A 1 649 ? 5.393 20.959 6.135 1.00 92.94 649 GLU A O 1
ATOM 5114 N N . GLY A 1 650 ? 6.873 22.441 6.936 1.00 90.38 650 GLY A N 1
ATOM 5115 C CA . GLY A 1 650 ? 7.976 21.982 6.084 1.00 90.38 650 GLY A CA 1
ATOM 5116 C C . GLY A 1 650 ? 7.835 22.336 4.597 1.00 90.38 650 GLY A C 1
ATOM 5117 O O . GLY A 1 650 ? 8.437 21.664 3.758 1.00 90.38 650 GLY A O 1
ATOM 5118 N N . LEU A 1 651 ? 7.066 23.374 4.254 1.00 94.44 651 LEU A N 1
ATOM 5119 C CA . LEU A 1 651 ? 6.927 23.876 2.884 1.00 94.44 651 LEU A CA 1
ATOM 5120 C C . LEU A 1 651 ? 8.091 24.796 2.507 1.00 94.44 651 LEU A C 1
ATOM 5122 O O . LEU A 1 651 ? 8.010 26.016 2.594 1.00 94.44 651 LEU A O 1
ATOM 5126 N N . SER A 1 652 ? 9.199 24.201 2.085 1.00 91.44 652 SER A N 1
ATOM 5127 C CA . SER A 1 652 ? 10.329 24.943 1.528 1.00 91.44 652 SER A CA 1
ATOM 5128 C C . SER A 1 652 ? 11.084 24.102 0.508 1.00 91.44 652 SER A C 1
ATOM 5130 O O . SER A 1 652 ? 11.062 22.866 0.536 1.00 91.44 652 SER A O 1
ATOM 5132 N N . VAL A 1 653 ? 11.760 24.761 -0.432 1.00 91.31 653 VAL A N 1
ATOM 5133 C CA . VAL A 1 653 ? 12.587 24.079 -1.434 1.00 91.31 653 VAL A CA 1
ATOM 5134 C C . VAL A 1 653 ? 13.692 23.293 -0.725 1.00 91.31 653 VAL A C 1
ATOM 5136 O O . VAL A 1 653 ? 14.393 23.813 0.135 1.00 91.31 653 VAL A O 1
ATOM 5139 N N . GLY A 1 654 ? 13.855 22.019 -1.084 1.00 90.69 654 GLY A N 1
ATOM 5140 C CA . GLY A 1 654 ? 14.802 21.110 -0.434 1.00 90.69 654 GLY A CA 1
ATOM 5141 C C . GLY A 1 654 ? 14.265 20.412 0.819 1.00 90.69 654 GLY A C 1
ATOM 5142 O O . GLY A 1 654 ? 14.898 19.459 1.275 1.00 90.69 654 GLY A O 1
ATOM 5143 N N . SER A 1 655 ? 13.089 20.796 1.331 1.00 93.94 655 SER A N 1
ATOM 5144 C CA . SER A 1 655 ? 12.474 20.116 2.472 1.00 93.94 655 SER A CA 1
ATOM 5145 C C . SER A 1 655 ? 12.228 18.636 2.180 1.00 93.94 655 SER A C 1
ATOM 5147 O O . SER A 1 655 ? 11.701 18.270 1.124 1.00 93.94 655 SER A O 1
ATOM 5149 N N . LYS A 1 656 ? 12.631 17.780 3.125 1.00 94.12 656 LYS A N 1
ATOM 5150 C CA . LYS A 1 656 ? 12.520 16.316 3.034 1.00 94.12 656 LYS A CA 1
ATOM 5151 C C . LYS A 1 656 ? 11.238 15.777 3.652 1.00 94.12 656 LYS A C 1
ATOM 5153 O O . LYS A 1 656 ? 10.923 14.616 3.419 1.00 94.12 656 LYS A O 1
ATOM 5158 N N . THR A 1 657 ? 10.521 16.591 4.414 1.00 93.81 657 THR A N 1
ATOM 5159 C CA . THR A 1 657 ? 9.269 16.199 5.052 1.00 93.81 657 THR A CA 1
ATOM 5160 C C . THR A 1 657 ? 8.340 17.395 5.054 1.00 93.81 657 THR A C 1
ATOM 5162 O O . THR A 1 657 ? 8.754 18.473 5.472 1.00 93.81 657 THR A O 1
ATOM 5165 N N . PHE A 1 658 ? 7.098 17.205 4.626 1.00 94.25 658 PHE A N 1
ATOM 5166 C CA . PHE A 1 658 ? 6.067 18.223 4.789 1.00 94.25 658 PHE A CA 1
ATOM 5167 C C . PHE A 1 658 ? 4.753 17.594 5.252 1.00 94.25 658 PHE A C 1
ATOM 5169 O O . PHE A 1 658 ? 4.472 16.429 4.951 1.00 94.25 658 PHE A O 1
ATOM 5176 N N . THR A 1 659 ? 3.969 18.369 5.992 1.00 95.38 659 THR A N 1
ATOM 5177 C CA . THR A 1 659 ? 2.601 18.032 6.404 1.00 95.38 659 THR A CA 1
ATOM 5178 C C . THR A 1 659 ? 1.668 19.045 5.760 1.00 95.38 659 THR A C 1
ATOM 5180 O O . THR A 1 659 ? 1.963 20.233 5.803 1.00 95.38 659 THR A O 1
ATOM 5183 N N . PHE A 1 660 ? 0.567 18.593 5.168 1.00 95.44 660 PHE A N 1
ATOM 5184 C CA . PHE A 1 660 ? -0.447 19.423 4.525 1.00 95.44 660 PHE A CA 1
ATOM 5185 C C . PHE A 1 660 ? -1.825 19.047 5.081 1.00 95.44 660 PHE A C 1
ATOM 5187 O O . PHE A 1 660 ? -2.268 17.907 4.926 1.00 95.44 660 PHE A O 1
ATOM 5194 N N . THR A 1 661 ? -2.477 19.997 5.751 1.00 94.44 661 THR A N 1
ATOM 5195 C CA . THR A 1 661 ? -3.750 19.799 6.463 1.00 94.44 661 THR A CA 1
ATOM 5196 C C . THR A 1 661 ? -4.796 20.777 5.919 1.00 94.44 661 THR A C 1
ATOM 5198 O O . THR A 1 661 ? -4.949 21.860 6.483 1.00 94.44 661 THR A O 1
ATOM 5201 N N . PRO A 1 662 ? -5.475 20.447 4.807 1.00 91.06 662 PRO A N 1
ATOM 5202 C CA . PRO A 1 662 ? -6.474 21.315 4.181 1.00 91.06 662 PRO A CA 1
ATOM 5203 C C . PRO A 1 662 ? -7.713 21.469 5.067 1.00 91.06 662 PRO A C 1
ATOM 5205 O O . PRO A 1 662 ? -8.104 20.528 5.757 1.00 91.06 662 PRO A O 1
ATOM 5208 N N . LYS A 1 663 ? -8.328 22.657 5.045 1.00 87.69 663 LYS A N 1
ATOM 5209 C CA . LYS A 1 663 ? -9.498 23.003 5.874 1.00 87.69 663 LYS A CA 1
ATOM 5210 C C . LYS A 1 663 ? -10.752 23.311 5.066 1.00 87.69 663 LYS A C 1
ATOM 5212 O O . LYS A 1 663 ? -11.843 23.254 5.627 1.00 87.69 663 LYS A O 1
ATOM 5217 N N . ARG A 1 664 ? -10.602 23.663 3.787 1.00 87.19 664 ARG A N 1
ATOM 5218 C CA . ARG A 1 664 ? -11.709 24.010 2.894 1.00 87.19 664 ARG A CA 1
ATOM 5219 C C . ARG A 1 664 ? -11.779 23.091 1.673 1.00 87.19 664 ARG A C 1
ATOM 5221 O O . ARG A 1 664 ? -10.727 22.759 1.117 1.00 87.19 664 ARG A O 1
ATOM 5228 N N . PRO A 1 665 ? -12.994 22.712 1.248 1.00 90.12 665 PRO A N 1
ATOM 5229 C CA . PRO A 1 665 ? -13.220 21.902 0.062 1.00 90.12 665 PRO A CA 1
ATOM 5230 C C . PRO A 1 665 ? -13.115 22.746 -1.231 1.00 90.12 665 PRO A C 1
ATOM 5232 O O . PRO A 1 665 ? -13.236 23.971 -1.184 1.00 90.12 665 PRO A O 1
ATOM 5235 N N . PRO A 1 666 ? -12.925 22.118 -2.407 1.00 91.94 666 PRO A N 1
ATOM 5236 C CA . PRO A 1 666 ? -12.883 22.814 -3.699 1.00 91.94 666 PRO A CA 1
ATOM 5237 C C . PRO A 1 666 ? -14.037 23.781 -4.011 1.00 91.94 666 PRO A C 1
ATOM 5239 O O . PRO A 1 666 ? -13.806 24.803 -4.658 1.00 91.94 666 PRO A O 1
ATOM 5242 N N . THR A 1 667 ? -15.260 23.500 -3.549 1.00 88.75 667 THR A N 1
ATOM 5243 C CA . THR A 1 667 ? -16.443 24.362 -3.753 1.00 88.75 667 THR A CA 1
ATOM 5244 C C . THR A 1 667 ? -16.307 25.741 -3.109 1.00 88.75 667 THR A C 1
ATOM 5246 O O . THR A 1 667 ? -17.007 26.670 -3.498 1.00 88.75 667 THR A O 1
ATOM 5249 N N . ASP A 1 668 ? -15.382 25.897 -2.160 1.00 88.88 668 ASP A N 1
ATOM 5250 C CA . ASP A 1 668 ? -15.121 27.160 -1.466 1.00 88.88 668 ASP A CA 1
ATOM 5251 C C . ASP A 1 668 ? -14.110 28.042 -2.223 1.00 88.88 668 ASP A C 1
ATOM 5253 O O . ASP A 1 668 ? -13.660 29.074 -1.716 1.00 88.88 668 ASP A O 1
ATOM 5257 N N . LEU A 1 669 ? -13.707 27.654 -3.439 1.00 91.00 669 LEU A N 1
ATOM 5258 C CA . LEU A 1 669 ? -12.811 28.450 -4.270 1.00 91.00 669 LEU A CA 1
ATOM 5259 C C . LEU A 1 669 ? -13.528 29.701 -4.807 1.00 91.00 669 LEU A C 1
ATOM 5261 O O . LEU A 1 669 ? -14.106 29.693 -5.892 1.00 91.00 669 LEU A O 1
ATOM 5265 N N . PHE A 1 670 ? -13.412 30.814 -4.084 1.00 85.81 670 PHE A N 1
ATOM 5266 C CA . PHE A 1 670 ? -13.989 32.100 -4.504 1.00 85.81 670 PHE A CA 1
ATOM 5267 C C . PHE A 1 670 ? -13.282 32.721 -5.718 1.00 85.81 670 PHE A C 1
ATOM 5269 O O . PHE A 1 670 ? -13.912 33.345 -6.570 1.00 85.81 670 PHE A O 1
ATOM 5276 N N . GLN A 1 671 ? -11.954 32.589 -5.807 1.00 89.19 671 GLN A N 1
ATOM 5277 C CA . GLN A 1 671 ? -11.170 33.232 -6.862 1.00 89.19 671 GLN A CA 1
ATOM 5278 C C . GLN A 1 671 ? -11.268 32.447 -8.176 1.00 89.19 671 GLN A C 1
ATOM 5280 O O . GLN A 1 671 ? -10.718 31.354 -8.294 1.00 89.19 671 GLN A O 1
ATOM 5285 N N . ARG A 1 672 ? -11.913 33.042 -9.188 1.00 93.06 672 ARG A N 1
ATOM 5286 C CA . ARG A 1 672 ? -12.051 32.451 -10.533 1.00 93.06 672 ARG A CA 1
ATOM 5287 C C . ARG A 1 672 ? -10.928 32.801 -11.503 1.00 93.06 672 ARG A C 1
ATOM 5289 O O . ARG A 1 672 ? -10.730 32.074 -12.462 1.00 93.06 672 ARG A O 1
ATOM 5296 N N . ASN A 1 673 ? -10.166 33.861 -11.240 1.00 94.31 673 ASN A N 1
ATOM 5297 C CA . ASN A 1 673 ? -9.000 34.249 -12.039 1.00 94.31 673 ASN A CA 1
ATOM 5298 C C . ASN A 1 673 ? -7.726 34.033 -11.224 1.00 94.31 673 ASN A C 1
ATOM 5300 O O . ASN A 1 673 ? -7.453 34.784 -10.287 1.00 94.31 673 ASN A O 1
ATOM 5304 N N . ILE A 1 674 ? -6.959 33.004 -11.564 1.00 94.44 674 ILE A N 1
ATOM 5305 C CA . ILE A 1 674 ? -5.768 32.564 -10.841 1.00 94.44 674 ILE A CA 1
ATOM 5306 C C . ILE A 1 674 ? -4.540 32.837 -11.702 1.00 94.44 674 ILE A C 1
ATOM 5308 O O . ILE A 1 674 ? -4.477 32.428 -12.856 1.00 94.44 674 ILE A O 1
ATOM 5312 N N . SER A 1 675 ? -3.531 33.477 -11.120 1.00 93.25 675 SER A N 1
ATOM 5313 C CA . SER A 1 675 ? -2.219 33.634 -11.744 1.00 93.25 675 SER A CA 1
ATOM 5314 C C . SER A 1 675 ? -1.160 33.077 -10.805 1.00 93.25 675 SER A C 1
ATOM 5316 O O . SER A 1 675 ? -1.070 33.494 -9.648 1.00 93.25 675 SER A O 1
ATOM 5318 N N . ILE A 1 676 ? -0.381 32.107 -11.283 1.00 92.00 676 ILE A N 1
ATOM 5319 C CA . ILE A 1 676 ? 0.710 31.498 -10.521 1.00 92.00 676 ILE A CA 1
ATOM 5320 C C . ILE A 1 676 ? 1.995 31.668 -11.301 1.00 92.00 676 ILE A C 1
ATOM 5322 O O . ILE A 1 676 ? 2.120 31.298 -12.470 1.00 92.00 676 ILE A O 1
ATOM 5326 N N . ARG A 1 677 ? 2.994 32.192 -10.604 1.00 90.12 677 ARG A N 1
ATOM 5327 C CA . ARG A 1 677 ? 4.313 32.445 -11.149 1.00 90.12 677 ARG A CA 1
ATOM 5328 C C . ARG A 1 677 ? 5.327 31.610 -10.385 1.00 90.12 677 ARG A C 1
ATOM 5330 O O . ARG A 1 677 ? 5.589 31.876 -9.220 1.00 90.12 677 ARG A O 1
ATOM 5337 N N . THR A 1 678 ? 5.929 30.620 -11.040 1.00 83.88 678 THR A N 1
ATOM 5338 C CA . THR A 1 678 ? 6.960 29.796 -10.397 1.00 83.88 678 THR A CA 1
ATOM 5339 C C . THR A 1 678 ? 8.198 30.636 -10.090 1.00 83.88 678 THR A C 1
ATOM 5341 O O . THR A 1 678 ? 8.593 31.487 -10.890 1.00 83.88 678 THR A O 1
ATOM 5344 N N . GLU A 1 679 ? 8.865 30.402 -8.961 1.00 80.31 679 GLU A N 1
ATOM 5345 C CA . GLU A 1 679 ? 10.069 31.173 -8.609 1.00 80.31 679 GLU A CA 1
ATOM 5346 C C . GLU A 1 679 ? 11.156 31.040 -9.688 1.00 80.31 679 GLU A C 1
ATOM 5348 O O . GLU A 1 679 ? 11.622 32.028 -10.259 1.00 80.31 679 GLU A O 1
ATOM 5353 N N . SER A 1 680 ? 11.479 29.803 -10.075 1.00 84.06 680 SER A N 1
ATOM 5354 C CA . SER A 1 680 ? 12.367 29.530 -11.207 1.00 84.06 680 SER A CA 1
ATOM 5355 C C . SER A 1 680 ? 11.595 29.496 -12.522 1.00 84.06 680 SER A C 1
ATOM 5357 O O . SER A 1 680 ? 10.604 28.776 -12.642 1.00 84.06 680 SER A O 1
ATOM 5359 N N . GLY A 1 681 ? 12.104 30.198 -13.539 1.00 77.38 681 GLY A N 1
ATOM 5360 C CA . GLY A 1 681 ? 11.556 30.160 -14.901 1.00 77.38 681 GLY A CA 1
ATOM 5361 C C . GLY A 1 681 ? 11.640 28.785 -15.576 1.00 77.38 681 GLY A C 1
ATOM 5362 O O . GLY A 1 681 ? 10.929 28.554 -16.540 1.00 77.38 681 GLY A O 1
ATOM 5363 N N . ALA A 1 682 ? 12.451 27.863 -15.045 1.00 77.31 682 ALA A N 1
ATOM 5364 C CA . ALA A 1 682 ? 12.607 26.500 -15.555 1.00 77.31 682 ALA A CA 1
ATOM 5365 C C . ALA A 1 682 ? 11.755 25.458 -14.806 1.00 77.31 682 ALA A C 1
ATOM 5367 O O . ALA A 1 682 ? 11.839 24.267 -15.099 1.00 77.31 682 ALA A O 1
ATOM 5368 N N . ALA A 1 683 ? 10.981 25.870 -13.797 1.00 87.94 683 ALA A N 1
ATOM 5369 C CA . ALA A 1 683 ? 10.067 24.973 -13.100 1.00 87.94 683 ALA A CA 1
ATOM 5370 C C . ALA A 1 683 ? 8.861 24.668 -14.001 1.00 87.94 683 ALA A C 1
ATOM 5372 O O . ALA A 1 683 ? 8.203 25.590 -14.472 1.00 87.94 683 ALA A O 1
ATOM 5373 N N . SER A 1 684 ? 8.593 23.384 -14.239 1.00 94.31 684 SER A N 1
ATOM 5374 C CA . SER A 1 684 ? 7.564 22.935 -15.184 1.00 94.31 684 SER A CA 1
ATOM 5375 C C . SER A 1 684 ? 6.162 23.413 -14.800 1.00 94.31 684 SER A C 1
ATOM 5377 O O . SER A 1 684 ? 5.678 23.075 -13.717 1.00 94.31 684 SER A O 1
ATOM 5379 N N . THR A 1 685 ? 5.488 24.127 -15.705 1.00 95.50 685 THR A N 1
ATOM 5380 C CA . THR A 1 685 ? 4.072 24.498 -15.556 1.00 95.50 685 THR A CA 1
ATOM 5381 C C . THR A 1 685 ? 3.165 23.270 -15.612 1.00 95.50 685 THR A C 1
ATOM 5383 O O . THR A 1 685 ? 2.218 23.184 -14.837 1.00 95.50 685 THR A O 1
ATOM 5386 N N . MET A 1 686 ? 3.498 22.274 -16.442 1.00 95.25 686 MET A N 1
ATOM 5387 C CA . MET A 1 686 ? 2.749 21.015 -16.561 1.00 95.25 686 MET A CA 1
ATOM 5388 C C . MET A 1 686 ? 2.739 20.218 -15.254 1.00 95.25 686 MET A C 1
ATOM 5390 O O . MET A 1 686 ? 1.704 19.699 -14.844 1.00 95.25 686 MET A O 1
ATOM 5394 N N . LEU A 1 687 ? 3.869 20.162 -14.541 1.00 94.94 687 LEU A N 1
ATOM 5395 C CA . LEU A 1 687 ? 3.917 19.479 -13.244 1.00 94.94 687 LEU A CA 1
ATOM 5396 C C . LEU A 1 687 ? 3.164 20.243 -12.147 1.00 94.94 687 LEU A C 1
ATOM 5398 O O . LEU A 1 687 ? 2.618 19.610 -11.251 1.00 94.94 687 LEU A O 1
ATOM 5402 N N . VAL A 1 688 ? 3.130 21.577 -12.192 1.00 95.88 688 VAL A N 1
ATOM 5403 C CA . VAL A 1 688 ? 2.285 22.366 -11.277 1.00 95.88 688 VAL A CA 1
ATOM 5404 C C . VAL A 1 688 ? 0.811 22.063 -11.554 1.00 95.88 688 VAL A C 1
ATOM 5406 O O . VAL A 1 688 ? 0.067 21.711 -10.639 1.00 95.88 688 VAL A O 1
ATOM 5409 N N . LEU A 1 689 ? 0.420 22.090 -12.830 1.00 96.25 689 LEU A N 1
ATOM 5410 C CA . LEU A 1 689 ? -0.940 21.798 -13.265 1.00 96.25 689 LEU A CA 1
ATOM 5411 C C . LEU A 1 689 ? -1.390 20.382 -12.888 1.00 96.25 689 LEU A C 1
ATOM 5413 O O . LEU A 1 689 ? -2.519 20.222 -12.444 1.00 96.25 689 LEU A O 1
ATOM 5417 N N . GLN A 1 690 ? -0.518 19.371 -12.970 1.00 95.00 690 GLN A N 1
ATOM 5418 C CA . GLN A 1 690 ? -0.851 17.992 -12.581 1.00 95.00 690 GLN A CA 1
ATOM 5419 C C . GLN A 1 690 ? -1.329 17.881 -11.118 1.00 95.00 690 GLN A C 1
ATOM 5421 O O . GLN A 1 690 ? -2.144 17.018 -10.805 1.00 95.00 690 GLN A O 1
ATOM 5426 N N . ALA A 1 691 ? -0.838 18.742 -10.218 1.00 95.44 691 ALA A N 1
ATOM 5427 C CA . ALA A 1 691 ? -1.292 18.783 -8.826 1.00 95.44 691 ALA A CA 1
ATOM 5428 C C . ALA A 1 691 ? -2.575 19.613 -8.641 1.00 95.44 691 ALA A C 1
ATOM 5430 O O . ALA A 1 691 ? -3.384 19.315 -7.768 1.00 95.44 691 ALA A O 1
ATOM 5431 N N . MET A 1 692 ? -2.764 20.659 -9.447 1.00 96.56 692 MET A N 1
ATOM 5432 C CA . MET A 1 692 ? -3.905 21.571 -9.323 1.00 96.56 692 MET A CA 1
ATOM 5433 C C . MET A 1 692 ? -5.163 21.064 -10.030 1.00 96.56 692 MET A C 1
ATOM 5435 O O . MET A 1 692 ? -6.267 21.288 -9.545 1.00 96.56 692 MET A O 1
ATOM 5439 N N . LEU A 1 693 ? -5.010 20.405 -11.181 1.00 96.31 693 LEU A N 1
ATOM 5440 C CA . LEU A 1 693 ? -6.114 20.065 -12.074 1.00 96.31 693 LEU A CA 1
ATOM 5441 C C . LEU A 1 693 ? -7.197 19.215 -11.389 1.00 96.31 693 LEU A C 1
ATOM 5443 O O . LEU A 1 693 ? -8.356 19.606 -11.497 1.00 96.31 693 LEU A O 1
ATOM 5447 N N . PRO A 1 694 ? -6.885 18.146 -10.621 1.00 96.31 694 PRO A N 1
ATOM 5448 C CA . PRO A 1 694 ? -7.924 17.388 -9.924 1.00 96.31 694 PRO A CA 1
ATOM 5449 C C . PRO A 1 694 ? -8.761 18.254 -8.978 1.00 96.31 694 PRO A C 1
ATOM 5451 O O . PRO A 1 694 ? -9.972 18.114 -8.951 1.00 96.31 694 PRO A O 1
ATOM 5454 N N . PHE A 1 695 ? -8.146 19.190 -8.249 1.00 96.50 695 PHE A N 1
ATOM 5455 C CA . PHE A 1 695 ? -8.870 20.119 -7.377 1.00 96.50 695 PHE A CA 1
ATOM 5456 C C . PHE A 1 695 ? -9.759 21.078 -8.183 1.00 96.50 695 PHE A C 1
ATOM 5458 O O . PHE A 1 695 ? -10.926 21.273 -7.855 1.00 96.50 695 PHE A O 1
ATOM 5465 N N . LEU A 1 696 ? -9.222 21.647 -9.266 1.00 96.44 696 LEU A N 1
ATOM 5466 C CA . LEU A 1 696 ? -9.924 22.619 -10.109 1.00 96.44 696 LEU A CA 1
ATOM 5467 C C . LEU A 1 696 ? -11.133 22.023 -10.840 1.00 96.44 696 LEU A C 1
ATOM 5469 O O . LEU A 1 696 ? -12.127 22.723 -11.016 1.00 96.44 696 LEU A O 1
ATOM 5473 N N . LEU A 1 697 ? -11.082 20.741 -11.219 1.00 95.69 697 LEU A N 1
ATOM 5474 C CA . LEU A 1 697 ? -12.219 20.057 -11.842 1.00 95.69 697 LEU A CA 1
ATOM 5475 C C . LEU A 1 697 ? -13.433 19.942 -10.917 1.00 95.69 697 LEU A C 1
ATOM 5477 O O . LEU A 1 697 ? -14.541 19.827 -11.416 1.00 95.69 697 LEU A O 1
ATOM 5481 N N . PHE A 1 698 ? -13.255 19.995 -9.598 1.00 94.81 698 PHE A N 1
ATOM 5482 C CA . PHE A 1 698 ? -14.350 19.891 -8.626 1.00 94.81 698 PHE A CA 1
ATOM 5483 C C . PHE A 1 698 ? -14.661 21.227 -7.933 1.00 94.81 698 PHE A C 1
ATOM 5485 O O . PHE A 1 698 ? -15.421 21.270 -6.970 1.00 94.81 698 PHE A O 1
ATOM 5492 N N . ALA A 1 699 ? -14.093 22.333 -8.418 1.00 94.12 699 ALA A N 1
ATOM 5493 C CA . ALA A 1 699 ? -14.226 23.656 -7.813 1.00 94.12 699 ALA A CA 1
ATOM 5494 C C . ALA A 1 699 ? -15.457 24.448 -8.309 1.00 94.12 699 ALA A C 1
ATOM 5496 O O . ALA A 1 699 ? -15.370 25.666 -8.511 1.00 94.12 699 ALA A O 1
ATOM 5497 N N . SER A 1 700 ? -16.595 23.784 -8.544 1.00 92.00 700 SER A N 1
ATOM 5498 C CA . SER A 1 700 ? -17.835 24.451 -8.971 1.00 92.00 700 SER A CA 1
ATOM 5499 C C . SER A 1 700 ? -18.406 25.364 -7.880 1.00 92.00 700 SER A C 1
ATOM 5501 O O . SER A 1 700 ? -18.228 25.136 -6.686 1.00 92.00 700 SER A O 1
ATOM 5503 N N . ASN A 1 701 ? -19.069 26.437 -8.310 1.00 89.62 701 ASN A N 1
ATOM 5504 C CA . ASN A 1 701 ? -19.906 27.306 -7.476 1.00 89.62 701 ASN A CA 1
ATOM 5505 C C . ASN A 1 701 ? -21.363 27.184 -7.936 1.00 89.62 701 ASN A C 1
ATOM 5507 O O . ASN A 1 701 ? -21.670 26.474 -8.889 1.00 89.62 701 ASN A O 1
ATOM 5511 N N . GLU A 1 702 ? -22.256 27.917 -7.277 1.00 86.00 702 GLU A N 1
ATOM 5512 C CA . GLU A 1 702 ? -23.696 27.928 -7.563 1.00 86.00 702 GLU A CA 1
ATOM 5513 C C . GLU A 1 702 ? -24.035 28.288 -9.021 1.00 86.00 702 GLU A C 1
ATOM 5515 O O . GLU A 1 702 ? -25.035 27.819 -9.554 1.00 86.00 702 GLU A O 1
ATOM 5520 N N . THR A 1 703 ? -23.187 29.079 -9.679 1.00 86.81 703 THR A N 1
ATOM 5521 C CA . THR A 1 703 ? -23.348 29.540 -11.066 1.00 86.81 703 THR A CA 1
ATOM 5522 C C . THR A 1 703 ? -22.583 28.701 -12.095 1.00 86.81 703 THR A C 1
ATOM 5524 O O . THR A 1 703 ? -22.715 28.953 -13.289 1.00 86.81 703 THR A O 1
ATOM 5527 N N . ASN A 1 704 ? -21.813 27.690 -11.664 1.00 86.88 704 ASN A N 1
ATOM 5528 C CA . ASN A 1 704 ? -20.911 26.891 -12.509 1.00 86.88 704 ASN A CA 1
ATOM 5529 C C . ASN A 1 704 ? -19.936 27.740 -13.348 1.00 86.88 704 ASN A C 1
ATOM 5531 O O . ASN A 1 704 ? -19.632 27.422 -14.501 1.00 86.88 704 ASN A O 1
ATOM 5535 N N . ASP A 1 705 ? -19.426 28.823 -12.758 1.00 93.12 705 ASP A N 1
ATOM 5536 C CA . ASP A 1 705 ? -18.480 29.705 -13.432 1.00 93.12 705 ASP A CA 1
ATOM 5537 C C . ASP A 1 705 ? -17.165 28.974 -13.743 1.00 93.12 705 ASP A C 1
ATOM 5539 O O . ASP A 1 705 ? -16.627 28.262 -12.883 1.00 93.12 705 ASP A O 1
ATOM 5543 N N . PRO A 1 706 ? -16.585 29.193 -14.937 1.00 96.69 706 PRO A N 1
ATOM 5544 C CA . PRO A 1 706 ? -15.288 28.637 -15.274 1.00 96.69 706 PRO A CA 1
ATOM 5545 C C . PRO A 1 706 ? -14.170 29.264 -14.432 1.00 96.69 706 PRO A C 1
ATOM 5547 O O . PRO A 1 706 ? -14.215 30.436 -14.048 1.00 96.69 706 PRO A O 1
ATOM 5550 N N . VAL A 1 707 ? -13.117 28.484 -14.195 1.00 97.50 707 VAL A N 1
ATOM 5551 C CA . VAL A 1 707 ? -11.903 28.918 -13.505 1.00 97.50 707 VAL A CA 1
ATOM 5552 C C . VAL A 1 707 ? -10.802 29.165 -14.531 1.00 97.50 707 VAL A C 1
ATOM 5554 O O . VAL A 1 707 ? -10.343 28.252 -15.217 1.00 97.50 707 VAL A O 1
ATOM 5557 N N . VAL A 1 708 ? -10.361 30.412 -14.624 1.00 98.00 708 VAL A N 1
ATOM 5558 C CA . VAL A 1 708 ? -9.272 30.853 -15.491 1.00 98.00 708 VAL A CA 1
ATOM 5559 C C . VAL A 1 708 ? -7.955 30.773 -14.728 1.00 98.00 708 VAL A C 1
ATOM 5561 O O . VAL A 1 708 ? -7.815 31.341 -13.645 1.00 98.00 708 VAL A O 1
ATOM 5564 N N . VAL A 1 709 ? -6.972 30.085 -15.300 1.00 97.44 709 VAL A N 1
ATOM 5565 C CA . VAL A 1 709 ? -5.651 29.873 -14.708 1.00 97.44 709 VAL A CA 1
ATOM 5566 C C . VAL A 1 709 ? -4.569 30.287 -15.695 1.00 97.44 709 VAL A C 1
ATOM 5568 O O . VAL A 1 709 ? -4.478 29.749 -16.795 1.00 97.44 709 VAL A O 1
ATOM 5571 N N . GLU A 1 710 ? -3.699 31.198 -15.274 1.00 97.44 710 GLU A N 1
ATOM 5572 C CA . GLU A 1 710 ? -2.460 31.519 -15.973 1.00 97.44 710 GLU A CA 1
ATOM 5573 C C . GLU A 1 710 ? -1.254 31.006 -15.176 1.00 97.44 710 GLU A C 1
ATOM 5575 O O . GLU A 1 710 ? -1.031 31.403 -14.029 1.00 97.44 710 GLU A O 1
ATOM 5580 N N . LEU A 1 711 ? -0.464 30.113 -15.778 1.00 96.12 711 LEU A N 1
ATOM 5581 C CA . LEU A 1 711 ? 0.730 29.535 -15.157 1.00 96.12 711 LEU A CA 1
ATOM 5582 C C . LEU A 1 711 ? 1.985 30.007 -15.887 1.00 96.12 711 LEU A C 1
ATOM 5584 O O . LEU A 1 711 ? 2.223 29.642 -17.036 1.00 96.12 711 LEU A O 1
ATOM 5588 N N . SER A 1 712 ? 2.827 30.761 -15.186 1.00 95.06 712 SER A N 1
ATOM 5589 C CA . SER A 1 712 ? 4.114 31.250 -15.684 1.00 95.06 712 SER A CA 1
ATOM 5590 C C . SER A 1 712 ? 5.279 30.414 -15.153 1.00 95.06 712 SER A C 1
ATOM 5592 O O . SER A 1 712 ? 5.519 30.387 -13.944 1.00 95.06 712 SER A O 1
ATOM 5594 N N . GLY A 1 713 ? 6.052 29.798 -16.049 1.00 94.88 713 GLY A N 1
ATOM 5595 C CA . GLY A 1 713 ? 7.147 28.875 -15.732 1.00 94.88 713 GLY A CA 1
ATOM 5596 C C . GLY A 1 713 ? 7.744 28.229 -16.987 1.00 94.88 713 GLY A C 1
ATOM 5597 O O . GLY A 1 713 ? 7.670 28.791 -18.075 1.00 94.88 713 GLY A O 1
ATOM 5598 N N . GLY A 1 714 ? 8.342 27.049 -16.858 1.00 94.56 714 GLY A N 1
ATOM 5599 C CA . GLY A 1 714 ? 8.877 26.296 -17.992 1.00 94.56 714 GLY A CA 1
ATOM 5600 C C . GLY A 1 714 ? 7.784 25.476 -18.680 1.00 94.56 714 GLY A C 1
ATOM 5601 O O . GLY A 1 714 ? 7.134 24.666 -18.025 1.00 94.56 714 GLY A O 1
ATOM 5602 N N . THR A 1 715 ? 7.592 25.663 -19.985 1.00 95.69 715 THR A N 1
ATOM 5603 C CA . THR A 1 715 ? 6.583 24.948 -20.794 1.00 95.69 715 THR A CA 1
ATOM 5604 C C . THR A 1 715 ? 7.165 23.726 -21.504 1.00 95.69 715 THR A C 1
ATOM 5606 O O . THR A 1 715 ? 6.451 22.769 -21.782 1.00 95.69 715 THR A O 1
ATOM 5609 N N . ASN A 1 716 ? 8.475 23.746 -21.766 1.00 94.06 716 ASN A N 1
ATOM 5610 C CA . ASN A 1 716 ? 9.238 22.681 -22.408 1.00 94.06 716 ASN A CA 1
ATOM 5611 C C . ASN A 1 716 ? 10.463 22.390 -21.530 1.00 94.06 716 ASN A C 1
ATOM 5613 O O . ASN A 1 716 ? 11.527 23.009 -21.654 1.00 94.06 716 ASN A O 1
ATOM 5617 N N . THR A 1 717 ? 10.281 21.487 -20.566 1.00 91.12 717 THR A N 1
ATOM 5618 C CA . THR A 1 717 ? 11.280 21.197 -19.532 1.00 91.12 717 THR A CA 1
ATOM 5619 C C . THR A 1 717 ? 11.630 19.717 -19.465 1.00 91.12 717 THR A C 1
ATOM 5621 O O . THR A 1 717 ? 10.796 18.855 -19.718 1.00 91.12 717 THR A O 1
ATOM 5624 N N . SER A 1 718 ? 12.879 19.402 -19.123 1.00 88.38 718 SER A N 1
ATOM 5625 C CA . SER A 1 718 ? 13.337 18.012 -19.034 1.00 88.38 718 SER A CA 1
ATOM 5626 C C . SER A 1 718 ? 12.648 17.260 -17.891 1.00 88.38 718 SER A C 1
ATOM 5628 O O . SER A 1 718 ? 12.478 17.807 -16.800 1.00 88.38 718 SER A O 1
ATOM 5630 N N . PHE A 1 719 ? 12.350 15.974 -18.110 1.00 88.19 719 PHE A N 1
ATOM 5631 C CA . PHE A 1 719 ? 11.673 15.093 -17.144 1.00 88.19 719 PHE A CA 1
ATOM 5632 C C . PHE A 1 719 ? 10.265 15.570 -16.738 1.00 88.19 719 PHE A C 1
ATOM 5634 O O . PHE A 1 719 ? 9.845 15.388 -15.591 1.00 88.19 719 PHE A O 1
ATOM 5641 N N . SER A 1 720 ? 9.547 16.192 -17.672 1.00 91.75 720 SER A N 1
ATOM 5642 C CA . SER A 1 720 ? 8.141 16.582 -17.547 1.00 91.75 720 SER A CA 1
ATOM 5643 C C . SER A 1 720 ? 7.477 16.588 -18.924 1.00 91.75 720 SER A C 1
ATOM 5645 O O . SER A 1 720 ? 8.189 16.867 -19.889 1.00 91.75 720 SER A O 1
ATOM 5647 N N . PRO A 1 721 ? 6.149 16.409 -19.012 1.00 93.06 721 PRO A N 1
ATOM 5648 C CA . PRO A 1 721 ? 5.420 16.638 -20.256 1.00 93.06 721 PRO A CA 1
ATOM 5649 C C . PRO A 1 721 ? 5.660 18.052 -20.798 1.00 93.06 721 PRO A C 1
ATOM 5651 O O . PRO A 1 721 ? 5.796 19.005 -20.020 1.00 93.06 721 PRO A O 1
ATOM 5654 N N . SER A 1 722 ? 5.713 18.183 -22.122 1.00 95.69 722 SER A N 1
ATOM 5655 C CA . SER A 1 722 ? 5.660 19.477 -22.802 1.00 95.69 722 SER A CA 1
ATOM 5656 C C . SER A 1 722 ? 4.224 19.999 -22.869 1.00 95.69 722 SER A C 1
ATOM 5658 O O . SER A 1 722 ? 3.265 19.245 -22.685 1.00 95.69 722 SER A O 1
ATOM 5660 N N . TYR A 1 723 ? 4.067 21.289 -23.177 1.00 96.56 723 TYR A N 1
ATOM 5661 C CA . TYR A 1 723 ? 2.754 21.839 -23.515 1.00 96.56 723 TYR A CA 1
ATOM 5662 C C . TYR A 1 723 ? 2.114 21.098 -24.700 1.00 96.56 723 TYR A C 1
ATOM 5664 O O . TYR A 1 723 ? 0.927 20.800 -24.659 1.00 96.56 723 TYR A O 1
ATOM 5672 N N . GLU A 1 724 ? 2.900 20.740 -25.720 1.00 97.19 724 GLU A N 1
ATOM 5673 C CA . GLU A 1 724 ? 2.394 20.025 -26.897 1.00 97.19 724 GLU A CA 1
ATOM 5674 C C . GLU A 1 724 ? 1.828 18.649 -26.533 1.00 97.19 724 GLU A C 1
ATOM 5676 O O . GLU A 1 724 ? 0.759 18.284 -27.008 1.00 97.19 724 GLU A O 1
ATOM 5681 N N . TYR A 1 725 ? 2.503 17.903 -25.651 1.00 97.88 725 TYR A N 1
ATOM 5682 C CA . TYR A 1 725 ? 2.004 16.611 -25.177 1.00 97.88 725 TYR A CA 1
ATOM 5683 C C . TYR A 1 725 ? 0.682 16.782 -24.417 1.00 97.88 725 TYR A C 1
ATOM 5685 O O . TYR A 1 725 ? -0.271 16.027 -24.604 1.00 97.88 725 TYR A O 1
ATOM 5693 N N . PHE A 1 726 ? 0.613 17.791 -23.549 1.00 96.88 726 PHE A N 1
ATOM 5694 C CA . PHE A 1 726 ? -0.598 18.114 -22.802 1.00 96.88 726 PHE A CA 1
ATOM 5695 C C . PHE A 1 726 ? -1.779 18.431 -23.728 1.00 96.88 726 PHE A C 1
ATOM 5697 O O . PHE A 1 726 ? -2.865 17.890 -23.526 1.00 96.88 726 PHE A O 1
ATOM 5704 N N . ASP A 1 727 ? -1.549 19.262 -24.744 1.00 96.88 727 ASP A N 1
ATOM 5705 C CA . ASP A 1 727 ? -2.574 19.742 -25.672 1.00 96.88 727 ASP A CA 1
ATOM 5706 C C . ASP A 1 727 ? -3.031 18.674 -26.680 1.00 96.88 727 ASP A C 1
ATOM 5708 O O . ASP A 1 727 ? -4.213 18.605 -27.003 1.00 96.88 727 ASP A O 1
ATOM 5712 N N . GLN A 1 728 ? -2.117 17.812 -27.139 1.00 97.19 728 GLN A N 1
ATOM 5713 C CA . GLN A 1 728 ? -2.389 16.830 -28.199 1.00 97.19 728 GLN A CA 1
ATOM 5714 C C . GLN A 1 728 ? -2.729 15.426 -27.676 1.00 97.19 728 GLN A C 1
ATOM 5716 O O . GLN A 1 728 ? -3.274 14.620 -28.427 1.00 97.19 728 GLN A O 1
ATOM 5721 N N . VAL A 1 729 ? -2.417 15.110 -26.411 1.00 96.94 729 VAL A N 1
ATOM 5722 C CA . VAL A 1 729 ? -2.556 13.746 -25.864 1.00 96.94 729 VAL A CA 1
ATOM 5723 C C . VAL A 1 729 ? -3.412 13.723 -24.602 1.00 96.94 729 VAL A C 1
ATOM 5725 O O . VAL A 1 729 ? -4.487 13.121 -24.595 1.00 96.94 729 VAL A O 1
ATOM 5728 N N . LEU A 1 730 ? -2.960 14.376 -23.524 1.00 96.50 730 LEU A N 1
ATOM 5729 C CA . LEU A 1 730 ? -3.621 14.262 -22.219 1.00 96.50 730 LEU A CA 1
ATOM 5730 C C . LEU A 1 730 ? -5.030 14.857 -22.240 1.00 96.50 730 LEU A C 1
ATOM 5732 O O . LEU A 1 730 ? -5.981 14.190 -21.843 1.00 96.50 730 LEU A O 1
ATOM 5736 N N . LEU A 1 731 ? -5.165 16.111 -22.669 1.00 95.88 731 LEU A N 1
ATOM 5737 C CA . LEU A 1 731 ? -6.442 16.816 -22.601 1.00 95.88 731 LEU A CA 1
ATOM 5738 C C . LEU A 1 731 ? -7.495 16.283 -23.567 1.00 95.88 731 LEU A C 1
ATOM 5740 O O . LEU A 1 731 ? -8.602 16.061 -23.084 1.00 95.88 731 LEU A O 1
ATOM 5744 N N . PRO A 1 732 ? -7.177 15.967 -24.836 1.00 95.25 732 PRO A N 1
ATOM 5745 C CA . PRO A 1 732 ? -8.119 15.268 -25.705 1.00 95.25 732 PRO A CA 1
ATOM 5746 C C . PRO A 1 732 ? -8.626 13.966 -25.074 1.00 95.25 732 PRO A C 1
ATOM 5748 O O . PRO A 1 732 ? -9.819 13.689 -25.098 1.00 95.25 732 PRO A O 1
ATOM 5751 N N . THR A 1 733 ? -7.751 13.209 -24.398 1.00 94.56 733 THR A N 1
ATOM 5752 C CA . THR A 1 733 ? -8.163 11.988 -23.686 1.00 94.56 733 THR A CA 1
ATOM 5753 C C . THR A 1 733 ? -9.098 12.290 -22.509 1.00 94.56 733 THR A C 1
ATOM 5755 O O . THR A 1 733 ? -10.080 11.578 -22.307 1.00 94.56 733 THR A O 1
ATOM 5758 N N . LEU A 1 734 ? -8.827 13.334 -21.719 1.00 95.19 734 LEU A N 1
ATOM 5759 C CA . LEU A 1 734 ? -9.709 13.738 -20.615 1.00 95.19 734 LEU A CA 1
ATOM 5760 C C . LEU A 1 734 ? -11.062 14.272 -21.112 1.00 95.19 734 LEU A C 1
ATOM 5762 O O . LEU A 1 734 ? -12.091 13.993 -20.498 1.00 95.19 734 LEU A O 1
ATOM 5766 N N . GLU A 1 735 ? -11.074 15.001 -22.222 1.00 94.56 735 GLU A N 1
ATOM 5767 C CA . GLU A 1 735 ? -12.286 15.512 -22.868 1.00 94.56 735 GLU A CA 1
ATOM 5768 C C . GLU A 1 735 ? -13.156 14.368 -23.391 1.00 94.56 735 GLU A C 1
ATOM 5770 O O . GLU A 1 735 ? -14.317 14.240 -23.006 1.00 94.56 735 GLU A O 1
ATOM 5775 N N . GLU A 1 736 ? -12.575 13.478 -24.192 1.00 91.56 736 GLU A N 1
ATOM 5776 C CA . GLU A 1 736 ? -13.299 12.389 -24.850 1.00 91.56 736 GLU A CA 1
ATOM 5777 C C . GLU A 1 736 ? -13.745 11.297 -23.875 1.00 91.56 736 GLU A C 1
ATOM 5779 O O . GLU A 1 736 ? -14.831 10.738 -24.018 1.00 91.56 736 GLU A O 1
ATOM 5784 N N . ARG A 1 737 ? -12.905 10.963 -22.887 1.00 91.38 737 ARG A N 1
ATOM 5785 C CA . ARG A 1 737 ? -13.121 9.789 -22.027 1.00 91.38 737 ARG A CA 1
ATOM 5786 C C . ARG A 1 737 ? -13.678 10.129 -20.659 1.00 91.38 737 ARG A C 1
ATOM 5788 O O . ARG A 1 737 ? -14.258 9.246 -20.030 1.00 91.38 737 ARG A O 1
ATOM 5795 N N . PHE A 1 738 ? -13.505 11.368 -20.202 1.00 93.12 738 PHE A N 1
ATOM 5796 C CA . PHE A 1 738 ? -13.952 11.806 -18.882 1.00 93.12 738 PHE A CA 1
ATOM 5797 C C . PHE A 1 738 ? -14.922 13.000 -18.902 1.00 93.12 738 PHE A C 1
ATOM 5799 O O . PHE A 1 738 ? -15.394 13.416 -17.843 1.00 93.12 738 PHE A O 1
ATOM 5806 N N . GLY A 1 739 ? -15.239 13.552 -20.081 1.00 90.88 739 GLY A N 1
ATOM 5807 C CA . GLY A 1 739 ? -16.161 14.683 -20.221 1.00 90.88 739 GLY A CA 1
ATOM 5808 C C . GLY A 1 739 ? -15.641 15.984 -19.602 1.00 90.88 739 GLY A C 1
ATOM 5809 O O . GLY A 1 739 ? -16.428 16.860 -19.253 1.00 90.88 739 GLY A O 1
ATOM 5810 N N . VAL A 1 740 ? -14.325 16.099 -19.416 1.00 93.69 740 VAL A N 1
ATOM 5811 C CA . VAL A 1 740 ? -13.678 17.319 -18.918 1.00 93.69 740 VAL A CA 1
ATOM 5812 C C . VAL A 1 740 ? -13.738 18.397 -19.999 1.00 93.69 740 VAL A C 1
ATOM 5814 O O . VAL A 1 740 ? -13.563 18.080 -21.163 1.00 93.69 740 VAL A O 1
ATOM 5817 N N . ALA A 1 741 ? -13.938 19.668 -19.643 1.00 94.81 741 ALA A N 1
ATOM 5818 C CA . ALA A 1 741 ? -13.920 20.773 -20.606 1.00 94.81 741 ALA A CA 1
ATOM 5819 C C . ALA A 1 741 ? -12.903 21.847 -20.195 1.00 94.81 741 ALA A C 1
ATOM 5821 O O . ALA A 1 741 ? -13.021 22.461 -19.130 1.00 94.81 741 ALA A O 1
ATOM 5822 N N . VAL A 1 742 ? -11.881 22.063 -21.033 1.00 96.75 742 VAL A N 1
ATOM 5823 C CA . VAL A 1 742 ? -10.804 23.028 -20.761 1.00 96.75 742 VAL A CA 1
ATOM 5824 C C . VAL A 1 742 ? -10.385 23.757 -22.034 1.00 96.75 742 VAL A C 1
ATOM 5826 O O . VAL A 1 742 ? -9.738 23.182 -22.905 1.00 96.75 742 VAL A O 1
ATOM 5829 N N . GLU A 1 743 ? -10.637 25.060 -22.116 1.00 97.94 743 GLU A N 1
ATOM 5830 C CA . GLU A 1 743 ? -10.000 25.889 -23.144 1.00 97.94 743 GLU A CA 1
ATOM 5831 C C . GLU A 1 743 ? -8.541 26.158 -22.749 1.00 97.94 743 GLU A C 1
ATOM 5833 O O . GLU A 1 743 ? -8.222 26.303 -21.565 1.00 97.94 743 GLU A O 1
ATOM 5838 N N . ARG A 1 744 ? -7.628 26.222 -23.722 1.00 97.56 744 ARG A N 1
ATOM 5839 C CA . ARG A 1 744 ? -6.186 26.304 -23.451 1.00 97.56 744 ARG A CA 1
ATOM 5840 C C . ARG A 1 744 ? -5.429 27.059 -24.527 1.00 97.56 744 ARG A C 1
ATOM 5842 O O . ARG A 1 744 ? -5.765 26.995 -25.702 1.00 97.56 744 ARG A O 1
ATOM 5849 N N . GLN A 1 745 ? -4.379 27.760 -24.108 1.00 97.25 745 GLN A N 1
ATOM 5850 C CA . GLN A 1 745 ? -3.497 28.497 -25.004 1.00 97.25 745 GLN A CA 1
ATOM 5851 C C . GLN A 1 745 ? -2.081 28.610 -24.430 1.00 97.25 745 GLN A C 1
ATOM 5853 O O . GLN A 1 745 ? -1.889 28.998 -23.276 1.00 97.25 745 GLN A O 1
ATOM 5858 N N . LEU A 1 746 ? -1.069 28.365 -25.261 1.00 97.38 746 LEU A N 1
ATOM 5859 C CA . LEU A 1 746 ? 0.314 28.743 -24.975 1.00 97.38 746 LEU A CA 1
ATOM 5860 C C . LEU A 1 746 ? 0.494 30.245 -25.225 1.00 97.38 746 LEU A C 1
ATOM 5862 O O . LEU A 1 746 ? 0.341 30.713 -26.350 1.00 97.38 746 LEU A O 1
ATOM 5866 N N . LYS A 1 747 ? 0.821 31.012 -24.181 1.00 97.00 747 LYS A N 1
ATOM 5867 C CA . LYS A 1 747 ? 1.077 32.460 -24.288 1.00 97.00 747 LYS A CA 1
ATOM 5868 C C . LYS A 1 747 ? 2.542 32.768 -24.592 1.00 97.00 747 LYS A C 1
ATOM 5870 O O . LYS A 1 747 ? 2.840 33.764 -25.238 1.00 97.00 747 LYS A O 1
ATOM 5875 N N . GLY A 1 748 ? 3.460 31.919 -24.135 1.00 94.88 748 GLY A N 1
ATOM 5876 C CA . GLY A 1 748 ? 4.882 32.036 -24.446 1.00 94.88 748 GLY A CA 1
ATOM 5877 C C . GLY A 1 748 ? 5.675 30.819 -23.988 1.00 94.88 748 GLY A C 1
ATOM 5878 O O . GLY A 1 748 ? 5.292 30.153 -23.025 1.00 94.88 748 GLY A O 1
ATOM 5879 N N . ARG A 1 749 ? 6.795 30.531 -24.659 1.00 94.44 749 ARG A N 1
ATOM 5880 C CA . ARG A 1 749 ? 7.630 29.355 -24.373 1.00 94.44 749 ARG A CA 1
ATOM 5881 C C . ARG A 1 749 ? 8.632 29.596 -23.250 1.00 94.44 749 ARG A C 1
ATOM 5883 O O . ARG A 1 749 ? 9.321 30.611 -23.217 1.00 94.44 749 ARG A O 1
ATOM 5890 N N . GLY A 1 750 ? 8.748 28.614 -22.362 1.00 93.75 750 GLY A N 1
ATOM 5891 C CA . GLY A 1 750 ? 9.742 28.568 -21.295 1.00 93.75 750 GLY A CA 1
ATOM 5892 C C . GLY A 1 750 ? 10.572 27.299 -21.375 1.00 93.75 750 GLY A C 1
ATOM 5893 O O . GLY A 1 750 ? 10.028 26.213 -21.569 1.00 93.75 750 GLY A O 1
ATOM 5894 N N . TRP A 1 751 ? 11.881 27.426 -21.184 1.00 92.81 751 TRP A N 1
ATOM 5895 C CA . TRP A 1 751 ? 12.841 26.359 -21.452 1.00 92.81 751 TRP A CA 1
ATOM 5896 C C . TRP A 1 751 ? 13.736 26.074 -20.246 1.00 92.81 751 TRP A C 1
ATOM 5898 O O . TRP A 1 751 ? 14.286 26.996 -19.637 1.00 92.81 751 TRP A O 1
ATOM 5908 N N . SER A 1 752 ? 13.957 24.785 -19.959 1.00 88.25 752 SER A N 1
ATOM 5909 C CA . SER A 1 752 ? 15.029 24.339 -19.049 1.00 88.25 752 SER A CA 1
ATOM 5910 C C . SER A 1 752 ? 16.352 24.045 -19.763 1.00 88.25 752 SER A C 1
ATOM 5912 O O . SER A 1 752 ? 17.353 23.787 -19.098 1.00 88.25 752 SER A O 1
ATOM 5914 N N . LEU A 1 753 ? 16.347 24.024 -21.099 1.00 88.56 753 LEU A N 1
ATOM 5915 C CA . LEU A 1 753 ? 17.493 23.696 -21.944 1.00 88.56 753 LEU A CA 1
ATOM 5916 C C . LEU A 1 753 ? 17.960 24.928 -22.733 1.00 88.56 753 LEU A C 1
ATOM 5918 O O . LEU A 1 753 ? 17.147 25.735 -23.195 1.00 88.56 753 LEU A O 1
ATOM 5922 N N . GLY A 1 754 ? 19.276 25.080 -22.890 1.00 84.62 754 GLY A N 1
ATOM 5923 C CA . GLY A 1 754 ? 19.867 26.337 -23.359 1.00 84.62 754 GLY A CA 1
ATOM 5924 C C . GLY A 1 754 ? 19.719 27.453 -22.311 1.00 84.62 754 GLY A C 1
ATOM 5925 O O . GLY A 1 754 ? 19.651 27.154 -21.116 1.00 84.62 754 GLY A O 1
ATOM 5926 N N . PRO A 1 755 ? 19.672 28.735 -22.720 1.00 83.69 755 PRO A N 1
ATOM 5927 C CA . PRO A 1 755 ? 19.393 29.832 -21.797 1.00 83.69 755 PRO A CA 1
ATOM 5928 C C . PRO A 1 755 ? 18.053 29.609 -21.090 1.00 83.69 755 PRO A C 1
ATOM 5930 O O . PRO A 1 755 ? 17.035 29.370 -21.747 1.00 83.69 755 PRO A O 1
ATOM 5933 N N . LEU A 1 756 ? 18.048 29.672 -19.758 1.00 86.75 756 LEU A N 1
ATOM 5934 C CA . LEU A 1 756 ? 16.817 29.517 -18.988 1.00 86.75 756 LEU A CA 1
ATOM 5935 C C . LEU A 1 756 ? 15.847 30.636 -19.359 1.00 86.75 756 LEU A C 1
ATOM 5937 O O . LEU A 1 756 ? 16.219 31.806 -19.400 1.00 86.75 756 LEU A O 1
ATOM 5941 N N . SER A 1 757 ? 14.600 30.274 -19.628 1.00 90.56 757 SER A N 1
ATOM 5942 C CA . SER A 1 757 ? 13.565 31.235 -20.013 1.00 90.56 757 SER A CA 1
ATOM 5943 C C . SER A 1 757 ? 12.226 30.827 -19.433 1.00 90.56 757 SER A C 1
ATOM 5945 O O . SER A 1 757 ? 11.972 29.648 -19.197 1.00 90.56 757 SER A O 1
ATOM 5947 N N . ARG A 1 758 ? 11.390 31.829 -19.178 1.00 93.50 758 ARG A N 1
ATOM 5948 C CA . ARG A 1 758 ? 10.069 31.678 -18.583 1.00 93.50 758 ARG A CA 1
ATOM 5949 C C . ARG A 1 758 ? 9.023 31.875 -19.670 1.00 93.50 758 ARG A C 1
ATOM 5951 O O . ARG A 1 758 ? 9.024 32.906 -20.331 1.00 93.50 758 ARG A O 1
ATOM 5958 N N . GLY A 1 759 ? 8.147 30.897 -19.796 1.00 95.06 759 GLY A N 1
ATOM 5959 C CA . GLY A 1 759 ? 6.946 30.944 -20.606 1.00 95.06 759 GLY A CA 1
ATOM 5960 C C . GLY A 1 759 ? 5.704 31.160 -19.754 1.00 95.06 759 GLY A C 1
ATOM 5961 O O . GLY A 1 759 ? 5.787 31.323 -18.532 1.00 95.06 759 GLY A O 1
ATOM 5962 N N . SER A 1 760 ? 4.552 31.135 -20.412 1.00 96.50 760 SER A N 1
ATOM 5963 C CA . SER A 1 760 ? 3.241 31.210 -19.776 1.00 96.50 760 SER A CA 1
ATOM 5964 C C . SER A 1 760 ? 2.229 30.389 -20.570 1.00 96.50 760 SER A C 1
ATOM 5966 O O . SER A 1 760 ? 2.285 30.335 -21.802 1.00 96.50 760 SER A O 1
ATOM 5968 N N . ILE A 1 761 ? 1.305 29.753 -19.860 1.00 97.81 761 ILE A N 1
ATOM 5969 C CA . ILE A 1 761 ? 0.132 29.087 -20.426 1.00 97.81 761 ILE A CA 1
ATOM 5970 C C . ILE A 1 761 ? -1.119 29.664 -19.784 1.00 97.81 761 ILE A C 1
ATOM 5972 O O . ILE A 1 761 ? -1.111 30.030 -18.610 1.00 97.81 761 ILE A O 1
ATOM 5976 N N . TRP A 1 762 ? -2.194 29.687 -20.553 1.00 98.31 762 TRP A N 1
ATOM 5977 C CA . TRP A 1 762 ? -3.512 30.113 -20.125 1.00 98.31 762 TRP A CA 1
ATOM 5978 C C . TRP A 1 762 ? -4.494 28.957 -20.295 1.00 98.31 762 TRP A C 1
ATOM 5980 O O . TRP A 1 762 ? -4.461 28.261 -21.311 1.00 98.31 762 TRP A O 1
ATOM 5990 N N . LEU A 1 763 ? -5.341 28.748 -19.295 1.00 98.38 763 LEU A N 1
ATOM 5991 C CA . LEU A 1 763 ? -6.349 27.698 -19.248 1.00 98.38 763 LEU A CA 1
ATOM 5992 C C . LEU A 1 763 ? -7.658 28.292 -18.739 1.00 98.38 763 LEU A C 1
ATOM 5994 O O . LEU A 1 763 ? -7.646 29.103 -17.816 1.00 98.38 763 LEU A O 1
ATOM 5998 N N . LYS A 1 764 ? -8.782 27.834 -19.272 1.00 98.25 764 LYS A N 1
ATOM 5999 C CA . LYS A 1 764 ? -10.110 28.089 -18.723 1.00 98.25 764 LYS A CA 1
ATOM 6000 C C . LYS A 1 764 ? -10.798 26.752 -18.525 1.00 98.25 764 LYS A C 1
ATOM 6002 O O . LYS A 1 764 ? -11.174 26.080 -19.477 1.00 98.25 764 LYS A O 1
ATOM 6007 N N . ILE A 1 765 ? -10.876 26.353 -17.265 1.00 97.94 765 ILE A N 1
ATOM 6008 C CA . ILE A 1 765 ? -11.366 25.053 -16.825 1.00 97.94 765 ILE A CA 1
ATOM 6009 C C . ILE A 1 765 ? -12.832 25.211 -16.454 1.00 97.94 765 ILE A C 1
ATOM 6011 O O . ILE A 1 765 ? -13.169 26.106 -15.682 1.00 97.94 765 ILE A O 1
ATOM 6015 N N . HIS A 1 766 ? -13.688 24.342 -16.975 1.00 96.62 766 HIS A N 1
ATOM 6016 C CA . HIS A 1 766 ? -15.092 24.259 -16.592 1.00 96.62 766 HIS A CA 1
ATOM 6017 C C . HIS A 1 766 ? -15.243 23.172 -15.518 1.00 96.62 766 HIS A C 1
ATOM 6019 O O . HIS A 1 766 ? -15.079 21.992 -15.840 1.00 96.62 766 HIS A O 1
ATOM 6025 N N . PRO A 1 767 ? -15.479 23.534 -14.241 1.00 95.75 767 PRO A N 1
ATOM 6026 C CA . PRO A 1 767 ? -15.618 22.547 -13.180 1.00 95.75 767 PRO A CA 1
ATOM 6027 C C . PRO A 1 767 ? -16.870 21.685 -13.364 1.00 95.75 767 PRO A C 1
ATOM 6029 O O . PRO A 1 767 ? -17.883 22.137 -13.895 1.00 95.75 767 PRO A O 1
ATOM 6032 N N . ILE A 1 768 ? -16.810 20.460 -12.857 1.00 93.31 768 ILE A N 1
ATOM 6033 C CA . ILE A 1 768 ? -17.941 19.544 -12.737 1.00 93.31 768 ILE A CA 1
ATOM 6034 C C . ILE A 1 768 ? -18.956 20.170 -11.783 1.00 93.31 768 ILE A C 1
ATOM 6036 O O . ILE A 1 768 ? -18.594 20.610 -10.683 1.00 93.31 768 ILE A O 1
ATOM 6040 N N . ALA A 1 769 ? -20.219 20.223 -12.206 1.00 89.44 769 ALA A N 1
ATOM 6041 C CA . ALA A 1 769 ? -21.275 20.846 -11.426 1.00 89.44 769 ALA A CA 1
ATOM 6042 C C . ALA A 1 769 ? -21.436 20.166 -10.058 1.00 89.44 769 ALA A C 1
ATOM 6044 O O . ALA A 1 769 ? -21.170 18.974 -9.887 1.00 89.44 769 ALA A O 1
ATOM 6045 N N . LYS A 1 770 ? -21.859 20.938 -9.057 1.00 85.81 770 LYS A N 1
ATOM 6046 C CA . LYS A 1 770 ? -22.041 20.432 -7.691 1.00 85.81 770 LYS A CA 1
ATOM 6047 C C . LYS A 1 770 ? -23.018 19.247 -7.681 1.00 85.81 770 LYS A C 1
ATOM 6049 O O . LYS A 1 770 ? -24.070 19.312 -8.312 1.00 85.81 770 LYS A O 1
ATOM 6054 N N . GLY A 1 771 ? -22.674 18.170 -6.975 1.00 82.75 771 GLY A N 1
ATOM 6055 C CA . GLY A 1 771 ? -23.427 16.912 -6.979 1.00 82.75 771 GLY A CA 1
ATOM 6056 C C . GLY A 1 771 ? -23.265 16.032 -8.229 1.00 82.75 771 GLY A C 1
ATOM 6057 O O . GLY A 1 771 ? -23.645 14.861 -8.183 1.00 82.75 771 GLY A O 1
ATOM 6058 N N . GLU A 1 772 ? -22.677 16.530 -9.322 1.00 89.31 772 GLU A N 1
ATOM 6059 C CA . GLU A 1 772 ? -22.316 15.691 -10.463 1.00 89.31 772 GLU A CA 1
ATOM 6060 C C . GLU A 1 772 ? -21.006 14.936 -10.212 1.00 89.31 772 GLU A C 1
ATOM 6062 O O . GLU A 1 772 ? -20.200 15.265 -9.337 1.00 89.31 772 GLU A O 1
ATOM 6067 N N . LYS A 1 773 ? -20.806 13.877 -10.995 1.00 91.06 773 LYS A N 1
ATOM 6068 C CA . LYS A 1 773 ? -19.629 13.014 -10.931 1.00 91.06 773 LYS A CA 1
ATOM 6069 C C . LYS A 1 773 ? -18.885 13.050 -12.253 1.00 91.06 773 LYS A C 1
ATOM 6071 O O . LYS A 1 773 ? -19.498 13.177 -13.313 1.00 91.06 773 LYS A O 1
ATOM 6076 N N . LEU A 1 774 ? -17.577 12.824 -12.188 1.00 91.62 774 LEU A N 1
ATOM 6077 C CA . LEU A 1 774 ? -16.770 12.580 -13.377 1.00 91.62 774 LEU A CA 1
ATOM 6078 C C . LEU A 1 774 ? -17.240 11.274 -14.042 1.00 91.62 774 LEU A C 1
ATOM 6080 O O . LEU A 1 774 ? -17.184 10.207 -13.429 1.00 91.62 774 LEU A O 1
ATOM 6084 N N . LYS A 1 775 ? -17.738 11.354 -15.276 1.00 85.00 775 LYS A N 1
ATOM 6085 C CA . LYS A 1 775 ? -18.266 10.198 -16.017 1.00 85.00 775 LYS A CA 1
ATOM 6086 C C . LYS A 1 775 ? -17.157 9.567 -16.839 1.00 85.00 775 LYS A C 1
ATOM 6088 O O . LYS A 1 775 ? -16.335 10.288 -17.380 1.00 85.00 775 LYS A O 1
ATOM 6093 N N . PHE A 1 776 ? -17.151 8.246 -16.966 1.00 89.56 776 PHE A N 1
ATOM 6094 C CA . PHE A 1 776 ? -16.286 7.561 -17.921 1.00 89.56 776 PHE A CA 1
ATOM 6095 C C . PHE A 1 776 ? -17.086 7.196 -19.169 1.00 89.56 776 PHE A C 1
ATOM 6097 O O . PHE A 1 776 ? -18.116 6.529 -19.074 1.00 89.56 776 PHE A O 1
ATOM 6104 N N . VAL A 1 777 ? -16.604 7.623 -20.333 1.00 86.69 777 VAL A N 1
ATOM 6105 C CA . VAL A 1 777 ? -17.139 7.194 -21.625 1.00 86.69 777 VAL A CA 1
ATOM 6106 C C . VAL A 1 777 ? -16.319 5.983 -22.081 1.00 86.69 777 VAL A C 1
ATOM 6108 O O . VAL A 1 777 ? -15.108 6.119 -22.325 1.00 86.69 777 VAL A O 1
ATOM 6111 N N . PRO A 1 778 ? -16.923 4.780 -22.149 1.00 75.50 778 PRO A N 1
ATOM 6112 C CA . PRO A 1 778 ? -16.224 3.611 -22.650 1.00 75.50 778 PRO A CA 1
ATOM 6113 C C . PRO A 1 778 ? -15.839 3.842 -24.114 1.00 75.50 778 PRO A C 1
ATOM 6115 O O . PRO A 1 778 ? -16.569 4.514 -24.847 1.00 75.50 778 PRO A O 1
ATOM 6118 N N . PRO A 1 779 ? -14.682 3.324 -24.542 1.00 71.25 779 PRO A N 1
ATOM 6119 C CA . PRO A 1 779 ? -14.297 3.460 -25.930 1.00 71.25 779 PRO A CA 1
ATOM 6120 C C . PRO A 1 779 ? -15.224 2.621 -26.827 1.00 71.25 779 PRO A C 1
ATOM 6122 O O . PRO A 1 779 ? -15.859 1.680 -26.335 1.00 71.25 779 PRO A O 1
ATOM 6125 N N . PRO A 1 780 ? -15.278 2.901 -28.143 1.00 68.44 780 PRO A N 1
ATOM 6126 C CA . PRO A 1 780 ? -15.851 1.953 -29.090 1.00 68.44 780 PRO A CA 1
ATOM 6127 C C . PRO A 1 780 ? -15.121 0.604 -28.991 1.00 68.44 780 PRO A C 1
ATOM 6129 O O . PRO A 1 780 ? -14.006 0.513 -28.472 1.00 68.44 780 PRO A O 1
ATOM 6132 N N . ARG A 1 781 ? -15.765 -0.467 -29.464 1.00 65.88 781 ARG A N 1
ATOM 6133 C CA . ARG A 1 781 ? -15.203 -1.819 -29.407 1.00 65.88 781 ARG A CA 1
ATOM 6134 C C . ARG A 1 781 ? -13.910 -1.879 -30.226 1.00 65.88 781 ARG A C 1
ATOM 6136 O O . ARG A 1 781 ? -13.971 -1.974 -31.446 1.00 65.88 781 ARG A O 1
ATOM 6143 N N . TYR A 1 782 ? -12.764 -1.829 -29.549 1.00 70.69 782 TYR A N 1
ATOM 6144 C CA . TYR A 1 782 ? -11.464 -1.930 -30.200 1.00 70.69 782 TYR A CA 1
ATOM 6145 C C . TYR A 1 782 ? -11.155 -3.388 -30.546 1.00 70.69 782 TYR A C 1
ATOM 6147 O O . TYR A 1 782 ? -11.038 -4.237 -29.660 1.00 70.69 782 TYR A O 1
ATOM 6155 N N . ILE A 1 783 ? -11.007 -3.674 -31.834 1.00 68.25 783 ILE A N 1
ATOM 6156 C CA . ILE A 1 783 ? -10.672 -4.989 -32.368 1.00 68.25 783 ILE A CA 1
ATOM 6157 C C . ILE A 1 783 ? -9.202 -4.963 -32.772 1.00 68.25 783 ILE A C 1
ATOM 6159 O O . ILE A 1 783 ? -8.755 -4.087 -33.502 1.00 68.25 783 ILE A O 1
ATOM 6163 N N . PHE A 1 784 ? -8.419 -5.899 -32.247 1.00 62.28 784 PHE A N 1
ATOM 6164 C CA . PHE A 1 784 ? -7.038 -6.066 -32.681 1.00 62.28 784 PHE A CA 1
ATOM 6165 C C . PHE A 1 784 ? -6.990 -6.982 -33.917 1.00 62.28 784 PHE A C 1
ATOM 6167 O O . PHE A 1 784 ? -7.555 -8.078 -33.836 1.00 62.28 784 PHE A O 1
ATOM 6174 N N . PRO A 1 785 ? -6.236 -6.633 -34.978 1.00 66.00 785 PRO A N 1
ATOM 6175 C CA . PRO A 1 785 ? -5.340 -5.475 -35.082 1.00 66.00 785 PRO A CA 1
ATOM 6176 C C . PRO A 1 785 ? -5.983 -4.187 -35.630 1.00 66.00 785 PRO A C 1
ATOM 6178 O O . PRO A 1 785 ? -5.347 -3.140 -35.546 1.00 66.00 785 PRO A O 1
ATOM 6181 N N . GLU A 1 786 ? -7.200 -4.235 -36.173 1.00 77.12 786 GLU A N 1
ATOM 6182 C CA . GLU A 1 786 ? -7.796 -3.163 -36.987 1.00 77.12 786 GLU A CA 1
ATOM 6183 C C . GLU A 1 786 ? -7.854 -1.809 -36.256 1.00 77.12 786 GLU A C 1
ATOM 6185 O O . GLU A 1 786 ? -7.379 -0.796 -36.762 1.00 77.12 786 GLU A O 1
ATOM 6190 N N . SER A 1 787 ? -8.338 -1.792 -35.016 1.00 79.88 787 SER A N 1
ATOM 6191 C CA . SER A 1 787 ? -8.453 -0.588 -34.180 1.00 79.88 787 SER A CA 1
ATOM 6192 C C . SER A 1 787 ? -7.123 0.006 -33.726 1.00 79.88 787 SER A C 1
ATOM 6194 O O . SER A 1 787 ? -7.087 1.124 -33.201 1.00 79.88 787 SER A O 1
ATOM 6196 N N . TYR A 1 788 ? -6.034 -0.742 -33.891 1.00 84.38 788 TYR A N 1
ATOM 6197 C CA . TYR A 1 788 ? -4.684 -0.354 -33.495 1.00 84.38 788 TYR A CA 1
ATOM 6198 C C . TYR A 1 788 ? -3.835 0.089 -34.690 1.00 84.38 788 TYR A C 1
ATOM 6200 O O . TYR A 1 788 ? -2.700 0.531 -34.505 1.00 84.38 788 TYR A O 1
ATOM 6208 N N . GLU A 1 789 ? -4.375 0.001 -35.907 1.00 88.19 789 GLU A N 1
ATOM 6209 C CA . GLU A 1 789 ? -3.701 0.471 -37.106 1.00 88.19 789 GLU A CA 1
ATOM 6210 C C . GLU A 1 789 ? -3.544 1.996 -37.070 1.00 88.19 789 GLU A C 1
ATOM 6212 O O . GLU A 1 789 ? -4.501 2.741 -36.834 1.00 88.19 789 GLU A O 1
ATOM 6217 N N . VAL A 1 790 ? -2.312 2.465 -37.287 1.00 93.62 790 VAL A N 1
ATOM 6218 C CA . VAL A 1 790 ? -1.980 3.892 -37.286 1.00 93.62 790 VAL A CA 1
ATOM 6219 C C . VAL A 1 790 ? -2.486 4.525 -38.575 1.00 93.62 790 VAL A C 1
ATOM 6221 O O . VAL A 1 790 ? -2.003 4.212 -39.661 1.00 93.62 790 VAL A O 1
ATOM 6224 N N . ARG A 1 791 ? -3.430 5.455 -38.435 1.00 94.62 791 ARG A N 1
ATOM 6225 C CA . ARG A 1 791 ? -4.016 6.217 -39.541 1.00 94.62 791 ARG A CA 1
ATOM 6226 C C . ARG A 1 791 ? -3.245 7.494 -39.829 1.00 94.62 791 ARG A C 1
ATOM 6228 O O . ARG A 1 791 ? -3.107 7.884 -40.982 1.00 94.62 791 ARG A O 1
ATOM 6235 N N . SER A 1 792 ? -2.784 8.176 -38.790 1.00 97.06 792 SER A N 1
ATOM 6236 C CA . SER A 1 792 ? -2.073 9.438 -38.942 1.00 97.06 792 SER A CA 1
ATOM 6237 C C . SER A 1 792 ? -1.015 9.622 -37.867 1.00 97.06 792 SER A C 1
ATOM 6239 O O . SER A 1 792 ? -1.082 9.027 -36.789 1.00 97.06 792 SER A O 1
ATOM 6241 N N . VAL A 1 793 ? -0.019 10.451 -38.171 1.00 98.00 793 VAL A N 1
ATOM 6242 C CA . VAL A 1 793 ? 1.004 10.877 -37.221 1.00 98.00 793 VAL A CA 1
ATOM 6243 C C . VAL A 1 793 ? 1.099 12.398 -37.229 1.00 98.00 793 VAL A C 1
ATOM 6245 O O . VAL A 1 793 ? 1.507 13.012 -38.218 1.00 98.00 793 VAL A O 1
ATOM 6248 N N . ASP A 1 794 ? 0.749 13.002 -36.098 1.00 98.25 794 ASP A N 1
ATOM 6249 C CA . ASP A 1 794 ? 0.950 14.422 -35.847 1.00 98.25 794 ASP A CA 1
ATOM 6250 C C . ASP A 1 794 ? 2.392 14.673 -35.395 1.00 98.25 794 ASP A C 1
ATOM 6252 O O . ASP A 1 794 ? 2.923 14.007 -34.503 1.00 98.25 794 ASP A O 1
ATOM 6256 N N . VAL A 1 795 ? 3.035 15.659 -36.014 1.00 98.50 795 VAL A N 1
ATOM 6257 C CA . VAL A 1 795 ? 4.440 16.003 -35.805 1.00 98.50 795 VAL A CA 1
ATOM 6258 C C . VAL A 1 795 ? 4.546 17.438 -35.304 1.00 98.50 795 VAL A C 1
ATOM 6260 O O . VAL A 1 795 ? 4.079 18.378 -35.951 1.00 98.50 795 VAL A O 1
ATOM 6263 N N . SER A 1 796 ? 5.198 17.617 -34.158 1.00 98.50 796 SER A N 1
ATOM 6264 C CA . SER A 1 796 ? 5.522 18.929 -33.593 1.00 98.50 796 SER A CA 1
ATOM 6265 C C . SER A 1 796 ? 7.037 19.099 -33.497 1.00 98.50 796 SER A C 1
ATOM 6267 O O . SER A 1 796 ? 7.704 18.350 -32.786 1.00 98.50 796 SER A O 1
ATOM 6269 N N . ILE A 1 797 ? 7.585 20.084 -34.209 1.00 98.12 797 ILE A N 1
ATOM 6270 C CA . ILE A 1 797 ? 9.012 20.403 -34.305 1.00 98.12 797 ILE A CA 1
ATOM 6271 C C . ILE A 1 797 ? 9.247 21.798 -33.726 1.00 98.12 797 ILE A C 1
ATOM 6273 O O . ILE A 1 797 ? 8.840 22.800 -34.305 1.00 98.12 797 ILE A O 1
ATOM 6277 N N . ILE A 1 798 ? 9.949 21.863 -32.595 1.00 97.31 798 ILE A N 1
ATOM 6278 C CA . ILE A 1 798 ? 10.443 23.109 -32.006 1.00 97.31 798 ILE A CA 1
ATOM 6279 C C . ILE A 1 798 ? 11.963 23.005 -31.881 1.00 97.31 798 ILE A C 1
ATOM 6281 O O . ILE A 1 798 ? 12.520 22.564 -30.869 1.00 97.31 798 ILE A O 1
ATOM 6285 N N . THR A 1 799 ? 12.643 23.352 -32.967 1.00 95.44 799 THR A N 1
ATOM 6286 C CA . THR A 1 799 ? 14.090 23.177 -33.169 1.00 95.44 799 THR A CA 1
ATOM 6287 C C . THR A 1 799 ? 14.661 24.408 -33.886 1.00 95.44 799 THR A C 1
ATOM 6289 O O . THR A 1 799 ? 13.886 25.275 -34.287 1.00 95.44 799 THR A O 1
ATOM 6292 N N . PRO A 1 800 ? 15.989 24.552 -34.053 1.00 93.38 800 PRO A N 1
ATOM 6293 C CA . PRO A 1 800 ? 16.555 25.711 -34.745 1.00 93.38 800 PRO A CA 1
ATOM 6294 C C . PRO A 1 800 ? 16.034 25.825 -36.181 1.00 93.38 800 PRO A C 1
ATOM 6296 O O . PRO A 1 800 ? 16.019 24.819 -36.890 1.00 93.38 800 PRO A O 1
ATOM 6299 N N . MET A 1 801 ? 15.690 27.030 -36.640 1.00 95.00 801 MET A N 1
ATOM 6300 C CA . MET A 1 801 ? 15.062 27.255 -37.957 1.00 95.00 801 MET A CA 1
ATOM 6301 C C . MET A 1 801 ? 15.770 26.557 -39.132 1.00 95.00 801 MET A C 1
ATOM 6303 O O . MET A 1 801 ? 15.137 25.942 -39.985 1.00 95.00 801 MET A O 1
ATOM 6307 N N . HIS A 1 802 ? 17.105 26.576 -39.157 1.00 91.25 802 HIS A N 1
ATOM 6308 C CA . HIS A 1 802 ? 17.891 25.945 -40.224 1.00 91.25 802 HIS A CA 1
ATOM 6309 C C . HIS A 1 802 ? 17.766 24.409 -40.275 1.00 91.25 802 HIS A C 1
ATOM 6311 O O . HIS A 1 802 ? 18.119 23.798 -41.279 1.00 91.25 802 HIS A O 1
ATOM 6317 N N . SER A 1 803 ? 17.272 23.777 -39.206 1.00 92.75 803 SER A N 1
ATOM 6318 C CA . SER A 1 803 ? 17.068 22.327 -39.119 1.00 92.75 803 SER A CA 1
ATOM 6319 C C . SER A 1 803 ? 15.713 21.865 -39.659 1.00 92.75 803 SER A C 1
ATOM 6321 O O . SER A 1 803 ? 15.582 20.687 -39.990 1.00 92.75 803 SER A O 1
ATOM 6323 N N . HIS A 1 804 ? 14.719 22.763 -39.751 1.00 96.00 804 HIS A N 1
ATOM 6324 C CA . HIS A 1 804 ? 13.313 22.408 -39.993 1.00 96.00 804 HIS A CA 1
ATOM 6325 C C . HIS A 1 804 ? 13.137 21.593 -41.265 1.00 96.00 804 HIS A C 1
ATOM 6327 O O . HIS A 1 804 ? 12.683 20.457 -41.190 1.00 96.00 804 HIS A O 1
ATOM 6333 N N . LYS A 1 805 ? 13.592 22.116 -42.410 1.00 95.62 805 LYS A N 1
ATOM 6334 C CA . LYS A 1 805 ? 13.435 21.451 -43.710 1.00 95.62 805 LYS A CA 1
ATOM 6335 C C . LYS A 1 805 ? 13.989 20.024 -43.693 1.00 95.62 805 LYS A C 1
ATOM 6337 O O . LYS A 1 805 ? 13.271 19.077 -44.001 1.00 95.62 805 LYS A O 1
ATOM 6342 N N . LYS A 1 806 ? 15.247 19.861 -43.270 1.00 95.06 806 LYS A N 1
ATOM 6343 C CA . LYS A 1 806 ? 15.906 18.551 -43.265 1.00 95.06 806 LYS A CA 1
ATOM 6344 C C . LYS A 1 806 ? 15.258 17.591 -42.269 1.00 95.06 806 LYS A C 1
ATOM 6346 O O . LYS A 1 806 ? 15.102 16.411 -42.573 1.00 95.06 806 LYS A O 1
ATOM 6351 N N . LEU A 1 807 ? 14.883 18.074 -41.084 1.00 95.94 807 LEU A N 1
ATOM 6352 C CA . LEU A 1 807 ? 14.218 17.257 -40.074 1.00 95.94 807 LEU A CA 1
ATOM 6353 C C . LEU A 1 807 ? 12.823 16.821 -40.536 1.00 95.94 807 LEU A C 1
ATOM 6355 O O . LEU A 1 807 ? 12.497 15.653 -40.363 1.00 95.94 807 LEU A O 1
ATOM 6359 N N . GLN A 1 808 ? 12.045 17.704 -41.165 1.00 98.06 808 GLN A N 1
ATOM 6360 C CA . GLN A 1 808 ? 10.745 17.369 -41.751 1.00 98.06 808 GLN A CA 1
ATOM 6361 C C . GLN A 1 808 ? 10.884 16.279 -42.819 1.00 98.06 808 GLN A C 1
ATOM 6363 O O . GLN A 1 808 ? 10.214 15.257 -42.715 1.00 98.06 808 GLN A O 1
ATOM 6368 N N . GLU A 1 809 ? 11.799 16.448 -43.781 1.00 97.62 809 GLU A N 1
ATOM 6369 C CA . GLU A 1 809 ? 12.086 15.440 -44.817 1.00 97.62 809 GLU A CA 1
ATOM 6370 C C . GLU A 1 809 ? 12.470 14.085 -44.195 1.00 97.62 809 GLU A C 1
ATOM 6372 O O . GLU A 1 809 ? 11.912 13.049 -44.546 1.00 97.62 809 GLU A O 1
ATOM 6377 N N . THR A 1 810 ? 13.372 14.098 -43.210 1.00 97.31 810 THR A N 1
ATOM 6378 C CA . THR A 1 810 ? 13.885 12.877 -42.565 1.00 97.31 810 THR A CA 1
ATOM 6379 C C . THR A 1 810 ? 12.834 12.190 -41.683 1.00 97.31 810 THR A C 1
ATOM 6381 O O . THR A 1 810 ? 12.825 10.970 -41.548 1.00 97.31 810 THR A O 1
ATOM 6384 N N . VAL A 1 811 ? 11.964 12.953 -41.015 1.00 96.94 811 VAL A N 1
ATOM 6385 C CA . VAL A 1 811 ? 10.850 12.408 -40.221 1.00 96.94 811 VAL A CA 1
ATOM 6386 C C . VAL A 1 811 ? 9.789 11.802 -41.136 1.00 96.94 811 VAL A C 1
ATOM 6388 O O . VAL A 1 811 ? 9.333 10.702 -40.847 1.00 96.94 811 VAL A O 1
ATOM 6391 N N . VAL A 1 812 ? 9.458 12.451 -42.258 1.00 97.75 812 VAL A N 1
ATOM 6392 C CA . VAL A 1 812 ? 8.536 11.893 -43.263 1.00 97.75 812 VAL A CA 1
ATOM 6393 C C . VAL A 1 812 ? 9.064 10.574 -43.814 1.00 97.75 812 VAL A C 1
ATOM 6395 O O . VAL A 1 812 ? 8.321 9.598 -43.852 1.00 97.75 812 VAL A O 1
ATOM 6398 N N . GLU A 1 813 ? 10.348 10.513 -44.169 1.00 96.56 813 GLU A N 1
ATOM 6399 C CA . GLU A 1 813 ? 10.987 9.284 -44.651 1.00 96.56 813 GLU A CA 1
ATOM 6400 C C . GLU A 1 813 ? 10.895 8.146 -43.621 1.00 96.56 813 GLU A C 1
ATOM 6402 O O . GLU A 1 813 ? 10.450 7.044 -43.941 1.00 96.56 813 GLU A O 1
ATOM 6407 N N . HIS A 1 814 ? 11.275 8.402 -42.365 1.00 97.44 814 HIS A N 1
ATOM 6408 C CA . HIS A 1 814 ? 11.264 7.366 -41.331 1.00 97.44 814 HIS A CA 1
ATOM 6409 C C . HIS A 1 814 ? 9.855 6.949 -40.891 1.00 97.44 814 HIS A C 1
ATOM 6411 O O . HIS A 1 814 ? 9.653 5.769 -40.608 1.00 97.44 814 HIS A O 1
ATOM 6417 N N . ILE A 1 815 ? 8.891 7.874 -40.823 1.00 96.75 815 ILE A N 1
ATOM 6418 C CA . ILE A 1 815 ? 7.491 7.536 -40.529 1.00 96.75 815 ILE A CA 1
ATOM 6419 C C . ILE A 1 815 ? 6.904 6.739 -41.692 1.00 96.75 815 ILE A C 1
ATOM 6421 O O . ILE A 1 815 ? 6.343 5.678 -41.450 1.00 96.75 815 ILE A O 1
ATOM 6425 N N . GLY A 1 816 ? 7.091 7.184 -42.938 1.00 93.19 816 GLY A N 1
ATOM 6426 C CA . GLY A 1 816 ? 6.593 6.481 -44.123 1.00 93.19 816 GLY A CA 1
ATOM 6427 C C . GLY A 1 816 ? 7.183 5.077 -44.282 1.00 93.19 816 GLY A C 1
ATOM 6428 O O . GLY A 1 816 ? 6.507 4.176 -44.767 1.00 93.19 816 GLY A O 1
ATOM 6429 N N . ALA A 1 817 ? 8.413 4.850 -43.810 1.00 93.75 817 ALA A N 1
ATOM 6430 C CA . ALA A 1 817 ? 9.007 3.514 -43.763 1.00 93.75 817 ALA A CA 1
ATOM 6431 C C . ALA A 1 817 ? 8.346 2.578 -42.729 1.00 93.75 817 ALA A C 1
ATOM 6433 O O . ALA A 1 817 ? 8.379 1.362 -42.907 1.00 93.75 817 ALA A O 1
ATOM 6434 N N . LEU A 1 818 ? 7.783 3.122 -41.645 1.00 93.44 818 LEU A N 1
ATOM 6435 C CA . LEU A 1 818 ? 7.133 2.355 -40.574 1.00 93.44 818 LEU A CA 1
ATOM 6436 C C . LEU A 1 818 ? 5.626 2.191 -40.816 1.00 93.44 818 LEU A C 1
ATOM 6438 O O . LEU A 1 818 ? 5.082 1.119 -40.562 1.00 93.44 818 LEU A O 1
ATOM 6442 N N . TRP A 1 819 ? 4.976 3.234 -41.335 1.00 94.94 819 TRP A N 1
ATOM 6443 C CA . TRP A 1 819 ? 3.551 3.282 -41.654 1.00 94.94 819 TRP A CA 1
ATOM 6444 C C . TRP A 1 819 ? 3.336 3.938 -43.030 1.00 94.94 819 TRP A C 1
ATOM 6446 O O . TRP A 1 819 ? 3.073 5.139 -43.106 1.00 94.94 819 TRP A O 1
ATOM 6456 N N . PRO A 1 820 ? 3.432 3.167 -44.131 1.00 91.75 820 PRO A N 1
ATOM 6457 C CA . PRO A 1 820 ? 3.340 3.703 -45.495 1.00 91.75 820 PRO A CA 1
ATOM 6458 C C . PRO A 1 820 ? 2.008 4.383 -45.830 1.00 91.75 820 PRO A C 1
ATOM 6460 O O . PRO A 1 820 ? 1.965 5.250 -46.697 1.00 91.75 820 PRO A O 1
ATOM 6463 N N . SER A 1 821 ? 0.933 3.982 -45.149 1.00 88.94 821 SER A N 1
ATOM 6464 C CA . SER A 1 821 ? -0.428 4.485 -45.367 1.00 88.94 821 SER A CA 1
ATOM 6465 C C . SER A 1 821 ? -0.832 5.601 -44.397 1.00 88.94 821 SER A C 1
ATOM 6467 O O . SER A 1 821 ? -1.969 6.058 -44.464 1.00 88.94 821 SER A O 1
ATOM 6469 N N . ALA A 1 822 ? 0.048 6.007 -43.473 1.00 94.12 822 ALA A N 1
ATOM 6470 C CA . ALA A 1 822 ? -0.302 6.989 -42.454 1.00 94.12 822 ALA A CA 1
ATOM 6471 C C . ALA A 1 822 ? -0.194 8.429 -42.976 1.00 94.12 822 ALA A C 1
ATOM 6473 O O . ALA A 1 822 ? 0.828 8.830 -43.537 1.00 94.12 822 ALA A O 1
ATOM 6474 N N . ASP A 1 823 ? -1.218 9.236 -42.702 1.00 96.06 823 ASP A N 1
ATOM 6475 C CA . ASP A 1 823 ? -1.212 10.669 -42.989 1.00 96.06 823 ASP A CA 1
ATOM 6476 C C . ASP A 1 823 ? -0.277 11.406 -42.021 1.00 96.06 823 ASP A C 1
ATOM 6478 O O . ASP A 1 823 ? -0.450 11.351 -40.802 1.00 96.06 823 ASP A O 1
ATOM 6482 N N . ILE A 1 824 ? 0.704 12.143 -42.541 1.00 97.69 824 ILE A N 1
ATOM 6483 C CA . ILE A 1 824 ? 1.662 12.892 -41.715 1.00 97.69 824 ILE A CA 1
ATOM 6484 C C . ILE A 1 824 ? 1.261 14.364 -41.681 1.00 97.69 824 ILE A C 1
ATOM 6486 O O . ILE A 1 824 ? 1.276 15.043 -42.707 1.00 97.69 824 ILE A O 1
ATOM 6490 N N . THR A 1 825 ? 0.950 14.877 -40.489 1.00 97.69 825 THR A N 1
ATOM 6491 C CA . THR A 1 825 ? 0.522 16.270 -40.301 1.00 97.69 825 THR A CA 1
ATOM 6492 C C . THR A 1 825 ? 1.493 17.021 -39.403 1.00 97.69 825 THR A C 1
ATOM 6494 O O . THR A 1 825 ? 1.724 16.651 -38.257 1.00 97.69 825 THR A O 1
ATOM 6497 N N . PHE A 1 826 ? 2.041 18.134 -39.886 1.00 97.69 826 PHE A N 1
ATOM 6498 C CA . PHE A 1 826 ? 2.876 19.014 -39.069 1.00 97.69 826 PHE A CA 1
ATOM 6499 C C . PHE A 1 826 ? 2.001 20.001 -38.290 1.00 97.69 826 PHE A C 1
ATOM 6501 O O . PHE A 1 826 ? 1.576 21.020 -38.830 1.00 97.69 826 PHE A O 1
ATOM 6508 N N . LYS A 1 827 ? 1.726 19.696 -37.017 1.00 96.06 827 LYS A N 1
ATOM 6509 C CA . LYS A 1 827 ? 0.899 20.534 -36.129 1.00 96.06 827 LYS A CA 1
ATOM 6510 C C . LYS A 1 827 ? 1.622 21.798 -35.682 1.00 96.06 827 LYS A C 1
ATOM 6512 O O . LYS A 1 827 ? 1.019 22.863 -35.607 1.00 96.06 827 LYS A O 1
ATOM 6517 N N . VAL A 1 828 ? 2.911 21.671 -35.376 1.00 96.44 828 VAL A N 1
ATOM 6518 C CA . VAL A 1 828 ? 3.756 22.777 -34.921 1.00 96.44 828 VAL A CA 1
ATOM 6519 C C . VAL A 1 828 ? 5.096 22.677 -35.631 1.00 96.44 828 VAL A C 1
ATOM 6521 O O . VAL A 1 828 ? 5.747 21.638 -35.575 1.00 96.44 828 VAL A O 1
ATOM 6524 N N . VAL A 1 829 ? 5.527 23.760 -36.271 1.00 97.50 829 VAL A N 1
ATOM 6525 C CA . VAL A 1 829 ? 6.903 23.929 -36.749 1.00 97.50 829 VAL A CA 1
ATOM 6526 C C . VAL A 1 829 ? 7.336 25.329 -36.350 1.00 97.50 829 VAL A C 1
ATOM 6528 O O . VAL A 1 829 ? 6.831 26.315 -36.879 1.00 97.50 829 VAL A O 1
ATOM 6531 N N . GLU A 1 830 ? 8.220 25.419 -35.363 1.00 97.00 830 GLU A N 1
ATOM 6532 C CA . GLU A 1 830 ? 8.610 26.688 -34.752 1.00 97.00 830 GLU A CA 1
ATOM 6533 C C . GLU A 1 830 ? 10.121 26.745 -34.513 1.00 97.00 830 GLU A C 1
ATOM 6535 O O . GLU A 1 830 ? 10.758 25.739 -34.182 1.00 97.00 830 GLU A O 1
ATOM 6540 N N . ASP A 1 831 ? 10.711 27.931 -34.687 1.00 95.50 831 ASP A N 1
ATOM 6541 C CA . ASP A 1 831 ? 12.112 28.160 -34.340 1.00 95.50 831 ASP A CA 1
ATOM 6542 C C . ASP A 1 831 ? 12.280 28.167 -32.816 1.00 95.50 831 ASP A C 1
ATOM 6544 O O . ASP A 1 831 ? 11.645 28.936 -32.097 1.00 95.50 831 ASP A O 1
ATOM 6548 N N . SER A 1 832 ? 13.178 27.329 -32.303 1.00 93.06 832 SER A N 1
ATOM 6549 C CA . SER A 1 832 ? 13.501 27.299 -30.873 1.00 93.06 832 SER A CA 1
ATOM 6550 C C . SER A 1 832 ? 14.346 28.498 -30.411 1.00 93.06 832 SER A C 1
ATOM 6552 O O . SER A 1 832 ? 14.612 28.652 -29.205 1.00 93.06 832 SER A O 1
ATOM 6554 N N . CYS A 1 833 ? 14.801 29.326 -31.363 1.00 90.69 833 CYS A N 1
ATOM 6555 C CA . CYS A 1 833 ? 15.665 30.493 -31.179 1.00 90.69 833 CYS A CA 1
ATOM 6556 C C . CYS A 1 833 ? 16.982 30.153 -30.454 1.00 90.69 833 CYS A C 1
ATOM 6558 O O . CYS A 1 833 ? 17.599 31.003 -29.807 1.00 90.69 833 CYS A O 1
ATOM 6560 N N . SER A 1 834 ? 17.404 28.884 -30.484 1.00 89.25 834 SER A N 1
ATOM 6561 C CA . SER A 1 834 ? 18.635 28.422 -29.847 1.00 89.25 834 SER A CA 1
ATOM 6562 C C . SER A 1 834 ? 19.109 27.097 -30.427 1.00 89.25 834 SER A C 1
ATOM 6564 O O . SER A 1 834 ? 18.418 26.087 -30.331 1.00 89.25 834 SER A O 1
ATOM 6566 N N . ASN A 1 835 ? 20.364 27.049 -30.877 1.00 84.38 835 ASN A N 1
ATOM 6567 C CA . ASN A 1 835 ? 21.000 25.820 -31.374 1.00 84.38 835 ASN A CA 1
ATOM 6568 C C . ASN A 1 835 ? 20.998 24.664 -30.354 1.00 84.38 835 ASN A C 1
ATOM 6570 O O . ASN A 1 835 ? 21.063 23.496 -30.731 1.00 84.38 835 ASN A O 1
ATOM 6574 N N . GLY A 1 836 ? 20.900 24.982 -29.059 1.00 84.19 836 GLY A N 1
ATOM 6575 C CA . GLY A 1 836 ? 20.864 24.004 -27.974 1.00 84.19 836 GLY A CA 1
ATOM 6576 C C . GLY A 1 836 ? 19.474 23.466 -27.628 1.00 84.19 836 GLY A C 1
ATOM 6577 O O . GLY A 1 836 ? 19.393 22.627 -26.732 1.00 84.19 836 GLY A O 1
ATOM 6578 N N . ARG A 1 837 ? 18.400 23.933 -28.279 1.00 92.00 837 ARG A N 1
ATOM 6579 C CA . ARG A 1 837 ? 17.015 23.554 -27.967 1.00 92.00 837 ARG A CA 1
ATOM 6580 C C . ARG A 1 837 ? 16.400 22.765 -29.109 1.00 92.00 837 ARG A C 1
ATOM 6582 O O . ARG A 1 837 ? 16.089 23.329 -30.155 1.00 92.00 837 ARG A O 1
ATOM 6589 N N . TRP A 1 838 ? 16.204 21.476 -28.870 1.00 93.38 838 TRP A N 1
ATOM 6590 C CA . TRP A 1 838 ? 15.504 20.590 -29.783 1.00 93.38 838 TRP A CA 1
ATOM 6591 C C . TRP A 1 838 ? 14.403 19.862 -29.041 1.00 93.38 838 TRP A C 1
ATOM 6593 O O . TRP A 1 838 ? 14.703 19.013 -28.205 1.00 93.38 838 TRP A O 1
ATOM 6603 N N . SER A 1 839 ? 13.157 20.204 -29.348 1.00 96.06 839 SER A N 1
ATOM 6604 C CA . SER A 1 839 ? 11.966 19.523 -28.859 1.00 96.06 839 SER A CA 1
ATOM 6605 C C . SER A 1 839 ? 11.206 18.977 -30.057 1.00 96.06 839 SER A C 1
ATOM 6607 O O . SER A 1 839 ? 10.783 19.751 -30.913 1.00 96.06 839 SER A O 1
ATOM 6609 N N . VAL A 1 840 ? 11.046 17.661 -30.131 1.00 97.88 840 VAL A N 1
ATOM 6610 C CA . VAL A 1 840 ? 10.243 17.014 -31.176 1.00 97.88 840 VAL A CA 1
ATOM 6611 C C . VAL A 1 840 ? 9.262 16.068 -30.506 1.00 97.88 840 VAL A C 1
ATOM 6613 O O . VAL A 1 840 ? 9.676 15.286 -29.655 1.00 97.88 840 VAL A O 1
ATOM 6616 N N . LEU A 1 841 ? 7.988 16.147 -30.878 1.00 98.44 841 LEU A N 1
ATOM 6617 C CA . LEU A 1 841 ? 6.917 15.260 -30.427 1.00 98.44 841 LEU A CA 1
ATOM 6618 C C . LEU A 1 841 ? 6.273 14.615 -31.653 1.00 98.44 841 LEU A C 1
ATOM 6620 O O . LEU A 1 841 ? 5.950 15.310 -32.617 1.00 98.44 841 LEU A O 1
ATOM 6624 N N . LEU A 1 842 ? 6.083 13.301 -31.587 1.00 98.56 842 LEU A N 1
ATOM 6625 C CA . LEU A 1 842 ? 5.299 12.528 -32.541 1.00 98.56 842 LEU A CA 1
ATOM 6626 C C . LEU A 1 842 ? 4.090 11.938 -31.812 1.00 98.56 842 LEU A C 1
ATOM 6628 O O . LEU A 1 842 ? 4.266 11.346 -30.744 1.00 98.56 842 LEU A O 1
ATOM 6632 N N . VAL A 1 843 ? 2.897 12.075 -32.391 1.00 98.44 843 VAL A N 1
ATOM 6633 C CA . VAL A 1 843 ? 1.650 11.498 -31.871 1.00 98.44 843 VAL A CA 1
ATOM 6634 C C . VAL A 1 843 ? 1.010 10.645 -32.960 1.00 98.44 843 VAL A C 1
ATOM 6636 O O . VAL A 1 843 ? 0.495 11.177 -33.939 1.00 98.44 843 VAL A O 1
ATOM 6639 N N . ALA A 1 844 ? 1.054 9.324 -32.804 1.00 97.50 844 ALA A N 1
ATOM 6640 C CA . ALA A 1 844 ? 0.336 8.397 -33.672 1.00 97.50 844 ALA A CA 1
ATOM 6641 C C . ALA A 1 844 ? -1.131 8.313 -33.241 1.00 97.50 844 ALA A C 1
ATOM 6643 O O . ALA A 1 844 ? -1.414 8.181 -32.047 1.00 97.50 844 ALA A O 1
ATOM 6644 N N . GLN A 1 845 ? -2.043 8.356 -34.210 1.00 95.25 845 GLN A N 1
ATOM 6645 C CA . GLN A 1 845 ? -3.476 8.193 -33.994 1.00 95.25 845 GLN A CA 1
ATOM 6646 C C . GLN A 1 845 ? -3.991 6.971 -34.751 1.00 95.25 845 GLN A C 1
ATOM 6648 O O . GLN A 1 845 ? -3.674 6.792 -35.932 1.00 95.25 845 GLN A O 1
ATOM 6653 N N . SER A 1 846 ? 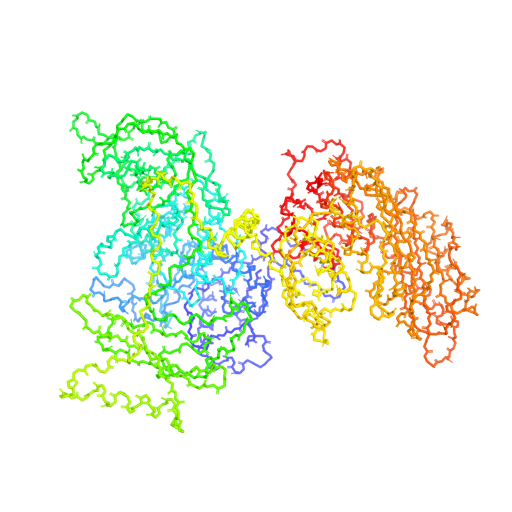-4.783 6.132 -34.085 1.00 92.19 846 SER A N 1
ATOM 6654 C CA . SER A 1 846 ? -5.422 4.993 -34.742 1.00 92.19 846 SER A CA 1
ATOM 6655 C C . SER A 1 846 ? -6.725 5.379 -35.440 1.00 92.19 846 SER A C 1
ATOM 6657 O O . SER A 1 846 ? -7.283 6.454 -35.205 1.00 92.19 846 SER A O 1
ATOM 6659 N N . VAL A 1 847 ? -7.232 4.484 -36.292 1.00 80.44 847 VAL A N 1
ATOM 6660 C CA . VAL A 1 847 ? -8.530 4.646 -36.976 1.00 80.44 847 VAL A CA 1
ATOM 6661 C C . VAL A 1 847 ? -9.698 4.892 -36.014 1.00 80.44 847 VAL A C 1
ATOM 6663 O O . VAL A 1 847 ? -10.601 5.654 -36.354 1.00 80.44 847 VAL A O 1
ATOM 6666 N N . ASP A 1 848 ? -9.629 4.328 -34.804 1.00 79.19 848 ASP A N 1
ATOM 6667 C CA . ASP A 1 848 ? -10.668 4.429 -33.773 1.00 79.19 848 ASP A CA 1
ATOM 6668 C C . ASP A 1 848 ? -10.304 5.425 -32.652 1.00 79.19 848 ASP A C 1
ATOM 6670 O O . ASP A 1 848 ? -10.888 5.418 -31.564 1.00 79.19 848 ASP A O 1
ATOM 6674 N N . GLY A 1 849 ? -9.327 6.302 -32.911 1.00 83.19 849 GLY A N 1
ATOM 6675 C CA . GLY A 1 849 ? -9.015 7.451 -32.058 1.00 83.19 849 GLY A CA 1
ATOM 6676 C C . GLY A 1 849 ? -8.068 7.175 -30.887 1.00 83.19 849 GLY A C 1
ATOM 6677 O O . GLY A 1 849 ? -7.956 8.012 -29.991 1.00 83.19 849 GLY A O 1
ATOM 6678 N N . ILE A 1 850 ? -7.363 6.038 -30.869 1.00 90.50 850 ILE A N 1
ATOM 6679 C CA . ILE A 1 850 ? -6.320 5.789 -29.863 1.00 90.50 850 ILE A CA 1
ATOM 6680 C C . ILE A 1 850 ? -5.116 6.693 -30.149 1.00 90.50 850 ILE A C 1
ATOM 6682 O O . ILE A 1 850 ? -4.747 6.867 -31.308 1.00 90.50 850 ILE A O 1
ATOM 6686 N N . ARG A 1 851 ? -4.494 7.258 -29.105 1.00 93.81 851 ARG A N 1
ATOM 6687 C CA . ARG A 1 851 ? -3.327 8.145 -29.229 1.00 93.81 851 ARG A CA 1
ATOM 6688 C C . ARG A 1 851 ? -2.125 7.597 -28.473 1.00 93.81 851 ARG A C 1
ATOM 6690 O O . ARG A 1 851 ? -2.214 7.337 -27.274 1.00 93.81 851 ARG A O 1
ATOM 6697 N N . TRP A 1 852 ? -0.991 7.510 -29.162 1.00 96.44 852 TRP A N 1
ATOM 6698 C CA . TRP A 1 852 ? 0.306 7.196 -28.562 1.00 96.44 852 TRP A CA 1
ATOM 6699 C C . TRP A 1 852 ? 1.311 8.270 -28.912 1.00 96.44 852 TRP A C 1
ATOM 6701 O O . TRP A 1 852 ? 1.404 8.681 -30.069 1.00 96.44 852 TRP A O 1
ATOM 6711 N N . ALA A 1 853 ? 2.100 8.687 -27.931 1.00 97.31 853 ALA A N 1
ATOM 6712 C CA . ALA A 1 853 ? 3.081 9.730 -28.138 1.00 97.31 853 ALA A CA 1
ATOM 6713 C C . ALA A 1 853 ? 4.490 9.339 -27.696 1.00 97.31 853 ALA A C 1
ATOM 6715 O O . ALA A 1 853 ? 4.703 8.621 -26.717 1.00 97.31 853 ALA A O 1
ATOM 6716 N N . LYS A 1 854 ? 5.476 9.883 -28.415 1.00 97.31 854 LYS A N 1
ATOM 6717 C CA . LYS A 1 854 ? 6.872 9.935 -27.977 1.00 97.31 854 LYS A CA 1
ATOM 6718 C C . LYS A 1 854 ? 7.464 11.292 -28.289 1.00 97.31 854 LYS A C 1
ATOM 6720 O O . LYS A 1 854 ? 7.326 11.804 -29.400 1.00 97.31 854 LYS A O 1
ATOM 6725 N N . ASP A 1 855 ? 8.178 11.836 -27.315 1.00 95.69 855 ASP A N 1
ATOM 6726 C CA . ASP A 1 855 ? 8.891 13.093 -27.445 1.00 95.69 855 ASP A CA 1
ATOM 6727 C C . ASP A 1 855 ? 10.387 12.952 -27.151 1.00 95.69 855 ASP A C 1
ATOM 6729 O O . ASP A 1 855 ? 10.882 11.972 -26.586 1.00 95.69 855 ASP A O 1
ATOM 6733 N N . ILE A 1 856 ? 11.135 13.965 -27.571 1.00 94.62 856 ILE A N 1
ATOM 6734 C CA . ILE A 1 856 ? 12.531 14.139 -27.203 1.00 94.62 856 ILE A CA 1
ATOM 6735 C C . ILE A 1 856 ? 12.827 15.617 -26.982 1.00 94.62 856 ILE A C 1
ATOM 6737 O O . ILE A 1 856 ? 12.585 16.447 -27.855 1.00 94.62 856 ILE A O 1
ATOM 6741 N N . LEU A 1 857 ? 13.425 15.927 -25.830 1.00 93.81 857 LEU A N 1
ATOM 6742 C CA . LEU A 1 857 ? 14.033 17.222 -25.532 1.00 93.81 857 LEU A CA 1
ATOM 6743 C C . LEU A 1 857 ? 15.547 17.047 -25.373 1.00 93.81 857 LEU A C 1
ATOM 6745 O O . LEU A 1 857 ? 16.008 16.415 -24.420 1.00 93.81 857 LEU A O 1
ATOM 6749 N N . THR A 1 858 ? 16.334 17.596 -26.299 1.00 92.38 858 THR A N 1
ATOM 6750 C CA . THR A 1 858 ? 17.793 17.411 -26.336 1.00 92.38 858 THR A CA 1
ATOM 6751 C C . THR A 1 858 ? 18.541 18.633 -26.879 1.00 92.38 858 THR A C 1
ATOM 6753 O O . THR A 1 858 ? 17.945 19.582 -27.386 1.00 92.38 858 THR A O 1
ATOM 6756 N N . SER A 1 859 ? 19.869 18.627 -26.742 1.00 88.50 859 SER A N 1
ATOM 6757 C CA . SER A 1 859 ? 20.770 19.623 -27.330 1.00 88.50 859 SER A CA 1
ATOM 6758 C C . SER A 1 859 ? 21.590 18.998 -28.450 1.00 88.50 859 SER A C 1
ATOM 6760 O O . SER A 1 859 ? 21.950 17.821 -28.381 1.00 88.50 859 SER A O 1
ATOM 6762 N N . SER A 1 860 ? 21.949 19.800 -29.453 1.00 80.94 860 SER A N 1
ATOM 6763 C CA . SER A 1 860 ? 22.888 19.363 -30.484 1.00 80.94 860 SER A CA 1
ATOM 6764 C C . SER A 1 860 ? 24.274 19.049 -29.880 1.00 80.94 860 SER A C 1
ATOM 6766 O O . SER A 1 860 ? 24.714 19.755 -28.963 1.00 80.94 860 SER A O 1
ATOM 6768 N N . PRO A 1 861 ? 25.006 18.041 -30.390 1.00 77.25 861 PRO A N 1
ATOM 6769 C CA . PRO A 1 861 ? 26.368 17.726 -29.952 1.00 77.25 861 PRO A CA 1
ATOM 6770 C C . PRO A 1 861 ? 27.342 18.908 -30.109 1.00 77.25 861 PRO A C 1
ATOM 6772 O O . PRO A 1 861 ? 27.254 19.664 -31.072 1.00 77.25 861 PRO A O 1
ATOM 6775 N N . LYS A 1 862 ? 28.310 19.043 -29.185 1.00 67.94 862 LYS A N 1
ATOM 6776 C CA . LYS A 1 862 ? 29.289 20.156 -29.169 1.00 67.94 862 LYS A CA 1
ATOM 6777 C C . LYS A 1 862 ? 30.366 20.078 -30.267 1.00 67.94 862 LYS A C 1
ATOM 6779 O O . LYS A 1 862 ? 30.909 21.109 -30.638 1.00 67.94 862 LYS A O 1
ATOM 6784 N N . ASN A 1 863 ? 30.657 18.882 -30.788 1.00 60.12 863 ASN A N 1
ATOM 6785 C CA . ASN A 1 863 ? 31.662 18.644 -31.832 1.00 60.12 863 ASN A CA 1
ATOM 6786 C C . ASN A 1 863 ? 30.959 18.220 -33.126 1.00 60.12 863 ASN A C 1
ATOM 6788 O O . ASN A 1 863 ? 30.700 17.035 -33.339 1.00 60.12 863 ASN A O 1
ATOM 6792 N N . ILE A 1 864 ? 30.599 19.182 -33.975 1.00 53.38 864 ILE A N 1
ATOM 6793 C CA . ILE A 1 864 ? 29.858 18.906 -35.210 1.00 53.38 864 ILE A CA 1
ATOM 6794 C C . ILE A 1 864 ? 30.822 18.341 -36.264 1.00 53.38 864 ILE A C 1
ATOM 6796 O O . ILE A 1 864 ? 31.543 19.080 -36.925 1.00 53.38 864 ILE A O 1
ATOM 6800 N N . LYS A 1 865 ? 30.790 17.021 -36.467 1.00 50.81 865 LYS A N 1
ATOM 6801 C CA . LYS A 1 865 ? 31.049 16.405 -37.778 1.00 50.81 865 LYS A CA 1
ATOM 6802 C C . LYS A 1 865 ? 29.704 15.906 -38.326 1.00 50.81 865 LYS A C 1
ATOM 6804 O O . LYS A 1 865 ? 29.392 14.727 -38.226 1.00 50.81 865 LYS A O 1
ATOM 6809 N N . GLY A 1 866 ? 28.885 16.838 -38.823 1.00 68.19 866 GLY A N 1
ATOM 6810 C CA . GLY A 1 866 ? 27.627 16.565 -39.537 1.00 68.19 866 GLY A CA 1
ATOM 6811 C C . GLY A 1 866 ? 26.349 16.755 -38.712 1.00 68.19 866 GLY A C 1
ATOM 6812 O O . GLY A 1 866 ? 25.932 15.863 -37.976 1.00 68.19 866 GLY A O 1
ATOM 6813 N N . TYR A 1 867 ? 25.693 17.905 -38.886 1.00 79.38 867 TYR A N 1
ATOM 6814 C CA . TYR A 1 867 ? 24.376 18.215 -38.307 1.00 79.38 867 TYR A CA 1
ATOM 6815 C C . TYR A 1 867 ? 23.272 17.290 -38.859 1.00 79.38 867 TYR A C 1
ATOM 6817 O O . TYR A 1 867 ? 22.390 16.851 -38.124 1.00 79.38 867 TYR A O 1
ATOM 6825 N N . ASP A 1 868 ? 23.397 16.889 -40.124 1.00 85.38 868 ASP A N 1
ATOM 6826 C CA . ASP A 1 868 ? 22.473 15.971 -40.799 1.00 85.38 868 ASP A CA 1
ATOM 6827 C C . ASP A 1 868 ? 22.483 14.566 -40.190 1.00 85.38 868 ASP A C 1
ATOM 6829 O O . ASP A 1 868 ? 21.437 13.933 -40.044 1.00 85.38 868 ASP A O 1
ATOM 6833 N N . ASN A 1 869 ? 23.657 14.086 -39.768 1.00 87.88 869 ASN A N 1
ATOM 6834 C CA . ASN A 1 869 ? 23.768 12.800 -39.084 1.00 87.88 869 ASN A CA 1
ATOM 6835 C C . ASN A 1 869 ? 23.047 12.840 -37.727 1.00 87.88 869 ASN A C 1
ATOM 6837 O O . ASN A 1 869 ? 22.360 11.894 -37.353 1.00 87.88 869 ASN A O 1
ATOM 6841 N N . PHE A 1 870 ? 23.142 13.963 -37.007 1.00 90.56 870 PHE A N 1
ATOM 6842 C CA . PHE A 1 870 ? 22.395 14.156 -35.765 1.00 90.56 870 PHE A CA 1
ATOM 6843 C C . PHE A 1 870 ? 20.876 14.146 -36.000 1.00 90.56 870 PHE A C 1
ATOM 6845 O O . PHE A 1 870 ? 20.175 13.425 -35.293 1.00 90.56 870 PHE A O 1
ATOM 6852 N N . ILE A 1 871 ? 20.379 14.873 -37.010 1.00 93.44 871 ILE A N 1
ATOM 6853 C CA . ILE A 1 871 ? 18.956 14.875 -37.400 1.00 93.44 871 ILE A CA 1
ATOM 6854 C C . ILE A 1 871 ? 18.480 13.458 -37.737 1.00 93.44 871 ILE A C 1
ATOM 6856 O O . ILE A 1 871 ? 17.442 13.018 -37.244 1.00 93.44 871 ILE A O 1
ATOM 6860 N N . THR A 1 872 ? 19.272 12.724 -38.519 1.00 92.38 872 THR A N 1
ATOM 6861 C CA . THR A 1 872 ? 18.968 11.347 -38.926 1.00 92.38 872 THR A CA 1
ATOM 6862 C C . THR A 1 872 ? 18.863 10.419 -37.721 1.00 92.38 872 THR A C 1
ATOM 6864 O O . THR A 1 872 ? 17.877 9.699 -37.577 1.00 92.38 872 THR A O 1
ATOM 6867 N N . LEU A 1 873 ? 19.838 10.467 -36.809 1.00 91.62 873 LEU A N 1
ATOM 6868 C CA . LEU A 1 873 ? 19.832 9.649 -35.595 1.00 91.62 873 LEU A CA 1
ATOM 6869 C C . LEU A 1 873 ? 18.689 10.022 -34.644 1.00 91.62 873 LEU A C 1
ATOM 6871 O O . LEU A 1 873 ? 18.070 9.127 -34.067 1.00 91.62 873 LEU A O 1
ATOM 6875 N N . LEU A 1 874 ? 18.397 11.318 -34.487 1.00 94.12 874 LEU A N 1
ATOM 6876 C CA . LEU A 1 874 ? 17.293 11.811 -33.663 1.00 94.12 874 LEU A CA 1
ATOM 6877 C C . LEU A 1 874 ? 15.953 11.315 -34.208 1.00 94.12 874 LEU A C 1
ATOM 6879 O O . LEU A 1 874 ? 15.198 10.687 -33.467 1.00 94.12 874 LEU A O 1
ATOM 6883 N N . SER A 1 875 ? 15.695 11.545 -35.498 1.00 96.31 875 SER A N 1
ATOM 6884 C CA . SER A 1 875 ? 14.463 11.127 -36.171 1.00 96.31 875 SER A CA 1
ATOM 6885 C C . SER A 1 875 ? 14.291 9.608 -36.110 1.00 96.31 875 SER A C 1
ATOM 6887 O O . SER A 1 875 ? 13.259 9.123 -35.649 1.00 96.31 875 SER A O 1
ATOM 6889 N N . LYS A 1 876 ? 15.334 8.842 -36.460 1.00 93.81 876 LYS A N 1
ATOM 6890 C CA . LYS A 1 876 ? 15.298 7.374 -36.435 1.00 93.81 876 LYS A CA 1
ATOM 6891 C C . LYS A 1 876 ? 14.990 6.834 -35.044 1.00 93.81 876 LYS A C 1
ATOM 6893 O O . LYS A 1 876 ? 14.181 5.922 -34.905 1.00 93.81 876 LYS A O 1
ATOM 6898 N N . LYS A 1 877 ? 15.637 7.384 -34.011 1.00 95.56 877 LYS A N 1
ATOM 6899 C CA . LYS A 1 877 ? 15.400 6.978 -32.623 1.00 95.56 877 LYS A CA 1
ATOM 6900 C C . LYS A 1 877 ? 13.957 7.260 -32.212 1.00 95.56 877 LYS A C 1
ATOM 6902 O O . LYS A 1 877 ? 13.323 6.378 -31.647 1.00 95.56 877 LYS A O 1
ATOM 6907 N N . LEU A 1 878 ? 13.455 8.461 -32.497 1.00 96.56 878 LEU A N 1
ATOM 6908 C CA . LEU A 1 878 ? 12.122 8.883 -32.079 1.00 96.56 878 LEU A CA 1
ATOM 6909 C C . LEU A 1 878 ? 11.019 8.075 -32.775 1.00 96.56 878 LEU A C 1
ATOM 6911 O O . LEU A 1 878 ? 10.158 7.526 -32.094 1.00 96.56 878 LEU A O 1
ATOM 6915 N N . CYS A 1 879 ? 11.097 7.926 -34.101 1.00 97.00 879 CYS A N 1
ATOM 6916 C CA . CYS A 1 879 ? 10.131 7.142 -34.877 1.00 97.00 879 CYS A CA 1
ATOM 6917 C C . CYS A 1 879 ? 10.138 5.670 -34.448 1.00 97.00 879 CYS A C 1
ATOM 6919 O O . CYS A 1 879 ? 9.082 5.080 -34.236 1.00 97.00 879 CYS A O 1
ATOM 6921 N N . LYS A 1 880 ? 11.330 5.093 -34.235 1.00 94.50 880 LYS A N 1
ATOM 6922 C CA . LYS A 1 880 ? 11.460 3.723 -33.729 1.00 94.50 880 LYS A CA 1
ATOM 6923 C C . LYS A 1 880 ? 10.818 3.564 -32.349 1.00 94.50 880 LYS A C 1
ATOM 6925 O O . LYS A 1 880 ? 10.088 2.605 -32.141 1.00 94.50 880 LYS A O 1
ATOM 6930 N N . SER A 1 881 ? 11.074 4.483 -31.417 1.00 95.81 881 SER A N 1
ATOM 6931 C CA . SER A 1 881 ? 10.483 4.415 -30.076 1.00 95.81 881 SER A CA 1
ATOM 6932 C C . SER A 1 881 ? 8.965 4.587 -30.089 1.00 95.81 881 SER A C 1
ATOM 6934 O O . SER A 1 881 ? 8.295 3.957 -29.278 1.00 95.81 881 SER A O 1
ATOM 6936 N N . LEU A 1 882 ? 8.415 5.404 -30.995 1.00 96.56 882 LEU A N 1
ATOM 6937 C CA . LEU A 1 882 ? 6.964 5.502 -31.171 1.00 96.56 882 LEU A CA 1
ATOM 6938 C C . LEU A 1 882 ? 6.391 4.191 -31.717 1.00 96.56 882 LEU A C 1
ATOM 6940 O O . LEU A 1 882 ? 5.406 3.691 -31.189 1.00 96.56 882 LEU A O 1
ATOM 6944 N N . TYR A 1 883 ? 7.038 3.600 -32.722 1.00 94.12 883 TYR A N 1
ATOM 6945 C CA . TYR A 1 883 ? 6.623 2.314 -33.281 1.00 94.12 883 TYR A CA 1
ATOM 6946 C C . TYR A 1 883 ? 6.653 1.187 -32.246 1.00 94.12 883 TYR A C 1
ATOM 6948 O O . TYR A 1 883 ? 5.710 0.403 -32.164 1.00 94.12 883 TYR A O 1
ATOM 6956 N N . GLU A 1 884 ? 7.705 1.119 -31.425 1.00 91.25 884 GLU A N 1
ATOM 6957 C CA . GLU A 1 884 ? 7.801 0.163 -30.315 1.00 91.25 884 GLU A CA 1
ATOM 6958 C C . GLU A 1 884 ? 6.660 0.345 -29.303 1.00 91.25 884 GLU A C 1
ATOM 6960 O O . GLU A 1 884 ? 6.137 -0.651 -28.815 1.00 91.25 884 GLU A O 1
ATOM 6965 N N . GLU A 1 885 ? 6.253 1.586 -29.016 1.00 92.19 885 GLU A N 1
ATOM 6966 C CA . GLU A 1 885 ? 5.141 1.876 -28.102 1.00 92.19 885 GLU A CA 1
ATOM 6967 C C . GLU A 1 885 ? 3.788 1.451 -28.696 1.00 92.19 885 GLU A C 1
ATOM 6969 O O . GLU A 1 885 ? 3.029 0.753 -28.031 1.00 92.19 885 GLU A O 1
ATOM 6974 N N . VAL A 1 886 ? 3.513 1.793 -29.960 1.00 90.50 886 VAL A N 1
ATOM 6975 C CA . VAL A 1 886 ? 2.291 1.372 -30.676 1.00 90.50 886 VAL A CA 1
ATOM 6976 C C . VAL A 1 886 ? 2.203 -0.156 -30.762 1.00 90.50 886 VAL A C 1
ATOM 6978 O O . VAL A 1 886 ? 1.140 -0.742 -30.561 1.00 90.50 886 VAL A O 1
ATOM 6981 N N . SER A 1 887 ? 3.340 -0.820 -30.989 1.00 87.19 887 SER A N 1
ATOM 6982 C CA . SER A 1 887 ? 3.424 -2.281 -31.116 1.00 87.19 887 SER A CA 1
ATOM 6983 C C . SER A 1 887 ? 3.053 -3.040 -29.835 1.00 87.19 887 SER A C 1
ATOM 6985 O O . SER A 1 887 ? 2.862 -4.253 -29.894 1.00 87.19 887 SER A O 1
ATOM 6987 N N . LEU A 1 888 ? 2.945 -2.364 -28.683 1.00 85.50 888 LEU A N 1
ATOM 6988 C CA . LEU A 1 888 ? 2.462 -2.981 -27.443 1.00 85.50 888 LEU A CA 1
ATOM 6989 C C . LEU A 1 888 ? 0.962 -3.314 -27.495 1.00 85.50 888 LEU A C 1
ATOM 6991 O O . LEU A 1 888 ? 0.510 -4.155 -26.725 1.00 85.50 888 LEU A O 1
ATOM 6995 N N . GLY A 1 889 ? 0.177 -2.677 -28.373 1.00 81.25 889 GLY A N 1
ATOM 6996 C CA . GLY A 1 889 ? -1.261 -2.952 -28.490 1.00 81.25 889 GLY A CA 1
ATOM 6997 C C . GLY A 1 889 ? -2.094 -2.473 -27.289 1.00 81.25 889 GLY A C 1
ATOM 6998 O O . GLY A 1 889 ? -3.133 -3.055 -26.973 1.00 81.25 889 GLY A O 1
ATOM 6999 N N . GLY A 1 890 ? -1.645 -1.427 -26.589 1.00 84.88 890 GLY A N 1
ATOM 7000 C CA . GLY A 1 890 ? -2.396 -0.752 -25.521 1.00 84.88 890 GLY A CA 1
ATOM 7001 C C . GLY A 1 890 ? -3.202 0.454 -26.000 1.00 84.88 890 GLY A C 1
ATOM 7002 O O . GLY A 1 890 ? -2.936 0.982 -27.066 1.00 84.88 890 GLY A O 1
ATOM 7003 N N . GLN A 1 891 ? -4.151 0.938 -25.199 1.00 88.31 891 GLN A N 1
ATOM 7004 C CA . GLN A 1 891 ? -4.916 2.170 -25.459 1.00 88.31 891 GLN A CA 1
ATOM 7005 C C . GLN A 1 891 ? -4.183 3.456 -25.042 1.00 88.31 891 GLN A C 1
ATOM 7007 O O . GLN A 1 891 ? -4.665 4.553 -25.310 1.00 88.31 891 GLN A O 1
ATOM 7012 N N . VAL A 1 892 ? -3.069 3.336 -24.321 1.00 92.31 892 VAL A N 1
ATOM 7013 C CA . VAL A 1 892 ? -2.304 4.472 -23.796 1.00 92.31 892 VAL A CA 1
ATOM 7014 C C . VAL A 1 892 ? -0.812 4.201 -23.895 1.00 92.31 892 VAL A C 1
ATOM 7016 O O . VAL A 1 892 ? -0.379 3.054 -23.774 1.00 92.31 892 VAL A O 1
ATOM 7019 N N . ASP A 1 893 ? -0.025 5.261 -24.062 1.00 94.88 893 ASP A N 1
ATOM 7020 C CA . ASP A 1 893 ? 1.427 5.196 -23.911 1.00 94.88 893 ASP A CA 1
ATOM 7021 C C . ASP A 1 893 ? 1.872 5.232 -22.433 1.00 94.88 893 ASP A C 1
ATOM 7023 O O . ASP A 1 893 ? 1.080 5.404 -21.497 1.00 94.88 893 ASP A O 1
ATOM 7027 N N . GLU A 1 894 ? 3.177 5.062 -22.220 1.00 92.81 894 GLU A N 1
ATOM 7028 C CA . GLU A 1 894 ? 3.809 5.020 -20.899 1.00 92.81 894 GLU A CA 1
ATOM 7029 C C . GLU A 1 894 ? 3.558 6.238 -20.002 1.00 92.81 894 GLU A C 1
ATOM 7031 O O . GLU A 1 894 ? 3.551 6.092 -18.776 1.00 92.81 894 GLU A O 1
ATOM 7036 N N . HIS A 1 895 ? 3.405 7.425 -20.594 1.00 93.81 895 HIS A N 1
ATOM 7037 C CA . HIS A 1 895 ? 3.253 8.690 -19.883 1.00 93.81 895 HIS A CA 1
ATOM 7038 C C . HIS A 1 895 ? 1.781 9.008 -19.652 1.00 93.81 895 HIS A C 1
ATOM 7040 O O . HIS A 1 895 ? 1.419 9.542 -18.602 1.00 93.81 895 HIS A O 1
ATOM 7046 N N . LEU A 1 896 ? 0.910 8.684 -20.607 1.00 95.50 896 LEU A N 1
ATOM 7047 C CA . LEU A 1 896 ? -0.527 8.865 -20.458 1.00 95.50 896 LEU A CA 1
ATOM 7048 C C . LEU A 1 896 ? -1.086 7.928 -19.378 1.00 95.50 896 LEU A C 1
ATOM 7050 O O . LEU A 1 896 ? -1.880 8.371 -18.547 1.00 95.50 896 LEU A O 1
ATOM 7054 N N . GLN A 1 897 ? -0.611 6.676 -19.317 1.00 94.19 897 GLN A N 1
ATOM 7055 C CA . GLN A 1 897 ? -1.063 5.694 -18.325 1.00 94.19 897 GLN A CA 1
ATOM 7056 C C . GLN A 1 897 ? -0.950 6.218 -16.887 1.00 94.19 897 GLN A C 1
ATOM 7058 O O . GLN A 1 897 ? -1.889 6.083 -16.105 1.00 94.19 897 GLN A O 1
ATOM 7063 N N . ASP A 1 898 ? 0.183 6.826 -16.518 1.00 93.25 898 ASP A N 1
ATOM 7064 C CA . ASP A 1 898 ? 0.382 7.289 -15.143 1.00 93.25 898 ASP A CA 1
ATOM 7065 C C . ASP A 1 898 ? -0.462 8.530 -14.788 1.00 93.25 898 ASP A C 1
ATOM 7067 O O . ASP A 1 898 ? -0.865 8.705 -13.633 1.00 93.25 898 ASP A O 1
ATOM 7071 N N . GLN A 1 899 ? -0.776 9.359 -15.789 1.00 95.38 899 GLN A N 1
ATOM 7072 C CA . GLN A 1 899 ? -1.530 10.600 -15.626 1.00 95.38 899 GLN A CA 1
ATOM 7073 C C . GLN A 1 899 ? -3.035 10.350 -15.470 1.00 95.38 899 GLN A C 1
ATOM 7075 O O . GLN A 1 899 ? -3.701 11.106 -14.760 1.00 95.38 899 GLN A O 1
ATOM 7080 N N . LEU A 1 900 ? -3.568 9.280 -16.070 1.00 95.75 900 LEU A N 1
ATOM 7081 C CA . LEU A 1 900 ? -4.999 8.962 -16.027 1.00 95.75 900 LEU A CA 1
ATOM 7082 C C . LEU A 1 900 ? -5.462 8.312 -14.718 1.00 95.75 900 LEU A C 1
ATOM 7084 O O . LEU A 1 900 ? -6.630 8.452 -14.364 1.00 95.75 900 LEU A O 1
ATOM 7088 N N . ILE A 1 901 ? -4.573 7.662 -13.958 1.00 95.88 901 ILE A N 1
ATOM 7089 C CA . ILE A 1 901 ? -4.943 6.875 -12.763 1.00 95.88 901 ILE A CA 1
ATOM 7090 C C . ILE A 1 901 ? -5.728 7.695 -11.728 1.00 95.88 901 ILE A C 1
ATOM 7092 O O . ILE A 1 901 ? -6.659 7.181 -11.109 1.00 95.88 901 ILE A O 1
ATOM 7096 N N . CYS A 1 902 ? -5.376 8.971 -11.543 1.00 96.12 902 CYS A N 1
ATOM 7097 C CA . CYS A 1 902 ? -6.103 9.864 -10.638 1.00 96.12 902 CYS A CA 1
ATOM 7098 C C . CYS A 1 902 ? -7.568 10.023 -11.076 1.00 96.12 902 CYS A C 1
ATOM 7100 O O . CYS A 1 902 ? -8.483 9.845 -10.277 1.00 96.12 902 CYS A O 1
ATOM 7102 N N . PHE A 1 903 ? -7.795 10.280 -12.365 1.00 96.50 903 PHE A N 1
ATOM 7103 C CA . PHE A 1 903 ? -9.128 10.479 -12.935 1.00 96.50 903 PHE A CA 1
ATOM 7104 C C . PHE A 1 903 ? -9.928 9.173 -12.994 1.00 96.50 903 PHE A C 1
ATOM 7106 O O . PHE A 1 903 ? -11.109 9.176 -12.663 1.00 96.50 903 PHE A O 1
ATOM 7113 N N . GLN A 1 904 ? -9.277 8.043 -13.292 1.00 95.94 904 GLN A N 1
ATOM 7114 C CA . GLN A 1 904 ? -9.884 6.708 -13.210 1.00 95.94 904 GLN A CA 1
ATOM 7115 C C . GLN A 1 904 ? -10.407 6.380 -11.807 1.00 95.94 904 GLN A C 1
ATOM 7117 O O . GLN A 1 904 ? -11.436 5.728 -11.656 1.00 95.94 904 GLN A O 1
ATOM 7122 N N . ALA A 1 905 ? -9.695 6.805 -10.763 1.00 95.25 905 ALA A N 1
ATOM 7123 C CA . ALA A 1 905 ? -10.125 6.570 -9.392 1.00 95.25 905 ALA A CA 1
ATOM 7124 C C . ALA A 1 905 ? -11.191 7.560 -8.915 1.00 95.25 905 ALA A C 1
ATOM 7126 O O . ALA A 1 905 ? -11.964 7.214 -8.025 1.00 95.25 905 ALA A O 1
ATOM 7127 N N . LEU A 1 906 ? -11.241 8.767 -9.484 1.00 95.06 906 LEU A N 1
ATOM 7128 C CA . LEU A 1 906 ? -12.255 9.775 -9.166 1.00 95.06 906 LEU A CA 1
ATOM 7129 C C . LEU A 1 906 ? -13.574 9.555 -9.918 1.00 95.06 906 LEU A C 1
ATOM 7131 O O . LEU A 1 906 ? -14.620 9.945 -9.400 1.00 95.06 906 LEU A O 1
ATOM 7135 N N . CYS A 1 907 ? -13.544 8.931 -11.100 1.00 93.31 907 CYS A N 1
ATOM 7136 C CA . CYS A 1 907 ? -14.737 8.734 -11.921 1.00 93.31 907 CYS A CA 1
ATOM 7137 C C . CYS A 1 907 ? -15.768 7.790 -11.293 1.00 93.31 907 CYS A C 1
ATOM 7139 O O . CYS A 1 907 ? -15.466 6.992 -10.401 1.00 93.31 907 CYS A O 1
ATOM 7141 N N . ASP A 1 908 ? -17.010 7.899 -11.758 1.00 89.75 908 ASP A N 1
ATOM 7142 C CA . ASP A 1 908 ? -18.080 6.970 -11.409 1.00 89.75 908 ASP A CA 1
ATOM 7143 C C . ASP A 1 908 ? -17.964 5.696 -12.245 1.00 89.75 908 ASP A C 1
ATOM 7145 O O . ASP A 1 908 ? -17.832 5.748 -13.468 1.00 89.75 908 ASP A O 1
ATOM 7149 N N . GLY A 1 909 ? -18.031 4.545 -11.579 1.00 84.81 909 GLY A N 1
ATOM 7150 C CA . GLY A 1 909 ? -18.004 3.246 -12.243 1.00 84.81 909 GLY A CA 1
ATOM 7151 C C . GLY A 1 909 ? -16.613 2.761 -12.687 1.00 84.81 909 GLY A C 1
ATOM 7152 O O . GLY A 1 909 ? -15.579 3.289 -12.263 1.00 84.81 909 GLY A O 1
ATOM 7153 N N . PRO A 1 910 ? -16.575 1.661 -13.459 1.00 85.81 910 PRO A N 1
ATOM 7154 C CA . PRO A 1 910 ? -15.340 1.059 -13.945 1.00 85.81 910 PRO A CA 1
ATOM 7155 C C . PRO A 1 910 ? -14.759 1.813 -15.151 1.00 85.81 910 PRO A C 1
ATOM 7157 O O . PRO A 1 910 ? -15.471 2.134 -16.096 1.00 85.81 910 PRO A O 1
ATOM 7160 N N . SER A 1 911 ? -13.442 2.014 -15.156 1.00 90.56 911 SER A N 1
ATOM 7161 C CA . SER A 1 911 ? -12.679 2.574 -16.277 1.00 90.56 911 SER A CA 1
ATOM 7162 C C . SER A 1 911 ? -11.431 1.739 -16.572 1.00 90.56 911 SER A C 1
ATOM 7164 O O . SER A 1 911 ? -10.855 1.129 -15.666 1.00 90.56 911 SER A O 1
ATOM 7166 N N . SER A 1 912 ? -10.996 1.704 -17.837 1.00 87.62 912 SER A N 1
ATOM 7167 C CA . SER A 1 912 ? -9.832 0.918 -18.263 1.00 87.62 912 SER A CA 1
ATOM 7168 C C . SER A 1 912 ? -9.004 1.615 -19.343 1.00 87.62 912 SER A C 1
ATOM 7170 O O . SER A 1 912 ? -9.561 2.163 -20.295 1.00 87.62 912 SER A O 1
ATOM 7172 N N . PHE A 1 913 ? -7.678 1.583 -19.162 1.00 89.75 913 PHE A N 1
ATOM 7173 C CA . PHE A 1 913 ? -6.664 2.171 -20.047 1.00 89.75 913 PHE A CA 1
ATOM 7174 C C . PHE A 1 913 ? -5.394 1.294 -20.059 1.00 89.75 913 PHE A C 1
ATOM 7176 O O . PHE A 1 913 ? -4.379 1.651 -19.448 1.00 89.75 913 PHE A O 1
ATOM 7183 N N . PRO A 1 914 ? -5.440 0.108 -20.692 1.00 86.62 914 PRO A N 1
ATOM 7184 C CA . PRO A 1 914 ? -4.304 -0.808 -20.717 1.00 86.62 914 PRO A CA 1
ATOM 7185 C C . PRO A 1 914 ? -3.172 -0.264 -21.594 1.00 86.62 914 PRO A C 1
ATOM 7187 O O . PRO A 1 914 ? -3.427 0.292 -22.658 1.00 86.62 914 PRO A O 1
ATOM 7190 N N . ARG A 1 915 ? -1.914 -0.474 -21.193 1.00 87.44 915 ARG A N 1
ATOM 7191 C CA . ARG A 1 915 ? -0.723 -0.139 -22.008 1.00 87.44 915 ARG A CA 1
ATOM 7192 C C . ARG A 1 915 ? -0.280 -1.281 -22.938 1.00 87.44 915 ARG A C 1
ATOM 7194 O O . ARG A 1 915 ? 0.486 -1.056 -23.865 1.00 87.44 915 ARG A O 1
ATOM 7201 N N . GLY A 1 916 ? -0.777 -2.499 -22.718 1.00 78.25 916 GLY A N 1
ATOM 7202 C CA . GLY A 1 916 ? -0.424 -3.665 -23.542 1.00 78.25 916 GLY A CA 1
ATOM 7203 C C . GLY A 1 916 ? 0.934 -4.296 -23.204 1.00 78.25 916 GLY A C 1
ATOM 7204 O O . GLY A 1 916 ? 1.359 -5.244 -23.848 1.00 78.25 916 GLY A O 1
ATOM 7205 N N . ASP A 1 917 ? 1.609 -3.833 -22.148 1.00 75.38 917 ASP A N 1
ATOM 7206 C CA . ASP A 1 917 ? 2.891 -4.368 -21.673 1.00 75.38 917 ASP A CA 1
ATOM 7207 C C . ASP A 1 917 ? 2.753 -5.407 -20.542 1.00 75.38 917 ASP A C 1
ATOM 7209 O O . ASP A 1 917 ? 3.719 -5.671 -19.815 1.00 75.38 917 ASP A O 1
ATOM 7213 N N . ASP A 1 918 ? 1.564 -5.996 -20.364 1.00 65.44 918 ASP A N 1
ATOM 7214 C CA . ASP A 1 918 ? 1.348 -7.054 -19.375 1.00 65.44 918 ASP A CA 1
ATOM 7215 C C . ASP A 1 918 ? 2.064 -8.347 -19.818 1.00 65.44 918 ASP A C 1
ATOM 7217 O O . ASP A 1 918 ? 1.691 -8.931 -20.833 1.00 65.44 918 ASP A O 1
ATOM 7221 N N . PRO A 1 919 ? 3.040 -8.873 -19.053 1.00 49.91 919 PRO A N 1
ATOM 7222 C CA . PRO A 1 919 ? 3.717 -10.131 -19.376 1.00 49.91 919 PRO A CA 1
ATOM 7223 C C . PRO A 1 919 ? 2.809 -11.375 -19.372 1.00 49.91 919 PRO A C 1
ATOM 7225 O O . PRO A 1 919 ? 3.289 -12.454 -19.710 1.00 49.91 919 PRO A O 1
ATOM 7228 N N . ALA A 1 920 ? 1.548 -11.266 -18.935 1.00 46.72 920 ALA A N 1
ATOM 7229 C CA . ALA A 1 920 ? 0.543 -12.323 -19.083 1.00 46.72 920 ALA A CA 1
ATOM 7230 C C . ALA A 1 920 ? -0.179 -12.304 -20.446 1.00 46.72 920 ALA A C 1
ATOM 7232 O O . ALA A 1 920 ? -0.802 -13.303 -20.795 1.00 46.72 920 ALA A O 1
ATOM 7233 N N . ASN A 1 921 ? -0.075 -11.210 -21.204 1.00 46.75 921 ASN A N 1
ATOM 7234 C CA . ASN A 1 921 ? -0.581 -11.102 -22.565 1.00 46.75 921 ASN A CA 1
ATOM 7235 C C . ASN A 1 921 ? 0.582 -11.394 -23.522 1.00 46.75 921 ASN A C 1
ATOM 7237 O O . ASN A 1 921 ? 1.474 -10.565 -23.707 1.00 46.75 921 ASN A O 1
ATOM 7241 N N . GLU A 1 922 ? 0.623 -12.600 -24.093 1.00 34.41 922 GLU A N 1
ATOM 7242 C CA . GLU A 1 922 ? 1.543 -12.870 -25.201 1.00 34.41 922 GLU A CA 1
ATOM 7243 C C . GLU A 1 922 ? 1.223 -11.934 -26.381 1.00 34.41 922 GLU A C 1
ATOM 7245 O O . GLU A 1 922 ? 0.048 -11.684 -26.671 1.00 34.41 922 GLU A O 1
ATOM 7250 N N . PRO A 1 923 ? 2.236 -11.423 -27.102 1.00 39.03 923 PRO A N 1
ATOM 7251 C CA . PRO A 1 923 ? 2.001 -10.683 -28.325 1.00 39.03 923 PRO A CA 1
ATOM 7252 C C . PRO A 1 923 ? 1.664 -11.692 -29.424 1.00 39.03 923 PRO A C 1
ATOM 7254 O O . PRO A 1 923 ? 2.574 -12.207 -30.062 1.00 39.03 923 PRO A O 1
ATOM 7257 N N . LEU A 1 924 ? 0.375 -12.021 -29.564 1.00 32.81 924 LEU A N 1
ATOM 7258 C CA . LEU A 1 924 ? -0.340 -12.480 -30.769 1.00 32.81 924 LEU A CA 1
ATOM 7259 C C . LEU A 1 924 ? -1.661 -13.149 -30.341 1.00 32.81 924 LEU A C 1
ATOM 7261 O O . LEU A 1 924 ? -1.683 -14.308 -29.945 1.00 32.81 924 LEU A O 1
ATOM 7265 N N . GLY A 1 925 ? -2.770 -12.411 -30.462 1.00 35.66 925 GLY A N 1
ATOM 7266 C CA . GLY A 1 925 ? -4.117 -12.977 -30.600 1.00 35.66 925 GLY A CA 1
ATOM 7267 C C . GLY A 1 925 ? -4.649 -13.807 -29.426 1.00 35.66 925 GLY A C 1
ATOM 7268 O O . GLY A 1 925 ? -4.775 -15.022 -29.529 1.00 35.66 925 GLY A O 1
ATOM 7269 N N . GLY A 1 926 ? -5.081 -13.149 -28.350 1.00 34.72 926 GLY A N 1
ATOM 7270 C CA . GLY A 1 926 ? -5.971 -13.772 -27.367 1.00 34.72 926 GLY A CA 1
ATOM 7271 C C . GLY A 1 926 ? -5.925 -13.109 -25.996 1.00 34.72 926 GLY A C 1
ATOM 7272 O O . GLY A 1 926 ? -4.915 -13.187 -25.313 1.00 34.72 926 GLY A O 1
ATOM 7273 N N . SER A 1 927 ? -7.058 -12.532 -25.576 1.00 33.16 927 SER A N 1
ATOM 7274 C CA . SER A 1 927 ? -7.363 -12.040 -24.215 1.00 33.16 927 SER A CA 1
ATOM 7275 C C . SER A 1 927 ? -7.236 -10.532 -23.897 1.00 33.16 927 SER A C 1
ATOM 7277 O O . SER A 1 927 ? -7.153 -10.181 -22.722 1.00 33.16 927 SER A O 1
ATOM 7279 N N . LEU A 1 928 ? -7.359 -9.614 -24.869 1.00 35.53 928 LEU A N 1
ATOM 7280 C CA . LEU A 1 928 ? -7.853 -8.247 -24.561 1.00 35.53 928 LEU A CA 1
ATOM 7281 C C . LEU A 1 928 ? -9.337 -8.041 -24.920 1.00 35.53 928 LEU A C 1
ATOM 7283 O O . LEU A 1 928 ? -10.044 -7.341 -24.200 1.00 35.53 928 LEU A O 1
ATOM 7287 N N . GLY A 1 929 ? -9.829 -8.704 -25.974 1.00 37.22 929 GLY A N 1
ATOM 7288 C CA . GLY A 1 929 ? -11.212 -8.566 -26.461 1.00 37.22 929 GLY A CA 1
ATOM 7289 C C . GLY A 1 929 ? -12.309 -8.879 -25.425 1.00 37.22 929 GLY A C 1
ATOM 7290 O O . GLY A 1 929 ? -13.165 -8.030 -25.192 1.00 37.22 929 GLY A O 1
ATOM 7291 N N . PRO A 1 930 ? -12.270 -10.021 -24.703 1.00 32.25 930 PRO A N 1
ATOM 7292 C CA . PRO A 1 930 ? -13.379 -10.418 -23.826 1.00 32.25 930 PRO A CA 1
ATOM 7293 C C . PRO A 1 930 ? -13.559 -9.549 -22.569 1.00 32.25 930 PRO A C 1
ATOM 7295 O O . PRO A 1 930 ? -14.615 -9.585 -21.947 1.00 32.25 930 PRO A O 1
ATOM 7298 N N . LEU A 1 931 ? -12.528 -8.800 -22.159 1.00 35.41 931 LEU A N 1
ATOM 7299 C CA . LEU A 1 931 ? -12.540 -7.977 -20.940 1.00 35.41 931 LEU A CA 1
ATOM 7300 C C . LEU A 1 931 ? -13.133 -6.582 -21.190 1.00 35.41 931 LEU A C 1
ATOM 7302 O O . LEU A 1 931 ? -13.723 -5.994 -20.287 1.00 35.41 931 LEU A O 1
ATOM 7306 N N . ILE A 1 932 ? -13.000 -6.085 -22.423 1.00 41.09 932 ILE A N 1
ATOM 7307 C CA . ILE A 1 932 ? -13.533 -4.794 -22.875 1.00 41.09 932 ILE A CA 1
ATOM 7308 C C . ILE A 1 932 ? -14.974 -4.967 -23.383 1.00 41.09 932 ILE A C 1
ATOM 7310 O O . ILE A 1 932 ? -15.837 -4.160 -23.039 1.00 41.09 932 ILE A O 1
ATOM 7314 N N . ASP A 1 933 ? -15.267 -6.070 -24.086 1.00 35.84 933 ASP A N 1
ATOM 7315 C CA . ASP A 1 933 ? -16.611 -6.415 -24.590 1.00 35.84 933 ASP A CA 1
ATOM 7316 C C . ASP A 1 933 ? -17.663 -6.568 -23.487 1.00 35.84 933 ASP A C 1
ATOM 7318 O O . ASP A 1 933 ? -18.858 -6.399 -23.713 1.00 35.84 933 ASP A O 1
ATOM 7322 N N . ALA A 1 934 ? -17.213 -6.866 -22.273 1.00 34.94 934 ALA A N 1
ATOM 7323 C CA . ALA A 1 934 ? -18.075 -7.115 -21.138 1.00 34.94 934 ALA A CA 1
ATOM 7324 C C . ALA A 1 934 ? -18.396 -5.829 -20.337 1.00 34.94 934 ALA A C 1
ATOM 7326 O O . ALA A 1 934 ? -19.238 -5.865 -19.447 1.00 34.94 934 ALA A O 1
ATOM 7327 N N . MET A 1 935 ? -17.786 -4.669 -20.637 1.00 42.38 935 MET A N 1
ATOM 7328 C CA . MET A 1 935 ? -17.959 -3.438 -19.839 1.00 42.38 935 MET A CA 1
ATOM 7329 C C . MET A 1 935 ? -19.351 -2.787 -19.949 1.00 42.38 935 MET A C 1
ATOM 7331 O O . MET A 1 935 ? -19.714 -2.010 -19.069 1.00 42.38 935 MET A O 1
ATOM 7335 N N . GLY A 1 936 ? -20.133 -3.113 -20.987 1.00 37.09 936 GLY A N 1
ATOM 7336 C CA . GLY A 1 936 ? -21.521 -2.653 -21.134 1.00 37.09 936 GLY A CA 1
ATOM 7337 C C . GLY A 1 936 ? -22.544 -3.438 -20.301 1.00 37.09 936 GLY A C 1
ATOM 7338 O O . GLY A 1 936 ? -23.617 -2.912 -20.023 1.00 37.09 936 GLY A O 1
ATOM 7339 N N . GLU A 1 937 ? -22.210 -4.664 -19.871 1.00 34.75 937 GLU A N 1
ATOM 7340 C CA . GLU A 1 937 ? -23.142 -5.599 -19.205 1.00 34.75 937 GLU A CA 1
ATOM 7341 C C . GLU A 1 937 ? -22.561 -6.277 -17.940 1.00 34.75 937 GLU A C 1
ATOM 7343 O O . GLU A 1 937 ? -23.235 -7.073 -17.286 1.00 34.75 937 GLU A O 1
ATOM 7348 N N . LEU A 1 938 ? -21.316 -5.972 -17.545 1.00 34.09 938 LEU A N 1
ATOM 7349 C CA . LEU A 1 938 ? -20.660 -6.588 -16.386 1.00 34.09 938 LEU A CA 1
ATOM 7350 C C . LEU A 1 938 ? -21.256 -6.112 -15.062 1.00 34.09 938 LEU A C 1
ATOM 7352 O O . LEU A 1 938 ? -20.898 -5.064 -14.517 1.00 34.09 938 LEU A O 1
ATOM 7356 N N . ASN A 1 939 ? -22.058 -6.986 -14.464 1.00 35.50 939 ASN A N 1
ATOM 7357 C CA . ASN A 1 939 ? -22.338 -6.961 -13.041 1.00 35.50 939 ASN A CA 1
ATOM 7358 C C . ASN A 1 939 ? -21.053 -7.375 -12.289 1.00 35.50 939 ASN A C 1
ATOM 7360 O O . ASN A 1 939 ? -20.744 -8.557 -12.124 1.00 35.50 939 ASN A O 1
ATOM 7364 N N . VAL A 1 940 ? -20.247 -6.392 -11.866 1.00 40.97 940 VAL A N 1
ATOM 7365 C CA . VAL A 1 940 ? -18.948 -6.594 -11.176 1.00 40.97 940 VAL A CA 1
ATOM 7366 C C . VAL A 1 940 ? -19.091 -7.420 -9.878 1.00 40.97 940 VAL A C 1
ATOM 7368 O O . VAL A 1 940 ? -18.095 -7.902 -9.347 1.00 40.97 940 VAL A O 1
ATOM 7371 N N . GLU A 1 941 ? -20.314 -7.633 -9.384 1.00 34.59 941 GLU A N 1
ATOM 7372 C CA . GLU A 1 941 ? -20.612 -8.456 -8.204 1.00 34.59 941 GLU A CA 1
ATOM 7373 C C . GLU A 1 941 ? -20.619 -9.976 -8.471 1.00 34.59 941 GLU A C 1
ATOM 7375 O O . GLU A 1 941 ? -20.402 -10.743 -7.535 1.00 34.59 941 GLU A O 1
ATOM 7380 N N . GLU A 1 942 ? -20.779 -10.435 -9.721 1.00 32.03 942 GLU A N 1
ATOM 7381 C CA . GLU A 1 942 ? -20.927 -11.873 -10.043 1.00 32.03 942 GLU A CA 1
ATOM 7382 C C . GLU A 1 942 ? -19.707 -12.507 -10.741 1.00 32.03 942 GLU A C 1
ATOM 7384 O O . GLU A 1 942 ? -19.581 -13.732 -10.808 1.00 32.03 942 GLU A O 1
ATOM 7389 N N . SER A 1 943 ? -18.757 -11.704 -11.227 1.00 33.91 943 SER A N 1
ATOM 7390 C CA . SER A 1 943 ? -17.577 -12.200 -11.956 1.00 33.91 943 SER A CA 1
ATOM 7391 C C . SER A 1 943 ? -16.338 -12.371 -11.057 1.00 33.91 943 SER A C 1
ATOM 7393 O O . SER A 1 943 ? -15.991 -11.500 -10.260 1.00 33.91 943 SER A O 1
ATOM 7395 N N . LYS A 1 944 ? -15.625 -13.504 -11.193 1.00 40.66 944 LYS A N 1
ATOM 7396 C CA . LYS A 1 944 ? -14.388 -13.846 -10.451 1.00 40.66 944 LYS A CA 1
ATOM 7397 C C . LYS A 1 944 ? -13.176 -12.997 -10.892 1.00 40.66 944 LYS A C 1
ATOM 7399 O O . LYS A 1 944 ? -12.175 -13.539 -11.355 1.00 40.66 944 LYS A O 1
ATOM 7404 N N . MET A 1 945 ? -13.238 -11.672 -10.767 1.00 52.50 945 MET A N 1
ATOM 7405 C CA . MET A 1 945 ? -12.096 -10.794 -11.045 1.00 52.50 945 MET A CA 1
ATOM 7406 C C . MET A 1 945 ? -11.151 -10.698 -9.842 1.00 52.50 945 MET A C 1
ATOM 7408 O O . MET A 1 945 ? -11.570 -10.560 -8.691 1.00 52.50 945 MET A O 1
ATOM 7412 N N . ARG A 1 946 ? -9.839 -10.761 -10.099 1.00 51.78 946 ARG A N 1
ATOM 7413 C CA . ARG A 1 946 ? -8.820 -10.684 -9.047 1.00 51.78 946 ARG A CA 1
ATOM 7414 C C . ARG A 1 946 ? -8.624 -9.230 -8.621 1.00 51.78 946 ARG A C 1
ATOM 7416 O O . ARG A 1 946 ? -8.079 -8.424 -9.371 1.00 51.78 946 ARG A O 1
ATOM 7423 N N . ARG A 1 947 ? -9.036 -8.918 -7.392 1.00 71.44 947 ARG A N 1
ATOM 7424 C CA . ARG A 1 947 ? -8.764 -7.634 -6.734 1.00 71.44 947 ARG A CA 1
ATOM 7425 C C . ARG A 1 947 ? -7.277 -7.505 -6.392 1.00 71.44 947 ARG A C 1
ATOM 7427 O O . ARG A 1 947 ? -6.674 -8.443 -5.864 1.00 71.44 947 ARG A O 1
ATOM 7434 N N . GLU A 1 948 ? -6.700 -6.341 -6.669 1.00 73.62 948 GLU A N 1
ATOM 7435 C CA . GLU A 1 948 ? -5.300 -6.046 -6.366 1.00 73.62 948 GLU A CA 1
ATOM 7436 C C . GLU A 1 948 ? -5.075 -5.738 -4.881 1.00 73.62 948 GLU A C 1
ATOM 7438 O O . GLU A 1 948 ? -5.913 -5.134 -4.208 1.00 73.62 948 GLU A O 1
ATOM 7443 N N . LYS A 1 949 ? -3.909 -6.151 -4.368 1.00 68.75 949 LYS A N 1
ATOM 7444 C CA . LYS A 1 949 ? -3.441 -5.777 -3.027 1.00 68.75 949 LYS A CA 1
ATOM 7445 C C . LYS A 1 949 ? -2.741 -4.423 -3.125 1.00 68.75 949 LYS A C 1
ATOM 7447 O O . LYS A 1 949 ? -1.749 -4.304 -3.834 1.00 68.75 949 LYS A O 1
ATOM 7452 N N . THR A 1 950 ? -3.212 -3.429 -2.381 1.00 76.38 950 THR A N 1
ATOM 7453 C CA . THR A 1 950 ? -2.771 -2.029 -2.509 1.00 76.38 950 THR A CA 1
ATOM 7454 C C . THR A 1 950 ? -1.707 -1.610 -1.486 1.00 76.38 950 THR A C 1
ATOM 7456 O O . THR A 1 950 ? -1.481 -0.431 -1.280 1.00 76.38 950 THR A O 1
ATOM 7459 N N . LEU A 1 951 ? -1.033 -2.564 -0.832 1.00 63.53 951 LEU A N 1
ATOM 7460 C CA . LEU A 1 951 ? -0.134 -2.313 0.314 1.00 63.53 951 LEU A CA 1
ATOM 7461 C C . LEU A 1 951 ? 1.264 -1.786 -0.085 1.00 63.53 951 LEU A C 1
ATOM 7463 O O . LEU A 1 951 ? 2.079 -1.470 0.778 1.00 63.53 951 LEU A O 1
ATOM 7467 N N . ALA A 1 952 ? 1.564 -1.752 -1.385 1.00 79.94 952 ALA A N 1
ATOM 7468 C CA . ALA A 1 952 ? 2.791 -1.233 -1.993 1.00 79.94 952 ALA A CA 1
ATOM 7469 C C . ALA A 1 952 ? 2.514 -0.891 -3.474 1.00 79.94 952 ALA A C 1
ATOM 7471 O O . ALA A 1 952 ? 1.511 -1.374 -3.998 1.00 79.94 952 ALA A O 1
ATOM 7472 N N . PRO A 1 953 ? 3.379 -0.131 -4.180 1.00 85.50 953 PRO A N 1
ATOM 7473 C CA . PRO A 1 953 ? 3.264 0.105 -5.624 1.00 85.50 953 PRO A CA 1
ATOM 7474 C C . PRO A 1 953 ? 3.001 -1.177 -6.418 1.00 85.50 953 PRO A C 1
ATOM 7476 O O . PRO A 1 953 ? 3.770 -2.136 -6.331 1.00 85.50 953 PRO A O 1
ATOM 7479 N N . PHE A 1 954 ? 1.919 -1.188 -7.198 1.00 83.19 954 PHE A N 1
ATOM 7480 C CA . PHE A 1 954 ? 1.375 -2.401 -7.812 1.00 83.19 954 PHE A CA 1
ATOM 7481 C C . PHE A 1 954 ? 0.960 -2.191 -9.277 1.00 83.19 954 PHE A C 1
ATOM 7483 O O . PHE A 1 954 ? 0.836 -1.065 -9.764 1.00 83.19 954 PHE A O 1
ATOM 7490 N N . GLY A 1 955 ? 0.761 -3.304 -9.985 1.00 82.56 955 GLY A N 1
ATOM 7491 C CA . GLY A 1 955 ? 0.414 -3.333 -11.406 1.00 82.56 955 GLY A CA 1
ATOM 7492 C C . GLY A 1 955 ? 1.603 -3.407 -12.372 1.00 82.56 955 GLY A C 1
ATOM 7493 O O . GLY A 1 955 ? 2.762 -3.517 -11.953 1.00 82.56 955 GLY A O 1
ATOM 7494 N N . HIS A 1 956 ? 1.322 -3.371 -13.677 1.00 79.75 956 HIS A N 1
ATOM 7495 C CA . HIS A 1 956 ? 2.328 -3.243 -14.748 1.00 79.75 956 HIS A CA 1
ATOM 7496 C C . HIS A 1 956 ? 2.408 -1.793 -15.258 1.00 79.75 956 HIS A C 1
ATOM 7498 O O . HIS A 1 956 ? 1.811 -0.893 -14.658 1.00 79.75 956 HIS A O 1
ATOM 7504 N N . GLY A 1 957 ? 3.212 -1.546 -16.291 1.00 83.75 957 GLY A N 1
ATOM 7505 C CA . GLY A 1 957 ? 3.563 -0.197 -16.716 1.00 83.75 957 GLY A CA 1
ATOM 7506 C C . GLY A 1 957 ? 4.796 0.366 -16.015 1.00 83.75 957 GLY A C 1
ATOM 7507 O O . GLY A 1 957 ? 5.543 -0.331 -15.311 1.00 83.75 957 GLY A O 1
ATOM 7508 N N . SER A 1 958 ? 4.995 1.667 -16.212 1.00 88.19 958 SER A N 1
ATOM 7509 C CA . SER A 1 958 ? 6.115 2.420 -15.653 1.00 88.19 958 SER A CA 1
ATOM 7510 C C . SER A 1 958 ? 6.094 2.427 -14.117 1.00 88.19 958 SER A C 1
ATOM 7512 O O . SER A 1 958 ? 5.056 2.254 -13.475 1.00 88.19 958 SER A O 1
ATOM 7514 N N . THR A 1 959 ? 7.249 2.664 -13.487 1.00 87.75 959 THR A N 1
ATOM 7515 C CA . THR A 1 959 ? 7.306 2.835 -12.023 1.00 87.75 959 THR A CA 1
ATOM 7516 C C . THR A 1 959 ? 6.396 3.980 -11.557 1.00 87.75 959 THR A C 1
ATOM 7518 O O . THR A 1 959 ? 5.770 3.855 -10.510 1.00 87.75 959 THR A O 1
ATOM 7521 N N . HIS A 1 960 ? 6.254 5.025 -12.380 1.00 89.88 960 HIS A N 1
ATOM 7522 C CA . HIS A 1 960 ? 5.323 6.142 -12.195 1.00 89.88 960 HIS A CA 1
ATOM 7523 C C . HIS A 1 960 ? 3.866 5.679 -12.096 1.00 89.88 960 HIS A C 1
ATOM 7525 O O . HIS A 1 960 ? 3.192 6.002 -11.116 1.00 89.88 960 HIS A O 1
ATOM 7531 N N . ALA A 1 961 ? 3.406 4.828 -13.018 1.00 91.31 961 ALA A N 1
ATOM 7532 C CA . ALA A 1 961 ? 2.055 4.273 -12.965 1.00 91.31 961 ALA A CA 1
ATOM 7533 C C . ALA A 1 961 ? 1.823 3.458 -11.679 1.00 91.31 961 ALA A C 1
ATOM 7535 O O . ALA A 1 961 ? 0.819 3.633 -10.990 1.00 91.31 961 ALA A O 1
ATOM 7536 N N . LYS A 1 962 ? 2.785 2.613 -11.287 1.00 92.06 962 LYS A N 1
ATOM 7537 C CA . LYS A 1 962 ? 2.678 1.805 -10.057 1.00 92.06 962 LYS A CA 1
ATOM 7538 C C . LYS A 1 962 ? 2.625 2.664 -8.791 1.00 92.06 962 LYS A C 1
ATOM 7540 O O . LYS A 1 962 ? 1.849 2.364 -7.883 1.00 92.06 962 LYS A O 1
ATOM 7545 N N . THR A 1 963 ? 3.427 3.728 -8.728 1.00 91.38 963 THR A N 1
ATOM 7546 C CA . THR A 1 963 ? 3.402 4.701 -7.624 1.00 91.38 963 THR A CA 1
ATOM 7547 C C . THR A 1 963 ? 2.069 5.435 -7.576 1.00 91.38 963 THR A C 1
ATOM 7549 O O . THR A 1 963 ? 1.489 5.559 -6.500 1.00 91.38 963 THR A O 1
ATOM 7552 N N . ALA A 1 964 ? 1.558 5.891 -8.723 1.00 93.50 964 ALA A N 1
ATOM 7553 C CA . ALA A 1 964 ? 0.290 6.603 -8.799 1.00 93.50 964 ALA A CA 1
ATOM 7554 C C . ALA A 1 964 ? -0.877 5.745 -8.291 1.00 93.50 964 ALA A C 1
ATOM 7556 O O . ALA A 1 964 ? -1.636 6.217 -7.445 1.00 93.50 964 ALA A O 1
ATOM 7557 N N . ARG A 1 965 ? -0.971 4.471 -8.713 1.00 93.50 965 ARG A N 1
ATOM 7558 C CA . ARG A 1 965 ? -2.007 3.541 -8.218 1.00 93.50 965 ARG A CA 1
ATOM 7559 C C . ARG A 1 965 ? -1.958 3.387 -6.700 1.00 93.50 965 ARG A C 1
ATOM 7561 O O . ARG A 1 965 ? -2.995 3.437 -6.046 1.00 93.50 965 ARG A O 1
ATOM 7568 N N . TRP A 1 966 ? -0.755 3.256 -6.139 1.00 92.94 966 TRP A N 1
ATOM 7569 C CA . TRP A 1 966 ? -0.572 3.149 -4.693 1.00 92.94 966 TRP A CA 1
ATOM 7570 C C . TRP A 1 966 ? -1.000 4.420 -3.952 1.00 92.94 966 TRP A C 1
ATOM 7572 O O . TRP A 1 966 ? -1.856 4.344 -3.077 1.00 92.94 966 TRP A O 1
ATOM 7582 N N . VAL A 1 967 ? -0.498 5.596 -4.341 1.00 92.06 967 VAL A N 1
ATOM 7583 C CA . VAL A 1 967 ? -0.860 6.868 -3.681 1.00 92.06 967 VAL A CA 1
ATOM 7584 C C . VAL A 1 967 ? -2.367 7.102 -3.720 1.00 92.06 967 VAL A C 1
ATOM 7586 O O . VAL A 1 967 ? -2.969 7.455 -2.710 1.00 92.06 967 VAL A O 1
ATOM 7589 N N . VAL A 1 968 ? -2.984 6.860 -4.875 1.00 92.62 968 VAL A N 1
ATOM 7590 C CA . VAL A 1 968 ? -4.432 6.978 -5.046 1.00 92.62 968 VAL A CA 1
ATOM 7591 C C . VAL A 1 968 ? -5.175 6.002 -4.135 1.00 92.62 968 VAL A C 1
ATOM 7593 O O . VAL A 1 968 ? -6.134 6.408 -3.494 1.00 92.62 968 VAL A O 1
ATOM 7596 N N . SER A 1 969 ? -4.725 4.751 -4.010 1.00 89.75 969 SER A N 1
ATOM 7597 C CA . SER A 1 969 ? -5.368 3.773 -3.121 1.00 89.75 969 SER A CA 1
ATOM 7598 C C . SER A 1 969 ? -5.254 4.106 -1.628 1.00 89.75 969 SER A C 1
ATOM 7600 O O . SER A 1 969 ? -6.154 3.758 -0.868 1.00 89.75 969 SER A O 1
ATOM 7602 N N . GLU A 1 970 ? -4.194 4.806 -1.207 1.00 87.56 970 GLU A N 1
ATOM 7603 C CA . GLU A 1 970 ? -4.034 5.262 0.182 1.00 87.56 970 GLU A CA 1
ATOM 7604 C C . GLU A 1 970 ? -4.999 6.412 0.510 1.00 87.56 970 GLU A C 1
ATOM 7606 O O . GLU A 1 970 ? -5.595 6.441 1.583 1.00 87.56 970 GLU A O 1
ATOM 7611 N N . LEU A 1 971 ? -5.175 7.358 -0.419 1.00 87.62 971 LEU A N 1
ATOM 7612 C CA . LEU A 1 971 ? -6.013 8.550 -0.221 1.00 87.62 971 LEU A CA 1
ATOM 7613 C C . LEU A 1 971 ? -7.487 8.341 -0.603 1.00 87.62 971 LEU A C 1
ATOM 7615 O O . LEU A 1 971 ? -8.357 9.036 -0.086 1.00 87.62 971 LEU A O 1
ATOM 7619 N N . LEU A 1 972 ? -7.778 7.376 -1.476 1.00 87.06 972 LEU A N 1
ATOM 7620 C CA . LEU A 1 972 ? -9.119 6.986 -1.913 1.00 87.06 972 LEU A CA 1
ATOM 7621 C C . LEU A 1 972 ? -9.321 5.474 -1.694 1.00 87.06 972 LEU A C 1
ATOM 7623 O O . LEU A 1 972 ? -9.420 4.718 -2.661 1.00 87.06 972 LEU A O 1
ATOM 7627 N N . PRO A 1 973 ? -9.449 4.996 -0.441 1.00 78.56 973 PRO A N 1
ATOM 7628 C CA . PRO A 1 973 ? -9.512 3.559 -0.126 1.00 78.56 973 PRO A CA 1
ATOM 7629 C C . PRO A 1 973 ? -10.749 2.839 -0.692 1.00 78.56 973 PRO A C 1
ATOM 7631 O O . PRO A 1 973 ? -10.817 1.609 -0.697 1.00 78.56 973 PRO A O 1
ATOM 7634 N N . ARG A 1 974 ? -11.747 3.596 -1.167 1.00 83.75 974 ARG A N 1
ATOM 7635 C CA . ARG A 1 974 ? -12.928 3.067 -1.865 1.00 83.75 974 ARG A CA 1
ATOM 7636 C C . ARG A 1 974 ? -12.661 2.735 -3.337 1.00 83.75 974 ARG A C 1
ATOM 7638 O O . ARG A 1 974 ? -13.472 2.022 -3.922 1.00 83.75 974 ARG A O 1
ATOM 7645 N N . ALA A 1 975 ? -11.576 3.238 -3.930 1.00 86.56 975 ALA A N 1
ATOM 7646 C CA . ALA A 1 975 ? -11.199 2.899 -5.296 1.00 86.56 975 ALA A CA 1
ATOM 7647 C C . ALA A 1 975 ? -10.703 1.450 -5.320 1.00 86.56 975 ALA A C 1
ATOM 7649 O O . ALA A 1 975 ? -9.867 1.054 -4.503 1.00 86.56 975 ALA A O 1
ATOM 7650 N N . VAL A 1 976 ? -11.218 0.643 -6.246 1.00 83.69 976 VAL A N 1
ATOM 7651 C CA . VAL A 1 976 ? -10.847 -0.772 -6.345 1.00 83.69 976 VAL A CA 1
ATOM 7652 C C . VAL A 1 976 ? -10.157 -1.030 -7.670 1.00 83.69 976 VAL A C 1
ATOM 7654 O O . VAL A 1 976 ? -10.706 -0.758 -8.732 1.00 83.69 976 VAL A O 1
ATOM 7657 N N . PHE A 1 977 ? -8.957 -1.592 -7.599 1.00 86.38 977 PHE A N 1
ATOM 7658 C CA . PHE A 1 977 ? -8.156 -1.947 -8.761 1.00 86.38 977 PHE A CA 1
ATOM 7659 C C . PHE A 1 977 ? -8.256 -3.454 -9.012 1.00 86.38 977 PHE A C 1
ATOM 7661 O O . PHE A 1 977 ? -8.148 -4.256 -8.077 1.00 86.38 977 PHE A O 1
ATOM 7668 N N . TYR A 1 978 ? -8.437 -3.836 -10.271 1.00 79.94 978 TYR A N 1
ATOM 7669 C CA . TYR A 1 978 ? -8.497 -5.220 -10.736 1.00 79.94 978 TYR A CA 1
ATOM 7670 C C . TYR A 1 978 ? -7.458 -5.446 -11.830 1.00 79.94 978 TYR A C 1
ATOM 7672 O O . TYR A 1 978 ? -6.989 -4.488 -12.447 1.00 79.94 978 TYR A O 1
ATOM 7680 N N . ASN A 1 979 ? -7.117 -6.713 -12.073 1.00 75.62 979 ASN A N 1
ATOM 7681 C CA . ASN A 1 979 ? -6.266 -7.137 -13.190 1.00 75.62 979 ASN A CA 1
ATOM 7682 C C . ASN A 1 979 ? -4.995 -6.287 -13.305 1.00 75.62 979 ASN A C 1
ATOM 7684 O O . ASN A 1 979 ? -4.775 -5.601 -14.295 1.00 75.62 979 ASN A O 1
ATOM 7688 N N . ARG A 1 980 ? -4.183 -6.258 -12.243 1.00 77.69 980 ARG A N 1
ATOM 7689 C CA . ARG A 1 980 ? -2.923 -5.498 -12.193 1.00 77.69 980 ARG A CA 1
ATOM 7690 C C . ARG A 1 980 ? -3.098 -3.993 -12.445 1.00 77.69 980 ARG A C 1
ATOM 7692 O O . ARG A 1 980 ? -2.142 -3.307 -12.797 1.00 77.69 980 ARG A O 1
ATOM 7699 N N . GLY A 1 981 ? -4.290 -3.464 -12.175 1.00 77.12 981 GLY A N 1
ATOM 7700 C CA . GLY A 1 981 ? -4.603 -2.044 -12.267 1.00 77.12 981 GLY A CA 1
ATOM 7701 C C . GLY A 1 981 ? -4.952 -1.556 -13.671 1.00 77.12 981 GLY A C 1
ATOM 7702 O O . GLY A 1 981 ? -4.942 -0.341 -13.868 1.00 77.12 981 GLY A O 1
ATOM 7703 N N . ASP A 1 982 ? -5.250 -2.462 -14.607 1.00 78.75 982 ASP A N 1
ATOM 7704 C CA . ASP A 1 982 ? -5.822 -2.124 -15.918 1.00 78.75 982 ASP A CA 1
ATOM 7705 C C . ASP A 1 982 ? -7.293 -1.729 -15.828 1.00 78.75 982 ASP A C 1
ATOM 7707 O O . ASP A 1 982 ? -7.764 -0.915 -16.622 1.00 78.75 982 ASP A O 1
ATOM 7711 N N . LEU A 1 983 ? -8.016 -2.284 -14.853 1.00 83.94 983 LEU A N 1
ATOM 7712 C CA . LEU A 1 983 ? -9.401 -1.936 -14.569 1.00 83.94 983 LEU A CA 1
ATOM 7713 C C . LEU A 1 983 ? -9.484 -1.273 -13.195 1.00 83.94 983 LEU A C 1
ATOM 7715 O O . LEU A 1 983 ? -9.039 -1.828 -12.187 1.00 83.94 983 LEU A O 1
ATOM 7719 N N . VAL A 1 984 ? -10.087 -0.090 -13.154 1.00 89.56 984 VAL A N 1
ATOM 7720 C CA . VAL A 1 984 ? -10.258 0.705 -11.938 1.00 89.56 984 VAL A CA 1
ATOM 7721 C C . VAL A 1 984 ? -11.740 0.977 -11.743 1.00 89.56 984 VAL A C 1
ATOM 7723 O O . VAL A 1 984 ? -12.363 1.631 -12.571 1.00 89.56 984 VAL A O 1
ATOM 7726 N N . LYS A 1 985 ? -12.314 0.490 -10.642 1.00 89.06 985 LYS A N 1
ATOM 7727 C CA . LYS A 1 985 ? -13.627 0.925 -10.159 1.00 89.06 985 LYS A CA 1
ATOM 7728 C C . LYS A 1 985 ? -13.412 2.179 -9.319 1.00 89.06 985 LYS A C 1
ATOM 7730 O O . LYS A 1 985 ? -12.934 2.080 -8.184 1.00 89.06 985 LYS A O 1
ATOM 7735 N N . GLY A 1 986 ? -13.712 3.332 -9.910 1.00 88.94 986 GLY A N 1
ATOM 7736 C CA . GLY A 1 986 ? -13.564 4.628 -9.264 1.00 88.94 986 GLY A CA 1
ATOM 7737 C C . GLY A 1 986 ? -14.564 4.836 -8.125 1.00 88.94 986 GLY A C 1
ATOM 7738 O O . GLY A 1 986 ? -15.532 4.087 -7.962 1.00 88.94 986 GLY A O 1
ATOM 7739 N N . VAL A 1 987 ? -14.300 5.839 -7.286 1.00 90.75 987 VAL A N 1
ATOM 7740 C CA . VAL A 1 987 ? -15.116 6.142 -6.100 1.00 90.75 987 VAL A CA 1
ATOM 7741 C C . VAL A 1 987 ? -16.401 6.896 -6.429 1.00 90.75 987 VAL A C 1
ATOM 7743 O O . VAL A 1 987 ? -17.243 7.028 -5.540 1.00 90.75 987 VAL A O 1
ATOM 7746 N N . GLY A 1 988 ? -16.544 7.394 -7.664 1.00 87.69 988 GLY A N 1
ATOM 7747 C CA . GLY A 1 988 ? -17.628 8.289 -8.055 1.00 87.69 988 GLY A CA 1
ATOM 7748 C C . GLY A 1 988 ? -17.631 9.556 -7.210 1.00 87.69 988 GLY A C 1
ATOM 7749 O O . GLY A 1 988 ? -18.628 9.841 -6.550 1.00 87.69 988 GLY A O 1
ATOM 7750 N N . PHE A 1 989 ? -16.494 10.258 -7.168 1.00 89.00 989 PHE A N 1
ATOM 7751 C CA . PHE A 1 989 ? -16.324 11.450 -6.339 1.00 89.00 989 PHE A CA 1
ATOM 7752 C C . PHE A 1 989 ? -17.272 12.562 -6.812 1.00 89.00 989 PHE A C 1
ATOM 7754 O O . PHE A 1 989 ? -17.369 12.831 -8.009 1.00 89.00 989 PHE A O 1
ATOM 7761 N N . SER A 1 990 ? -17.961 13.193 -5.862 1.00 86.94 990 SER A N 1
ATOM 7762 C CA . SER A 1 990 ? -18.876 14.320 -6.063 1.00 86.94 990 SER A CA 1
ATOM 7763 C C . SER A 1 990 ? -18.784 15.265 -4.866 1.00 86.94 990 SER A C 1
ATOM 7765 O O . SER A 1 990 ? -18.497 14.809 -3.755 1.00 86.94 990 SER A O 1
ATOM 7767 N N . MET A 1 991 ? -19.062 16.548 -5.096 1.00 75.69 991 MET A N 1
ATOM 7768 C CA . MET A 1 991 ? -18.997 17.628 -4.099 1.00 75.69 991 MET A CA 1
ATOM 7769 C C . MET A 1 991 ? -20.361 18.040 -3.563 1.00 75.69 991 MET A C 1
ATOM 7771 O O . MET A 1 991 ? -21.321 18.052 -4.371 1.00 75.69 991 MET A O 1
#

Radius of gyration: 34.81 Å; chains: 1; bounding box: 72×84×106 Å

pLDDT: mean 77.88, std 20.87, range [22.66, 98.56]

InterPro domains:
  IPR010730 Heterokaryon incompatibility [PF06985] (39-125)
  IPR013792 RNA 3'-terminal phosphate cyclase/enolpyruvate transferase, alpha/beta [SSF55205] (586-776)
  IPR023797 RNA 3'-terminal phosphate cyclase domain [PF01137] (593-913)
  IPR036553 RNA 3'-terminal phosphate cyclase, insert domain superfamily [G3DSA:3.30.360.20] (784-887)
  IPR037136 RNA 3'-terminal phosphate cyclase domain superfamily [G3DSA:3.65.10.20] (588-911)
  IPR058525 Domain of unknown function DUF8212 [PF26640] (241-271)